Protein 3CQ9 (pdb70)

Sequence (820 aa):
TIVNLLVGGPTANYPADLTTIPGPWVGADRGALRLVKRGIQPVVVGDFTVKDALVGAIVVKPDQDHTDTQLAIKSIFEQLQPDEVHLYGATGGRLDHLLANWLVLDPVFRQWAPQIKLIDKQNSVRFFLPGDYQITKEADKRYLAFVPLPHLTLPDEKYQLDAAYNAYPISWASNEFSGNTGHFSFDAGVLAVIQSRDTIVNLLVGGPTANYPADLTTIPGPWVGADRGALRLVKRGIQPVVVGDFDSIDAAELQTVKDALVGAIVVKPDQDHTDTQLAIKSIFEQLQPDEVHLYGATGGRLDHLLANWLVLDPVFRQWAPQIKLIDKQNSVRFFLPGDYQITKEADKRYLAFVPLPHLTLPDEKYQLDAAYNAYPISWASNEFSGNTGHFSFDAGVLAVIQSRDDSADALEATIVNLLVGGPTANYPADLTTIPGPWVGADRGALRLVKRGIQPVVVGDFDSIDAAELQTVKDALVGAIVVKPDQDHTDTQLAIKSIFEQLQPDEVHLYGATGGRLDHLLANWLVLDPVFRQWAPQIKLIDKQNSVRFFLPGDYQITKEADKRYLAFVPLPHLTLPDEKYQLDAAYNAYPISWASNEFSGNTGHFSFDAGVLAVIQSRDDATIVNLLVGGPTANYPADLTTIPGPWVGADRGALRLVKRGIQPVVVGDFVKDALVGAIVVKPDQDHTDTQLAIKSIFEQLQPDEVHLYGATGGRLDHLLANWLVLDPVFRQWAPQIKLIDKQNSVRFFLPGDYQITKEADKRYLAFVPLPHLTLPDEKYQLDAAYNAYPISWASNEFSGNTGHFSFDAGVLAVIQSRDD

Organism: Lactiplantibacillus plantarum (strain ATCC BAA-793 / NCIMB 8826 / WCFS1) (NCBI:txid220668)

Foldseek 3Di:
DEEEEEEAADPVFAQDLVVPDDHAYEYEDVGLVVCCVSVHQHCYFEDDVSVVSPVNHDYHYDDDPDDRVLVRLVCCCVPVNDQAYEYENQDDDDVVSNVCVVVLQPPVNVVCQQRYWYDTNWKIKGKDFADKDKDFADVQFFWKKKWQCFQKFWPAWQDTHDGDTDPHTDIRIGIGGPPGMTMMGHGHGMMMMMTGDD/DEEEEEEAADPVFAQDDVVVDDHAYEYEDVRLVVCLVSVHQHLYFEDLPPDDPVCNVSSVVSCVNHDYHYDDDPDDRVLVSLVVCVVPVVDPAYEYENQDDDDPVSNVCVVVLQPPVNVVCQQRYWYDTNFKIKGKDFFDKDKDFADPQFFWKKKWACFFKFWDAWQDTHDGDGDPHIDIRIGIGHDPGMTMMGDGGGMMMMMTGHDPVVVVVD/DAEEEEEEAADPVWAQDDVVPDDHAYEYEVVRLVVCLVSVRQHLYFEDLCPDDPVCNVSSVVSCVNHDYHYDDDPDDRVLVSLVCCCVPVVGQAYEYENQDDDDPVSVVCCVVLQPPVNVVCQQHYWYDTNWKIKGKDFFDKDKDFADPQFFFKKKWACFFKFWDAWQDTHDGDTDPHIDIRTGIGHDPTMTMMGDDGGMMMMMTGDDD/DAEEEEEEAADPVFAQDLVVPDDHAYEYEVVRLVVCVVSVHQHCYFEPDVVVRCVNHDYHYDDDPDDRVLVVLVCCCVPVVGQAYEYESQDDDDPVSVVCVVVLQPPVNVVCQQRYWYDTNWKIKGKDFFDKDKAWADPPFFWKKKWQCFQKFWPFWQDTHGGHTDPHIDIRIGIGGPPTMTMMGDGGGMMMMMTGHDD

Radius of gyration: 37.03 Å; Cα contacts (8 Å, |Δi|>4): 1961; chains: 4; bounding box: 56×106×87 Å

InterPro domains:
  IPR006282 Thiamin pyrophosphokinase [TIGR01378] (6-209)
  IPR006282 Thiamin pyrophosphokinase [cd07995] (5-211)
  IPR007371 Thiamin pyrophosphokinase, catalytic domain [PF04263] (27-121)
  IPR007373 Thiamin pyrophosphokinase, thiamin-binding domain [PF04265] (146-206)
  IPR007373 Thiamin pyrophosphokinase, thiamin-binding domain [SM00983] (144-207)
  IPR036759 Thiamin pyrophosphokinase, catalytic domain superfamily [G3DSA:3.40.50.10240] (1-219)
  IPR036759 Thiamin pyrophosphokinase, catalytic domain superfamily [SSF63999] (3-133)
  IPR053149 Thiamine pyrophosphokinase [PTHR41299] (4-213)

Solvent-accessible surface area: 34630 Å² total

Structure (mmCIF, N/CA/C/O backbone):
data_3CQ9
#
_entry.id   3CQ9
#
_cell.length_a   50.784
_cell.length_b   194.031
_cell.length_c   52.093
_cell.angle_alpha   90.00
_cell.angle_beta   115.34
_cell.angle_gamma   90.00
#
_symmetry.space_group_name_H-M   'P 1 21 1'
#
loop_
_entity.id
_entity.type
_entity.pdbx_description
1 polymer 'Uncharacterized protein lp_1622'
2 non-polymer 'SULFATE ION'
3 water water
#
loop_
_atom_site.group_PDB
_atom_site.id
_atom_site.type_symbol
_atom_site.label_atom_id
_atom_site.label_alt_id
_atom_site.label_comp_id
_atom_site.label_asym_id
_atom_site.label_entity_id
_atom_site.label_seq_id
_atom_site.pdbx_PDB_ins_code
_atom_site.Cartn_x
_atom_site.Cartn_y
_atom_site.Cartn_z
_atom_site.occupancy
_atom_site.B_iso_or_equiv
_atom_site.auth_seq_id
_atom_site.auth_comp_id
_atom_site.auth_asym_id
_atom_site.auth_atom_id
_atom_site.pdbx_PDB_model_num
ATOM 1 N N . THR A 1 3 ? 66.088 118.173 11.947 1.00 21.35 3 THR A N 1
ATOM 2 C CA . THR A 1 3 ? 64.601 118.065 12.027 1.00 23.32 3 THR A CA 1
ATOM 3 C C . THR A 1 3 ? 64.196 116.629 12.334 1.00 23.26 3 THR A C 1
ATOM 4 O O . THR A 1 3 ? 64.898 115.681 11.987 1.00 23.84 3 THR A O 1
ATOM 8 N N . ILE A 1 4 ? 63.051 116.479 12.982 1.00 24.00 4 ILE A N 1
ATOM 9 C CA . ILE A 1 4 ? 62.542 115.170 13.356 1.00 25.03 4 ILE A CA 1
ATOM 10 C C . ILE A 1 4 ? 61.102 114.988 12.901 1.00 23.85 4 ILE A C 1
ATOM 11 O O . ILE A 1 4 ? 60.262 115.860 13.112 1.00 24.73 4 ILE A O 1
ATOM 16 N N . VAL A 1 5 ? 60.824 113.860 12.259 1.00 21.93 5 VAL A N 1
ATOM 17 C CA . VAL A 1 5 ? 59.464 113.559 11.840 1.00 18.72 5 VAL A CA 1
ATOM 18 C C . VAL A 1 5 ? 58.967 112.425 12.724 1.00 18.79 5 VAL A C 1
ATOM 19 O O . VAL A 1 5 ? 59.669 111.424 12.921 1.00 15.00 5 VAL A O 1
ATOM 23 N N . ASN A 1 6 ? 57.765 112.588 13.266 1.00 17.82 6 ASN A N 1
ATOM 24 C CA . ASN A 1 6 ? 57.187 111.561 14.115 1.00 17.06 6 ASN A CA 1
ATOM 25 C C . ASN A 1 6 ? 56.212 110.715 13.308 1.00 16.71 6 ASN A C 1
ATOM 26 O O . ASN A 1 6 ? 55.355 111.242 12.594 1.00 16.95 6 ASN A O 1
ATOM 31 N N . LEU A 1 7 ? 56.364 109.400 13.413 1.00 15.30 7 LEU A N 1
ATOM 32 C CA . LEU A 1 7 ? 55.495 108.466 12.710 1.00 16.77 7 LEU A CA 1
ATOM 33 C C . LEU A 1 7 ? 54.725 107.623 13.717 1.00 17.05 7 LEU A C 1
ATOM 34 O O . LEU A 1 7 ? 55.319 106.998 14.597 1.00 16.64 7 LEU A O 1
ATOM 39 N N . LEU A 1 8 ? 53.403 107.632 13.593 1.00 18.13 8 LEU A N 1
ATOM 40 C CA . LEU A 1 8 ? 52.535 106.869 14.474 1.00 17.78 8 LEU A CA 1
ATOM 41 C C . LEU A 1 8 ? 51.915 105.679 13.747 1.00 18.36 8 LEU A C 1
ATOM 42 O O . LEU A 1 8 ? 51.213 105.860 12.749 1.00 19.06 8 LEU A O 1
ATOM 47 N N . VAL A 1 9 ? 52.175 104.465 14.228 1.00 17.54 9 VAL A N 1
ATOM 48 C CA . VAL A 1 9 ? 51.580 103.285 13.608 1.00 16.23 9 VAL A CA 1
ATOM 49 C C . VAL A 1 9 ? 50.430 102.804 14.494 1.00 16.93 9 VAL A C 1
ATOM 50 O O . VAL A 1 9 ? 50.066 103.489 15.447 1.00 19.24 9 VAL A O 1
ATOM 54 N N . GLY A 1 10 ? 49.862 101.639 14.199 1.00 18.33 10 GLY A N 1
ATOM 55 C CA . GLY A 1 10 ? 48.697 101.183 14.948 1.00 18.27 10 GLY A CA 1
ATOM 56 C C . GLY A 1 10 ? 48.744 100.421 16.266 1.00 19.08 10 GLY A C 1
ATOM 57 O O . GLY A 1 10 ? 47.761 99.774 16.609 1.00 18.85 10 GLY A O 1
ATOM 58 N N . GLY A 1 11 ? 49.836 100.480 17.021 1.00 18.89 11 GLY A N 1
ATOM 59 C CA . GLY A 1 11 ? 49.872 99.745 18.280 1.00 18.42 11 GLY A CA 1
ATOM 60 C C . GLY A 1 11 ? 48.994 100.346 19.377 1.00 18.57 11 GLY A C 1
ATOM 61 O O . GLY A 1 11 ? 48.507 101.464 19.220 1.00 18.08 11 GLY A O 1
ATOM 62 N N . PRO A 1 12 ? 48.754 99.630 20.496 1.00 18.72 12 PRO A N 1
ATOM 63 C CA . PRO A 1 12 ? 47.923 100.150 21.593 1.00 19.38 12 PRO A CA 1
ATOM 64 C C . PRO A 1 12 ? 48.384 101.497 22.157 1.00 18.94 12 PRO A C 1
ATOM 65 O O . PRO A 1 12 ? 49.579 101.750 22.327 1.00 18.73 12 PRO A O 1
ATOM 69 N N . THR A 1 13 ? 47.416 102.355 22.457 1.00 18.60 13 THR A N 1
ATOM 70 C CA . THR A 1 13 ? 47.697 103.681 22.987 1.00 17.21 13 THR A CA 1
ATOM 71 C C . THR A 1 13 ? 48.297 103.615 24.387 1.00 17.68 13 THR A C 1
ATOM 72 O O . THR A 1 13 ? 49.032 104.519 24.805 1.00 17.03 13 THR A O 1
ATOM 76 N N . ALA A 1 14 ? 47.991 102.542 25.111 1.00 15.61 14 ALA A N 1
ATOM 77 C CA . ALA A 1 14 ? 48.512 102.390 26.463 1.00 17.35 14 ALA A CA 1
ATOM 78 C C . ALA A 1 14 ? 50.043 102.413 26.487 1.00 18.16 14 ALA A C 1
ATOM 79 O O . ALA A 1 14 ? 50.641 102.630 27.536 1.00 17.58 14 ALA A O 1
ATOM 81 N N . ASN A 1 15 ? 50.677 102.204 25.335 1.00 18.77 15 ASN A N 1
ATOM 82 C CA . ASN A 1 15 ? 52.141 102.207 25.277 1.00 18.18 15 ASN A CA 1
ATOM 83 C C . ASN A 1 15 ? 52.770 103.540 24.886 1.00 18.68 15 ASN A C 1
ATOM 84 O O . ASN A 1 15 ? 53.992 103.652 24.827 1.00 17.48 15 ASN A O 1
ATOM 89 N N . TYR A 1 16 ? 51.953 104.548 24.602 1.00 18.77 16 TYR A N 1
ATOM 90 C CA . TYR A 1 16 ? 52.512 105.845 24.239 1.00 19.51 16 TYR A CA 1
ATOM 91 C C . TYR A 1 16 ? 53.293 106.382 25.438 1.00 20.38 16 TYR A C 1
ATOM 92 O O . TYR A 1 16 ? 52.869 106.225 26.580 1.00 20.03 16 TYR A O 1
ATOM 101 N N . PRO A 1 17 ? 54.457 107.004 25.194 1.00 20.09 17 PRO A N 1
ATOM 102 C CA . PRO A 1 17 ? 55.265 107.546 26.290 1.00 20.89 17 PRO A CA 1
ATOM 103 C C . PRO A 1 17 ? 54.661 108.789 26.938 1.00 21.88 17 PRO A C 1
ATOM 104 O O . PRO A 1 17 ? 55.004 109.129 28.065 1.00 22.03 17 PRO A O 1
ATOM 108 N N . ALA A 1 18 ? 53.770 109.467 26.222 1.00 22.17 18 ALA A N 1
ATOM 109 C CA . ALA A 1 18 ? 53.131 110.671 26.745 1.00 23.16 18 ALA A CA 1
ATOM 110 C C . ALA A 1 18 ? 52.046 111.162 25.793 1.00 23.55 18 ALA A C 1
ATOM 111 O O . ALA A 1 18 ? 51.851 110.608 24.712 1.00 22.42 18 ALA A O 1
ATOM 113 N N . ASP A 1 19 ? 51.347 112.210 26.209 1.00 25.09 19 ASP A N 1
ATOM 114 C CA . ASP A 1 19 ? 50.304 112.824 25.396 1.00 25.90 19 ASP A CA 1
ATOM 115 C C . ASP A 1 19 ? 50.973 113.206 24.077 1.00 24.65 19 ASP A C 1
ATOM 116 O O . ASP A 1 19 ? 51.917 113.995 24.063 1.00 25.09 19 ASP A O 1
ATOM 121 N N . LEU A 1 20 ? 50.495 112.640 22.974 1.00 23.66 20 LEU A N 1
ATOM 122 C CA . LEU A 1 20 ? 51.091 112.906 21.666 1.00 23.86 20 LEU A CA 1
ATOM 123 C C . LEU A 1 20 ? 51.153 114.376 21.271 1.00 25.10 20 LEU A C 1
ATOM 124 O O . LEU A 1 20 ? 52.060 114.784 20.544 1.00 24.44 20 LEU A O 1
ATOM 129 N N . THR A 1 21 ? 50.187 115.165 21.732 1.00 26.10 21 THR A N 1
ATOM 130 C CA . THR A 1 21 ? 50.166 116.591 21.428 1.00 27.26 21 THR A CA 1
ATOM 131 C C . THR A 1 21 ? 51.348 117.251 22.132 1.00 29.01 21 THR A C 1
ATOM 132 O O . THR A 1 21 ? 51.707 118.394 21.847 1.00 29.61 21 THR A O 1
ATOM 136 N N . THR A 1 22 ? 51.962 116.507 23.045 1.00 29.59 22 THR A N 1
ATOM 137 C CA . THR A 1 22 ? 53.105 117.001 23.804 1.00 31.23 22 THR A CA 1
ATOM 138 C C . THR A 1 22 ? 54.423 116.778 23.070 1.00 30.21 22 THR A C 1
ATOM 139 O O . THR A 1 22 ? 55.419 117.451 23.338 1.00 30.89 22 THR A O 1
ATOM 143 N N . ILE A 1 23 ? 54.423 115.834 22.137 1.00 28.82 23 ILE A N 1
ATOM 144 C CA . ILE A 1 23 ? 55.626 115.514 21.379 1.00 27.08 23 ILE A CA 1
ATOM 145 C C . ILE A 1 23 ? 55.790 116.422 20.162 1.00 26.35 23 ILE A C 1
ATOM 146 O O . ILE A 1 23 ? 55.022 116.339 19.207 1.00 25.10 23 ILE A O 1
ATOM 151 N N . PRO A 1 24 ? 56.808 117.298 20.186 1.00 26.01 24 PRO A N 1
ATOM 152 C CA . PRO A 1 24 ? 57.095 118.238 19.099 1.00 25.43 24 PRO A CA 1
ATOM 153 C C . PRO A 1 24 ? 57.637 117.583 17.836 1.00 24.58 24 PRO A C 1
ATOM 154 O O . PRO A 1 24 ? 58.301 116.542 17.892 1.00 25.10 24 PRO A O 1
ATOM 158 N N . GLY A 1 25 ? 57.358 118.216 16.701 1.00 23.03 25 GLY A N 1
ATOM 159 C CA . GLY A 1 25 ? 57.814 117.710 15.423 1.00 19.83 25 GLY A CA 1
ATOM 160 C C . GLY A 1 25 ? 56.659 117.322 14.523 1.00 18.65 25 GLY A C 1
ATOM 161 O O . GLY A 1 25 ? 55.590 116.960 15.015 1.00 17.38 25 GLY A O 1
ATOM 162 N N . PRO A 1 26 ? 56.837 117.385 13.194 1.00 17.88 26 PRO A N 1
ATOM 163 C CA . PRO A 1 26 ? 55.761 117.022 12.267 1.00 16.77 26 PRO A CA 1
ATOM 164 C C . PRO A 1 26 ? 55.310 115.586 12.510 1.00 16.19 26 PRO A C 1
ATOM 165 O O . PRO A 1 26 ? 56.138 114.711 12.765 1.00 15.09 26 PRO A O 1
ATOM 169 N N . TRP A 1 27 ? 54.001 115.349 12.442 1.00 16.15 27 TRP A N 1
ATOM 170 C CA . TRP A 1 27 ? 53.470 114.006 12.647 1.00 15.95 27 TRP A CA 1
ATOM 171 C C . TRP A 1 27 ? 52.978 113.372 11.364 1.00 16.22 27 TRP A C 1
ATOM 172 O O . TRP A 1 27 ? 52.407 114.031 10.491 1.00 17.47 27 TRP A O 1
ATOM 183 N N . VAL A 1 28 ? 53.208 112.070 11.278 1.00 17.41 28 VAL A N 1
ATOM 184 C CA . VAL A 1 28 ? 52.785 111.265 10.153 1.00 17.64 28 VAL A CA 1
ATOM 185 C C . VAL A 1 28 ? 52.090 110.056 10.752 1.00 16.99 28 VAL A C 1
ATOM 186 O O . VAL A 1 28 ? 52.522 109.528 11.783 1.00 16.72 28 VAL A O 1
ATOM 190 N N . GLY A 1 29 ? 51.017 109.619 10.105 1.00 17.50 29 GLY A N 1
ATOM 191 C CA . GLY A 1 29 ? 50.288 108.472 10.603 1.00 18.21 29 GLY A CA 1
ATOM 192 C C . GLY A 1 29 ? 50.030 107.444 9.527 1.00 19.17 29 GLY A C 1
ATOM 193 O O . GLY A 1 29 ? 49.699 107.793 8.395 1.00 18.71 29 GLY A O 1
ATOM 194 N N . ALA A 1 30 ? 50.196 106.173 9.884 1.00 18.93 30 ALA A N 1
ATOM 195 C CA . ALA A 1 30 ? 49.969 105.073 8.964 1.00 19.52 30 ALA A CA 1
ATOM 196 C C . ALA A 1 30 ? 48.795 104.233 9.461 1.00 20.68 30 ALA A C 1
ATOM 197 O O . ALA A 1 30 ? 48.747 103.829 10.629 1.00 19.38 30 ALA A O 1
ATOM 199 N N . ASP A 1 31 ? 47.845 103.978 8.569 1.00 22.32 31 ASP A N 1
ATOM 200 C CA . ASP A 1 31 ? 46.670 103.188 8.914 1.00 23.60 31 ASP A CA 1
ATOM 201 C C . ASP A 1 31 ? 45.965 103.776 10.141 1.00 23.47 31 ASP A C 1
ATOM 202 O O . ASP A 1 31 ? 45.613 104.953 10.145 1.00 23.54 31 ASP A O 1
ATOM 207 N N . ARG A 1 32 ? 45.764 102.966 11.176 1.00 25.21 32 ARG A N 1
ATOM 208 C CA . ARG A 1 32 ? 45.089 103.430 12.388 1.00 26.58 32 ARG A CA 1
ATOM 209 C C . ARG A 1 32 ? 45.774 104.645 13.003 1.00 25.28 32 ARG A C 1
ATOM 210 O O . ARG A 1 32 ? 45.135 105.458 13.670 1.00 26.50 32 ARG A O 1
ATOM 218 N N . GLY A 1 33 ? 47.083 104.747 12.800 1.00 24.61 33 GLY A N 1
ATOM 219 C CA . GLY A 1 33 ? 47.834 105.861 13.349 1.00 22.80 33 GLY A CA 1
ATOM 220 C C . GLY A 1 33 ? 47.294 107.204 12.911 1.00 22.30 33 GLY A C 1
ATOM 221 O O . GLY A 1 33 ? 47.225 108.139 13.710 1.00 21.42 33 GLY A O 1
ATOM 222 N N . ALA A 1 34 ? 46.907 107.302 11.641 1.00 22.47 34 ALA A N 1
ATOM 223 C CA . ALA A 1 34 ? 46.373 108.548 11.097 1.00 22.31 34 ALA A CA 1
ATOM 224 C C . ALA A 1 34 ? 45.067 108.926 11.785 1.00 22.36 34 ALA A C 1
ATOM 225 O O . ALA A 1 34 ? 44.867 110.083 12.156 1.00 21.71 34 ALA A O 1
ATOM 227 N N . LEU A 1 35 ? 44.181 107.945 11.954 1.00 22.04 35 LEU A N 1
ATOM 228 C CA . LEU A 1 35 ? 42.892 108.191 12.591 1.00 21.83 35 LEU A CA 1
ATOM 229 C C . LEU A 1 35 ? 43.081 108.654 14.029 1.00 20.33 35 LEU A C 1
ATOM 230 O O . LEU A 1 35 ? 42.364 109.534 14.503 1.00 21.59 35 LEU A O 1
ATOM 235 N N . ARG A 1 36 ? 44.052 108.068 14.719 1.00 18.77 36 ARG A N 1
ATOM 236 C CA . ARG A 1 36 ? 44.314 108.443 16.099 1.00 19.70 36 ARG A CA 1
ATOM 237 C C . ARG A 1 36 ? 44.961 109.826 16.207 1.00 20.07 36 ARG A C 1
ATOM 238 O O . ARG A 1 36 ? 44.742 110.538 17.184 1.00 19.88 36 ARG A O 1
ATOM 246 N N . LEU A 1 37 ? 45.749 110.211 15.209 1.00 18.96 37 LEU A N 1
ATOM 247 C CA . LEU A 1 37 ? 46.355 111.537 15.222 1.00 19.98 37 LEU A CA 1
ATOM 248 C C . LEU A 1 37 ? 45.217 112.545 15.050 1.00 21.09 37 LEU A C 1
ATOM 249 O O . LEU A 1 37 ? 45.119 113.527 15.787 1.00 22.30 37 LEU A O 1
ATOM 254 N N . VAL A 1 38 ? 44.341 112.284 14.086 1.00 23.82 38 VAL A N 1
ATOM 255 C CA . VAL A 1 38 ? 43.212 113.169 13.837 1.00 26.99 38 VAL A CA 1
ATOM 256 C C . VAL A 1 38 ? 42.322 113.244 15.074 1.00 27.87 38 VAL A C 1
ATOM 257 O O . VAL A 1 38 ? 41.987 114.336 15.534 1.00 28.92 38 VAL A O 1
ATOM 261 N N . LYS A 1 39 ? 41.937 112.087 15.611 1.00 29.75 39 LYS A N 1
ATOM 262 C CA . LYS A 1 39 ? 41.095 112.054 16.803 1.00 31.01 39 LYS A CA 1
ATOM 263 C C . LYS A 1 39 ? 41.696 112.872 17.946 1.00 30.63 39 LYS A C 1
ATOM 264 O O . LYS A 1 39 ? 40.984 113.281 18.860 1.00 30.28 39 LYS A O 1
ATOM 270 N N . ARG A 1 40 ? 43.004 113.114 17.898 1.00 29.82 40 ARG A N 1
ATOM 271 C CA . ARG A 1 40 ? 43.664 113.907 18.937 1.00 29.00 40 ARG A CA 1
ATOM 272 C C . ARG A 1 40 ? 43.804 115.360 18.513 1.00 27.92 40 ARG A C 1
ATOM 273 O O . ARG A 1 40 ? 44.422 116.166 19.208 1.00 29.02 40 ARG A O 1
ATOM 281 N N . GLY A 1 41 ? 43.226 115.690 17.365 1.00 27.07 41 GLY A N 1
ATOM 282 C CA . GLY A 1 41 ? 43.293 117.052 16.874 1.00 26.35 41 GLY A CA 1
ATOM 283 C C . GLY A 1 41 ? 44.639 117.416 16.282 1.00 25.63 41 GLY A C 1
ATOM 284 O O . GLY A 1 41 ? 44.954 118.597 16.127 1.00 25.54 41 GLY A O 1
ATOM 285 N N . ILE A 1 42 ? 45.442 116.405 15.961 1.00 24.72 42 ILE A N 1
ATOM 286 C CA . ILE A 1 42 ? 46.757 116.636 15.371 1.00 21.61 42 ILE A CA 1
ATOM 287 C C . ILE A 1 42 ? 46.649 116.584 13.856 1.00 20.67 42 ILE A C 1
ATOM 288 O O . ILE A 1 42 ? 46.099 115.636 13.303 1.00 20.52 42 ILE A O 1
ATOM 293 N N . GLN A 1 43 ? 47.161 117.610 13.185 1.00 21.02 43 GLN A N 1
ATOM 294 C CA . GLN A 1 43 ? 47.136 117.639 11.726 1.00 20.08 43 GLN A CA 1
ATOM 295 C C . GLN A 1 43 ? 48.408 116.976 11.214 1.00 18.34 43 GLN A C 1
ATOM 296 O O . GLN A 1 43 ? 49.507 117.488 11.418 1.00 18.64 43 GLN A O 1
ATOM 302 N N . PRO A 1 44 ? 48.275 115.819 10.550 1.00 18.35 44 PRO A N 1
ATOM 303 C CA . PRO A 1 44 ? 49.436 115.100 10.018 1.00 18.01 44 PRO A CA 1
ATOM 304 C C . PRO A 1 44 ? 49.944 115.783 8.758 1.00 16.85 44 PRO A C 1
ATOM 305 O O . PRO A 1 44 ? 49.159 116.365 8.015 1.00 16.92 44 PRO A O 1
ATOM 309 N N . VAL A 1 45 ? 51.250 115.725 8.522 1.00 16.42 45 VAL A N 1
ATOM 310 C CA . VAL A 1 45 ? 51.816 116.320 7.318 1.00 15.09 45 VAL A CA 1
ATOM 311 C C . VAL A 1 45 ? 51.743 115.272 6.217 1.00 15.58 45 VAL A C 1
ATOM 312 O O . VAL A 1 45 ? 51.999 115.561 5.047 1.00 13.96 45 VAL A O 1
ATOM 324 N N . VAL A 1 47 ? 49.655 111.153 5.504 1.00 19.84 47 VAL A N 1
ATOM 325 C CA . VAL A 1 47 ? 48.912 109.980 5.959 1.00 21.47 47 VAL A CA 1
ATOM 326 C C . VAL A 1 47 ? 49.174 108.866 4.956 1.00 22.74 47 VAL A C 1
ATOM 327 O O . VAL A 1 47 ? 49.202 109.109 3.747 1.00 22.66 47 VAL A O 1
ATOM 331 N N . VAL A 1 48 ? 49.392 107.654 5.459 1.00 22.60 48 VAL A N 1
ATOM 332 C CA . VAL A 1 48 ? 49.665 106.508 4.600 1.00 22.77 48 VAL A CA 1
ATOM 333 C C . VAL A 1 48 ? 48.633 105.413 4.840 1.00 24.82 48 VAL A C 1
ATOM 334 O O . VAL A 1 48 ? 48.423 104.982 5.980 1.00 23.40 48 VAL A O 1
ATOM 338 N N . GLY A 1 49 ? 47.993 104.970 3.760 1.00 25.80 49 GLY A N 1
ATOM 339 C CA . GLY A 1 49 ? 46.983 103.933 3.862 1.00 28.43 49 GLY A CA 1
ATOM 340 C C . GLY A 1 49 ? 45.766 104.252 3.012 1.00 30.50 49 GLY A C 1
ATOM 341 O O . GLY A 1 49 ? 45.793 105.166 2.186 1.00 30.39 49 GLY A O 1
ATOM 342 N N . ASP A 1 50 ? 44.702 103.481 3.205 1.00 32.80 50 ASP A N 1
ATOM 343 C CA . ASP A 1 50 ? 43.453 103.671 2.474 1.00 35.32 50 ASP A CA 1
ATOM 344 C C . ASP A 1 50 ? 42.390 103.977 3.511 1.00 36.31 50 ASP A C 1
ATOM 345 O O . ASP A 1 50 ? 41.994 103.109 4.285 1.00 37.19 50 ASP A O 1
ATOM 350 N N . PHE A 1 51 ? 41.949 105.228 3.535 1.00 37.97 51 PHE A N 1
ATOM 351 C CA . PHE A 1 51 ? 40.958 105.672 4.504 1.00 39.64 51 PHE A CA 1
ATOM 352 C C . PHE A 1 51 ? 39.604 105.919 3.853 1.00 40.38 51 PHE A C 1
ATOM 353 O O . PHE A 1 51 ? 38.809 104.991 3.688 1.00 41.90 51 PHE A O 1
ATOM 361 N N . THR A 1 61 ? 35.867 113.901 8.793 1.00 39.90 61 THR A N 1
ATOM 362 C CA . THR A 1 61 ? 36.986 114.384 9.596 1.00 41.35 61 THR A CA 1
ATOM 363 C C . THR A 1 61 ? 38.305 113.888 9.016 1.00 40.80 61 THR A C 1
ATOM 364 O O . THR A 1 61 ? 39.338 114.549 9.138 1.00 39.71 61 THR A O 1
ATOM 366 N N . VAL A 1 62 ? 38.268 112.715 8.392 1.00 41.13 62 VAL A N 1
ATOM 367 C CA . VAL A 1 62 ? 39.465 112.156 7.780 1.00 41.26 62 VAL A CA 1
ATOM 368 C C . VAL A 1 62 ? 39.715 112.954 6.512 1.00 41.09 62 VAL A C 1
ATOM 369 O O . VAL A 1 62 ? 40.766 113.582 6.353 1.00 41.14 62 VAL A O 1
ATOM 371 N N . LYS A 1 63 ? 38.734 112.930 5.615 1.00 40.21 63 LYS A N 1
ATOM 372 C CA . LYS A 1 63 ? 38.829 113.664 4.363 1.00 40.25 63 LYS A CA 1
ATOM 373 C C . LYS A 1 63 ? 39.188 115.112 4.677 1.00 39.65 63 LYS A C 1
ATOM 374 O O . LYS A 1 63 ? 39.938 115.761 3.945 1.00 39.14 63 LYS A O 1
ATOM 376 N N . ASP A 1 64 ? 38.644 115.599 5.784 1.00 39.39 64 ASP A N 1
ATOM 377 C CA . ASP A 1 64 ? 38.86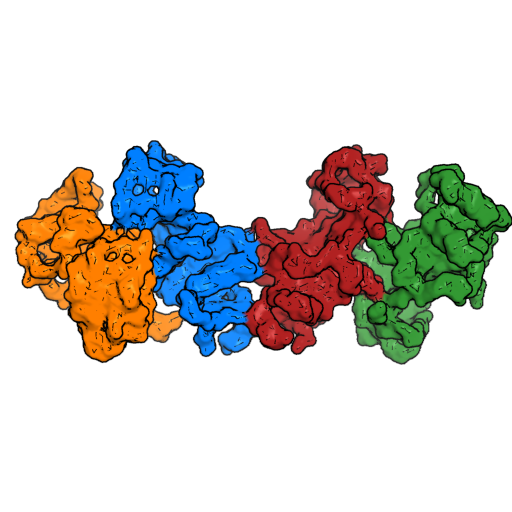5 116.962 6.235 1.00 38.67 64 ASP A CA 1
ATOM 378 C C . ASP A 1 64 ? 40.329 117.179 6.637 1.00 37.68 64 ASP A C 1
ATOM 379 O O . ASP A 1 64 ? 40.951 118.176 6.262 1.00 37.70 64 ASP A O 1
ATOM 384 N N . ALA A 1 65 ? 40.875 116.237 7.401 1.00 36.35 65 ALA A N 1
ATOM 385 C CA . ALA A 1 65 ? 42.258 116.326 7.853 1.00 34.62 65 ALA A CA 1
ATOM 386 C C . ALA A 1 65 ? 43.230 115.988 6.727 1.00 33.13 65 ALA A C 1
ATOM 387 O O . ALA A 1 65 ? 44.403 116.354 6.777 1.00 32.73 65 ALA A O 1
ATOM 389 N N . LEU A 1 66 ? 42.738 115.300 5.702 1.00 32.49 66 LEU A N 1
ATOM 390 C CA . LEU A 1 66 ? 43.590 114.911 4.585 1.00 31.20 66 LEU A CA 1
ATOM 391 C C . LEU A 1 66 ? 43.877 116.002 3.566 1.00 31.15 66 LEU A C 1
ATOM 392 O O . LEU A 1 66 ? 44.753 115.841 2.721 1.00 31.30 66 LEU A O 1
ATOM 397 N N . VAL A 1 67 ? 43.148 117.110 3.633 1.00 30.32 67 VAL A N 1
ATOM 398 C CA . VAL A 1 67 ? 43.396 118.201 2.696 1.00 29.51 67 VAL A CA 1
ATOM 399 C C . VAL A 1 67 ? 44.755 118.795 3.030 1.00 28.38 67 VAL A C 1
ATOM 400 O O . VAL A 1 67 ? 45.558 119.089 2.141 1.00 27.68 67 VAL A O 1
ATOM 404 N N . GLY A 1 68 ? 45.008 118.963 4.323 1.00 27.03 68 GLY A N 1
ATOM 405 C CA . GLY A 1 68 ? 46.273 119.522 4.764 1.00 26.57 68 GLY A CA 1
ATOM 406 C C . GLY A 1 68 ? 47.342 118.465 4.945 1.00 25.49 68 GLY A C 1
ATOM 407 O O . GLY A 1 68 ? 48.272 118.647 5.724 1.00 25.71 68 GLY A O 1
ATOM 408 N N . ALA A 1 69 ? 47.222 117.353 4.232 1.00 25.12 69 ALA A N 1
ATOM 409 C CA . ALA A 1 69 ? 48.220 116.300 4.362 1.00 24.00 69 ALA A CA 1
ATOM 410 C C . ALA A 1 69 ? 48.560 115.628 3.048 1.00 23.69 69 ALA A C 1
ATOM 411 O O . ALA A 1 69 ? 47.742 115.570 2.131 1.00 23.33 69 ALA A O 1
ATOM 413 N N . ILE A 1 70 ? 49.789 115.132 2.972 1.00 22.63 70 ILE A N 1
ATOM 414 C CA . ILE A 1 70 ? 50.261 114.402 1.811 1.00 22.14 70 ILE A CA 1
ATOM 415 C C . ILE A 1 70 ? 49.643 113.016 1.975 1.00 22.17 70 ILE A C 1
ATOM 416 O O . ILE A 1 70 ? 49.930 112.322 2.947 1.00 22.77 70 ILE A O 1
ATOM 421 N N . VAL A 1 71 ? 48.785 112.618 1.044 1.00 21.91 71 VAL A N 1
ATOM 422 C CA . VAL A 1 71 ? 48.150 111.309 1.136 1.00 22.45 71 VAL A CA 1
ATOM 423 C C . VAL A 1 71 ? 48.887 110.291 0.275 1.00 22.07 71 VAL A C 1
ATOM 424 O O . VAL A 1 71 ? 49.064 110.485 -0.926 1.00 21.02 71 VAL A O 1
ATOM 428 N N . VAL A 1 72 ? 49.324 109.208 0.909 1.00 21.86 72 VAL A N 1
ATOM 429 C CA . VAL A 1 72 ? 50.033 108.140 0.221 1.00 21.10 72 VAL A CA 1
ATOM 430 C C . VAL A 1 72 ? 49.196 106.867 0.302 1.00 23.11 72 VAL A C 1
ATOM 431 O O . VAL A 1 72 ? 48.942 106.345 1.391 1.00 21.93 72 VAL A O 1
ATOM 435 N N . LYS A 1 73 ? 48.763 106.374 -0.852 1.00 23.64 73 LYS A N 1
ATOM 436 C CA . LYS A 1 73 ? 47.952 105.163 -0.902 1.00 24.94 73 LYS A CA 1
ATOM 437 C C . LYS A 1 73 ? 48.848 103.933 -0.826 1.00 24.96 73 LYS A C 1
ATOM 438 O O . LYS A 1 73 ? 50.026 103.995 -1.164 1.00 25.54 73 LYS A O 1
ATOM 440 N N . PRO A 1 74 ? 48.296 102.794 -0.380 1.00 25.35 74 PRO A N 1
ATOM 441 C CA . PRO A 1 74 ? 49.099 101.573 -0.281 1.00 25.31 74 PRO A CA 1
ATOM 442 C C . PRO A 1 74 ? 49.570 101.159 -1.672 1.00 26.16 74 PRO A C 1
ATOM 443 O O . PRO A 1 74 ? 48.913 101.461 -2.668 1.00 26.52 74 PRO A O 1
ATOM 447 N N . ASP A 1 75 ? 50.717 100.498 -1.750 1.00 26.70 75 ASP A N 1
ATOM 448 C CA . ASP A 1 75 ? 51.202 100.040 -3.044 1.00 27.59 75 ASP A CA 1
ATOM 449 C C . ASP A 1 75 ? 51.233 98.516 -3.042 1.00 28.09 75 ASP A C 1
ATOM 450 O O . ASP A 1 75 ? 50.582 97.884 -2.207 1.00 26.52 75 ASP A O 1
ATOM 455 N N . GLN A 1 76 ? 51.983 97.922 -3.962 1.00 29.64 76 GLN A N 1
ATOM 456 C CA . GLN A 1 76 ? 52.039 96.468 -4.043 1.00 31.13 76 GLN A CA 1
ATOM 457 C C . GLN A 1 76 ? 53.167 95.795 -3.255 1.00 31.27 76 GLN A C 1
ATOM 458 O O . GLN A 1 76 ? 52.942 94.768 -2.612 1.00 33.08 76 GLN A O 1
ATOM 460 N N . ASP A 1 77 ? 54.367 96.371 -3.292 1.00 30.87 77 ASP A N 1
ATOM 461 C CA . ASP A 1 77 ? 55.523 95.776 -2.609 1.00 29.29 77 ASP A CA 1
ATOM 462 C C . ASP A 1 77 ? 55.762 96.128 -1.135 1.00 27.76 77 ASP A C 1
ATOM 463 O O . ASP A 1 77 ? 56.506 95.432 -0.452 1.00 27.98 77 ASP A O 1
ATOM 465 N N . HIS A 1 78 ? 55.145 97.184 -0.623 1.00 25.04 78 HIS A N 1
ATOM 466 C CA . HIS A 1 78 ? 55.409 97.538 0.769 1.00 23.57 78 HIS A CA 1
ATOM 467 C C . HIS A 1 78 ? 54.256 97.460 1.761 1.00 22.73 78 HIS A C 1
ATOM 468 O O . HIS A 1 78 ? 53.082 97.602 1.407 1.00 22.99 78 HIS A O 1
ATOM 475 N N . THR A 1 79 ? 54.613 97.228 3.022 1.00 19.22 79 THR A N 1
ATOM 476 C CA . THR A 1 79 ? 53.625 97.239 4.085 1.00 18.75 79 THR A CA 1
ATOM 477 C C . THR A 1 79 ? 53.405 98.747 4.210 1.00 18.64 79 THR A C 1
ATOM 478 O O . THR A 1 79 ? 54.251 99.527 3.770 1.00 18.61 79 THR A O 1
ATOM 482 N N . ASP A 1 80 ? 52.289 99.178 4.782 1.00 18.62 80 ASP A N 1
ATOM 483 C CA . ASP A 1 80 ? 52.066 100.611 4.907 1.00 18.78 80 ASP A CA 1
ATOM 484 C C . ASP A 1 80 ? 53.098 101.275 5.806 1.00 18.81 80 ASP A C 1
ATOM 485 O O . ASP A 1 80 ? 53.437 102.442 5.608 1.00 18.97 80 ASP A O 1
ATOM 490 N N . THR A 1 81 ? 53.605 100.537 6.787 1.00 17.70 81 THR A N 1
ATOM 491 C CA . THR A 1 81 ? 54.614 101.092 7.678 1.00 18.01 81 THR A CA 1
ATOM 492 C C . THR A 1 81 ? 55.912 101.283 6.905 1.00 16.56 81 THR A C 1
ATOM 493 O O . THR A 1 81 ? 56.564 102.320 7.026 1.00 16.37 81 THR A O 1
ATOM 497 N N . GLN A 1 82 ? 56.292 100.289 6.109 1.00 16.08 82 GLN A N 1
ATOM 498 C CA . GLN A 1 82 ? 57.506 100.410 5.311 1.00 16.15 82 GLN A CA 1
ATOM 499 C C . GLN A 1 82 ? 57.328 101.578 4.342 1.00 16.56 82 GLN A C 1
ATOM 500 O O . GLN A 1 82 ? 58.246 102.377 4.140 1.00 17.43 82 GLN A O 1
ATOM 506 N N . LEU A 1 83 ? 56.140 101.673 3.745 1.00 15.40 83 LEU A N 1
ATOM 507 C CA . LEU A 1 83 ? 55.862 102.737 2.781 1.00 16.49 83 LEU A CA 1
ATOM 508 C C . LEU A 1 83 ? 55.954 104.106 3.437 1.00 16.28 83 LEU A C 1
ATOM 509 O O . LEU A 1 83 ? 56.505 105.042 2.854 1.00 16.93 83 LEU A O 1
ATOM 514 N N . ALA A 1 84 ? 55.419 104.220 4.648 1.00 15.39 84 ALA A N 1
ATOM 515 C CA . ALA A 1 84 ? 55.459 105.482 5.376 1.00 16.72 84 ALA A CA 1
ATOM 516 C C . ALA A 1 84 ? 56.905 105.905 5.627 1.00 17.09 84 ALA A C 1
ATOM 517 O O . ALA A 1 84 ? 57.266 107.068 5.426 1.00 18.77 84 ALA A O 1
ATOM 519 N N . ILE A 1 85 ? 57.728 104.959 6.065 1.00 18.16 85 ILE A N 1
ATOM 520 C CA . ILE A 1 85 ? 59.139 105.232 6.328 1.00 17.93 85 ILE A CA 1
ATOM 521 C C . ILE A 1 85 ? 59.846 105.673 5.048 1.00 17.68 85 ILE A C 1
ATOM 522 O O . ILE A 1 85 ? 60.556 106.678 5.027 1.00 17.37 85 ILE A O 1
ATOM 527 N N . LYS A 1 86 ? 59.663 104.902 3.984 1.00 19.05 86 LYS A N 1
ATOM 528 C CA . LYS A 1 86 ? 60.283 105.211 2.706 1.00 18.86 86 LYS A CA 1
ATOM 529 C C . LYS A 1 86 ? 59.813 106.576 2.205 1.00 18.91 86 LYS A C 1
ATOM 530 O O . LYS A 1 86 ? 60.617 107.379 1.730 1.00 18.90 86 LYS A O 1
ATOM 536 N N . SER A 1 87 ? 58.514 106.841 2.330 1.00 17.90 87 SER A N 1
ATOM 537 C CA . SER A 1 87 ? 57.937 108.111 1.886 1.00 17.96 87 SER A CA 1
ATOM 538 C C . SER A 1 87 ? 58.439 109.308 2.692 1.00 17.16 87 SER A C 1
ATOM 539 O O . SER A 1 87 ? 58.683 110.377 2.131 1.00 16.63 87 SER A O 1
ATOM 542 N N . ILE A 1 88 ? 58.577 109.133 4.004 1.00 17.21 88 ILE A N 1
ATOM 543 C CA . ILE A 1 88 ? 59.063 110.205 4.872 1.00 16.67 88 ILE A CA 1
ATOM 544 C C . ILE A 1 88 ? 60.471 110.646 4.480 1.00 16.63 88 ILE A C 1
ATOM 545 O O . ILE A 1 88 ? 60.718 111.831 4.252 1.00 16.56 88 ILE A O 1
ATOM 550 N N . PHE A 1 89 ? 61.393 109.692 4.405 1.00 15.72 89 PHE A N 1
ATOM 551 C CA . PHE A 1 89 ? 62.769 110.013 4.054 1.00 15.12 89 PHE A CA 1
ATOM 552 C C . PHE A 1 89 ? 62.941 110.546 2.636 1.00 16.46 89 PHE A C 1
ATOM 553 O O . PHE A 1 89 ? 63.743 111.450 2.405 1.00 16.30 89 PHE A O 1
ATOM 561 N N . GLU A 1 90 ? 62.193 109.996 1.684 1.00 17.13 90 GLU A N 1
ATOM 562 C CA . GLU A 1 90 ? 62.313 110.458 0.305 1.00 17.49 90 GLU A CA 1
ATOM 563 C C . GLU A 1 90 ? 61.600 111.798 0.044 1.00 17.70 90 GLU A C 1
ATOM 564 O O . GLU A 1 90 ? 62.107 112.636 -0.700 1.00 18.19 90 GLU A O 1
ATOM 570 N N . GLN A 1 91 ? 60.445 112.017 0.664 1.00 17.49 91 GLN A N 1
ATOM 571 C CA . GLN A 1 91 ? 59.710 113.257 0.423 1.00 17.49 91 GLN A CA 1
ATOM 572 C C . GLN A 1 91 ? 59.928 114.378 1.437 1.00 18.17 91 GLN A C 1
ATOM 573 O O . GLN A 1 91 ? 60.154 115.524 1.047 1.00 19.17 91 GLN A O 1
ATOM 579 N N . LEU A 1 92 ? 59.865 114.060 2.728 1.00 17.61 92 LEU A N 1
ATOM 580 C CA . LEU A 1 92 ? 60.045 115.067 3.780 1.00 17.41 92 LEU A CA 1
ATOM 581 C C . LEU A 1 92 ? 61.517 115.246 4.163 1.00 18.47 92 LEU A C 1
ATOM 582 O O . LEU A 1 92 ? 61.921 116.299 4.663 1.00 16.02 92 LEU A O 1
ATOM 587 N N . GLN A 1 93 ? 62.302 114.197 3.930 1.00 17.86 93 GLN A N 1
ATOM 588 C CA . GLN A 1 93 ? 63.742 114.181 4.179 1.00 18.70 93 GLN A CA 1
ATOM 589 C C . GLN A 1 93 ? 64.236 114.775 5.506 1.00 19.82 93 GLN A C 1
ATOM 590 O O . GLN A 1 93 ? 65.060 115.681 5.520 1.00 19.23 93 GLN A O 1
ATOM 596 N N . PRO A 1 94 ? 63.755 114.251 6.643 1.00 20.69 94 PRO A N 1
ATOM 597 C CA . PRO A 1 94 ? 64.173 114.752 7.957 1.00 20.20 94 PRO A CA 1
ATOM 598 C C . PRO A 1 94 ? 65.509 114.123 8.350 1.00 20.77 94 PRO A C 1
ATOM 599 O O . PRO A 1 94 ? 66.007 113.238 7.653 1.00 20.36 94 PRO A O 1
ATOM 603 N N . ASP A 1 95 ? 66.085 114.560 9.465 1.00 20.33 95 ASP A N 1
ATOM 604 C CA . ASP A 1 95 ? 67.340 113.960 9.913 1.00 21.31 95 ASP A CA 1
ATOM 605 C C . ASP A 1 95 ? 67.036 112.662 10.656 1.00 20.33 95 ASP A C 1
ATOM 606 O O . ASP A 1 95 ? 67.839 111.728 10.659 1.00 19.86 95 ASP A O 1
ATOM 611 N N . GLU A 1 96 ? 65.868 112.616 11.285 1.00 18.82 96 GLU A N 1
ATOM 612 C CA . GLU A 1 96 ? 65.466 111.447 12.053 1.00 19.57 96 GLU A CA 1
ATOM 613 C C . GLU A 1 96 ? 63.972 111.215 12.008 1.00 18.34 96 GLU A C 1
ATOM 614 O O . GLU A 1 96 ? 63.187 112.134 11.768 1.00 18.32 96 GLU A O 1
ATOM 620 N N . VAL A 1 97 ? 63.597 109.970 12.258 1.00 17.57 97 VAL A N 1
ATOM 621 C CA . VAL A 1 97 ? 62.203 109.568 12.303 1.00 18.00 97 VAL A CA 1
ATOM 622 C C . VAL A 1 97 ? 62.027 108.822 13.618 1.00 17.64 97 VAL A C 1
ATOM 623 O O . VAL A 1 97 ? 62.748 107.862 13.896 1.00 17.90 97 VAL A O 1
ATOM 627 N N . HIS A 1 98 ? 61.091 109.282 14.436 1.00 16.46 98 HIS A N 1
ATOM 628 C CA . HIS A 1 98 ? 60.812 108.626 15.697 1.00 15.37 98 HIS A CA 1
ATOM 629 C C . HIS A 1 98 ? 59.506 107.861 15.515 1.00 16.04 98 HIS A C 1
ATOM 630 O O . HIS A 1 98 ? 58.469 108.442 15.195 1.00 14.63 98 HIS A O 1
ATOM 637 N N . LEU A 1 99 ? 59.579 106.546 15.705 1.00 17.33 99 LEU A N 1
ATOM 638 C CA . LEU A 1 99 ? 58.432 105.662 15.538 1.00 17.21 99 LEU A CA 1
ATOM 639 C C . LEU A 1 99 ? 57.677 105.419 16.838 1.00 16.29 99 LEU A C 1
ATOM 640 O O . LEU A 1 99 ? 58.215 104.837 17.773 1.00 16.12 99 LEU A O 1
ATOM 645 N N . TYR A 1 100 ? 56.424 105.858 16.883 1.00 15.26 100 TYR A N 1
ATOM 646 C CA . TYR A 1 100 ? 55.584 105.678 18.055 1.00 13.88 100 TYR A CA 1
ATOM 647 C C . TYR A 1 100 ? 54.461 104.703 17.696 1.00 13.79 100 TYR A C 1
ATOM 648 O O . TYR A 1 100 ? 54.148 104.519 16.517 1.00 12.96 100 TYR A O 1
ATOM 657 N N . GLY A 1 101 ? 53.858 104.092 18.714 1.00 13.12 101 GLY A N 1
ATOM 658 C CA . GLY A 1 101 ? 52.788 103.132 18.489 1.00 13.39 101 GLY A CA 1
ATOM 659 C C . GLY A 1 101 ? 53.278 101.845 17.837 1.00 13.99 101 GLY A C 1
ATOM 660 O O . GLY A 1 101 ? 52.484 101.061 17.316 1.00 14.73 101 GLY A O 1
ATOM 661 N N . ALA A 1 102 ? 54.587 101.614 17.879 1.00 13.53 102 ALA A N 1
ATOM 662 C CA . ALA A 1 102 ? 55.176 100.432 17.260 1.00 14.50 102 ALA A CA 1
ATOM 663 C C . ALA A 1 102 ? 55.326 99.215 18.174 1.00 16.66 102 ALA A C 1
ATOM 664 O O . ALA A 1 102 ? 55.770 98.159 17.722 1.00 15.51 102 ALA A O 1
ATOM 666 N N . THR A 1 103 ? 54.951 99.346 19.444 1.00 16.00 103 THR A N 1
ATOM 667 C CA . THR A 1 103 ? 55.082 98.227 20.374 1.00 18.23 103 THR A CA 1
ATOM 668 C C . THR A 1 103 ? 53.751 97.794 20.975 1.00 18.49 103 THR A C 1
ATOM 669 O O . THR A 1 103 ? 52.732 98.469 20.806 1.00 18.93 103 THR A O 1
ATOM 673 N N . GLY A 1 104 ? 53.771 96.664 21.680 1.00 18.89 104 GLY A N 1
ATOM 674 C CA . GLY A 1 104 ? 52.562 96.147 22.301 1.00 16.55 104 GLY A CA 1
ATOM 675 C C . GLY A 1 104 ? 51.634 95.495 21.293 1.00 17.42 104 GLY A C 1
ATOM 676 O O . GLY A 1 104 ? 51.962 95.408 20.107 1.00 17.96 104 GLY A O 1
ATOM 677 N N . GLY A 1 105 ? 50.489 95.010 21.773 1.00 15.03 105 GLY A N 1
ATOM 678 C CA . GLY A 1 105 ? 49.505 94.385 20.907 1.00 15.43 105 GLY A CA 1
ATOM 679 C C . GLY A 1 105 ? 49.981 93.187 20.100 1.00 16.42 105 GLY A C 1
ATOM 680 O O . GLY A 1 105 ? 50.669 92.295 20.618 1.00 14.91 105 GLY A O 1
ATOM 681 N N . ARG A 1 106 ? 49.600 93.172 18.824 1.00 15.37 106 ARG A N 1
ATOM 682 C CA . ARG A 1 106 ? 49.969 92.101 17.907 1.00 16.07 106 ARG A CA 1
ATOM 683 C C . ARG A 1 106 ? 51.481 92.013 17.781 1.00 15.47 106 ARG A C 1
ATOM 684 O O . ARG A 1 106 ? 52.150 92.994 17.438 1.00 15.93 106 ARG A O 1
ATOM 692 N N . LEU A 1 107 ? 52.013 90.829 18.062 1.00 15.44 107 LEU A N 1
ATOM 693 C CA . LEU A 1 107 ? 53.448 90.596 18.012 1.00 14.83 107 LEU A CA 1
ATOM 694 C C . LEU A 1 107 ? 54.041 90.597 16.621 1.00 14.26 107 LEU A C 1
ATOM 695 O O . LEU A 1 107 ? 55.209 90.944 16.452 1.00 13.41 107 LEU A O 1
ATOM 700 N N . ASP A 1 108 ? 53.261 90.200 15.620 1.00 13.17 108 ASP A N 1
ATOM 701 C CA . ASP A 1 108 ? 53.803 90.182 14.272 1.00 13.60 108 ASP A CA 1
ATOM 702 C C . ASP A 1 108 ? 54.102 91.604 13.813 1.00 13.58 108 ASP A C 1
ATOM 703 O O . ASP A 1 108 ? 55.106 91.841 13.147 1.00 13.28 108 ASP A O 1
ATOM 708 N N . HIS A 1 109 ? 53.257 92.556 14.200 1.00 14.57 109 HIS A N 1
ATOM 709 C CA . HIS A 1 109 ? 53.495 93.954 13.846 1.00 14.53 109 HIS A CA 1
ATOM 710 C C . HIS A 1 109 ? 54.724 94.439 14.617 1.00 15.72 109 HIS A C 1
ATOM 711 O O . HIS A 1 109 ? 55.595 95.112 14.062 1.00 16.58 109 HIS A O 1
ATOM 718 N N . LEU A 1 110 ? 54.790 94.094 15.900 1.00 14.74 110 LEU A N 1
ATOM 719 C CA . LEU A 1 110 ? 55.910 94.515 16.733 1.00 15.45 110 LEU A CA 1
ATOM 720 C C . LEU A 1 110 ? 57.240 94.080 16.129 1.00 15.65 110 LEU A C 1
ATOM 721 O O . LEU A 1 110 ? 58.145 94.901 15.952 1.00 16.60 110 LEU A O 1
ATOM 726 N N . LEU A 1 111 ? 57.361 92.794 15.806 1.00 14.78 111 LEU A N 1
ATOM 727 C CA . LEU A 1 111 ? 58.607 92.290 15.243 1.00 14.28 111 LEU A CA 1
ATOM 728 C C . LEU A 1 111 ? 58.919 92.881 13.876 1.00 14.38 111 LEU A C 1
ATOM 729 O O . LEU A 1 111 ? 60.085 93.106 13.547 1.00 14.94 111 LEU A O 1
ATOM 734 N N . ALA A 1 112 ? 57.886 93.129 13.074 1.00 12.37 112 ALA A N 1
ATOM 735 C CA . ALA A 1 112 ? 58.097 93.714 11.758 1.00 12.56 112 ALA A CA 1
ATOM 736 C C . ALA A 1 112 ? 58.701 95.111 11.929 1.00 13.35 112 ALA A C 1
ATOM 737 O O . ALA A 1 112 ? 59.551 95.537 11.145 1.00 13.99 112 ALA A O 1
ATOM 739 N N . ASN A 1 113 ? 58.254 95.813 12.968 1.00 13.89 113 ASN A N 1
ATOM 740 C CA . ASN A 1 113 ? 58.726 97.161 13.273 1.00 15.40 113 ASN A CA 1
ATOM 741 C C . ASN A 1 113 ? 60.173 97.138 13.741 1.00 15.93 113 ASN A C 1
ATOM 742 O O . ASN A 1 113 ? 60.973 98.005 13.385 1.00 15.34 113 ASN A O 1
ATOM 755 N N . TRP A 1 115 ? 62.435 94.730 13.080 1.00 19.66 115 TRP A N 1
ATOM 756 C CA . TRP A 1 115 ? 63.358 94.223 12.069 1.00 20.68 115 TRP A CA 1
ATOM 757 C C . TRP A 1 115 ? 63.185 94.896 10.718 1.00 20.19 115 TRP A C 1
ATOM 758 O O . TRP A 1 115 ? 63.750 94.452 9.722 1.00 20.39 115 TRP A O 1
ATOM 769 N N . LEU A 1 116 ? 62.415 95.979 10.697 1.00 20.09 116 LEU A N 1
ATOM 770 C CA . LEU A 1 116 ? 62.159 96.704 9.459 1.00 19.66 116 LEU A CA 1
ATOM 771 C C . LEU A 1 116 ? 63.426 97.165 8.741 1.00 18.87 116 LEU A C 1
ATOM 772 O O . LEU A 1 116 ? 63.527 97.029 7.522 1.00 18.84 116 LEU A O 1
ATOM 777 N N . VAL A 1 117 ? 64.397 97.689 9.486 1.00 17.06 117 VAL A N 1
ATOM 778 C CA . VAL A 1 117 ? 65.631 98.182 8.875 1.00 15.69 117 VAL A CA 1
ATOM 779 C C . VAL A 1 117 ? 66.606 97.114 8.375 1.00 16.76 117 VAL A C 1
ATOM 780 O O . VAL A 1 117 ? 67.665 97.451 7.847 1.00 15.65 117 VAL A O 1
ATOM 784 N N . LEU A 1 118 ? 66.264 95.837 8.531 1.00 16.32 118 LEU A N 1
ATOM 785 C CA . LEU A 1 118 ? 67.146 94.778 8.047 1.00 17.12 118 LEU A CA 1
ATOM 786 C C . LEU A 1 118 ? 67.097 94.707 6.517 1.00 18.09 118 LEU A C 1
ATOM 787 O O . LEU A 1 118 ? 68.093 94.374 5.872 1.00 20.35 118 LEU A O 1
ATOM 792 N N . ASP A 1 119 ? 65.946 95.036 5.935 1.00 18.65 119 ASP A N 1
ATOM 793 C CA . ASP A 1 119 ? 65.806 95.007 4.475 1.00 20.14 119 ASP A CA 1
ATOM 794 C C . ASP A 1 119 ? 66.802 95.998 3.884 1.00 19.43 119 ASP A C 1
ATOM 795 O O . ASP A 1 119 ? 66.759 97.187 4.189 1.00 18.81 119 ASP A O 1
ATOM 800 N N . PRO A 1 120 ? 67.720 95.515 3.033 1.00 21.34 120 PRO A N 1
ATOM 801 C CA . PRO A 1 120 ? 68.752 96.330 2.383 1.00 21.54 120 PRO A CA 1
ATOM 802 C C . PRO A 1 120 ? 68.323 97.710 1.893 1.00 22.14 120 PRO A C 1
ATOM 803 O O . PRO A 1 120 ? 69.131 98.637 1.878 1.00 21.79 120 PRO A O 1
ATOM 807 N N . VAL A 1 121 ? 67.056 97.845 1.505 1.00 21.79 121 VAL A N 1
ATOM 808 C CA . VAL A 1 121 ? 66.534 99.116 1.020 1.00 23.42 121 VAL A CA 1
ATOM 809 C C . VAL A 1 121 ? 66.246 100.108 2.146 1.00 22.86 121 VAL A C 1
ATOM 810 O O . VAL A 1 121 ? 66.254 101.322 1.928 1.00 24.34 121 VAL A O 1
ATOM 814 N N . PHE A 1 122 ? 65.991 99.597 3.345 1.00 20.74 122 PHE A N 1
ATOM 815 C CA . PHE A 1 122 ? 65.710 100.463 4.481 1.00 19.20 122 PHE A CA 1
ATOM 816 C C . PHE A 1 122 ? 66.884 100.545 5.447 1.00 18.23 122 PHE A C 1
ATOM 817 O O . PHE A 1 122 ? 66.901 101.390 6.343 1.00 18.83 122 PHE A O 1
ATOM 825 N N . ARG A 1 123 ? 67.866 99.670 5.262 1.00 18.18 123 ARG A N 1
ATOM 826 C CA . ARG A 1 123 ? 69.012 99.639 6.154 1.00 19.02 123 ARG A CA 1
ATOM 827 C C . ARG A 1 123 ? 69.833 100.920 6.135 1.00 19.10 123 ARG A C 1
ATOM 828 O O . ARG A 1 123 ? 70.435 101.296 7.143 1.00 18.16 123 ARG A O 1
ATOM 836 N N . GLN A 1 124 ? 69.858 101.586 4.988 1.00 19.52 124 GLN A N 1
ATOM 837 C CA . GLN A 1 124 ? 70.606 102.827 4.847 1.00 20.25 124 GLN A CA 1
ATOM 838 C C . GLN A 1 124 ? 70.116 103.849 5.868 1.00 19.53 124 GLN A C 1
ATOM 839 O O . GLN A 1 124 ? 70.868 104.725 6.283 1.00 22.73 124 GLN A O 1
ATOM 845 N N . TRP A 1 125 ? 68.852 103.727 6.269 1.00 17.34 125 TRP A N 1
ATOM 846 C CA . TRP A 1 125 ? 68.252 104.649 7.236 1.00 16.46 125 TRP A CA 1
ATOM 847 C C . TRP A 1 125 ? 68.280 104.150 8.685 1.00 16.56 125 TRP A C 1
ATOM 848 O O . TRP A 1 125 ? 67.821 104.847 9.595 1.00 15.87 125 TRP A O 1
ATOM 859 N N . ALA A 1 126 ? 68.811 102.951 8.903 1.00 15.38 126 ALA A N 1
ATOM 860 C CA . ALA A 1 126 ? 68.870 102.387 10.253 1.00 15.76 126 ALA A CA 1
ATOM 861 C C . ALA A 1 126 ? 69.342 103.390 11.316 1.00 15.61 126 ALA A C 1
ATOM 862 O O . ALA A 1 126 ? 68.711 103.539 12.363 1.00 15.53 126 ALA A O 1
ATOM 864 N N . PRO A 1 127 ? 70.453 104.094 11.054 1.00 15.56 127 PRO A N 1
ATOM 865 C CA . PRO A 1 127 ? 70.999 105.077 11.998 1.00 16.40 127 PRO A CA 1
ATOM 866 C C . PRO A 1 127 ? 70.055 106.243 12.297 1.00 16.47 127 PRO A C 1
ATOM 867 O O . PRO A 1 127 ? 70.175 106.892 13.332 1.00 15.93 127 PRO A O 1
ATOM 871 N N . GLN A 1 128 ? 69.116 106.492 11.389 1.00 16.10 128 GLN A N 1
ATOM 872 C CA . GLN A 1 128 ? 68.176 107.601 11.526 1.00 17.14 128 GLN A CA 1
ATOM 873 C C . GLN A 1 128 ? 66.781 107.219 12.012 1.00 17.20 128 GLN A C 1
ATOM 874 O O . GLN A 1 128 ? 65.864 108.037 11.955 1.00 17.56 128 GLN A O 1
ATOM 880 N N . ILE A 1 129 ? 66.611 105.987 12.478 1.00 18.01 129 ILE A N 1
ATOM 881 C CA . ILE A 1 129 ? 65.303 105.537 12.948 1.00 18.62 129 ILE A CA 1
ATOM 882 C C . ILE A 1 129 ? 65.350 105.078 14.398 1.00 19.50 129 ILE A C 1
ATOM 883 O O . ILE A 1 129 ? 66.246 104.338 14.797 1.00 18.97 129 ILE A O 1
ATOM 888 N N . LYS A 1 130 ? 64.375 105.523 15.184 1.00 20.85 130 LYS A N 1
ATOM 889 C CA . LYS A 1 130 ? 64.302 105.151 16.591 1.00 21.54 130 LYS A CA 1
ATOM 890 C C . LYS A 1 130 ? 62.877 104.804 17.008 1.00 21.04 130 LYS A C 1
ATOM 891 O O . LYS A 1 130 ? 61.934 105.514 16.659 1.00 23.29 130 LYS A O 1
ATOM 897 N N . LEU A 1 131 ? 62.724 103.700 17.735 1.00 19.73 131 LEU A N 1
ATOM 898 C CA . LEU A 1 131 ? 61.411 103.285 18.218 1.00 19.93 131 LEU A CA 1
ATOM 899 C C . LEU A 1 131 ? 61.315 103.777 19.648 1.00 18.60 131 LEU A C 1
ATOM 900 O O . LEU A 1 131 ? 62.273 103.664 20.412 1.00 18.71 131 LEU A O 1
ATOM 905 N N . ILE A 1 132 ? 60.159 104.320 20.011 1.00 18.22 132 ILE A N 1
ATOM 906 C CA . ILE A 1 132 ? 59.961 104.851 21.351 1.00 15.79 132 ILE A CA 1
ATOM 907 C C . ILE A 1 132 ? 58.585 104.517 21.918 1.00 17.20 132 ILE A C 1
ATOM 908 O O . ILE A 1 132 ? 57.568 104.667 21.232 1.00 16.23 132 ILE A O 1
ATOM 913 N N . ASP A 1 133 ? 58.559 104.048 23.165 1.00 16.70 133 ASP A N 1
ATOM 914 C CA . ASP A 1 133 ? 57.308 103.761 23.857 1.00 17.66 133 ASP A CA 1
ATOM 915 C C . ASP A 1 133 ? 57.565 104.088 25.331 1.00 18.27 133 ASP A C 1
ATOM 916 O O . ASP A 1 133 ? 58.676 104.496 25.672 1.00 17.58 133 ASP A O 1
ATOM 921 N N . LYS A 1 134 ? 56.575 103.950 26.205 1.00 19.60 134 LYS A N 1
ATOM 922 C CA . LYS A 1 134 ? 56.804 104.357 27.590 1.00 21.47 134 LYS A CA 1
ATOM 923 C C . LYS A 1 134 ? 57.935 103.703 28.374 1.00 20.56 134 LYS A C 1
ATOM 924 O O . LYS A 1 134 ? 58.493 104.328 29.266 1.00 21.14 134 LYS A O 1
ATOM 930 N N . GLN A 1 135 ? 58.300 102.468 28.049 1.00 21.38 135 GLN A N 1
ATOM 931 C CA . GLN A 1 135 ? 59.381 101.816 28.786 1.00 19.40 135 GLN A CA 1
ATOM 932 C C . GLN A 1 135 ? 60.660 101.589 27.978 1.00 19.06 135 GLN A C 1
ATOM 933 O O . GLN A 1 135 ? 61.692 101.213 28.540 1.00 18.23 135 GLN A O 1
ATOM 939 N N . ASN A 1 136 ? 60.611 101.844 26.673 1.00 17.24 136 ASN A N 1
ATOM 940 C CA . ASN A 1 136 ? 61.779 101.606 25.827 1.00 16.07 136 ASN A CA 1
ATOM 941 C C . ASN A 1 136 ? 62.125 102.686 24.794 1.00 16.81 136 ASN A C 1
ATOM 942 O O . ASN A 1 136 ? 61.284 103.481 24.362 1.00 15.87 136 ASN A O 1
ATOM 947 N N . SER A 1 137 ? 63.394 102.673 24.405 1.00 15.87 137 SER A N 1
ATOM 948 C CA . SER A 1 137 ? 63.933 103.547 23.384 1.00 17.97 137 SER A CA 1
ATOM 949 C C . SER A 1 137 ? 64.775 102.553 22.589 1.00 18.15 137 SER A C 1
ATOM 950 O O . SER A 1 137 ? 65.547 101.792 23.169 1.00 17.95 137 SER A O 1
ATOM 953 N N . VAL A 1 138 ? 64.599 102.520 21.273 1.00 18.76 138 VAL A N 1
ATOM 954 C CA . VAL A 1 138 ? 65.350 101.577 20.452 1.00 16.34 138 VAL A CA 1
ATOM 955 C C . VAL A 1 138 ? 66.057 102.264 19.292 1.00 16.87 138 VAL A C 1
ATOM 956 O O . VAL A 1 138 ? 65.427 102.940 18.477 1.00 16.56 138 VAL A O 1
ATOM 960 N N . ARG A 1 139 ? 67.372 102.082 19.221 1.00 15.20 139 ARG A N 1
ATOM 961 C CA . ARG A 1 139 ? 68.173 102.668 18.154 1.00 15.04 139 ARG A CA 1
ATOM 962 C C . ARG A 1 139 ? 68.846 101.545 17.379 1.00 14.17 139 ARG A C 1
ATOM 963 O O . ARG A 1 139 ? 69.018 100.449 17.909 1.00 14.97 139 ARG A O 1
ATOM 971 N N . PHE A 1 140 ? 69.216 101.814 16.128 1.00 14.41 140 PHE A N 1
ATOM 972 C CA . PHE A 1 140 ? 69.868 100.812 15.288 1.00 13.99 140 PHE A CA 1
ATOM 973 C C . PHE A 1 140 ? 71.193 101.337 14.769 1.00 14.91 140 PHE A C 1
ATOM 974 O O . PHE A 1 140 ? 71.318 102.518 14.450 1.00 13.35 140 PHE A O 1
ATOM 982 N N . PHE A 1 141 ? 72.181 100.453 14.678 1.00 15.81 141 PHE A N 1
ATOM 983 C CA . PHE A 1 141 ? 73.497 100.853 14.209 1.00 15.57 141 PHE A CA 1
ATOM 984 C C . PHE A 1 141 ? 74.061 99.970 13.104 1.00 16.20 141 PHE A C 1
ATOM 985 O O . PHE A 1 141 ? 73.753 98.777 13.011 1.00 16.70 141 PHE A O 1
ATOM 993 N N . LEU A 1 142 ? 74.891 100.580 12.266 1.00 16.10 142 LEU A N 1
ATOM 994 C CA . LEU A 1 142 ? 75.567 99.883 11.185 1.00 17.12 142 LEU A CA 1
ATOM 995 C C . LEU A 1 142 ? 76.979 99.643 11.712 1.00 17.58 142 LEU A C 1
ATOM 996 O O . LEU A 1 142 ? 77.435 100.347 12.613 1.00 17.09 142 LEU A O 1
ATOM 1001 N N . PRO A 1 143 ? 77.684 98.636 11.177 1.00 17.74 143 PRO A N 1
ATOM 1002 C CA . PRO A 1 143 ? 79.043 98.347 11.641 1.00 18.86 143 PRO A CA 1
ATOM 1003 C C . PRO A 1 143 ? 79.912 99.581 11.868 1.00 19.43 143 PRO A C 1
ATOM 1004 O O . PRO A 1 143 ? 79.931 100.506 11.051 1.00 19.68 143 PRO A O 1
ATOM 1008 N N . GLY A 1 144 ? 80.619 99.588 12.996 1.00 20.03 144 GLY A N 1
ATOM 1009 C CA . GLY A 1 144 ? 81.484 100.704 13.330 1.00 18.86 144 GLY A CA 1
ATOM 1010 C C . GLY A 1 144 ? 81.770 100.757 14.820 1.00 19.41 144 GLY A C 1
ATOM 1011 O O . GLY A 1 144 ? 81.518 99.793 15.542 1.00 17.98 144 GLY A O 1
ATOM 1012 N N . ASP A 1 145 ? 82.293 101.888 15.280 1.00 19.95 145 ASP A N 1
ATOM 1013 C CA . ASP A 1 145 ? 82.618 102.081 16.688 1.00 21.01 145 ASP A CA 1
ATOM 1014 C C . ASP A 1 145 ? 81.732 103.217 17.160 1.00 21.00 145 ASP A C 1
ATOM 1015 O O . ASP A 1 145 ? 81.612 104.230 16.474 1.00 22.00 145 ASP A O 1
ATOM 1020 N N . TYR A 1 146 ? 81.106 103.057 18.321 1.00 21.10 146 TYR A N 1
ATOM 1021 C CA . TYR A 1 146 ? 80.212 104.097 18.814 1.00 20.74 146 TYR A CA 1
ATOM 1022 C C . TYR A 1 146 ? 80.260 104.369 20.302 1.00 20.68 146 TYR A C 1
ATOM 1023 O O . TYR A 1 146 ? 80.755 103.561 21.093 1.00 19.71 146 TYR A O 1
ATOM 1032 N N . GLN A 1 147 ? 79.712 105.525 20.663 1.00 21.93 147 GLN A N 1
ATOM 1033 C CA . GLN A 1 147 ? 79.623 105.961 22.047 1.00 23.53 147 GLN A CA 1
ATOM 1034 C C . GLN A 1 147 ? 78.202 106.443 22.284 1.00 22.25 147 GLN A C 1
ATOM 1035 O O . GLN A 1 147 ? 77.704 107.299 21.561 1.00 21.82 147 GLN A O 1
ATOM 1041 N N . ILE A 1 148 ? 77.540 105.889 23.289 1.00 21.79 148 ILE A N 1
ATOM 1042 C CA . ILE A 1 148 ? 76.186 106.310 23.590 1.00 21.16 148 ILE A CA 1
ATOM 1043 C C . ILE A 1 148 ? 76.101 106.802 25.023 1.00 22.04 148 ILE A C 1
ATOM 1044 O O . ILE A 1 148 ? 76.933 106.457 25.864 1.00 21.30 148 ILE A O 1
ATOM 1049 N N . THR A 1 149 ? 75.082 107.605 25.295 1.00 22.38 149 THR A N 1
ATOM 1050 C CA . THR A 1 149 ? 74.890 108.169 26.617 1.00 23.85 149 THR A CA 1
ATOM 1051 C C . THR A 1 149 ? 73.639 107.602 27.260 1.00 23.72 149 THR A C 1
ATOM 1052 O O . THR A 1 149 ? 72.635 107.362 26.587 1.00 24.15 149 THR A O 1
ATOM 1056 N N . LYS A 1 150 ? 73.707 107.384 28.568 1.00 23.19 150 LYS A N 1
ATOM 1057 C CA . LYS A 1 150 ? 72.576 106.844 29.303 1.00 23.27 150 LYS A CA 1
ATOM 1058 C C . LYS A 1 150 ? 71.394 107.808 29.319 1.00 23.68 150 LYS A C 1
ATOM 1059 O O . LYS A 1 150 ? 71.566 109.022 29.427 1.00 22.98 150 LYS A O 1
ATOM 1065 N N . GLU A 1 151 ? 70.192 107.256 29.191 1.00 25.36 151 GLU A N 1
ATOM 1066 C CA . GLU A 1 151 ? 68.979 108.062 29.237 1.00 26.31 151 GLU A CA 1
ATOM 1067 C C . GLU A 1 151 ? 68.605 108.129 30.709 1.00 26.96 151 GLU A C 1
ATOM 1068 O O . GLU A 1 151 ? 68.376 107.101 31.344 1.00 27.94 151 GLU A O 1
ATOM 1074 N N . ALA A 1 152 ? 68.561 109.344 31.244 1.00 27.91 152 ALA A N 1
ATOM 1075 C CA . ALA A 1 152 ? 68.261 109.572 32.655 1.00 28.36 152 ALA A CA 1
ATOM 1076 C C . ALA A 1 152 ? 67.133 108.732 33.247 1.00 27.60 152 ALA A C 1
ATOM 1077 O O . ALA A 1 152 ? 67.243 108.256 34.373 1.00 26.67 152 ALA A O 1
ATOM 1079 N N . ASP A 1 153 ? 66.054 108.542 32.498 1.00 27.07 153 ASP A N 1
ATOM 1080 C CA . ASP A 1 153 ? 64.914 107.781 33.004 1.00 27.28 153 ASP A CA 1
ATOM 1081 C C . ASP A 1 153 ? 65.006 106.274 32.788 1.00 26.76 153 ASP A C 1
ATOM 1082 O O . ASP A 1 153 ? 64.101 105.535 33.175 1.00 26.34 153 ASP A O 1
ATOM 1087 N N . LYS A 1 154 ? 66.086 105.813 32.166 1.00 25.16 154 LYS A N 1
ATOM 1088 C CA . LYS A 1 154 ? 66.249 104.382 31.924 1.00 25.24 154 LYS A CA 1
ATOM 1089 C C . LYS A 1 154 ? 67.259 103.761 32.890 1.00 25.14 154 LYS A C 1
ATOM 1090 O O . LYS A 1 154 ? 68.254 104.392 33.257 1.00 26.70 154 LYS A O 1
ATOM 1096 N N . ARG A 1 155 ? 66.993 102.521 33.290 1.00 25.60 155 ARG A N 1
ATOM 1097 C CA . ARG A 1 155 ? 67.856 101.775 34.207 1.00 26.64 155 ARG A CA 1
ATOM 1098 C C . ARG A 1 155 ? 68.651 100.694 33.490 1.00 26.07 155 ARG A C 1
ATOM 1099 O O . ARG A 1 155 ? 69.804 100.429 33.828 1.00 26.05 155 ARG A O 1
ATOM 1107 N N . TYR A 1 156 ? 68.021 100.063 32.506 1.00 23.36 156 TYR A N 1
ATOM 1108 C CA . TYR A 1 156 ? 68.649 98.969 31.785 1.00 23.44 156 TYR A CA 1
ATOM 1109 C C . TYR A 1 156 ? 69.183 99.318 30.398 1.00 21.98 156 TYR A C 1
ATOM 1110 O O . TYR A 1 156 ? 68.691 100.225 29.725 1.00 22.04 156 TYR A O 1
ATOM 1119 N N . LEU A 1 157 ? 70.207 98.581 29.991 1.00 20.74 157 LEU A N 1
ATOM 1120 C CA . LEU A 1 157 ? 70.839 98.758 28.693 1.00 17.47 157 LEU A CA 1
ATOM 1121 C C . LEU A 1 157 ? 70.932 97.374 28.085 1.00 17.33 157 LEU A C 1
ATOM 1122 O O . LEU A 1 157 ? 71.255 96.412 28.774 1.00 17.40 157 LEU A O 1
ATOM 1127 N N . ALA A 1 158 ? 70.637 97.267 26.797 1.00 16.65 158 ALA A N 1
ATOM 1128 C CA . ALA A 1 158 ? 70.698 95.982 26.130 1.00 15.95 158 ALA A CA 1
ATOM 1129 C C . ALA A 1 158 ? 71.239 96.100 24.716 1.00 16.00 158 ALA A C 1
ATOM 1130 O O . ALA A 1 158 ? 70.911 97.032 23.980 1.00 14.23 158 ALA A O 1
ATOM 1132 N N . PHE A 1 159 ? 72.094 95.153 24.354 1.00 15.33 159 PHE A N 1
ATOM 1133 C CA . PHE A 1 159 ? 72.660 95.108 23.019 1.00 15.20 159 PHE A CA 1
ATOM 1134 C C . PHE A 1 159 ? 71.980 93.917 22.360 1.00 14.04 159 PHE A C 1
ATOM 1135 O O . PHE A 1 159 ? 71.926 92.829 22.932 1.00 14.50 159 PHE A O 1
ATOM 1143 N N . VAL A 1 160 ? 71.439 94.139 21.167 1.00 14.84 160 VAL A N 1
ATOM 1144 C CA . VAL A 1 160 ? 70.682 93.109 20.460 1.00 13.21 160 VAL A CA 1
ATOM 1145 C C . VAL A 1 160 ? 71.118 92.906 19.013 1.00 15.22 160 VAL A C 1
ATOM 1146 O O . VAL A 1 160 ? 70.654 93.608 18.109 1.00 16.06 160 VAL A O 1
ATOM 1150 N N . PRO A 1 161 ? 72.024 91.947 18.776 1.00 15.55 161 PRO A N 1
ATOM 1151 C CA . PRO A 1 161 ? 72.499 91.670 17.420 1.00 14.92 161 PRO A CA 1
ATOM 1152 C C . PRO A 1 161 ? 71.356 91.070 16.606 1.00 15.26 161 PRO A C 1
ATOM 1153 O O . PRO A 1 161 ? 70.856 90.000 16.939 1.00 14.80 161 PRO A O 1
ATOM 1157 N N . LEU A 1 162 ? 70.932 91.759 15.551 1.00 14.35 162 LEU A N 1
ATOM 1158 C CA . LEU A 1 162 ? 69.839 91.245 14.730 1.00 14.53 162 LEU A CA 1
ATOM 1159 C C . LEU A 1 162 ? 70.362 90.282 13.667 1.00 14.84 162 LEU A C 1
ATOM 1160 O O . LEU A 1 162 ? 69.590 89.574 13.024 1.00 15.70 162 LEU A O 1
ATOM 1173 N N . PRO A 1 164 ? 74.345 87.991 12.536 1.00 18.66 164 PRO A N 1
ATOM 1174 C CA . PRO A 1 164 ? 75.659 87.572 13.044 1.00 17.84 164 PRO A CA 1
ATOM 1175 C C . PRO A 1 164 ? 76.692 88.706 13.003 1.00 17.72 164 PRO A C 1
ATOM 1176 O O . PRO A 1 164 ? 76.708 89.508 12.065 1.00 17.52 164 PRO A O 1
ATOM 1188 N N . HIS A 1 166 ? 80.596 90.222 15.373 1.00 18.00 166 HIS A N 1
ATOM 1189 C CA . HIS A 1 166 ? 81.515 90.124 16.494 1.00 18.34 166 HIS A CA 1
ATOM 1190 C C . HIS A 1 166 ? 81.229 91.406 17.260 1.00 18.21 166 HIS A C 1
ATOM 1191 O O . HIS A 1 166 ? 81.444 92.500 16.739 1.00 19.08 166 HIS A O 1
ATOM 1198 N N . LEU A 1 167 ? 80.736 91.271 18.485 1.00 17.84 167 LEU A N 1
ATOM 1199 C CA . LEU A 1 167 ? 80.400 92.432 19.298 1.00 16.92 167 LEU A CA 1
ATOM 1200 C C . LEU A 1 167 ? 81.343 92.641 20.477 1.00 15.80 167 LEU A C 1
ATOM 1201 O O . LEU A 1 167 ? 81.678 91.706 21.194 1.00 13.87 167 LEU A O 1
ATOM 1206 N N . THR A 1 168 ? 81.754 93.887 20.679 1.00 17.03 168 THR A N 1
ATOM 1207 C CA . THR A 1 168 ? 82.642 94.236 21.776 1.00 16.63 168 THR A CA 1
ATOM 1208 C C . THR A 1 168 ? 82.004 95.331 22.629 1.00 17.40 168 THR A C 1
ATOM 1209 O O . THR A 1 168 ? 81.603 96.386 22.119 1.00 18.46 168 THR A O 1
ATOM 1213 N N . LEU A 1 169 ? 81.888 95.045 23.924 1.00 16.99 169 LEU A N 1
ATOM 1214 C CA . LEU A 1 169 ? 81.327 95.969 24.909 1.00 19.45 169 LEU A CA 1
ATOM 1215 C C . LEU A 1 169 ? 82.446 96.064 25.953 1.00 19.96 169 LEU A C 1
ATOM 1216 O O . LEU A 1 169 ? 82.514 95.255 26.880 1.00 19.28 169 LEU A O 1
ATOM 1221 N N . PRO A 1 170 ? 83.340 97.056 25.805 1.00 21.10 170 PRO A N 1
ATOM 1222 C CA . PRO A 1 170 ? 84.483 97.287 26.692 1.00 22.93 170 PRO A CA 1
ATOM 1223 C C . PRO A 1 170 ? 84.256 97.993 28.025 1.00 24.40 170 PRO A C 1
ATOM 1224 O O . PRO A 1 170 ? 85.044 97.817 28.950 1.00 24.71 170 PRO A O 1
ATOM 1228 N N . ASP A 1 171 ? 83.197 98.787 28.141 1.00 25.28 171 ASP A N 1
ATOM 1229 C CA . ASP A 1 171 ? 82.990 99.523 29.387 1.00 25.32 171 ASP A CA 1
ATOM 1230 C C . ASP A 1 171 ? 81.603 99.514 30.015 1.00 25.36 171 ASP A C 1
ATOM 1231 O O . ASP A 1 171 ? 81.206 100.497 30.646 1.00 26.25 171 ASP A O 1
ATOM 1236 N N . GLU A 1 172 ? 80.864 98.422 29.858 1.00 24.89 172 GLU A N 1
ATOM 1237 C CA . GLU A 1 172 ? 79.535 98.329 30.457 1.00 24.21 172 GLU A CA 1
ATOM 1238 C C . GLU A 1 172 ? 79.616 97.404 31.670 1.00 25.05 172 GLU A C 1
ATOM 1239 O O . GLU A 1 172 ? 80.643 96.762 31.893 1.00 24.07 172 GLU A O 1
ATOM 1245 N N . LYS A 1 173 ? 78.542 97.342 32.454 1.00 25.71 173 LYS A N 1
ATOM 1246 C CA . LYS A 1 173 ? 78.516 96.489 33.638 1.00 27.30 173 LYS A CA 1
ATOM 1247 C C . LYS A 1 173 ? 78.960 95.074 33.284 1.00 27.85 173 LYS A C 1
ATOM 1248 O O . LYS A 1 173 ? 79.720 94.447 34.027 1.00 27.68 173 LYS A O 1
ATOM 1254 N N . TYR A 1 174 ? 78.467 94.580 32.152 1.00 28.37 174 TYR A N 1
ATOM 1255 C CA . TYR A 1 174 ? 78.810 93.254 31.653 1.00 28.65 174 TYR A CA 1
ATOM 1256 C C . TYR A 1 174 ? 79.483 93.506 30.310 1.00 28.98 174 TYR A C 1
ATOM 1257 O O . TYR A 1 174 ? 79.002 94.310 29.512 1.00 29.14 174 TYR A O 1
ATOM 1266 N N . GLN A 1 175 ? 80.596 92.832 30.058 1.00 28.17 175 GLN A N 1
ATOM 1267 C CA . GLN A 1 175 ? 81.325 93.070 28.826 1.00 27.76 175 GLN A CA 1
ATOM 1268 C C . GLN A 1 175 ? 81.399 91.896 27.865 1.00 26.62 175 GLN A C 1
ATOM 1269 O O . GLN A 1 175 ? 81.030 90.770 28.201 1.00 26.78 175 GLN A O 1
ATOM 1275 N N . LEU A 1 176 ? 81.889 92.182 26.664 1.00 25.04 176 LEU A N 1
ATOM 1276 C CA . LEU A 1 176 ? 82.045 91.188 25.616 1.00 24.25 176 LEU A CA 1
ATOM 1277 C C . LEU A 1 176 ? 83.293 91.515 24.805 1.00 24.10 176 LEU A C 1
ATOM 1278 O O . LEU A 1 176 ? 83.545 92.675 24.467 1.00 23.04 176 LEU A O 1
ATOM 1283 N N . ASP A 1 177 ? 84.065 90.484 24.484 1.00 24.52 177 ASP A N 1
ATOM 1284 C CA . ASP A 1 177 ? 85.291 90.658 23.724 1.00 25.00 177 ASP A CA 1
ATOM 1285 C C . ASP A 1 177 ? 85.143 90.045 22.338 1.00 24.27 177 ASP A C 1
ATOM 1286 O O . ASP A 1 177 ? 85.382 88.854 22.159 1.00 24.31 177 ASP A O 1
ATOM 1291 N N . ALA A 1 178 ? 84.752 90.859 21.361 1.00 23.85 178 ALA A N 1
ATOM 1292 C CA . ALA A 1 178 ? 84.581 90.377 19.993 1.00 23.80 178 ALA A CA 1
ATOM 1293 C C . ALA A 1 178 ? 83.773 89.081 19.969 1.00 23.91 178 ALA A C 1
ATOM 1294 O O . ALA A 1 178 ? 84.100 88.150 19.226 1.00 23.30 178 ALA A O 1
ATOM 1296 N N . ALA A 1 179 ? 82.724 89.031 20.786 1.00 23.29 179 ALA A N 1
ATOM 1297 C CA . ALA A 1 179 ? 81.862 87.856 20.876 1.00 24.19 179 ALA A CA 1
ATOM 1298 C C . ALA A 1 179 ? 81.020 87.672 19.619 1.00 23.80 179 ALA A C 1
ATOM 1299 O O . ALA A 1 179 ? 80.377 88.605 19.143 1.00 23.68 179 ALA A O 1
ATOM 1301 N N . TYR A 1 180 ? 81.029 86.453 19.090 1.00 24.33 180 TYR A N 1
ATOM 1302 C CA . TYR A 1 180 ? 80.274 86.124 17.886 1.00 22.78 180 TYR A CA 1
ATOM 1303 C C . TYR A 1 180 ? 78.915 85.508 18.206 1.00 21.46 180 TYR A C 1
ATOM 1304 O O . TYR A 1 180 ? 78.797 84.692 19.116 1.00 21.40 180 TYR A O 1
ATOM 1313 N N . ASN A 1 181 ? 77.891 85.909 17.457 1.00 20.35 181 ASN A N 1
ATOM 1314 C CA . ASN A 1 181 ? 76.554 85.348 17.626 1.00 19.26 181 ASN A CA 1
ATOM 1315 C C . ASN A 1 181 ? 76.185 84.763 16.259 1.00 19.21 181 ASN A C 1
ATOM 1316 O O . ASN A 1 181 ? 76.235 85.454 15.246 1.00 18.01 181 ASN A O 1
ATOM 1321 N N . ALA A 1 182 ? 75.847 83.479 16.229 1.00 20.32 182 ALA A N 1
ATOM 1322 C CA . ALA A 1 182 ? 75.509 82.813 14.974 1.00 21.12 182 ALA A CA 1
ATOM 1323 C C . ALA A 1 182 ? 74.050 83.004 14.585 1.00 21.29 182 ALA A C 1
ATOM 1324 O O . ALA A 1 182 ? 73.607 82.519 13.542 1.00 22.69 182 ALA A O 1
ATOM 1326 N N . TYR A 1 183 ? 73.310 83.722 15.420 1.00 19.71 183 TYR A N 1
ATOM 1327 C CA . TYR A 1 183 ? 71.895 83.967 15.173 1.00 19.09 183 TYR A CA 1
ATOM 1328 C C . TYR A 1 183 ? 71.449 85.104 16.080 1.00 17.67 183 TYR A C 1
ATOM 1329 O O . TYR A 1 183 ? 72.186 85.506 16.978 1.00 18.70 183 TYR A O 1
ATOM 1338 N N . PRO A 1 184 ? 70.241 85.643 15.854 1.00 16.41 184 PRO A N 1
ATOM 1339 C CA . PRO A 1 184 ? 69.727 86.745 16.676 1.00 16.59 184 PRO A CA 1
ATOM 1340 C C . PRO A 1 184 ? 69.768 86.418 18.164 1.00 18.47 184 PRO A C 1
ATOM 1341 O O . PRO A 1 184 ? 69.394 85.318 18.581 1.00 17.96 184 PRO A O 1
ATOM 1345 N N . ILE A 1 185 ? 70.238 87.374 18.959 1.00 18.89 185 ILE A N 1
ATOM 1346 C CA . ILE A 1 185 ? 70.315 87.193 20.397 1.00 20.27 185 ILE A CA 1
ATOM 1347 C C . ILE A 1 185 ? 70.107 88.515 21.104 1.00 19.32 185 ILE A C 1
ATOM 1348 O O . ILE A 1 185 ? 70.518 89.566 20.612 1.00 19.15 185 ILE A O 1
ATOM 1353 N N . SER A 1 186 ? 69.453 88.455 22.256 1.00 18.75 186 SER A N 1
ATOM 1354 C CA . SER A 1 186 ? 69.197 89.654 23.036 1.00 19.37 186 SER A CA 1
ATOM 1355 C C . SER A 1 186 ? 69.948 89.610 24.362 1.00 20.66 186 SER A C 1
ATOM 1356 O O . SER A 1 186 ? 69.590 88.855 25.263 1.00 20.72 186 SER A O 1
ATOM 1359 N N . TRP A 1 187 ? 71.006 90.406 24.466 1.00 22.02 187 TRP A N 1
ATOM 1360 C CA . TRP A 1 187 ? 71.783 90.468 25.697 1.00 23.51 187 TRP A CA 1
ATOM 1361 C C . TRP A 1 187 ? 71.108 91.518 26.571 1.00 24.10 187 TRP A C 1
ATOM 1362 O O . TRP A 1 187 ? 71.586 92.647 26.687 1.00 25.42 187 TRP A O 1
ATOM 1373 N N . ALA A 1 188 ? 69.989 91.136 27.174 1.00 24.88 188 ALA A N 1
ATOM 1374 C CA . ALA A 1 188 ? 69.222 92.033 28.021 1.00 25.29 188 ALA A CA 1
ATOM 1375 C C . ALA A 1 188 ? 69.809 92.258 29.406 1.00 26.24 188 ALA A C 1
ATOM 1376 O O . ALA A 1 188 ? 70.698 91.535 29.862 1.00 24.56 188 ALA A O 1
ATOM 1378 N N . SER A 1 189 ? 69.296 93.296 30.055 1.00 26.45 189 SER A N 1
ATOM 1379 C CA . SER A 1 189 ? 69.681 93.656 31.409 1.00 27.02 189 SER A CA 1
ATOM 1380 C C . SER A 1 189 ? 71.137 94.042 31.668 1.00 26.87 189 SER A C 1
ATOM 1381 O O . SER A 1 189 ? 71.707 93.654 32.688 1.00 25.86 189 SER A O 1
ATOM 1384 N N . ASN A 1 190 ? 71.749 94.783 30.753 1.00 24.99 190 ASN A N 1
ATOM 1385 C CA . ASN A 1 190 ? 73.114 95.232 30.987 1.00 23.80 190 ASN A CA 1
ATOM 1386 C C . ASN A 1 190 ? 72.924 96.619 31.597 1.00 22.21 190 ASN A C 1
ATOM 1387 O O . ASN A 1 190 ? 71.791 97.038 31.838 1.00 21.17 190 ASN A O 1
ATOM 1392 N N . GLU A 1 191 ? 74.013 97.329 31.859 1.00 22.02 191 GLU A N 1
ATOM 1393 C CA . GLU A 1 191 ? 73.890 98.657 32.441 1.00 22.60 191 GLU A CA 1
ATOM 1394 C C . GLU A 1 191 ? 75.116 99.507 32.176 1.00 22.69 191 GLU A C 1
ATOM 1395 O O . GLU A 1 191 ? 76.216 98.994 31.976 1.00 22.13 191 GLU A O 1
ATOM 1397 N N . PHE A 1 192 ? 74.908 100.817 32.164 1.00 23.03 192 PHE A N 1
ATOM 1398 C CA . PHE A 1 192 ? 75.999 101.750 31.949 1.00 23.93 192 PHE A CA 1
ATOM 1399 C C . PHE A 1 192 ? 76.813 101.878 33.225 1.00 25.46 192 PHE A C 1
ATOM 1400 O O . PHE A 1 192 ? 76.267 101.849 34.331 1.00 25.49 192 PHE A O 1
ATOM 1408 N N . SER A 1 193 ? 78.122 102.011 33.057 1.00 27.20 193 SER A N 1
ATOM 1409 C CA . SER A 1 193 ? 79.026 102.242 34.174 1.00 28.36 193 SER A CA 1
ATOM 1410 C C . SER A 1 193 ? 79.273 103.713 33.910 1.00 28.69 193 SER A C 1
ATOM 1411 O O . SER A 1 193 ? 80.005 104.064 32.991 1.00 29.88 193 SER A O 1
ATOM 1414 N N . GLY A 1 194 ? 78.627 104.576 34.679 1.00 29.26 194 GLY A N 1
ATOM 1415 C CA . GLY A 1 194 ? 78.795 105.992 34.441 1.00 29.36 194 GLY A CA 1
ATOM 1416 C C . GLY A 1 194 ? 77.680 106.455 33.525 1.00 30.30 194 GLY A C 1
ATOM 1417 O O . GLY A 1 194 ? 76.643 105.798 33.417 1.00 30.51 194 GLY A O 1
ATOM 1418 N N . ASN A 1 195 ? 77.895 107.576 32.850 1.00 30.69 195 ASN A N 1
ATOM 1419 C CA . ASN A 1 195 ? 76.887 108.136 31.966 1.00 31.73 195 ASN A CA 1
ATOM 1420 C C . ASN A 1 195 ? 77.074 107.742 30.498 1.00 30.74 195 ASN A C 1
ATOM 1421 O O . ASN A 1 195 ? 76.181 107.953 29.685 1.00 29.62 195 ASN A O 1
ATOM 1426 N N . THR A 1 196 ? 78.226 107.171 30.153 1.00 29.42 196 THR A N 1
ATOM 1427 C CA . THR A 1 196 ? 78.470 106.780 28.765 1.00 29.15 196 THR A CA 1
ATOM 1428 C C . THR A 1 196 ? 78.973 105.348 28.614 1.00 28.25 196 THR A C 1
ATOM 1429 O O . THR A 1 196 ? 79.332 104.691 29.594 1.00 27.98 196 THR A O 1
ATOM 1433 N N . GLY A 1 197 ? 78.995 104.872 27.372 1.00 26.96 197 GLY A N 1
ATOM 1434 C CA . GLY A 1 197 ? 79.453 103.522 27.098 1.00 25.08 197 GLY A CA 1
ATOM 1435 C C . GLY A 1 197 ? 79.821 103.366 25.638 1.00 23.53 197 GLY A C 1
ATOM 1436 O O . GLY A 1 197 ? 79.250 104.033 24.778 1.00 23.33 197 GLY A O 1
ATOM 1437 N N . HIS A 1 198 ? 80.772 102.484 25.353 1.00 23.91 198 HIS A N 1
ATOM 1438 C CA . HIS A 1 198 ? 81.211 102.259 23.980 1.00 22.31 198 HIS A CA 1
ATOM 1439 C C . HIS A 1 198 ? 80.854 100.853 23.519 1.00 21.55 198 HIS A C 1
ATOM 1440 O O . HIS A 1 198 ? 80.542 99.979 24.326 1.00 22.31 198 HIS A O 1
ATOM 1447 N N . PHE A 1 199 ? 80.903 100.649 22.210 1.00 19.79 199 PHE A N 1
ATOM 1448 C CA . PHE A 1 199 ? 80.634 99.352 21.625 1.00 18.54 199 PHE A CA 1
ATOM 1449 C C . PHE A 1 199 ? 81.106 99.366 20.185 1.00 18.09 199 PHE A C 1
ATOM 1450 O O . PHE A 1 199 ? 81.107 100.403 19.523 1.00 16.04 199 PHE A O 1
ATOM 1458 N N . SER A 1 200 ? 81.541 98.205 19.721 1.00 18.32 200 SER A N 1
ATOM 1459 C CA . SER A 1 200 ? 82.049 98.064 18.373 1.00 18.33 200 SER A CA 1
ATOM 1460 C C . SER A 1 200 ? 81.627 96.708 17.815 1.00 17.85 200 SER A C 1
ATOM 1461 O O . SER A 1 200 ? 81.607 95.719 18.542 1.00 17.07 200 SER A O 1
ATOM 1464 N N . PHE A 1 201 ? 81.258 96.673 16.536 1.00 18.96 201 PHE A N 1
ATOM 1465 C CA . PHE A 1 201 ? 80.861 95.429 15.883 1.00 18.28 201 PHE A CA 1
ATOM 1466 C C . PHE A 1 201 ? 81.202 95.528 14.400 1.00 19.60 201 PHE A C 1
ATOM 1467 O O . PHE A 1 201 ? 81.251 96.625 13.837 1.00 20.50 201 PHE A O 1
ATOM 1475 N N . ASP A 1 202 ? 81.441 94.379 13.772 1.00 19.80 202 ASP A N 1
ATOM 1476 C CA . ASP A 1 202 ? 81.866 94.342 12.374 1.00 20.66 202 ASP A CA 1
ATOM 1477 C C . ASP A 1 202 ? 80.875 93.903 11.294 1.00 20.05 202 ASP A C 1
ATOM 1478 O O . ASP A 1 202 ? 81.269 93.769 10.137 1.00 21.23 202 ASP A O 1
ATOM 1483 N N . ALA A 1 203 ? 79.617 93.654 11.633 1.00 19.81 203 ALA A N 1
ATOM 1484 C CA . ALA A 1 203 ? 78.679 93.213 10.602 1.00 19.39 203 ALA A CA 1
ATOM 1485 C C . ALA A 1 203 ? 77.221 93.278 11.030 1.00 18.84 203 ALA A C 1
ATOM 1486 O O . ALA A 1 203 ? 76.916 93.561 12.182 1.00 17.61 203 ALA A O 1
ATOM 1488 N N . GLY A 1 204 ? 76.328 93.019 10.078 1.00 20.05 204 GLY A N 1
ATOM 1489 C CA . GLY A 1 204 ? 74.904 93.037 10.358 1.00 18.10 204 GLY A CA 1
ATOM 1490 C C . GLY A 1 204 ? 74.364 94.370 10.837 1.00 19.30 204 GLY A C 1
ATOM 1491 O O . GLY A 1 204 ? 74.857 95.434 10.458 1.00 19.57 204 GLY A O 1
ATOM 1492 N N . VAL A 1 205 ? 73.322 94.299 11.659 1.00 17.35 205 VAL A N 1
ATOM 1493 C CA . VAL A 1 205 ? 72.677 95.479 12.222 1.00 15.82 205 VAL A CA 1
ATOM 1494 C C . VAL A 1 205 ? 72.527 95.246 13.720 1.00 15.56 205 VAL A C 1
ATOM 1495 O O . VAL A 1 205 ? 72.126 94.167 14.149 1.00 14.04 205 VAL A O 1
ATOM 1499 N N . LEU A 1 206 ? 72.852 96.260 14.510 1.00 15.12 206 LEU A N 1
ATOM 1500 C CA . LEU A 1 206 ? 72.757 96.147 15.956 1.00 15.98 206 LEU A CA 1
ATOM 1501 C C . LEU A 1 206 ? 71.689 97.069 16.518 1.00 15.55 206 LEU A C 1
ATOM 1502 O O . LEU A 1 206 ? 71.641 98.251 16.191 1.00 15.80 206 LEU A O 1
ATOM 1507 N N . ALA A 1 207 ? 70.833 96.516 17.368 1.00 15.71 207 ALA A N 1
ATOM 1508 C CA . ALA A 1 207 ? 69.787 97.302 18.003 1.00 16.07 207 ALA A CA 1
ATOM 1509 C C . ALA A 1 207 ? 70.221 97.520 19.441 1.00 15.41 207 ALA A C 1
ATOM 1510 O O . ALA A 1 207 ? 70.691 96.590 20.103 1.00 15.99 207 ALA A O 1
ATOM 1512 N N . VAL A 1 208 ? 70.087 98.752 19.916 1.00 15.20 208 VAL A N 1
ATOM 1513 C CA . VAL A 1 208 ? 70.454 99.080 21.284 1.00 15.48 208 VAL A CA 1
ATOM 1514 C C . VAL A 1 208 ? 69.206 99.546 22.013 1.00 15.19 208 VAL A C 1
ATOM 1515 O O . VAL A 1 208 ? 68.559 100.514 21.619 1.00 15.72 208 VAL A O 1
ATOM 1519 N N . ILE A 1 209 ? 68.863 98.842 23.080 1.00 15.83 209 ILE A N 1
ATOM 1520 C CA . ILE A 1 209 ? 67.664 99.162 23.834 1.00 16.55 209 ILE A CA 1
ATOM 1521 C C . ILE A 1 209 ? 67.896 99.601 25.266 1.00 17.10 209 ILE A C 1
ATOM 1522 O O . ILE A 1 209 ? 68.510 98.881 26.052 1.00 15.97 209 ILE A O 1
ATOM 1527 N N . GLN A 1 210 ? 67.397 100.789 25.596 1.00 17.37 210 GLN A N 1
ATOM 1528 C CA . GLN A 1 210 ? 67.483 101.302 26.955 1.00 16.93 210 GLN A CA 1
ATOM 1529 C C . GLN A 1 210 ? 66.055 101.188 27.477 1.00 17.24 210 GLN A C 1
ATOM 1530 O O . GLN A 1 210 ? 65.110 101.670 26.842 1.00 16.92 210 GLN A O 1
ATOM 1536 N N . SER A 1 211 ? 65.884 100.522 28.613 1.00 18.09 211 SER A N 1
ATOM 1537 C CA . SER A 1 211 ? 64.546 100.347 29.160 1.00 20.07 211 SER A CA 1
ATOM 1538 C C . SER A 1 211 ? 64.410 100.655 30.646 1.00 22.20 211 SER A C 1
ATOM 1539 O O . SER A 1 211 ? 65.397 100.887 31.349 1.00 21.52 211 SER A O 1
ATOM 1542 N N . ARG A 1 212 ? 63.165 100.648 31.108 1.00 24.38 212 ARG A N 1
ATOM 1543 C CA . ARG A 1 212 ? 62.835 100.921 32.499 1.00 26.86 212 ARG A CA 1
ATOM 1544 C C . ARG A 1 212 ? 61.643 100.063 32.908 1.00 28.00 212 ARG A C 1
ATOM 1545 O O . ARG A 1 212 ? 60.972 99.467 32.064 1.00 27.82 212 ARG A O 1
ATOM 1553 N N . ASP A 1 213 ? 61.387 99.999 34.209 1.00 30.32 213 ASP A N 1
ATOM 1554 C CA . ASP A 1 213 ? 60.254 99.246 34.728 1.00 32.38 213 ASP A CA 1
ATOM 1555 C C . ASP A 1 213 ? 59.046 100.176 34.766 1.00 32.87 213 ASP A C 1
ATOM 1556 O O . ASP A 1 213 ? 57.904 99.676 34.693 1.00 34.99 213 ASP A O 1
ATOM 1561 N N . THR B 1 3 ? 50.637 66.418 29.519 1.00 25.30 3 THR B N 1
ATOM 1562 C CA . THR B 1 3 ? 51.152 67.242 30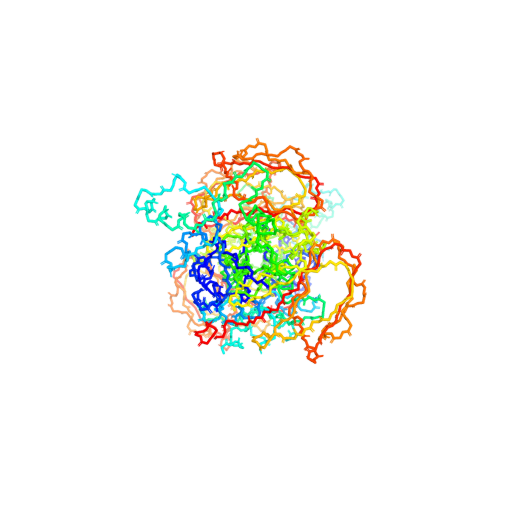.648 1.00 25.69 3 THR B CA 1
ATOM 1563 C C . THR B 1 3 ? 51.568 68.626 30.164 1.00 24.14 3 THR B C 1
ATOM 1564 O O . THR B 1 3 ? 52.602 68.787 29.510 1.00 24.21 3 THR B O 1
ATOM 1568 N N . ILE B 1 4 ? 50.745 69.618 30.479 1.00 22.76 4 ILE B N 1
ATOM 1569 C CA . ILE B 1 4 ? 51.022 70.995 30.102 1.00 20.73 4 ILE B CA 1
ATOM 1570 C C . ILE B 1 4 ? 51.617 71.703 31.307 1.00 20.22 4 ILE B C 1
ATOM 1571 O O . ILE B 1 4 ? 50.983 71.783 32.355 1.00 22.22 4 ILE B O 1
ATOM 1576 N N . VAL B 1 5 ? 52.838 72.203 31.171 1.00 17.67 5 VAL B N 1
ATOM 1577 C CA . VAL B 1 5 ? 53.461 72.928 32.266 1.00 15.82 5 VAL B CA 1
ATOM 1578 C C . VAL B 1 5 ? 53.440 74.403 31.924 1.00 15.01 5 VAL B C 1
ATOM 1579 O O . VAL B 1 5 ? 53.900 74.802 30.855 1.00 12.60 5 VAL B O 1
ATOM 1583 N N . ASN B 1 6 ? 52.894 75.212 32.826 1.00 14.66 6 ASN B N 1
ATOM 1584 C CA . ASN B 1 6 ? 52.815 76.649 32.594 1.00 13.33 6 ASN B CA 1
ATOM 1585 C C . ASN B 1 6 ? 53.954 77.379 33.280 1.00 13.14 6 ASN B C 1
ATOM 1586 O O . ASN B 1 6 ? 54.199 77.186 34.469 1.00 13.90 6 ASN B O 1
ATOM 1591 N N . LEU B 1 7 ? 54.639 78.223 32.516 1.00 11.61 7 LEU B N 1
ATOM 1592 C CA . LEU B 1 7 ? 55.753 78.999 33.023 1.00 11.52 7 LEU B CA 1
ATOM 1593 C C . LEU B 1 7 ? 55.409 80.478 32.964 1.00 11.91 7 LEU B C 1
ATOM 1594 O O . LEU B 1 7 ? 55.029 80.993 31.916 1.00 12.11 7 LEU B O 1
ATOM 1599 N N . LEU B 1 8 ? 55.540 81.157 34.095 1.00 11.67 8 LEU B N 1
ATOM 1600 C CA . LEU B 1 8 ? 55.257 82.581 34.163 1.00 11.78 8 LEU B CA 1
ATOM 1601 C C . LEU B 1 8 ? 56.542 83.374 34.381 1.00 12.12 8 LEU B C 1
ATOM 1602 O O . LEU B 1 8 ? 57.233 83.156 35.371 1.00 9.84 8 LEU B O 1
ATOM 1607 N N . VAL B 1 9 ? 56.872 84.284 33.467 1.00 13.95 9 VAL B N 1
ATOM 1608 C CA . VAL B 1 9 ? 58.063 85.097 33.658 1.00 14.33 9 VAL B CA 1
ATOM 1609 C C . VAL B 1 9 ? 57.650 86.494 34.133 1.00 15.86 9 VAL B C 1
ATOM 1610 O O . VAL B 1 9 ? 56.500 86.691 34.525 1.00 17.18 9 VAL B O 1
ATOM 1614 N N . GLY B 1 10 ? 58.562 87.461 34.088 1.00 16.57 10 GLY B N 1
ATOM 1615 C CA . GLY B 1 10 ? 58.260 88.788 34.609 1.00 17.39 10 GLY B CA 1
ATOM 1616 C C . GLY B 1 10 ? 57.461 89.854 33.866 1.00 18.71 10 GLY B C 1
ATOM 1617 O O . GLY B 1 10 ? 57.311 90.955 34.391 1.00 19.14 10 GLY B O 1
ATOM 1618 N N . GLY B 1 11 ? 56.933 89.558 32.681 1.00 18.20 11 GLY B N 1
ATOM 1619 C CA . GLY B 1 11 ? 56.179 90.563 31.939 1.00 18.69 11 GLY B CA 1
ATOM 1620 C C . GLY B 1 11 ? 54.985 91.199 32.650 1.00 19.06 11 GLY B C 1
ATOM 1621 O O . GLY B 1 11 ? 54.532 90.674 33.664 1.00 19.32 11 GLY B O 1
ATOM 1622 N N . PRO B 1 12 ? 54.446 92.326 32.132 1.00 18.08 12 PRO B N 1
ATOM 1623 C CA . PRO B 1 12 ? 53.301 93.049 32.706 1.00 16.69 12 PRO B CA 1
ATOM 1624 C C . PRO B 1 12 ? 52.045 92.187 32.775 1.00 15.57 12 PRO B C 1
ATOM 1625 O O . PRO B 1 12 ? 51.722 91.472 31.830 1.00 14.90 12 PRO B O 1
ATOM 1629 N N . THR B 1 13 ? 51.334 92.280 33.893 1.00 13.94 13 THR B N 1
ATOM 1630 C CA . THR B 1 13 ? 50.120 91.510 34.115 1.00 14.78 13 THR B CA 1
ATOM 1631 C C . THR B 1 13 ? 49.007 91.892 33.144 1.00 14.44 13 THR B C 1
ATOM 1632 O O . THR B 1 13 ? 48.097 91.108 32.899 1.00 14.53 13 THR B O 1
ATOM 1636 N N . ALA B 1 14 ? 49.081 93.102 32.598 1.00 14.64 14 ALA B N 1
ATOM 1637 C CA . ALA B 1 14 ? 48.079 93.573 31.649 1.00 14.91 14 ALA B CA 1
ATOM 1638 C C . ALA B 1 14 ? 48.017 92.701 30.394 1.00 15.79 14 ALA B C 1
ATOM 1639 O O . ALA B 1 14 ? 46.980 92.639 29.727 1.00 16.30 14 ALA B O 1
ATOM 1641 N N . ASN B 1 15 ? 49.121 92.028 30.073 1.00 15.66 15 ASN B N 1
ATOM 1642 C CA . ASN B 1 15 ? 49.171 91.172 28.887 1.00 16.40 15 ASN B CA 1
ATOM 1643 C C . ASN B 1 15 ? 48.708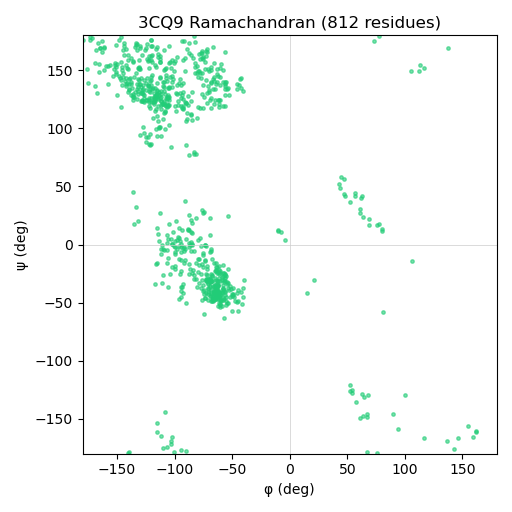 89.734 29.117 1.00 15.52 15 ASN B C 1
ATOM 1644 O O . ASN B 1 15 ? 48.669 88.938 28.178 1.00 14.26 15 ASN B O 1
ATOM 1649 N N . TYR B 1 16 ? 48.358 89.393 30.356 1.00 15.73 16 TYR B N 1
ATOM 1650 C CA . TYR B 1 16 ? 47.879 88.040 30.649 1.00 16.23 16 TYR B CA 1
ATOM 1651 C C . TYR B 1 16 ? 46.613 87.803 29.826 1.00 16.70 16 TYR B C 1
ATOM 1652 O O . TYR B 1 16 ? 45.821 88.717 29.631 1.00 18.81 16 TYR B O 1
ATOM 1661 N N . PRO B 1 17 ? 46.406 86.574 29.331 1.00 17.43 17 PRO B N 1
ATOM 1662 C CA . PRO B 1 17 ? 45.212 86.280 28.530 1.00 19.06 17 PRO B CA 1
ATOM 1663 C C . PRO B 1 17 ? 43.955 86.047 29.355 1.00 21.54 17 PRO B C 1
ATOM 1664 O O . PRO B 1 17 ? 42.849 86.015 28.813 1.00 21.56 17 PRO B O 1
ATOM 1668 N N . ALA B 1 18 ? 44.128 85.880 30.664 1.00 22.69 18 ALA B N 1
ATOM 1669 C CA . ALA B 1 18 ? 43.006 85.646 31.566 1.00 22.15 18 ALA B CA 1
ATOM 1670 C C . ALA B 1 18 ? 43.513 85.509 32.997 1.00 23.01 18 ALA B C 1
ATOM 1671 O O . ALA B 1 18 ? 44.721 85.532 33.243 1.00 22.29 18 ALA B O 1
ATOM 1673 N N . ASP B 1 19 ? 42.579 85.379 33.935 1.00 21.80 19 ASP B N 1
ATOM 1674 C CA . ASP B 1 19 ? 42.909 85.201 35.348 1.00 22.08 19 ASP B CA 1
ATOM 1675 C C . ASP B 1 19 ? 43.782 83.952 35.420 1.00 20.28 19 ASP B C 1
ATOM 1676 O O . ASP B 1 19 ? 43.341 82.866 35.044 1.00 20.73 19 ASP B O 1
ATOM 1681 N N . LEU B 1 20 ? 45.015 84.091 35.888 1.00 19.77 20 LEU B N 1
ATOM 1682 C CA . LEU B 1 20 ? 45.906 82.936 35.945 1.00 20.47 20 LEU B CA 1
ATOM 1683 C C . LEU B 1 20 ? 45.372 81.747 36.732 1.00 20.53 20 LEU B C 1
ATOM 1684 O O . LEU B 1 20 ? 45.771 80.618 36.477 1.00 20.93 20 LEU B O 1
ATOM 1689 N N . THR B 1 21 ? 44.472 81.992 37.678 1.00 21.65 21 THR B N 1
ATOM 1690 C CA . THR B 1 21 ? 43.923 80.905 38.480 1.00 23.90 21 THR B CA 1
ATOM 1691 C C . THR B 1 21 ? 42.902 80.063 37.716 1.00 24.69 21 THR B C 1
ATOM 1692 O O . THR B 1 21 ? 42.484 79.010 38.197 1.00 24.15 21 THR B O 1
ATOM 1696 N N . THR B 1 22 ? 42.505 80.522 36.529 1.00 24.35 22 THR B N 1
ATOM 1697 C CA . THR B 1 22 ? 41.540 79.789 35.713 1.00 24.41 22 THR B CA 1
ATOM 1698 C C . THR B 1 22 ? 42.253 78.889 34.709 1.00 24.76 22 THR B C 1
ATOM 1699 O O . THR B 1 22 ? 41.618 78.101 34.011 1.00 25.82 22 THR B O 1
ATOM 1703 N N . ILE B 1 23 ? 43.573 79.004 34.640 1.00 23.88 23 ILE B N 1
ATOM 1704 C CA . ILE B 1 23 ? 44.361 78.202 33.706 1.00 23.49 23 ILE B CA 1
ATOM 1705 C C . ILE B 1 23 ? 44.859 76.906 34.353 1.00 24.58 23 ILE B C 1
ATOM 1706 O O . ILE B 1 23 ? 45.601 76.939 35.337 1.00 24.24 23 ILE B O 1
ATOM 1711 N N . PRO B 1 24 ? 44.448 75.746 33.806 1.00 25.35 24 PRO B N 1
ATOM 1712 C CA . PRO B 1 24 ? 44.840 74.429 34.318 1.00 25.56 24 PRO B CA 1
ATOM 1713 C C . PRO B 1 24 ? 46.284 74.031 34.020 1.00 25.56 24 PRO B C 1
ATOM 1714 O O . PRO B 1 24 ? 46.899 74.526 33.071 1.00 25.89 24 PRO B O 1
ATOM 1718 N N . GLY B 1 25 ? 46.808 73.117 34.835 1.00 24.53 25 GLY B N 1
ATOM 1719 C CA . GLY B 1 25 ? 48.172 72.640 34.668 1.00 21.93 25 GLY B CA 1
ATOM 1720 C C . GLY B 1 25 ? 49.088 73.230 35.722 1.00 21.27 25 GLY B C 1
ATOM 1721 O O . GLY B 1 25 ? 48.848 74.350 36.171 1.00 22.22 25 GLY B O 1
ATOM 1722 N N . PRO B 1 26 ? 50.146 72.512 36.141 1.00 19.19 26 PRO B N 1
ATOM 1723 C CA . PRO B 1 26 ? 51.065 73.032 37.159 1.00 17.55 26 PRO B CA 1
ATOM 1724 C C . PRO B 1 26 ? 51.752 74.328 36.725 1.00 16.29 26 PRO B C 1
ATOM 1725 O O . PRO B 1 26 ? 51.964 74.561 35.531 1.00 14.80 26 PRO B O 1
ATOM 1729 N N . TRP B 1 27 ? 52.106 75.159 37.702 1.00 14.05 27 TRP B N 1
ATOM 1730 C CA . TRP B 1 27 ? 52.751 76.434 37.423 1.00 13.29 27 TRP B CA 1
ATOM 1731 C C . TRP B 1 27 ? 54.176 76.554 37.933 1.00 13.75 27 TRP B C 1
ATOM 1732 O O . TRP B 1 27 ? 54.502 76.139 39.055 1.00 13.83 27 TRP B O 1
ATOM 1743 N N . VAL B 1 28 ? 55.008 77.159 37.096 1.00 12.49 28 VAL B N 1
ATOM 1744 C CA . VAL B 1 28 ? 56.406 77.405 37.409 1.00 11.63 28 VAL B CA 1
ATOM 1745 C C . VAL B 1 28 ? 56.618 78.902 37.268 1.00 12.40 28 VAL B C 1
ATOM 1746 O O . VAL B 1 28 ? 56.115 79.519 36.327 1.00 12.12 28 VAL B O 1
ATOM 1750 N N . GLY B 1 29 ? 57.350 79.489 38.209 1.00 12.27 29 GLY B N 1
ATOM 1751 C CA . GLY B 1 29 ? 57.600 80.914 38.147 1.00 14.19 29 GLY B CA 1
ATOM 1752 C C . GLY B 1 29 ? 59.073 81.252 38.116 1.00 15.41 29 GLY B C 1
ATOM 1753 O O . GLY B 1 29 ? 59.867 80.681 38.865 1.00 16.27 29 GLY B O 1
ATOM 1754 N N . ALA B 1 30 ? 59.439 82.185 37.243 1.00 15.90 30 ALA B N 1
ATOM 1755 C CA . ALA B 1 30 ? 60.826 82.608 37.117 1.00 17.46 30 ALA B CA 1
ATOM 1756 C C . ALA B 1 30 ? 60.936 84.069 37.539 1.00 18.10 30 ALA B C 1
ATOM 1757 O O . ALA B 1 30 ? 60.185 84.923 37.061 1.00 16.59 30 ALA B O 1
ATOM 1759 N N . ASP B 1 31 ? 61.861 84.347 38.452 1.00 18.09 31 ASP B N 1
ATOM 1760 C CA . ASP B 1 31 ? 62.061 85.703 38.949 1.00 20.57 31 ASP B CA 1
ATOM 1761 C C . ASP B 1 31 ? 60.757 86.332 39.435 1.00 19.80 31 ASP B C 1
ATOM 1762 O O . ASP B 1 31 ? 60.112 85.796 40.335 1.00 18.40 31 ASP B O 1
ATOM 1767 N N . ARG B 1 32 ? 60.360 87.454 38.840 1.00 20.36 32 ARG B N 1
ATOM 1768 C CA . ARG B 1 32 ? 59.134 88.131 39.261 1.00 21.48 32 ARG B CA 1
ATOM 1769 C C . ARG B 1 32 ? 57.908 87.232 39.093 1.00 20.40 32 ARG B C 1
ATOM 1770 O O . ARG B 1 32 ? 56.956 87.327 39.860 1.00 19.30 32 ARG B O 1
ATOM 1778 N N . GLY B 1 33 ? 57.946 86.349 38.099 1.00 19.50 33 GLY B N 1
ATOM 1779 C CA . GLY B 1 33 ? 56.832 85.445 37.865 1.00 17.99 33 GLY B CA 1
ATOM 1780 C C . GLY B 1 33 ? 56.430 84.649 39.098 1.00 17.24 33 GLY B C 1
ATOM 1781 O O . GLY B 1 33 ? 55.242 84.415 39.339 1.00 17.61 33 GLY B O 1
ATOM 1782 N N . ALA B 1 34 ? 57.421 84.236 39.884 1.00 16.94 34 ALA B N 1
ATOM 1783 C CA . ALA B 1 34 ? 57.173 83.462 41.101 1.00 17.63 34 ALA B CA 1
ATOM 1784 C C . ALA B 1 34 ? 56.405 84.285 42.131 1.00 17.60 34 ALA B C 1
ATOM 1785 O O . ALA B 1 34 ? 55.503 83.777 42.807 1.00 17.22 34 ALA B O 1
ATOM 1787 N N . LEU B 1 35 ? 56.781 85.553 42.257 1.00 17.65 35 LEU B N 1
ATOM 1788 C CA . LEU B 1 35 ? 56.130 86.453 43.200 1.00 18.23 35 LEU B CA 1
ATOM 1789 C C . LEU B 1 35 ? 54.677 86.656 42.797 1.00 16.60 35 LEU B C 1
ATOM 1790 O O . LEU B 1 35 ? 53.791 86.708 43.644 1.00 16.36 35 LEU B O 1
ATOM 1795 N N . ARG B 1 36 ? 54.426 86.750 41.496 1.00 15.98 36 ARG B N 1
ATOM 1796 C CA . ARG B 1 36 ? 53.061 86.946 41.031 1.00 15.55 36 ARG B CA 1
ATOM 1797 C C . ARG B 1 36 ? 52.182 85.720 41.209 1.00 14.54 36 ARG B C 1
ATOM 1798 O O . ARG B 1 36 ? 50.974 85.847 41.414 1.00 14.60 36 ARG B O 1
ATOM 1806 N N . LEU B 1 37 ? 52.777 84.533 41.148 1.00 12.97 37 LEU B N 1
ATOM 1807 C CA . LEU B 1 37 ? 51.996 83.324 41.348 1.00 13.26 37 LEU B CA 1
ATOM 1808 C C . LEU B 1 37 ? 51.609 83.254 42.829 1.00 13.39 37 LEU B C 1
ATOM 1809 O O . LEU B 1 37 ? 50.451 83.025 43.168 1.00 12.95 37 LEU B O 1
ATOM 1814 N N . VAL B 1 38 ? 52.580 83.471 43.710 1.00 16.25 38 VAL B N 1
ATOM 1815 C CA . VAL B 1 38 ? 52.316 83.428 45.144 1.00 18.14 38 VAL B CA 1
ATOM 1816 C C . VAL B 1 38 ? 51.235 84.448 45.513 1.00 18.54 38 VAL B C 1
ATOM 1817 O O . VAL B 1 38 ? 50.301 84.135 46.242 1.00 19.78 38 VAL B O 1
ATOM 1821 N N . LYS B 1 39 ? 51.361 85.665 44.994 1.00 21.22 39 LYS B N 1
ATOM 1822 C CA . LYS B 1 39 ? 50.396 86.726 45.283 1.00 20.77 39 LYS B CA 1
ATOM 1823 C C . LYS B 1 39 ? 48.959 86.372 44.886 1.00 20.51 39 LYS B C 1
ATOM 1824 O O . LYS B 1 39 ? 47.996 86.907 45.447 1.00 19.69 39 LYS B O 1
ATOM 1830 N N . ARG B 1 40 ? 48.809 85.464 43.928 1.00 18.98 40 ARG B N 1
ATOM 1831 C CA . ARG B 1 40 ? 47.485 85.058 43.483 1.00 17.06 40 ARG B CA 1
ATOM 1832 C C . ARG B 1 40 ? 47.036 83.769 44.165 1.00 17.18 40 ARG B C 1
ATOM 1833 O O . ARG B 1 40 ? 45.989 83.210 43.836 1.00 16.28 40 ARG B O 1
ATOM 1841 N N . GLY B 1 41 ? 47.832 83.306 45.124 1.00 17.33 41 GLY B N 1
ATOM 1842 C CA . GLY B 1 41 ? 47.487 82.092 45.839 1.00 16.63 41 GLY B CA 1
ATOM 1843 C C . GLY B 1 41 ? 47.757 80.814 45.070 1.00 15.55 41 GLY B C 1
ATOM 1844 O O . GLY B 1 41 ? 47.219 79.766 45.409 1.00 16.02 41 GLY B O 1
ATOM 1845 N N . ILE B 1 42 ? 48.584 80.897 44.033 1.00 16.35 42 ILE B N 1
ATOM 1846 C CA . ILE B 1 42 ? 48.918 79.721 43.233 1.00 16.82 42 ILE B CA 1
ATOM 1847 C C . ILE B 1 42 ? 50.187 79.069 43.782 1.00 16.55 42 ILE B C 1
ATOM 1848 O O . ILE B 1 42 ? 51.218 79.728 43.921 1.00 16.82 42 ILE B O 1
ATOM 1853 N N . GLN B 1 43 ? 50.115 77.782 44.104 1.00 16.57 43 GLN B N 1
ATOM 1854 C CA . GLN B 1 43 ? 51.292 77.086 44.621 1.00 18.34 43 GLN B CA 1
ATOM 1855 C C . GLN B 1 43 ? 52.149 76.600 43.457 1.00 17.47 43 GLN B C 1
ATOM 1856 O O . GLN B 1 43 ? 51.781 75.668 42.750 1.00 18.95 43 GLN B O 1
ATOM 1862 N N . PRO B 1 44 ? 53.296 77.243 43.225 1.00 17.29 44 PRO B N 1
ATOM 1863 C CA . PRO B 1 44 ? 54.122 76.774 42.110 1.00 17.51 44 PRO B CA 1
ATOM 1864 C C . PRO B 1 44 ? 54.801 75.440 42.413 1.00 17.18 44 PRO B C 1
ATOM 1865 O O . PRO B 1 44 ? 55.234 75.205 43.540 1.00 17.81 44 PRO B O 1
ATOM 1869 N N . VAL B 1 45 ? 54.881 74.562 41.415 1.00 15.92 45 VAL B N 1
ATOM 1870 C CA . VAL B 1 45 ? 55.535 73.268 41.607 1.00 15.77 45 VAL B CA 1
ATOM 1871 C C . VAL B 1 45 ? 57.041 73.477 41.565 1.00 15.81 45 VAL B C 1
ATOM 1872 O O . VAL B 1 45 ? 57.817 72.650 42.039 1.00 16.22 45 VAL B O 1
ATOM 1884 N N . VAL B 1 47 ? 60.155 76.904 41.321 1.00 16.36 47 VAL B N 1
ATOM 1885 C CA . VAL B 1 47 ? 60.489 78.315 41.331 1.00 17.18 47 VAL B CA 1
ATOM 1886 C C . VAL B 1 47 ? 61.946 78.455 40.889 1.00 18.26 47 VAL B C 1
ATOM 1887 O O . VAL B 1 47 ? 62.808 77.682 41.311 1.00 18.76 47 VAL B O 1
ATOM 1891 N N . VAL B 1 48 ? 62.213 79.421 40.017 1.00 19.71 48 VAL B N 1
ATOM 1892 C CA . VAL B 1 48 ? 63.565 79.649 39.525 1.00 19.64 48 VAL B CA 1
ATOM 1893 C C . VAL B 1 48 ? 63.908 81.120 39.703 1.00 22.33 48 VAL B C 1
ATOM 1894 O O . VAL B 1 48 ? 63.141 81.999 39.306 1.00 20.92 48 VAL B O 1
ATOM 1898 N N . GLY B 1 49 ? 65.065 81.386 40.300 1.00 24.47 49 GLY B N 1
ATOM 1899 C CA . GLY B 1 49 ? 65.480 82.756 40.518 1.00 27.71 49 GLY B CA 1
ATOM 1900 C C . GLY B 1 49 ? 66.082 82.947 41.894 1.00 31.17 49 GLY B C 1
ATOM 1901 O O . GLY B 1 49 ? 66.004 82.062 42.747 1.00 30.89 49 GLY B O 1
ATOM 1902 N N . ASP B 1 50 ? 66.699 84.103 42.103 1.00 34.14 50 ASP B N 1
ATOM 1903 C CA . ASP B 1 50 ? 67.317 84.426 43.380 1.00 37.13 50 ASP B CA 1
ATOM 1904 C C . ASP B 1 50 ? 66.271 85.123 44.239 1.00 38.92 50 ASP B C 1
ATOM 1905 O O . ASP B 1 50 ? 65.928 86.282 44.001 1.00 39.09 50 ASP B O 1
ATOM 1910 N N . PHE B 1 51 ? 65.764 84.411 45.237 1.00 40.64 51 PHE B N 1
ATOM 1911 C CA . PHE B 1 51 ? 64.743 84.958 46.114 1.00 42.98 51 PHE B CA 1
ATOM 1912 C C . PHE B 1 51 ? 65.242 85.170 47.541 1.00 45.01 51 PHE B C 1
ATOM 1913 O O . PHE B 1 51 ? 64.455 85.134 48.487 1.00 45.22 51 PHE B O 1
ATOM 1921 N N . ASP B 1 52 ? 66.544 85.392 47.701 1.00 47.15 52 ASP B N 1
ATOM 1922 C CA . ASP B 1 52 ? 67.093 85.599 49.034 1.00 49.54 52 ASP B CA 1
ATOM 1923 C C . ASP B 1 52 ? 67.411 87.057 49.338 1.00 50.16 52 ASP B C 1
ATOM 1924 O O . ASP B 1 52 ? 67.431 87.460 50.500 1.00 50.72 52 ASP B O 1
ATOM 1929 N N . SER B 1 53 ? 67.656 87.850 48.300 1.00 50.36 53 SER B N 1
ATOM 1930 C CA . SER B 1 53 ? 67.965 89.260 48.504 1.00 50.74 53 SER B CA 1
ATOM 1931 C C . SER B 1 53 ? 66.726 90.114 48.285 1.00 50.57 53 SER B C 1
ATOM 1932 O O . SER B 1 53 ? 66.828 91.317 48.031 1.00 51.24 53 SER B O 1
ATOM 1935 N N . ILE B 1 54 ? 65.557 89.490 48.379 1.00 49.21 54 ILE B N 1
ATOM 1936 C CA . ILE B 1 54 ? 64.306 90.208 48.199 1.00 48.30 54 ILE B CA 1
ATOM 1937 C C . ILE B 1 54 ? 63.858 90.806 49.532 1.00 47.44 54 ILE B C 1
ATOM 1938 O O . ILE B 1 54 ? 64.340 90.429 50.602 1.00 46.67 54 ILE B O 1
ATOM 1943 N N . ASP B 1 55 ? 62.918 91.736 49.437 1.00 46.22 55 ASP B N 1
ATOM 1944 C CA . ASP B 1 55 ? 62.367 92.455 50.576 1.00 45.69 55 ASP B CA 1
ATOM 1945 C C . ASP B 1 55 ? 61.988 91.638 51.805 1.00 44.92 55 ASP B C 1
ATOM 1946 O O . ASP B 1 55 ? 61.394 90.570 51.694 1.00 43.79 55 ASP B O 1
ATOM 1951 N N . ALA B 1 56 ? 62.318 92.174 52.980 1.00 44.11 56 ALA B N 1
ATOM 1952 C CA . ALA B 1 56 ? 61.996 91.533 54.252 1.00 44.03 56 ALA B CA 1
ATOM 1953 C C . ALA B 1 56 ? 60.480 91.430 54.372 1.00 44.06 56 ALA B C 1
ATOM 1954 O O . ALA B 1 56 ? 59.939 90.419 54.832 1.00 43.94 56 ALA B O 1
ATOM 1956 N N . ALA B 1 57 ? 59.802 92.494 53.954 1.00 43.75 57 ALA B N 1
ATOM 1957 C CA . ALA B 1 57 ? 58.349 92.549 54.004 1.00 43.83 57 ALA B CA 1
ATOM 1958 C C . ALA B 1 57 ? 57.723 91.387 53.233 1.00 44.19 57 ALA B C 1
ATOM 1959 O O . ALA B 1 57 ? 56.656 90.894 53.600 1.00 44.39 57 ALA B O 1
ATOM 1961 N N . GLU B 1 58 ? 58.387 90.952 52.165 1.00 44.28 58 GLU B N 1
ATOM 1962 C CA . GLU B 1 58 ? 57.880 89.853 51.346 1.00 45.02 58 GLU B CA 1
ATOM 1963 C C . GLU B 1 58 ? 58.669 88.553 51.460 1.00 44.70 58 GLU B C 1
ATOM 1964 O O . GLU B 1 58 ? 58.279 87.528 50.900 1.00 43.25 58 GLU B O 1
ATOM 1970 N N . LEU B 1 59 ? 59.768 88.599 52.201 1.00 44.95 59 LEU B N 1
ATOM 1971 C CA . LEU B 1 59 ? 60.628 87.438 52.375 1.00 45.70 59 LEU B CA 1
ATOM 1972 C C . LEU B 1 59 ? 59.918 86.207 52.941 1.00 46.34 59 LEU B C 1
ATOM 1973 O O . LEU B 1 59 ? 59.827 85.180 52.272 1.00 46.91 59 LEU B O 1
ATOM 1978 N N . GLN B 1 60 ? 59.410 86.310 54.166 1.00 46.90 60 GLN B N 1
ATOM 1979 C CA . GLN B 1 60 ? 58.721 85.187 54.806 1.00 47.17 60 GLN B CA 1
ATOM 1980 C C . GLN B 1 60 ? 57.534 84.635 54.019 1.00 46.26 60 GLN B C 1
ATOM 1981 O O . GLN B 1 60 ? 57.402 83.421 53.862 1.00 45.59 60 GLN B O 1
ATOM 1987 N N . THR B 1 61 ? 56.668 85.517 53.532 1.00 45.39 61 THR B N 1
ATOM 1988 C CA . THR B 1 61 ? 55.502 85.081 52.769 1.00 45.37 61 THR B CA 1
ATOM 1989 C C . THR B 1 61 ? 55.873 84.265 51.526 1.00 44.91 61 THR B C 1
ATOM 1990 O O . THR B 1 61 ? 55.194 83.297 51.189 1.00 45.53 61 THR B O 1
ATOM 1994 N N . VAL B 1 62 ? 56.949 84.646 50.847 1.00 43.77 62 VAL B N 1
ATOM 1995 C CA . VAL B 1 62 ? 57.383 83.912 49.663 1.00 42.65 62 VAL B CA 1
ATOM 1996 C C . VAL B 1 62 ? 58.026 82.608 50.123 1.00 42.10 62 VAL B C 1
ATOM 1997 O O . VAL B 1 62 ? 57.849 81.556 49.505 1.00 41.56 62 VAL B O 1
ATOM 2001 N N . LYS B 1 63 ? 58.773 82.693 51.218 1.00 41.31 63 LYS B N 1
ATOM 2002 C CA . LYS B 1 63 ? 59.445 81.535 51.783 1.00 40.80 63 LYS B CA 1
ATOM 2003 C C . LYS B 1 63 ? 58.418 80.451 52.110 1.00 39.01 63 LYS B C 1
ATOM 2004 O O . LYS B 1 63 ? 58.679 79.262 51.924 1.00 38.62 63 LYS B O 1
ATOM 2010 N N . ASP B 1 64 ? 57.245 80.865 52.583 1.00 36.92 64 ASP B N 1
ATOM 2011 C CA . ASP B 1 64 ? 56.187 79.916 52.914 1.00 36.29 64 ASP B CA 1
ATOM 2012 C C . ASP B 1 64 ? 55.721 79.148 51.678 1.00 35.25 64 ASP B C 1
ATOM 2013 O O . ASP B 1 64 ? 55.511 77.936 51.734 1.00 35.34 64 ASP B O 1
ATOM 2018 N N . ALA B 1 65 ? 55.553 79.860 50.565 1.00 34.34 65 ALA B N 1
ATOM 2019 C CA . ALA B 1 65 ? 55.105 79.241 49.317 1.00 32.51 65 ALA B CA 1
ATOM 2020 C C . ALA B 1 65 ? 56.209 78.402 48.684 1.00 31.07 65 ALA B C 1
ATOM 2021 O O . ALA B 1 65 ? 55.936 77.416 47.998 1.00 31.87 65 ALA B O 1
ATOM 2023 N N . LEU B 1 66 ? 57.455 78.797 48.915 1.00 29.42 66 LEU B N 1
ATOM 2024 C CA . LEU B 1 66 ? 58.588 78.075 48.351 1.00 29.43 66 LEU B CA 1
ATOM 2025 C C . LEU B 1 66 ? 58.870 76.729 49.021 1.00 27.51 66 LEU B C 1
ATOM 2026 O O . LEU B 1 66 ? 59.626 75.921 48.493 1.00 26.69 66 LEU B O 1
ATOM 2031 N N . VAL B 1 67 ? 58.261 76.483 50.177 1.00 26.24 67 VAL B N 1
ATOM 2032 C CA . VAL B 1 67 ? 58.465 75.216 50.880 1.00 25.93 67 VAL B CA 1
ATOM 2033 C C . VAL B 1 67 ? 57.979 74.039 50.042 1.00 24.91 67 VAL B C 1
ATOM 2034 O O . VAL B 1 67 ? 58.675 73.035 49.904 1.00 25.73 67 VAL B O 1
ATOM 2038 N N . GLY B 1 68 ? 56.779 74.175 49.485 1.00 23.32 68 GLY B N 1
ATOM 2039 C CA . GLY B 1 68 ? 56.207 73.113 48.677 1.00 21.96 68 GLY B CA 1
ATOM 2040 C C . GLY B 1 68 ? 56.578 73.178 47.210 1.00 21.10 68 GLY B C 1
ATOM 2041 O O . GLY B 1 68 ? 55.992 72.484 46.384 1.00 19.91 68 GLY B O 1
ATOM 2042 N N . ALA B 1 69 ? 57.551 74.011 46.874 1.00 20.76 69 ALA B N 1
ATOM 2043 C CA . ALA B 1 69 ? 57.975 74.128 45.486 1.00 22.08 69 ALA B CA 1
ATOM 2044 C C . ALA B 1 69 ? 59.422 73.689 45.308 1.00 23.04 69 ALA B C 1
ATOM 2045 O O . ALA B 1 69 ? 60.216 73.737 46.246 1.00 24.18 69 ALA B O 1
ATOM 2047 N N . ILE B 1 70 ? 59.752 73.250 44.098 1.00 23.40 70 ILE B N 1
ATOM 2048 C CA . ILE B 1 70 ? 61.114 72.859 43.781 1.00 22.18 70 ILE B CA 1
ATOM 2049 C C . ILE B 1 70 ? 61.823 74.187 43.541 1.00 21.25 70 ILE B C 1
ATOM 2050 O O . ILE B 1 70 ? 61.450 74.936 42.642 1.00 21.26 70 ILE B O 1
ATOM 2055 N N . VAL B 1 71 ? 62.835 74.487 44.343 1.00 20.61 71 VAL B N 1
ATOM 2056 C CA . VAL B 1 71 ? 63.543 75.746 44.189 1.00 20.18 71 VAL B CA 1
ATOM 2057 C C . VAL B 1 71 ? 64.847 75.616 43.415 1.00 21.46 71 VAL B C 1
ATOM 2058 O O . VAL B 1 71 ? 65.802 74.979 43.862 1.00 21.77 71 VAL B O 1
ATOM 2062 N N . VAL B 1 72 ? 64.881 76.249 42.251 1.00 21.18 72 VAL B N 1
ATOM 2063 C CA . VAL B 1 72 ? 66.055 76.215 41.403 1.00 20.77 72 VAL B CA 1
ATOM 2064 C C . VAL B 1 72 ? 66.795 77.553 41.451 1.00 22.32 72 VAL B C 1
ATOM 2065 O O . VAL B 1 72 ? 66.238 78.607 41.114 1.00 20.74 72 VAL B O 1
ATOM 2069 N N . LYS B 1 73 ? 68.054 77.501 41.882 1.00 23.80 73 LYS B N 1
ATOM 2070 C CA . LYS B 1 73 ? 68.898 78.690 41.994 1.00 25.33 73 LYS B CA 1
ATOM 2071 C C . LYS B 1 73 ? 69.541 79.080 40.671 1.00 25.06 73 LYS B C 1
ATOM 2072 O O . LYS B 1 73 ? 69.876 78.223 39.853 1.00 23.43 73 LYS B O 1
ATOM 2078 N N . PRO B 1 74 ? 69.742 80.388 40.454 1.00 24.90 74 PRO B N 1
ATOM 2079 C CA . PRO B 1 74 ? 70.359 80.833 39.206 1.00 25.24 74 PRO B CA 1
ATOM 2080 C C . PRO B 1 74 ? 71.720 80.169 39.070 1.00 25.94 74 PRO B C 1
ATOM 2081 O O . PRO B 1 74 ? 72.355 79.838 40.073 1.00 25.54 74 PRO B O 1
ATOM 2085 N N . ASP B 1 75 ? 72.156 79.943 37.839 1.00 26.16 75 ASP B N 1
ATOM 2086 C CA . ASP B 1 75 ? 73.464 79.353 37.633 1.00 27.01 75 ASP B CA 1
ATOM 2087 C C . ASP B 1 75 ? 74.340 80.427 37.012 1.00 27.86 75 ASP B C 1
ATOM 2088 O O . ASP B 1 75 ? 73.989 81.606 37.030 1.00 27.58 75 ASP B O 1
ATOM 2093 N N . GLN B 1 76 ? 75.471 80.028 36.457 1.00 27.95 76 GLN B N 1
ATOM 2094 C CA . GLN B 1 76 ? 76.385 80.993 35.875 1.00 29.76 76 GLN B CA 1
ATOM 2095 C C . GLN B 1 76 ? 76.268 81.082 34.358 1.00 29.63 76 GLN B C 1
ATOM 2096 O O . GLN B 1 76 ? 76.645 82.088 33.759 1.00 29.55 76 GLN B O 1
ATOM 2102 N N . ASP B 1 77 ? 75.727 80.030 33.749 1.00 31.13 77 ASP B N 1
ATOM 2103 C CA . ASP B 1 77 ? 75.585 79.933 32.292 1.00 31.74 77 ASP B CA 1
ATOM 2104 C C . ASP B 1 77 ? 74.265 80.356 31.639 1.00 30.28 77 ASP B C 1
ATOM 2105 O O . ASP B 1 77 ? 74.243 80.662 30.447 1.00 30.66 77 ASP B O 1
ATOM 2110 N N . HIS B 1 78 ? 73.165 80.358 32.383 1.00 27.86 78 HIS B N 1
ATOM 2111 C CA . HIS B 1 78 ? 71.885 80.710 31.769 1.00 25.09 78 HIS B CA 1
ATOM 2112 C C . HIS B 1 78 ? 71.123 81.876 32.383 1.00 23.64 78 HIS B C 1
ATOM 2113 O O . HIS B 1 78 ? 71.379 82.289 33.521 1.00 23.21 78 HIS B O 1
ATOM 2120 N N . THR B 1 79 ? 70.173 82.404 31.613 1.00 20.66 79 THR B N 1
ATOM 2121 C CA . THR B 1 79 ? 69.305 83.455 32.125 1.00 19.29 79 THR B CA 1
ATOM 2122 C C . THR B 1 79 ? 68.376 82.618 32.990 1.00 18.25 79 THR B C 1
ATOM 2123 O O . THR B 1 79 ? 68.366 81.390 32.872 1.00 15.72 79 THR B O 1
ATOM 2127 N N . ASP B 1 80 ? 67.600 83.251 33.857 1.00 18.11 80 ASP B N 1
ATOM 2128 C CA . ASP B 1 80 ? 66.699 82.482 34.697 1.00 19.20 80 ASP B CA 1
ATOM 2129 C C . ASP B 1 80 ? 65.575 81.870 33.872 1.00 18.15 80 ASP B C 1
ATOM 2130 O O . ASP B 1 80 ? 65.080 80.796 34.205 1.00 17.45 80 ASP B O 1
ATOM 2135 N N . THR B 1 81 ? 65.176 82.544 32.796 1.00 19.81 81 THR B N 1
ATOM 2136 C CA . THR B 1 81 ? 64.112 82.009 31.945 1.00 19.75 81 THR B CA 1
ATOM 2137 C C . THR B 1 81 ? 64.616 80.755 31.231 1.00 18.33 81 THR B C 1
ATOM 2138 O O . THR B 1 81 ? 63.889 79.771 31.105 1.00 17.62 81 THR B O 1
ATOM 2142 N N . GLN B 1 82 ? 65.862 80.791 30.765 1.00 18.26 82 GLN B N 1
ATOM 2143 C CA . GLN B 1 82 ? 66.436 79.636 30.081 1.00 18.60 82 GLN B CA 1
ATOM 2144 C C . GLN B 1 82 ? 66.583 78.475 31.060 1.00 18.05 82 GLN B C 1
ATOM 2145 O O . GLN B 1 82 ? 66.307 77.319 30.717 1.00 16.51 82 GLN B O 1
ATOM 2151 N N . LEU B 1 83 ? 67.011 78.792 32.281 1.00 18.46 83 LEU B N 1
ATOM 2152 C CA . LEU B 1 83 ? 67.211 77.781 33.314 1.00 18.55 83 LEU B CA 1
ATOM 2153 C C . LEU B 1 83 ? 65.883 77.149 33.696 1.00 16.96 83 LEU B C 1
ATOM 2154 O O . LEU B 1 83 ? 65.807 75.950 33.967 1.00 16.73 83 LEU B O 1
ATOM 2159 N N . ALA B 1 84 ? 64.836 77.962 33.710 1.00 15.81 84 ALA B N 1
ATOM 2160 C CA . ALA B 1 84 ? 63.509 77.473 34.040 1.00 15.43 84 ALA B CA 1
ATOM 2161 C C . ALA B 1 84 ? 63.054 76.489 32.958 1.00 15.55 84 ALA B C 1
ATOM 2162 O O . ALA B 1 84 ? 62.496 75.439 33.265 1.00 15.91 84 ALA B O 1
ATOM 2164 N N . ILE B 1 85 ? 63.299 76.834 31.695 1.00 16.52 85 ILE B N 1
ATOM 2165 C CA . ILE B 1 85 ? 62.922 75.970 30.574 1.00 15.04 85 ILE B CA 1
ATOM 2166 C C . ILE B 1 85 ? 63.706 74.663 30.663 1.00 14.73 85 ILE B C 1
ATOM 2167 O O . ILE B 1 85 ? 63.148 73.575 30.526 1.00 14.86 85 ILE B O 1
ATOM 2172 N N . LYS B 1 86 ? 65.008 74.771 30.894 1.00 15.30 86 LYS B N 1
ATOM 2173 C CA . LYS B 1 86 ? 65.836 73.579 30.991 1.00 16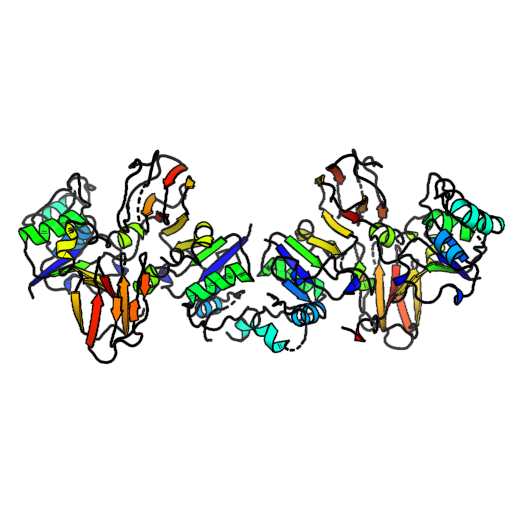.57 86 LYS B CA 1
ATOM 2174 C C . LYS B 1 86 ? 65.389 72.689 32.148 1.00 16.40 86 LYS B C 1
ATOM 2175 O O . LYS B 1 86 ? 65.261 71.478 31.995 1.00 17.37 86 LYS B O 1
ATOM 2181 N N . SER B 1 87 ? 65.139 73.299 33.302 1.00 16.45 87 SER B N 1
ATOM 2182 C CA . SER B 1 87 ? 64.722 72.555 34.484 1.00 15.28 87 SER B CA 1
ATOM 2183 C C . SER B 1 87 ? 63.365 71.881 34.305 1.00 14.35 87 SER B C 1
ATOM 2184 O O . SER B 1 87 ? 63.154 70.759 34.765 1.00 16.18 87 SER B O 1
ATOM 2187 N N . ILE B 1 88 ? 62.442 72.564 33.645 1.00 13.70 88 ILE B N 1
ATOM 2188 C CA . ILE B 1 88 ? 61.113 72.002 33.415 1.00 13.21 88 ILE B CA 1
ATOM 2189 C C . ILE B 1 88 ? 61.181 70.694 32.623 1.00 14.40 88 ILE B C 1
ATOM 2190 O O . ILE B 1 88 ? 60.566 69.695 33.002 1.00 13.25 88 ILE B O 1
ATOM 2195 N N . PHE B 1 89 ? 61.928 70.707 31.522 1.00 14.71 89 PHE B N 1
ATOM 2196 C CA . PHE B 1 89 ? 62.067 69.525 30.680 1.00 17.39 89 PHE B CA 1
ATOM 2197 C C . PHE B 1 89 ? 62.879 68.452 31.389 1.00 18.93 89 PHE B C 1
ATOM 2198 O O . PHE B 1 89 ? 62.681 67.256 31.175 1.00 20.36 89 PHE B O 1
ATOM 2206 N N . GLU B 1 90 ? 63.778 68.896 32.256 1.00 20.51 90 GLU B N 1
ATOM 2207 C CA . GLU B 1 90 ? 64.624 67.994 33.009 1.00 21.75 90 GLU B CA 1
ATOM 2208 C C . GLU B 1 90 ? 63.883 67.293 34.150 1.00 21.84 90 GLU B C 1
ATOM 2209 O O . GLU B 1 90 ? 64.081 66.096 34.374 1.00 20.15 90 GLU B O 1
ATOM 2215 N N . GLN B 1 91 ? 63.014 68.020 34.852 1.00 20.79 91 GLN B N 1
ATOM 2216 C CA . GLN B 1 91 ? 62.314 67.428 35.991 1.00 21.45 91 GLN B CA 1
ATOM 2217 C C . GLN B 1 91 ? 60.794 67.255 35.950 1.00 21.16 91 GLN B C 1
ATOM 2218 O O . GLN B 1 91 ? 60.254 66.504 36.758 1.00 21.31 91 GLN B O 1
ATOM 2224 N N . LEU B 1 92 ? 60.086 67.912 35.034 1.00 20.30 92 LEU B N 1
ATOM 2225 C CA . LEU B 1 92 ? 58.627 67.770 35.042 1.00 20.48 92 LEU B CA 1
ATOM 2226 C C . LEU B 1 92 ? 57.942 66.940 33.961 1.00 21.35 92 LEU B C 1
ATOM 2227 O O . LEU B 1 92 ? 56.713 66.939 33.864 1.00 20.92 92 LEU B O 1
ATOM 2232 N N . GLN B 1 93 ? 58.725 66.236 33.153 1.00 22.90 93 GLN B N 1
ATOM 2233 C CA . GLN B 1 93 ? 58.174 65.386 32.095 1.00 24.92 93 GLN B CA 1
ATOM 2234 C C . GLN B 1 93 ? 57.014 66.054 31.331 1.00 24.88 93 GLN B C 1
ATOM 2235 O O . GLN B 1 93 ? 55.945 65.463 31.176 1.00 26.70 93 GLN B O 1
ATOM 2241 N N . PRO B 1 94 ? 57.212 67.281 30.827 1.00 23.88 94 PRO B N 1
ATOM 2242 C CA . PRO B 1 94 ? 56.128 67.949 30.100 1.00 23.33 94 PRO B CA 1
ATOM 2243 C C . PRO B 1 94 ? 55.998 67.546 28.638 1.00 23.00 94 PRO B C 1
ATOM 2244 O O . PRO B 1 94 ? 56.976 67.164 27.997 1.00 22.86 94 PRO B O 1
ATOM 2248 N N . ASP B 1 95 ? 54.782 67.644 28.114 1.00 23.13 95 ASP B N 1
ATOM 2249 C CA . ASP B 1 95 ? 54.528 67.352 26.709 1.00 23.84 95 ASP B CA 1
ATOM 2250 C C . ASP B 1 95 ? 54.624 68.709 26.007 1.00 22.48 95 ASP B C 1
ATOM 2251 O O . ASP B 1 95 ? 55.137 68.822 24.892 1.00 22.84 95 ASP B O 1
ATOM 2256 N N . GLU B 1 96 ? 54.147 69.742 26.699 1.00 20.78 96 GLU B N 1
ATOM 2257 C CA . GLU B 1 96 ? 54.176 71.106 26.185 1.00 21.30 96 GLU B CA 1
ATOM 2258 C C . GLU B 1 96 ? 54.416 72.091 27.318 1.00 19.33 96 GLU B C 1
ATOM 2259 O O . GLU B 1 96 ? 53.983 71.879 28.455 1.00 18.18 96 GLU B O 1
ATOM 2265 N N . VAL B 1 97 ? 55.104 73.176 26.991 1.00 18.75 97 VAL B N 1
ATOM 2266 C CA . VAL B 1 97 ? 55.378 74.232 27.948 1.00 16.77 97 VAL B CA 1
ATOM 2267 C C . VAL B 1 97 ? 54.759 75.527 27.408 1.00 16.44 97 VAL B C 1
ATOM 2268 O O . VAL B 1 97 ? 55.063 75.955 26.290 1.00 15.27 97 VAL B O 1
ATOM 2272 N N . HIS B 1 98 ? 53.881 76.132 28.199 1.00 14.70 98 HIS B N 1
ATOM 2273 C CA . HIS B 1 98 ? 53.229 77.376 27.816 1.00 14.51 98 HIS B CA 1
ATOM 2274 C C . HIS B 1 98 ? 53.816 78.531 28.625 1.00 15.15 98 HIS B C 1
ATOM 2275 O O . HIS B 1 98 ? 53.735 78.559 29.854 1.00 14.27 98 HIS B O 1
ATOM 2282 N N . LEU B 1 99 ? 54.418 79.476 27.911 1.00 14.60 99 LEU B N 1
ATOM 2283 C CA . LEU B 1 99 ? 55.066 80.642 28.502 1.00 15.51 99 LEU B CA 1
ATOM 2284 C C . LEU B 1 99 ? 54.147 81.854 28.605 1.00 14.63 99 LEU B C 1
ATOM 2285 O O . LEU B 1 99 ? 53.690 82.374 27.587 1.00 14.59 99 LEU B O 1
ATOM 2290 N N . TYR B 1 100 ? 53.892 82.310 29.829 1.00 13.47 100 TYR B N 1
ATOM 2291 C CA . TYR B 1 100 ? 53.055 83.485 30.052 1.00 13.52 100 TYR B CA 1
ATOM 2292 C C . TYR B 1 100 ? 53.920 84.614 30.609 1.00 13.66 100 TYR B C 1
ATOM 2293 O O . TYR B 1 100 ? 54.980 84.366 31.187 1.00 12.75 100 TYR B O 1
ATOM 2302 N N . GLY B 1 101 ? 53.464 85.849 30.433 1.00 13.75 101 GLY B N 1
ATOM 2303 C CA . GLY B 1 101 ? 54.219 86.991 30.919 1.00 13.82 101 GLY B CA 1
ATOM 2304 C C . GLY B 1 101 ? 55.509 87.199 30.145 1.00 14.21 101 GLY B C 1
ATOM 2305 O O . GLY B 1 101 ? 56.437 87.842 30.634 1.00 12.38 101 GLY B O 1
ATOM 2306 N N . ALA B 1 102 ? 55.571 86.672 28.926 1.00 14.25 102 ALA B N 1
ATOM 2307 C CA . ALA B 1 102 ? 56.778 86.810 28.114 1.00 15.67 102 ALA B CA 1
ATOM 2308 C C . ALA B 1 102 ? 56.736 88.002 27.156 1.00 16.54 102 ALA B C 1
ATOM 2309 O O . ALA B 1 102 ? 57.689 88.231 26.405 1.00 14.80 102 ALA B O 1
ATOM 2311 N N . THR B 1 103 ? 55.642 88.761 27.184 1.00 17.03 103 THR B N 1
ATOM 2312 C CA . THR B 1 103 ? 55.502 89.920 26.305 1.00 17.55 103 THR B CA 1
ATOM 2313 C C . THR B 1 103 ? 55.220 91.215 27.064 1.00 17.21 103 THR B C 1
ATOM 2314 O O . THR B 1 103 ? 54.981 91.207 28.274 1.00 16.84 103 THR B O 1
ATOM 2318 N N . GLY B 1 104 ? 55.235 92.326 26.333 1.00 17.44 104 GLY B N 1
ATOM 2319 C CA . GLY B 1 104 ? 54.988 93.623 26.938 1.00 17.47 104 GLY B CA 1
ATOM 2320 C C . GLY B 1 104 ? 56.163 94.098 27.776 1.00 16.78 104 GLY B C 1
ATOM 2321 O O . GLY B 1 104 ? 57.140 93.372 27.954 1.00 18.87 104 GLY B O 1
ATOM 2322 N N . GLY B 1 105 ? 56.071 95.320 28.287 1.00 15.83 105 GLY B N 1
ATOM 2323 C CA . GLY B 1 105 ? 57.138 95.857 29.111 1.00 14.56 105 GLY B CA 1
ATOM 2324 C C . GLY B 1 105 ? 58.460 96.054 28.391 1.00 16.21 105 GLY B C 1
ATOM 2325 O O . GLY B 1 105 ? 58.513 96.635 27.308 1.00 14.90 105 GLY B O 1
ATOM 2326 N N . ARG B 1 106 ? 59.534 95.564 29.002 1.00 16.29 106 ARG B N 1
ATOM 2327 C CA . ARG B 1 106 ? 60.873 95.691 28.440 1.00 15.49 106 ARG B CA 1
ATOM 2328 C C . ARG B 1 106 ? 61.064 94.856 27.173 1.00 15.59 106 ARG B C 1
ATOM 2329 O O . ARG B 1 106 ? 60.811 93.646 27.154 1.00 14.67 106 ARG B O 1
ATOM 2337 N N . LEU B 1 107 ? 61.514 95.526 26.115 1.00 14.96 107 LEU B N 1
ATOM 2338 C CA . LEU B 1 107 ? 61.726 94.893 24.825 1.00 14.61 107 LEU B CA 1
ATOM 2339 C C . LEU B 1 107 ? 62.929 93.955 24.785 1.00 14.77 107 LEU B C 1
ATOM 2340 O O . LEU B 1 107 ? 62.954 93.034 23.977 1.00 16.92 107 LEU B O 1
ATOM 2345 N N . ASP B 1 108 ? 63.936 94.173 25.628 1.00 14.51 108 ASP B N 1
ATOM 2346 C CA . ASP B 1 108 ? 65.074 93.262 25.588 1.00 14.69 108 ASP B CA 1
ATOM 2347 C C . ASP B 1 108 ? 64.673 91.887 26.114 1.00 15.26 108 ASP B C 1
ATOM 2348 O O . ASP B 1 108 ? 65.136 90.869 25.610 1.00 15.39 108 ASP B O 1
ATOM 2353 N N . HIS B 1 109 ? 63.791 91.851 27.106 1.00 16.91 109 HIS B N 1
ATOM 2354 C CA . HIS B 1 109 ? 63.317 90.575 27.634 1.00 16.32 109 HIS B CA 1
ATOM 2355 C C . HIS B 1 109 ? 62.401 89.906 26.611 1.00 15.87 109 HIS B C 1
ATOM 2356 O O . HIS B 1 109 ? 62.420 88.683 26.440 1.00 14.49 109 HIS B O 1
ATOM 2363 N N . LEU B 1 110 ? 61.589 90.717 25.939 1.00 14.23 110 LEU B N 1
ATOM 2364 C CA . LEU B 1 110 ? 60.655 90.198 24.949 1.00 13.61 110 LEU B CA 1
ATOM 2365 C C . LEU B 1 110 ? 61.377 89.488 23.811 1.00 13.99 110 LEU B C 1
ATOM 2366 O O . LEU B 1 110 ? 60.994 88.384 23.421 1.00 14.37 110 LEU B O 1
ATOM 2371 N N . LEU B 1 111 ? 62.415 90.116 23.271 1.00 11.83 111 LEU B N 1
ATOM 2372 C CA . LEU B 1 111 ? 63.145 89.493 22.184 1.00 13.38 111 LEU B CA 1
ATOM 2373 C C . LEU B 1 111 ? 63.895 88.277 22.699 1.00 14.11 111 LEU B C 1
ATOM 2374 O O . LEU B 1 111 ? 64.069 87.300 21.973 1.00 14.49 111 LEU B O 1
ATOM 2379 N N . ALA B 1 112 ? 64.324 88.331 23.958 1.00 13.51 112 ALA B N 1
ATOM 2380 C CA . ALA B 1 112 ? 65.048 87.211 24.554 1.00 13.29 112 ALA B CA 1
ATOM 2381 C C . ALA B 1 112 ? 64.132 85.994 24.646 1.00 14.03 112 ALA B C 1
ATOM 2382 O O . ALA B 1 112 ? 64.582 84.858 24.490 1.00 13.76 112 ALA B O 1
ATOM 2384 N N . ASN B 1 113 ? 62.847 86.231 24.898 1.00 14.41 113 ASN B N 1
ATOM 2385 C CA . ASN B 1 113 ? 61.890 85.134 25.001 1.00 16.64 113 ASN B CA 1
ATOM 2386 C C . ASN B 1 113 ? 61.526 84.593 23.635 1.00 17.37 113 ASN B C 1
ATOM 2387 O O . ASN B 1 113 ? 61.245 83.408 23.477 1.00 19.27 113 ASN B O 1
ATOM 2400 N N . TRP B 1 115 ? 63.556 84.627 21.026 1.00 18.96 115 TRP B N 1
ATOM 2401 C CA . TRP B 1 115 ? 64.727 83.982 20.443 1.00 19.61 115 TRP B CA 1
ATOM 2402 C C . TRP B 1 115 ? 65.379 82.920 21.319 1.00 19.59 115 TRP B C 1
ATOM 2403 O O . TRP B 1 115 ? 66.408 82.347 20.957 1.00 19.52 115 TRP B O 1
ATOM 2414 N N . LEU B 1 116 ? 64.770 82.654 22.466 1.00 19.54 116 LEU B N 1
ATOM 2415 C CA . LEU B 1 116 ? 65.299 81.674 23.401 1.00 17.83 116 LEU B CA 1
ATOM 2416 C C . LEU B 1 116 ? 65.601 80.311 22.765 1.00 17.49 116 LEU B C 1
ATOM 2417 O O . LEU B 1 116 ? 66.670 79.738 22.993 1.00 15.81 116 LEU B O 1
ATOM 2422 N N . VAL B 1 117 ? 64.682 79.800 21.950 1.00 16.15 117 VAL B N 1
ATOM 2423 C CA . VAL B 1 117 ? 64.890 78.491 21.337 1.00 15.73 117 VAL B CA 1
ATOM 2424 C C . VAL B 1 117 ? 65.931 78.411 20.221 1.00 16.07 117 VAL B C 1
ATOM 2425 O O . VAL B 1 117 ? 66.176 77.330 19.682 1.00 15.15 117 VAL B O 1
ATOM 2429 N N . LEU B 1 118 ? 66.552 79.538 19.877 1.00 16.39 118 LEU B N 1
ATOM 2430 C CA . LEU B 1 118 ? 67.569 79.538 18.830 1.00 16.11 118 LEU B CA 1
ATOM 2431 C C . LEU B 1 118 ? 68.857 78.853 19.294 1.00 16.20 118 LEU B C 1
ATOM 2432 O O . LEU B 1 118 ? 69.598 78.285 18.486 1.00 15.24 118 LEU B O 1
ATOM 2437 N N . ASP B 1 119 ? 69.133 78.911 20.593 1.00 16.95 119 ASP B N 1
ATOM 2438 C CA . ASP B 1 119 ? 70.324 78.257 21.136 1.00 17.61 119 ASP B CA 1
ATOM 2439 C C . ASP B 1 119 ? 70.245 76.783 20.732 1.00 16.64 119 ASP B C 1
ATOM 2440 O O . ASP B 1 119 ? 69.229 76.131 20.942 1.00 14.78 119 ASP B O 1
ATOM 2445 N N . PRO B 1 120 ? 71.319 76.244 20.134 1.00 17.40 120 PRO B N 1
ATOM 2446 C CA . PRO B 1 120 ? 71.340 74.844 19.697 1.00 16.93 120 PRO B CA 1
ATOM 2447 C C . PRO B 1 120 ? 70.878 73.860 20.761 1.00 16.01 120 PRO B C 1
ATOM 2448 O O . PRO B 1 120 ? 70.207 72.879 20.459 1.00 15.13 120 PRO B O 1
ATOM 2452 N N . VAL B 1 121 ? 71.234 74.143 22.007 1.00 15.14 121 VAL B N 1
ATOM 2453 C CA . VAL B 1 121 ? 70.850 73.300 23.122 1.00 14.47 121 VAL B CA 1
ATOM 2454 C C . VAL B 1 121 ? 69.342 73.329 23.358 1.00 14.81 121 VAL B C 1
ATOM 2455 O O . VAL B 1 121 ? 68.713 72.283 23.528 1.00 11.68 121 VAL B O 1
ATOM 2459 N N . PHE B 1 122 ? 68.766 74.529 23.364 1.00 13.03 122 PHE B N 1
ATOM 2460 C CA . PHE B 1 122 ? 67.334 74.675 23.605 1.00 13.31 122 PHE B CA 1
ATOM 2461 C C . PHE B 1 122 ? 66.479 74.421 22.372 1.00 13.89 122 PHE B C 1
ATOM 2462 O O . PHE B 1 122 ? 65.270 74.212 22.481 1.00 14.38 122 PHE B O 1
ATOM 2470 N N . ARG B 1 123 ? 67.111 74.428 21.206 1.00 13.66 123 ARG B N 1
ATOM 2471 C CA . ARG B 1 123 ? 66.393 74.225 19.957 1.00 15.77 123 ARG B CA 1
ATOM 2472 C C . ARG B 1 123 ? 65.615 72.909 19.892 1.00 14.88 123 ARG B C 1
ATOM 2473 O O . ARG B 1 123 ? 64.581 72.848 19.236 1.00 14.89 123 ARG B O 1
ATOM 2481 N N . GLN B 1 124 ? 66.090 71.865 20.571 1.00 14.68 124 GLN B N 1
ATOM 2482 C CA . GLN B 1 124 ? 65.386 70.580 20.542 1.00 14.33 124 GLN B CA 1
ATOM 2483 C C . GLN B 1 124 ? 63.993 70.670 21.165 1.00 14.09 124 GLN B C 1
ATOM 2484 O O . GLN B 1 124 ? 63.147 69.815 20.917 1.00 14.99 124 GLN B O 1
ATOM 2490 N N . TRP B 1 125 ? 63.758 71.702 21.973 1.00 14.14 125 TRP B N 1
ATOM 2491 C CA . TRP B 1 125 ? 62.465 71.883 22.634 1.00 14.78 125 TRP B CA 1
ATOM 2492 C C . TRP B 1 125 ? 61.553 72.913 21.965 1.00 14.90 125 TRP B C 1
ATOM 2493 O O . TRP B 1 125 ? 60.435 73.137 22.417 1.00 16.25 125 TRP B O 1
ATOM 2504 N N . ALA B 1 126 ? 62.028 73.545 20.898 1.00 16.28 126 ALA B N 1
ATOM 2505 C CA . ALA B 1 126 ? 61.227 74.545 20.191 1.00 15.45 126 ALA B CA 1
ATOM 2506 C C . ALA B 1 126 ? 59.815 74.050 19.856 1.00 15.35 126 ALA B C 1
ATOM 2507 O O . ALA B 1 126 ? 58.832 74.773 20.048 1.00 14.26 126 ALA B O 1
ATOM 2509 N N . PRO B 1 127 ? 59.692 72.809 19.359 1.00 14.39 127 PRO B N 1
ATOM 2510 C CA . PRO B 1 127 ? 58.377 72.261 19.011 1.00 14.33 127 PRO B CA 1
ATOM 2511 C C . PRO B 1 127 ? 57.407 72.141 20.185 1.00 14.22 127 PRO B C 1
ATOM 2512 O O . PRO B 1 127 ? 56.198 72.039 19.990 1.00 14.57 127 PRO B O 1
ATOM 2516 N N . GLN B 1 128 ? 57.932 72.174 21.404 1.00 13.72 128 GLN B N 1
ATOM 2517 C CA . GLN B 1 128 ? 57.090 72.023 22.586 1.00 15.05 128 GLN B CA 1
ATOM 2518 C C . GLN B 1 128 ? 56.857 73.294 23.396 1.00 15.32 128 GLN B C 1
ATOM 2519 O O . GLN B 1 128 ? 56.183 73.262 24.426 1.00 13.49 128 GLN B O 1
ATOM 2525 N N . ILE B 1 129 ? 57.409 74.411 22.937 1.00 15.69 129 ILE B N 1
ATOM 2526 C CA . ILE B 1 129 ? 57.247 75.670 23.656 1.00 16.96 129 ILE B CA 1
ATOM 2527 C C . ILE B 1 129 ? 56.278 76.629 22.980 1.00 18.23 129 ILE B C 1
ATOM 2528 O O . ILE B 1 129 ? 56.498 77.050 21.844 1.00 18.97 129 ILE B O 1
ATOM 2533 N N . LYS B 1 130 ? 55.213 76.976 23.696 1.00 18.04 130 LYS B N 1
ATOM 2534 C CA . LYS B 1 130 ? 54.198 77.880 23.180 1.00 19.15 130 LYS B CA 1
ATOM 2535 C C . LYS B 1 130 ? 54.103 79.144 24.033 1.00 21.06 130 LYS B C 1
ATOM 2536 O O . LYS B 1 130 ? 53.897 79.077 25.248 1.00 21.26 130 LYS B O 1
ATOM 2542 N N . LEU B 1 131 ? 54.247 80.292 23.378 1.00 19.18 131 LEU B N 1
ATOM 2543 C CA . LEU B 1 131 ? 54.182 81.588 24.035 1.00 18.23 131 LEU B CA 1
ATOM 2544 C C . LEU B 1 131 ? 52.737 82.095 23.947 1.00 17.76 131 LEU B C 1
ATOM 2545 O O . LEU B 1 131 ? 52.140 82.089 22.868 1.00 15.54 131 LEU B O 1
ATOM 2550 N N . ILE B 1 132 ? 52.180 82.543 25.071 1.00 14.57 132 ILE B N 1
ATOM 2551 C CA . ILE B 1 132 ? 50.792 82.992 25.089 1.00 14.83 132 ILE B CA 1
ATOM 2552 C C . ILE B 1 132 ? 50.492 84.299 25.820 1.00 15.24 132 ILE B C 1
ATOM 2553 O O . ILE B 1 132 ? 50.847 84.457 26.988 1.00 15.28 132 ILE B O 1
ATOM 2558 N N . ASP B 1 133 ? 49.833 85.234 25.144 1.00 14.47 133 ASP B N 1
ATOM 2559 C CA . ASP B 1 133 ? 49.424 86.458 25.819 1.00 15.02 133 ASP B CA 1
ATOM 2560 C C . ASP B 1 133 ? 48.029 86.842 25.353 1.00 14.80 133 ASP B C 1
ATOM 2561 O O . ASP B 1 133 ? 47.424 86.123 24.565 1.00 14.63 133 ASP B O 1
ATOM 2566 N N . LYS B 1 134 ? 47.510 87.956 25.853 1.00 16.01 134 LYS B N 1
ATOM 2567 C CA . LYS B 1 134 ? 46.157 88.384 25.518 1.00 17.56 134 LYS B CA 1
ATOM 2568 C C . LYS B 1 134 ? 45.783 88.397 24.029 1.00 17.16 134 LYS B C 1
ATOM 2569 O O . LYS B 1 134 ? 44.699 87.944 23.664 1.00 15.70 134 LYS B O 1
ATOM 2575 N N . GLN B 1 135 ? 46.672 88.898 23.173 1.00 18.15 135 GLN B N 1
ATOM 2576 C CA . GLN B 1 135 ? 46.389 88.977 21.736 1.00 17.90 135 GLN B CA 1
ATOM 2577 C C . GLN B 1 135 ? 47.211 88.036 20.858 1.00 17.84 135 GLN B C 1
ATOM 2578 O O . GLN B 1 135 ? 47.031 88.015 19.640 1.00 18.28 135 GLN B O 1
ATOM 2584 N N . ASN B 1 136 ? 48.102 87.255 21.458 1.00 16.49 136 ASN B N 1
ATOM 2585 C CA . ASN B 1 136 ? 48.957 86.376 20.665 1.00 14.65 136 ASN B CA 1
ATOM 2586 C C . ASN B 1 136 ? 49.176 84.970 21.217 1.00 14.99 136 ASN B C 1
ATOM 2587 O O . ASN B 1 136 ? 48.991 84.701 22.403 1.00 13.23 136 ASN B O 1
ATOM 2592 N N . SER B 1 137 ? 49.594 84.087 20.317 1.00 16.16 137 SER B N 1
ATOM 2593 C CA . SER B 1 137 ? 49.936 82.708 20.636 1.00 17.97 137 SER B CA 1
ATOM 2594 C C . SER B 1 137 ? 51.060 82.434 19.650 1.00 17.02 137 SER B C 1
ATOM 2595 O O . SER B 1 137 ? 50.874 82.526 18.437 1.00 20.13 137 SER B O 1
ATOM 2598 N N . VAL B 1 138 ? 52.240 82.142 20.177 1.00 16.22 138 VAL B N 1
ATOM 2599 C CA . VAL B 1 138 ? 53.403 81.887 19.342 1.00 14.38 138 VAL B CA 1
ATOM 2600 C C . VAL B 1 138 ? 53.846 80.431 19.426 1.00 15.68 138 VAL B C 1
ATOM 2601 O O . VAL B 1 138 ? 53.965 79.873 20.516 1.00 14.35 138 VAL B O 1
ATOM 2605 N N . ARG B 1 139 ? 54.076 79.819 18.269 1.00 14.91 139 ARG B N 1
ATOM 2606 C CA . ARG B 1 139 ? 54.551 78.439 18.216 1.00 15.58 139 ARG B CA 1
ATOM 2607 C C . ARG B 1 139 ? 55.859 78.448 17.433 1.00 15.42 139 ARG B C 1
ATOM 2608 O O . ARG B 1 139 ? 56.080 79.329 16.593 1.00 16.12 139 ARG B O 1
ATOM 2616 N N . PHE B 1 140 ? 56.730 77.486 17.726 1.00 14.54 140 PHE B N 1
ATOM 2617 C CA . PHE B 1 140 ? 58.015 77.384 17.050 1.00 12.58 140 PHE B CA 1
ATOM 2618 C C . PHE B 1 140 ? 58.137 76.042 16.341 1.00 12.40 140 PHE B C 1
ATOM 2619 O O . PHE B 1 140 ? 57.664 75.020 16.843 1.00 9.91 140 PHE B O 1
ATOM 2627 N N . PHE B 1 141 ? 58.790 76.056 15.182 1.00 10.85 141 PHE B N 1
ATOM 2628 C CA . PHE B 1 141 ? 58.959 74.854 14.381 1.00 11.59 141 PHE B CA 1
ATOM 2629 C C . PHE B 1 141 ? 60.388 74.646 13.916 1.00 12.64 141 PHE B C 1
ATOM 2630 O O . PHE B 1 141 ? 61.145 75.602 13.731 1.00 12.16 141 PHE B O 1
ATOM 2638 N N . LEU B 1 142 ? 60.734 73.3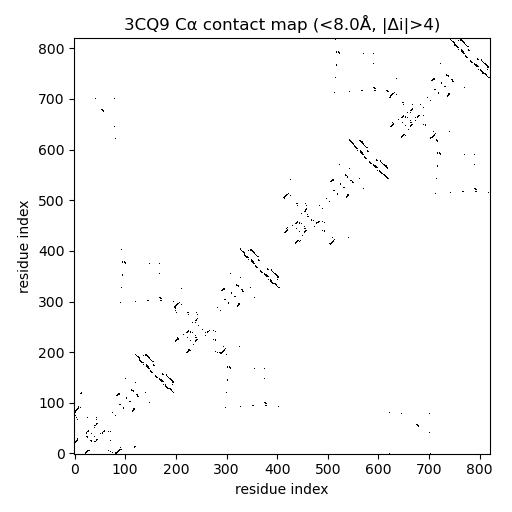77 13.725 1.00 14.10 142 LEU B N 1
ATOM 2639 C CA . LEU B 1 142 ? 62.038 72.962 13.232 1.00 13.82 142 LEU B CA 1
ATOM 2640 C C . LEU B 1 142 ? 61.756 72.584 11.776 1.00 14.52 142 LEU B C 1
ATOM 2641 O O . LEU B 1 142 ? 60.616 72.286 11.428 1.00 15.22 142 LEU B O 1
ATOM 2646 N N . PRO B 1 143 ? 62.777 72.598 10.905 1.00 14.37 143 PRO B N 1
ATOM 2647 C CA . PRO B 1 143 ? 62.570 72.259 9.492 1.00 14.13 143 PRO B CA 1
ATOM 2648 C C . PRO B 1 143 ? 61.698 71.038 9.175 1.00 14.29 143 PRO B C 1
ATOM 2649 O O . PRO B 1 143 ? 61.800 69.992 9.820 1.00 14.14 143 PRO B O 1
ATOM 2653 N N . GLY B 1 144 ? 60.837 71.193 8.170 1.00 12.64 144 GLY B N 1
ATOM 2654 C CA . GLY B 1 144 ? 59.957 70.111 7.757 1.00 12.63 144 GLY B CA 1
ATOM 2655 C C . GLY B 1 144 ? 58.710 70.641 7.074 1.00 13.03 144 GLY B C 1
ATOM 2656 O O . GLY B 1 144 ? 58.718 71.754 6.537 1.00 11.02 144 GLY B O 1
ATOM 2657 N N . ASP B 1 145 ? 57.642 69.846 7.084 1.00 13.90 145 ASP B N 1
ATOM 2658 C CA . ASP B 1 145 ? 56.371 70.249 6.485 1.00 14.66 145 ASP B CA 1
ATOM 2659 C C . ASP B 1 145 ? 55.348 70.187 7.599 1.00 15.19 145 ASP B C 1
ATOM 2660 O O . ASP B 1 145 ? 55.384 69.276 8.424 1.00 15.05 145 ASP B O 1
ATOM 2665 N N . TYR B 1 146 ? 54.435 71.148 7.644 1.00 14.38 146 TYR B N 1
ATOM 2666 C CA . TYR B 1 146 ? 53.446 71.135 8.710 1.00 14.04 146 TYR B CA 1
ATOM 2667 C C . TYR B 1 146 ? 52.055 71.580 8.301 1.00 15.17 146 TYR B C 1
ATOM 2668 O O . TYR B 1 146 ? 51.845 72.122 7.210 1.00 14.41 146 TYR B O 1
ATOM 2677 N N . GLN B 1 147 ? 51.113 71.336 9.208 1.00 16.73 147 GLN B N 1
ATOM 2678 C CA . GLN B 1 147 ? 49.719 71.717 9.034 1.00 18.50 147 GLN B CA 1
ATOM 2679 C C . GLN B 1 147 ? 49.246 72.346 10.332 1.00 19.53 147 GLN B C 1
ATOM 2680 O O . GLN B 1 147 ? 49.461 71.788 11.406 1.00 20.64 147 GLN B O 1
ATOM 2686 N N . ILE B 1 148 ? 48.610 73.508 10.241 1.00 19.32 148 ILE B N 1
ATOM 2687 C CA . ILE B 1 148 ? 48.090 74.171 11.427 1.00 18.80 148 ILE B CA 1
ATOM 2688 C C . ILE B 1 148 ? 46.650 74.583 11.174 1.00 19.36 148 ILE B C 1
ATOM 2689 O O . ILE B 1 148 ? 46.222 74.688 10.023 1.00 20.27 148 ILE B O 1
ATOM 2694 N N . THR B 1 149 ? 45.897 74.796 12.245 1.00 19.83 149 THR B N 1
ATOM 2695 C CA . THR B 1 149 ? 44.512 75.212 12.104 1.00 21.49 149 THR B CA 1
ATOM 2696 C C . THR B 1 149 ? 44.352 76.556 12.797 1.00 21.33 149 THR B C 1
ATOM 2697 O O . THR B 1 149 ? 45.160 76.930 13.647 1.00 20.50 149 THR B O 1
ATOM 2701 N N . LYS B 1 150 ? 43.312 77.285 12.424 1.00 21.27 150 LYS B N 1
ATOM 2702 C CA . LYS B 1 150 ? 43.069 78.595 12.998 1.00 22.33 150 LYS B CA 1
ATOM 2703 C C . LYS B 1 150 ? 42.491 78.559 14.405 1.00 23.08 150 LYS B C 1
ATOM 2704 O O . LYS B 1 150 ? 41.506 77.867 14.665 1.00 21.42 150 LYS B O 1
ATOM 2710 N N . GLU B 1 151 ? 43.112 79.314 15.309 1.00 23.84 151 GLU B N 1
ATOM 2711 C CA . GLU B 1 151 ? 42.631 79.411 16.682 1.00 26.03 151 GLU B CA 1
ATOM 2712 C C . GLU B 1 151 ? 41.329 80.200 16.618 1.00 26.51 151 GLU B C 1
ATOM 2713 O O . GLU B 1 151 ? 41.264 81.245 15.966 1.00 26.95 151 GLU B O 1
ATOM 2719 N N . ALA B 1 152 ? 40.305 79.695 17.296 1.00 26.49 152 ALA B N 1
ATOM 2720 C CA . ALA B 1 152 ? 38.983 80.312 17.300 1.00 27.08 152 ALA B CA 1
ATOM 2721 C C . ALA B 1 152 ? 38.951 81.820 17.514 1.00 27.12 152 ALA B C 1
ATOM 2722 O O . ALA B 1 152 ? 38.300 82.539 16.759 1.00 29.39 152 ALA B O 1
ATOM 2724 N N . ASP B 1 153 ? 39.647 82.308 18.532 1.00 25.99 153 ASP B N 1
ATOM 2725 C CA . ASP B 1 153 ? 39.637 83.738 18.817 1.00 24.83 153 ASP B CA 1
ATOM 2726 C C . ASP B 1 153 ? 40.622 84.568 17.996 1.00 23.48 153 ASP B C 1
ATOM 2727 O O . ASP B 1 153 ? 40.612 85.795 18.084 1.00 22.38 153 ASP B O 1
ATOM 2732 N N . LYS B 1 154 ? 41.459 83.917 17.193 1.00 21.39 154 LYS B N 1
ATOM 2733 C CA . LYS B 1 154 ? 42.446 84.646 16.398 1.00 20.36 154 LYS B CA 1
ATOM 2734 C C . LYS B 1 154 ? 41.964 85.043 15.000 1.00 21.30 154 LYS B C 1
ATOM 2735 O O . LYS B 1 154 ? 41.151 84.348 14.381 1.00 21.01 154 LYS B O 1
ATOM 2741 N N . ARG B 1 155 ? 42.484 86.166 14.509 1.00 20.84 155 ARG B N 1
ATOM 2742 C CA . ARG B 1 155 ? 42.113 86.699 13.197 1.00 21.88 155 ARG B CA 1
ATOM 2743 C C . ARG B 1 155 ? 43.291 86.752 12.228 1.00 19.06 155 ARG B C 1
ATOM 2744 O O . ARG B 1 155 ? 43.127 86.568 11.023 1.00 17.30 155 ARG B O 1
ATOM 2752 N N . TYR B 1 156 ? 44.479 87.010 12.758 1.00 17.40 156 TYR B N 1
ATOM 2753 C CA . TYR B 1 156 ? 45.667 87.131 11.926 1.00 17.02 156 TYR B CA 1
ATOM 2754 C C . TYR B 1 156 ? 46.642 85.971 12.058 1.00 16.79 156 TYR B C 1
ATOM 2755 O O . TYR B 1 156 ? 46.740 85.331 13.111 1.00 15.58 156 TYR B O 1
ATOM 2764 N N . LEU B 1 157 ? 47.365 85.722 10.970 1.00 15.97 157 LEU B N 1
ATOM 2765 C CA . LEU B 1 157 ? 48.336 84.642 10.891 1.00 15.23 157 LEU B CA 1
ATOM 2766 C C . LEU B 1 157 ? 49.661 85.227 10.401 1.00 14.59 157 LEU B C 1
ATOM 2767 O O . LEU B 1 157 ? 49.684 85.975 9.424 1.00 15.23 157 LEU B O 1
ATOM 2772 N N . ALA B 1 158 ? 50.766 84.889 11.058 1.00 12.48 158 ALA B N 1
ATOM 2773 C CA . ALA B 1 158 ? 52.049 85.416 10.621 1.00 13.22 158 ALA B CA 1
ATOM 2774 C C . ALA B 1 158 ? 53.175 84.402 10.685 1.00 13.47 158 ALA B C 1
ATOM 2775 O O . ALA B 1 158 ? 53.302 83.642 11.644 1.00 16.09 158 ALA B O 1
ATOM 2777 N N . PHE B 1 159 ? 54.001 84.400 9.649 1.00 11.45 159 PHE B N 1
ATOM 2778 C CA . PHE B 1 159 ? 55.124 83.493 9.602 1.00 10.35 159 PHE B CA 1
ATOM 2779 C C . PHE B 1 159 ? 56.368 84.313 9.839 1.00 9.98 159 PHE B C 1
ATOM 2780 O O . PHE B 1 159 ? 56.623 85.297 9.143 1.00 7.87 159 PHE B O 1
ATOM 2788 N N . VAL B 1 160 ? 57.137 83.897 10.836 1.00 9.58 160 VAL B N 1
ATOM 2789 C CA . VAL B 1 160 ? 58.326 84.638 11.228 1.00 10.11 160 VAL B CA 1
ATOM 2790 C C . VAL B 1 160 ? 59.632 83.857 11.207 1.00 11.75 160 VAL B C 1
ATOM 2791 O O . VAL B 1 160 ? 59.992 83.220 12.193 1.00 13.71 160 VAL B O 1
ATOM 2795 N N . PRO B 1 161 ? 60.360 83.897 10.084 1.00 13.01 161 PRO B N 1
ATOM 2796 C CA . PRO B 1 161 ? 61.630 83.171 10.020 1.00 13.22 161 PRO B CA 1
ATOM 2797 C C . PRO B 1 161 ? 62.633 83.872 10.940 1.00 12.89 161 PRO B C 1
ATOM 2798 O O . PRO B 1 161 ? 62.878 85.067 10.800 1.00 11.65 161 PRO B O 1
ATOM 2802 N N . LEU B 1 162 ? 63.202 83.130 11.882 1.00 13.14 162 LEU B N 1
ATOM 2803 C CA . LEU B 1 162 ? 64.151 83.703 12.832 1.00 14.56 162 LEU B CA 1
ATOM 2804 C C . LEU B 1 162 ? 65.581 83.553 12.368 1.00 14.77 162 LEU B C 1
ATOM 2805 O O . LEU B 1 162 ? 66.485 84.205 12.890 1.00 16.87 162 LEU B O 1
ATOM 2818 N N . PRO B 1 164 ? 67.946 82.384 8.526 1.00 18.01 164 PRO B N 1
ATOM 2819 C CA . PRO B 1 164 ? 67.878 82.200 7.074 1.00 17.36 164 PRO B CA 1
ATOM 2820 C C . PRO B 1 164 ? 67.246 80.865 6.696 1.00 16.26 164 PRO B C 1
ATOM 2821 O O . PRO B 1 164 ? 67.548 79.831 7.298 1.00 15.43 164 PRO B O 1
ATOM 2833 N N . HIS B 1 166 ? 64.407 78.864 3.401 1.00 13.79 166 HIS B N 1
ATOM 2834 C CA . HIS B 1 166 ? 63.535 78.967 2.242 1.00 15.17 166 HIS B CA 1
ATOM 2835 C C . HIS B 1 166 ? 62.204 78.589 2.860 1.00 14.71 166 HIS B C 1
ATOM 2836 O O . HIS B 1 166 ? 62.084 77.550 3.512 1.00 16.44 166 HIS B O 1
ATOM 2843 N N . LEU B 1 167 ? 61.217 79.451 2.681 1.00 14.76 167 LEU B N 1
ATOM 2844 C CA . LEU B 1 167 ? 59.907 79.234 3.258 1.00 14.67 167 LEU B CA 1
ATOM 2845 C C . LEU B 1 167 ? 58.848 79.140 2.181 1.00 14.45 167 LEU B C 1
ATOM 2846 O O . LEU B 1 167 ? 58.810 79.958 1.265 1.00 15.49 167 LEU B O 1
ATOM 2851 N N . THR B 1 168 ? 57.984 78.139 2.292 1.00 15.93 168 THR B N 1
ATOM 2852 C CA . THR B 1 168 ? 56.907 77.961 1.327 1.00 16.26 168 THR B CA 1
ATOM 2853 C C . THR B 1 168 ? 55.556 77.973 2.026 1.00 16.72 168 THR B C 1
ATOM 2854 O O . THR B 1 168 ? 55.311 77.193 2.950 1.00 18.35 168 THR B O 1
ATOM 2858 N N . LEU B 1 169 ? 54.702 78.893 1.589 1.00 18.00 169 LEU B N 1
ATOM 2859 C CA . LEU B 1 169 ? 53.348 79.076 2.108 1.00 18.77 169 LEU B CA 1
ATOM 2860 C C . LEU B 1 169 ? 52.440 78.892 0.894 1.00 19.50 169 LEU B C 1
ATOM 2861 O O . LEU B 1 169 ? 52.171 79.847 0.163 1.00 19.55 169 LEU B O 1
ATOM 2866 N N . PRO B 1 170 ? 51.923 77.668 0.689 1.00 20.49 170 PRO B N 1
ATOM 2867 C CA . PRO B 1 170 ? 51.053 77.325 -0.440 1.00 21.39 170 PRO B CA 1
ATOM 2868 C C . PRO B 1 170 ? 49.544 77.583 -0.400 1.00 21.29 170 PRO B C 1
ATOM 2869 O O . PRO B 1 170 ? 48.920 77.655 -1.453 1.00 21.91 170 PRO B O 1
ATOM 2873 N N . ASP B 1 171 ? 48.941 77.714 0.777 1.00 20.87 171 ASP B N 1
ATOM 2874 C CA . ASP B 1 171 ? 47.490 77.896 0.818 1.00 20.61 171 ASP B CA 1
ATOM 2875 C C . ASP B 1 171 ? 46.932 78.970 1.743 1.00 20.45 171 ASP B C 1
ATOM 2876 O O . ASP B 1 171 ? 45.744 78.958 2.061 1.00 19.90 171 ASP B O 1
ATOM 2881 N N . GLU B 1 172 ? 47.773 79.899 2.175 1.00 21.78 172 GLU B N 1
ATOM 2882 C CA . GLU B 1 172 ? 47.316 80.968 3.055 1.00 20.89 172 GLU B CA 1
ATOM 2883 C C . GLU B 1 172 ? 46.795 82.134 2.206 1.00 21.45 172 GLU B C 1
ATOM 2884 O O . GLU B 1 172 ? 46.919 82.119 0.981 1.00 20.17 172 GLU B O 1
ATOM 2890 N N . LYS B 1 173 ? 46.211 83.140 2.851 1.00 22.05 173 LYS B N 1
ATOM 2891 C CA . LYS B 1 173 ? 45.706 84.307 2.129 1.00 22.54 173 LYS B CA 1
ATOM 2892 C C . LYS B 1 173 ? 46.782 84.789 1.159 1.00 22.95 173 LYS B C 1
ATOM 2893 O O . LYS B 1 173 ? 46.509 85.028 -0.021 1.00 21.98 173 LYS B O 1
ATOM 2895 N N . TYR B 1 174 ? 48.004 84.925 1.671 1.00 23.24 174 TYR B N 1
ATOM 2896 C CA . TYR B 1 174 ? 49.154 85.347 0.874 1.00 23.69 174 TYR B CA 1
ATOM 2897 C C . TYR B 1 174 ? 50.089 84.150 0.803 1.00 23.73 174 TYR B C 1
ATOM 2898 O O . TYR B 1 174 ? 50.216 83.407 1.773 1.00 23.65 174 TYR B O 1
ATOM 2907 N N . GLN B 1 175 ? 50.752 83.964 -0.332 1.00 23.61 175 GLN B N 1
ATOM 2908 C CA . GLN B 1 175 ? 51.632 82.819 -0.487 1.00 24.11 175 GLN B CA 1
ATOM 2909 C C . GLN B 1 175 ? 53.096 83.145 -0.752 1.00 23.87 175 GLN B C 1
ATOM 2910 O O . GLN B 1 175 ? 53.451 84.268 -1.116 1.00 24.50 175 GLN B O 1
ATOM 2916 N N . LEU B 1 176 ? 53.938 82.139 -0.551 1.00 22.52 176 LEU B N 1
ATOM 2917 C CA . LEU B 1 176 ? 55.373 82.250 -0.760 1.00 21.77 176 LEU B CA 1
ATOM 2918 C C . LEU B 1 176 ? 55.858 80.947 -1.375 1.00 21.68 176 LEU B C 1
ATOM 2919 O O . LEU B 1 176 ? 55.424 79.862 -0.980 1.00 21.62 176 LEU B O 1
ATOM 2924 N N . ASP B 1 177 ? 56.760 81.063 -2.339 1.00 22.58 177 ASP B N 1
ATOM 2925 C CA . ASP B 1 177 ? 57.323 79.904 -3.016 1.00 23.25 177 ASP B CA 1
ATOM 2926 C C . ASP B 1 177 ? 58.817 79.853 -2.723 1.00 21.84 177 ASP B C 1
ATOM 2927 O O . ASP B 1 177 ? 59.601 80.566 -3.342 1.00 22.47 177 ASP B O 1
ATOM 2932 N N . ALA B 1 178 ? 59.205 79.018 -1.769 1.00 20.38 178 ALA B N 1
ATOM 2933 C CA . ALA B 1 178 ? 60.609 78.889 -1.398 1.00 19.97 178 ALA B CA 1
ATOM 2934 C C . ALA B 1 178 ? 61.266 80.258 -1.217 1.00 19.40 178 ALA B C 1
ATOM 2935 O O . ALA B 1 178 ? 62.377 80.486 -1.682 1.00 19.30 178 ALA B O 1
ATOM 2937 N N . ALA B 1 179 ? 60.568 81.170 -0.547 1.00 19.25 179 ALA B N 1
ATOM 2938 C CA . ALA B 1 179 ? 61.100 82.507 -0.311 1.00 18.15 179 ALA B CA 1
ATOM 2939 C C . ALA B 1 179 ? 62.305 82.436 0.625 1.00 17.35 179 ALA B C 1
ATOM 2940 O O . ALA B 1 179 ? 62.264 81.761 1.656 1.00 15.83 179 ALA B O 1
ATOM 2942 N N . TYR B 1 180 ? 63.374 83.135 0.257 1.00 16.78 180 TYR B N 1
ATOM 2943 C CA . TYR B 1 180 ? 64.595 83.156 1.053 1.00 16.95 180 TYR B CA 1
ATOM 2944 C C . TYR B 1 180 ? 64.725 84.434 1.871 1.00 18.26 180 TYR B C 1
ATOM 2945 O O . TYR B 1 180 ? 64.410 85.525 1.395 1.00 18.99 180 TYR B O 1
ATOM 2954 N N . ASN B 1 181 ? 65.195 84.292 3.106 1.00 17.99 181 ASN B N 1
ATOM 2955 C CA . ASN B 1 181 ? 65.408 85.443 3.974 1.00 16.99 181 ASN B CA 1
ATOM 2956 C C . ASN B 1 181 ? 66.842 85.349 4.483 1.00 17.03 181 ASN B C 1
ATOM 2957 O O . ASN B 1 181 ? 67.287 84.275 4.879 1.00 17.96 181 ASN B O 1
ATOM 2962 N N . ALA B 1 182 ? 67.574 86.460 4.442 1.00 17.24 182 ALA B N 1
ATOM 2963 C CA . ALA B 1 182 ? 68.959 86.479 4.906 1.00 16.80 182 ALA B CA 1
ATOM 2964 C C . ALA B 1 182 ? 69.036 87.012 6.324 1.00 18.19 182 ALA B C 1
ATOM 2965 O O . ALA B 1 182 ? 70.123 87.165 6.884 1.00 20.07 182 ALA B O 1
ATOM 2967 N N . TYR B 1 183 ? 67.875 87.288 6.906 1.00 17.57 183 TYR B N 1
ATOM 2968 C CA . TYR B 1 183 ? 67.805 87.830 8.256 1.00 16.43 183 TYR B CA 1
ATOM 2969 C C . TYR B 1 183 ? 66.394 87.638 8.794 1.00 15.20 183 TYR B C 1
ATOM 2970 O O . TYR B 1 183 ? 65.466 87.351 8.040 1.00 15.76 183 TYR B O 1
ATOM 2979 N N . PRO B 1 184 ? 66.208 87.792 10.109 1.00 16.24 184 PRO B N 1
ATOM 2980 C CA . PRO B 1 184 ? 64.848 87.610 10.626 1.00 17.34 184 PRO B CA 1
ATOM 2981 C C . PRO B 1 184 ? 63.835 88.532 9.947 1.00 17.82 184 PRO B C 1
ATOM 2982 O O . PRO B 1 184 ? 64.114 89.708 9.685 1.00 18.14 184 PRO B O 1
ATOM 2986 N N . ILE B 1 185 ? 62.667 87.974 9.643 1.00 17.25 185 ILE B N 1
ATOM 2987 C CA . ILE B 1 185 ? 61.591 88.713 8.992 1.00 17.20 185 ILE B CA 1
ATOM 2988 C C . ILE B 1 185 ? 60.254 88.331 9.602 1.00 16.60 185 ILE B C 1
ATOM 2989 O O . ILE B 1 185 ? 60.020 87.164 9.934 1.00 17.10 185 ILE B O 1
ATOM 2994 N N . SER B 1 186 ? 59.371 89.310 9.745 1.00 16.20 186 SER B N 1
ATOM 2995 C CA . SER B 1 186 ? 58.046 89.035 10.278 1.00 16.14 186 SER B CA 1
ATOM 2996 C C . SER B 1 186 ? 57.018 89.270 9.172 1.00 15.61 186 SER B C 1
ATOM 2997 O O . SER B 1 186 ? 56.687 90.410 8.852 1.00 14.75 186 SER B O 1
ATOM 3000 N N . TRP B 1 187 ? 56.548 88.186 8.561 1.00 15.80 187 TRP B N 1
ATOM 3001 C CA . TRP B 1 187 ? 55.541 88.287 7.506 1.00 17.41 187 TRP B CA 1
ATOM 3002 C C . TRP B 1 187 ? 54.183 88.397 8.202 1.00 16.70 187 TRP B C 1
ATOM 3003 O O . TRP B 1 187 ? 53.424 87.431 8.286 1.00 17.82 187 TRP B O 1
ATOM 3014 N N . ALA B 1 188 ? 53.897 89.592 8.702 1.00 16.77 188 ALA B N 1
ATOM 3015 C CA . ALA B 1 188 ? 52.671 89.863 9.433 1.00 17.77 188 ALA B CA 1
ATOM 3016 C C . ALA B 1 188 ? 51.399 89.991 8.604 1.00 19.39 188 ALA B C 1
ATOM 3017 O O . ALA B 1 188 ? 51.429 90.208 7.392 1.00 18.75 188 ALA B O 1
ATOM 3019 N N . SER B 1 189 ? 50.280 89.843 9.303 1.00 20.94 189 SER B N 1
ATOM 3020 C CA . SER B 1 189 ? 48.938 89.967 8.737 1.00 22.79 189 SER B CA 1
ATOM 3021 C C . SER B 1 189 ? 48.506 89.026 7.621 1.00 22.29 189 SER B C 1
ATOM 3022 O O . SER B 1 189 ? 47.717 89.417 6.757 1.00 22.89 189 SER B O 1
ATOM 3025 N N . ASN B 1 190 ? 49.037 87.809 7.607 1.00 20.79 190 ASN B N 1
ATOM 3026 C CA . ASN B 1 190 ? 48.594 86.850 6.612 1.00 20.21 190 ASN B CA 1
ATOM 3027 C C . ASN B 1 190 ? 47.338 86.297 7.278 1.00 19.93 190 ASN B C 1
ATOM 3028 O O . ASN B 1 190 ? 46.975 86.725 8.375 1.00 18.90 190 ASN B O 1
ATOM 3033 N N . GLU B 1 191 ? 46.650 85.371 6.629 1.00 20.52 191 GLU B N 1
ATOM 3034 C CA . GLU B 1 191 ? 45.451 84.827 7.245 1.00 18.82 191 GLU B CA 1
ATOM 3035 C C . GLU B 1 191 ? 45.156 83.455 6.699 1.00 18.84 191 GLU B C 1
ATOM 3036 O O . GLU B 1 191 ? 45.570 83.118 5.594 1.00 18.96 191 GLU B O 1
ATOM 3038 N N . PHE B 1 192 ? 44.456 82.662 7.499 1.00 19.09 192 PHE B N 1
ATOM 3039 C CA . PHE B 1 192 ? 44.065 81.323 7.099 1.00 19.86 192 PHE B CA 1
ATOM 3040 C C . PHE B 1 192 ? 43.028 81.431 5.987 1.00 20.41 192 PHE B C 1
ATOM 3041 O O . PHE B 1 192 ? 42.152 82.297 6.022 1.00 20.79 192 PHE B O 1
ATOM 3049 N N . SER B 1 193 ? 43.150 80.559 4.996 1.00 21.88 193 SER B N 1
ATOM 3050 C CA . SER B 1 193 ? 42.208 80.510 3.890 1.00 23.34 193 SER B CA 1
ATOM 3051 C C . SER B 1 193 ? 41.657 79.094 3.984 1.00 23.99 193 SER B C 1
ATOM 3052 O O . SER B 1 193 ? 42.169 78.174 3.350 1.00 25.79 193 SER B O 1
ATOM 3055 N N . GLY B 1 194 ? 40.624 78.930 4.802 1.00 23.93 194 GLY B N 1
ATOM 3056 C CA . GLY B 1 194 ? 40.043 77.622 5.032 1.00 24.22 194 GLY B CA 1
ATOM 3057 C C . GLY B 1 194 ? 40.268 77.322 6.503 1.00 24.64 194 GLY B C 1
ATOM 3058 O O . GLY B 1 194 ? 40.622 78.226 7.270 1.00 25.46 194 GLY B O 1
ATOM 3059 N N . ASN B 1 195 ? 40.075 76.077 6.921 1.00 24.70 195 ASN B N 1
ATOM 3060 C CA . ASN B 1 195 ? 40.279 75.755 8.330 1.00 24.55 195 ASN B CA 1
ATOM 3061 C C . ASN B 1 195 ? 41.732 75.496 8.669 1.00 23.14 195 ASN B C 1
ATOM 3062 O O . ASN B 1 195 ? 42.150 75.685 9.809 1.00 22.27 195 ASN B O 1
ATOM 3067 N N . THR B 1 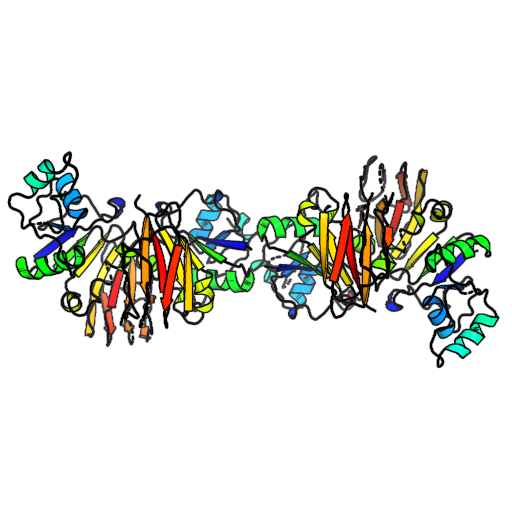196 ? 42.503 75.059 7.681 1.00 21.94 196 THR B N 1
ATOM 3068 C CA . THR B 1 196 ? 43.902 74.755 7.922 1.00 21.25 196 THR B CA 1
ATOM 3069 C C . THR B 1 196 ? 44.830 75.513 6.991 1.00 20.39 196 THR B C 1
ATOM 3070 O O . THR B 1 196 ? 44.402 76.124 6.011 1.00 20.08 196 THR B O 1
ATOM 3074 N N . GLY B 1 197 ? 46.114 75.460 7.311 1.00 18.98 197 GLY B N 1
ATOM 3075 C CA . GLY B 1 197 ? 47.110 76.108 6.492 1.00 18.10 197 GLY B CA 1
ATOM 3076 C C . GLY B 1 197 ? 48.341 75.237 6.546 1.00 17.25 197 GLY B C 1
ATOM 3077 O O . GLY B 1 197 ? 48.546 74.518 7.524 1.00 16.32 197 GLY B O 1
ATOM 3078 N N . HIS B 1 198 ? 49.160 75.286 5.504 1.00 15.27 198 HIS B N 1
ATOM 3079 C CA . HIS B 1 198 ? 50.372 74.488 5.489 1.00 14.86 198 HIS B CA 1
ATOM 3080 C C . HIS B 1 198 ? 51.593 75.343 5.225 1.00 15.11 198 HIS B C 1
ATOM 3081 O O . HIS B 1 198 ? 51.491 76.512 4.845 1.00 15.68 198 HIS B O 1
ATOM 3088 N N . PHE B 1 199 ? 52.760 74.757 5.448 1.00 14.16 199 PHE B N 1
ATOM 3089 C CA . PHE B 1 199 ? 53.998 75.467 5.217 1.00 13.97 199 PHE B CA 1
ATOM 3090 C C . PHE B 1 199 ? 55.164 74.507 5.282 1.00 15.19 199 PHE B C 1
ATOM 3091 O O . PHE B 1 199 ? 55.070 73.442 5.893 1.00 17.66 199 PHE B O 1
ATOM 3099 N N . SER B 1 200 ? 56.253 74.882 4.625 1.00 14.33 200 SER B N 1
ATOM 3100 C CA . SER B 1 200 ? 57.449 74.063 4.602 1.00 15.02 200 SER B CA 1
ATOM 3101 C C . SER B 1 200 ? 58.673 74.962 4.594 1.00 14.26 200 SER B C 1
ATOM 3102 O O . SER B 1 200 ? 58.658 76.033 3.992 1.00 13.77 200 SER B O 1
ATOM 3105 N N . PHE B 1 201 ? 59.724 74.529 5.276 1.00 14.51 201 PHE B N 1
ATOM 3106 C CA . PHE B 1 201 ? 60.973 75.273 5.290 1.00 15.34 201 PHE B CA 1
ATOM 3107 C C . PHE B 1 201 ? 62.110 74.291 5.498 1.00 14.95 201 PHE B C 1
ATOM 3108 O O . PHE B 1 201 ? 61.913 73.201 6.034 1.00 14.24 201 PHE B O 1
ATOM 3116 N N . ASP B 1 202 ? 63.300 74.680 5.062 1.00 14.93 202 ASP B N 1
ATOM 3117 C CA . ASP B 1 202 ? 64.457 73.800 5.114 1.00 14.59 202 ASP B CA 1
ATOM 3118 C C . ASP B 1 202 ? 65.537 74.069 6.157 1.00 14.08 202 ASP B C 1
ATOM 3119 O O . ASP B 1 202 ? 66.477 73.293 6.262 1.00 14.67 202 ASP B O 1
ATOM 3124 N N . ALA B 1 203 ? 65.438 75.151 6.919 1.00 13.48 203 ALA B N 1
ATOM 3125 C CA . ALA B 1 203 ? 66.482 75.415 7.901 1.00 12.47 203 ALA B CA 1
ATOM 3126 C C . ALA B 1 203 ? 66.088 76.416 8.967 1.00 11.57 203 ALA B C 1
ATOM 3127 O O . ALA B 1 203 ? 65.001 76.997 8.926 1.00 11.59 203 ALA B O 1
ATOM 3129 N N . GLY B 1 204 ? 66.991 76.600 9.927 1.00 11.38 204 GLY B N 1
ATOM 3130 C CA . GLY B 1 204 ? 66.772 77.528 11.018 1.00 11.65 204 GLY B CA 1
ATOM 3131 C C . GLY B 1 204 ? 65.604 77.157 11.906 1.00 11.61 204 GLY B C 1
ATOM 3132 O O . GLY B 1 204 ? 65.318 75.982 12.114 1.00 12.01 204 GLY B O 1
ATOM 3133 N N . VAL B 1 205 ? 64.942 78.177 12.442 1.00 10.93 205 VAL B N 1
ATOM 3134 C CA . VAL B 1 205 ? 63.779 78.006 13.307 1.00 9.85 205 VAL B CA 1
ATOM 3135 C C . VAL B 1 205 ? 62.719 78.973 12.797 1.00 10.12 205 VAL B C 1
ATOM 3136 O O . VAL B 1 205 ? 63.024 80.124 12.465 1.00 10.28 205 VAL B O 1
ATOM 3140 N N . LEU B 1 206 ? 61.478 78.507 12.742 1.00 10.18 206 LEU B N 1
ATOM 3141 C CA . LEU B 1 206 ? 60.372 79.319 12.256 1.00 10.55 206 LEU B CA 1
ATOM 3142 C C . LEU B 1 206 ? 59.385 79.566 13.389 1.00 11.00 206 LEU B C 1
ATOM 3143 O O . LEU B 1 206 ? 58.977 78.630 14.070 1.00 11.96 206 LEU B O 1
ATOM 3148 N N . ALA B 1 207 ? 59.012 80.825 13.602 1.00 11.78 207 ALA B N 1
ATOM 3149 C CA . ALA B 1 207 ? 58.017 81.144 14.620 1.00 11.19 207 ALA B CA 1
ATOM 3150 C C . ALA B 1 207 ? 56.737 81.395 13.829 1.00 12.08 207 ALA B C 1
ATOM 3151 O O . ALA B 1 207 ? 56.784 81.900 12.703 1.00 13.80 207 ALA B O 1
ATOM 3153 N N . VAL B 1 208 ? 55.601 81.007 14.397 1.00 14.30 208 VAL B N 1
ATOM 3154 C CA . VAL B 1 208 ? 54.303 81.195 13.757 1.00 13.26 208 VAL B CA 1
ATOM 3155 C C . VAL B 1 208 ? 53.422 81.888 14.782 1.00 13.91 208 VAL B C 1
ATOM 3156 O O . VAL B 1 208 ? 53.235 81.394 15.891 1.00 14.14 208 VAL B O 1
ATOM 3160 N N . ILE B 1 209 ? 52.871 83.033 14.404 1.00 13.15 209 ILE B N 1
ATOM 3161 C CA . ILE B 1 209 ? 52.059 83.798 15.333 1.00 13.57 209 ILE B CA 1
ATOM 3162 C C . ILE B 1 209 ? 50.612 84.009 14.927 1.00 13.25 209 ILE B C 1
ATOM 3163 O O . ILE B 1 209 ? 50.328 84.541 13.858 1.00 12.52 209 ILE B O 1
ATOM 3168 N N . GLN B 1 210 ? 49.698 83.582 15.786 1.00 12.49 210 GLN B N 1
ATOM 3169 C CA . GLN B 1 210 ? 48.286 83.809 15.532 1.00 13.61 210 GLN B CA 1
ATOM 3170 C C . GLN B 1 210 ? 47.929 84.937 16.492 1.00 12.19 210 GLN B C 1
ATOM 3171 O O . GLN B 1 210 ? 48.193 84.850 17.690 1.00 12.42 210 GLN B O 1
ATOM 3177 N N . SER B 1 211 ? 47.382 86.021 15.956 1.00 14.14 211 SER B N 1
ATOM 3178 C CA . SER B 1 211 ? 47.033 87.164 16.785 1.00 14.13 211 SER B CA 1
ATOM 3179 C C . SER B 1 211 ? 45.640 87.710 16.510 1.00 14.27 211 SER B C 1
ATOM 3180 O O . SER B 1 211 ? 44.972 87.311 15.555 1.00 14.09 211 SER B O 1
ATOM 3183 N N . ARG B 1 212 ? 45.216 88.633 17.363 1.00 15.07 212 ARG B N 1
ATOM 3184 C CA . ARG B 1 212 ? 43.905 89.258 17.253 1.00 15.85 212 ARG B CA 1
ATOM 3185 C C . ARG B 1 212 ? 44.040 90.711 17.665 1.00 17.04 212 ARG B C 1
ATOM 3186 O O . ARG B 1 212 ? 45.095 91.138 18.130 1.00 16.72 212 ARG B O 1
ATOM 3194 N N . ASP B 1 213 ? 42.967 91.472 17.493 1.00 18.92 213 ASP B N 1
ATOM 3195 C CA . ASP B 1 213 ? 42.975 92.867 17.902 1.00 19.93 213 ASP B CA 1
ATOM 3196 C C . ASP B 1 213 ? 42.460 92.891 19.330 1.00 19.70 213 ASP B C 1
ATOM 3197 O O . ASP B 1 213 ? 41.830 91.935 19.784 1.00 19.03 213 ASP B O 1
ATOM 3202 N N . ASP B 1 214 ? 42.745 93.969 20.048 1.00 20.65 214 ASP B N 1
ATOM 3203 C CA . ASP B 1 214 ? 42.241 94.100 21.403 1.00 23.03 214 ASP B CA 1
ATOM 3204 C C . ASP B 1 214 ? 40.903 94.796 21.188 1.00 22.42 214 ASP B C 1
ATOM 3205 O O . ASP B 1 214 ? 40.817 96.024 21.227 1.00 21.41 214 ASP B O 1
ATOM 3210 N N . SER B 1 215 ? 39.867 94.006 20.923 1.00 23.60 215 SER B N 1
ATOM 3211 C CA . SER B 1 215 ? 38.535 94.549 20.660 1.00 24.38 215 SER B CA 1
ATOM 3212 C C . SER B 1 215 ? 38.035 95.483 21.750 1.00 25.07 215 SER B C 1
ATOM 3213 O O . SER B 1 215 ? 37.478 96.538 21.458 1.00 24.57 215 SER B O 1
ATOM 3224 N N . ALA B 1 217 ? 39.717 97.373 24.045 1.00 29.80 217 ALA B N 1
ATOM 3225 C CA . ALA B 1 217 ? 40.416 98.656 23.988 1.00 30.10 217 ALA B CA 1
ATOM 3226 C C . ALA B 1 217 ? 40.069 99.435 22.722 1.00 30.24 217 ALA B C 1
ATOM 3227 O O . ALA B 1 217 ? 39.877 100.649 22.772 1.00 29.79 217 ALA B O 1
ATOM 3229 N N . ASP B 1 218 ? 39.989 98.742 21.589 1.00 30.63 218 ASP B N 1
ATOM 3230 C CA . ASP B 1 218 ? 39.650 99.408 20.335 1.00 31.10 218 ASP B CA 1
ATOM 3231 C C . ASP B 1 218 ? 38.250 100.024 20.406 1.00 31.84 218 ASP B C 1
ATOM 3232 O O . ASP B 1 218 ? 38.003 101.083 19.828 1.00 31.48 218 ASP B O 1
ATOM 3237 N N . ALA B 1 219 ? 37.340 99.358 21.112 1.00 32.19 219 ALA B N 1
ATOM 3238 C CA . ALA B 1 219 ? 35.970 99.841 21.246 1.00 34.10 219 ALA B CA 1
ATOM 3239 C C . ALA B 1 219 ? 35.887 101.115 22.084 1.00 35.50 219 ALA B C 1
ATOM 3240 O O . ALA B 1 219 ? 34.814 101.700 22.233 1.00 36.90 219 ALA B O 1
ATOM 3242 N N . LEU B 1 220 ? 37.016 101.532 22.647 1.00 35.21 220 LEU B N 1
ATOM 3243 C CA . LEU B 1 220 ? 37.056 102.752 23.447 1.00 34.57 220 LEU B CA 1
ATOM 3244 C C . LEU B 1 220 ? 37.773 103.810 22.607 1.00 35.85 220 LEU B C 1
ATOM 3245 O O . LEU B 1 220 ? 37.687 105.010 22.882 1.00 36.81 220 LEU B O 1
ATOM 3250 N N . GLU B 1 221 ? 38.460 103.315 21.572 1.00 35.77 221 GLU B N 1
ATOM 3251 C CA . GLU B 1 221 ? 39.212 104.084 20.568 1.00 34.66 221 GLU B CA 1
ATOM 3252 C C . GLU B 1 221 ? 40.709 103.768 20.484 1.00 34.41 221 GLU B C 1
ATOM 3253 O O . GLU B 1 221 ? 41.402 104.483 19.720 1.00 33.76 221 GLU B O 1
ATOM 3255 N N . ALA C 1 2 ? 55.958 168.045 -21.206 1.00 30.22 2 ALA C N 1
ATOM 3256 C CA . ALA C 1 2 ? 57.048 168.233 -20.211 1.00 29.53 2 ALA C CA 1
ATOM 3257 C C . ALA C 1 2 ? 58.411 167.938 -20.830 1.00 29.83 2 ALA C C 1
ATOM 3258 O O . ALA C 1 2 ? 58.519 167.205 -21.811 1.00 29.43 2 ALA C O 1
ATOM 3260 N N . THR C 1 3 ? 59.452 168.524 -20.252 1.00 28.95 3 THR C N 1
ATOM 3261 C CA . THR C 1 3 ? 60.804 168.304 -20.734 1.00 27.34 3 THR C CA 1
ATOM 3262 C C . THR C 1 3 ? 61.395 167.151 -19.928 1.00 25.80 3 THR C C 1
ATOM 3263 O O . THR C 1 3 ? 61.177 167.057 -18.719 1.00 25.40 3 THR C O 1
ATOM 3267 N N . ILE C 1 4 ? 62.120 166.255 -20.585 1.00 22.46 4 ILE C N 1
ATOM 3268 C CA . ILE C 1 4 ? 62.691 165.140 -19.850 1.00 21.43 4 ILE C CA 1
ATOM 3269 C C . ILE C 1 4 ? 64.099 164.774 -20.296 1.00 17.79 4 ILE C C 1
ATOM 3270 O O . ILE C 1 4 ? 64.531 165.105 -21.400 1.00 17.39 4 ILE C O 1
ATOM 3275 N N . VAL C 1 5 ? 64.818 164.102 -19.407 1.00 15.98 5 VAL C N 1
ATOM 3276 C CA . VAL C 1 5 ? 66.163 163.624 -19.696 1.00 12.78 5 VAL C CA 1
ATOM 3277 C C . VAL C 1 5 ? 66.168 162.144 -19.356 1.00 11.98 5 VAL C C 1
ATOM 3278 O O . VAL C 1 5 ? 65.717 161.757 -18.277 1.00 10.73 5 VAL C O 1
ATOM 3282 N N . ASN C 1 6 ? 66.643 161.318 -20.285 1.00 11.09 6 ASN C N 1
ATOM 3283 C CA . ASN C 1 6 ? 66.713 159.878 -20.059 1.00 13.10 6 ASN C CA 1
ATOM 3284 C C . ASN C 1 6 ? 68.097 159.490 -19.550 1.00 11.58 6 ASN C C 1
ATOM 3285 O O . ASN C 1 6 ? 69.110 159.815 -20.161 1.00 12.50 6 ASN C O 1
ATOM 3290 N N . LEU C 1 7 ? 68.127 158.803 -18.418 1.00 11.38 7 LEU C N 1
ATOM 3291 C CA . LEU C 1 7 ? 69.373 158.358 -17.818 1.00 10.56 7 LEU C CA 1
ATOM 3292 C C . LEU C 1 7 ? 69.453 156.845 -17.893 1.00 10.83 7 LEU C C 1
ATOM 3293 O O . LEU C 1 7 ? 68.561 156.153 -17.419 1.00 12.54 7 LEU C O 1
ATOM 3298 N N . LEU C 1 8 ? 70.516 156.330 -18.500 1.00 11.83 8 LEU C N 1
ATOM 3299 C CA . LEU C 1 8 ? 70.689 154.887 -18.603 1.00 11.13 8 LEU C CA 1
ATOM 3300 C C . LEU C 1 8 ? 71.837 154.403 -17.723 1.00 11.47 8 LEU C C 1
ATOM 3301 O O . LEU C 1 8 ? 72.975 154.848 -17.891 1.00 10.50 8 LEU C O 1
ATOM 3306 N N . VAL C 1 9 ? 71.546 153.501 -16.787 1.00 12.08 9 VAL C N 1
ATOM 3307 C CA . VAL C 1 9 ? 72.597 152.951 -15.941 1.00 11.86 9 VAL C CA 1
ATOM 3308 C C . VAL C 1 9 ? 72.926 151.542 -16.443 1.00 13.34 9 VAL C C 1
ATOM 3309 O O . VAL C 1 9 ? 72.459 151.149 -17.517 1.00 14.48 9 VAL C O 1
ATOM 3313 N N . GLY C 1 10 ? 73.700 150.775 -15.683 1.00 14.01 10 GLY C N 1
ATOM 3314 C CA . GLY C 1 10 ? 74.129 149.468 -16.162 1.00 16.25 10 GLY C CA 1
ATOM 3315 C C . GLY C 1 10 ? 73.344 148.168 -16.055 1.00 16.48 10 GLY C C 1
ATOM 3316 O O . GLY C 1 10 ? 73.943 147.107 -16.190 1.00 18.08 10 GLY C O 1
ATOM 3317 N N . GLY C 1 11 ? 72.036 148.214 -15.832 1.00 18.11 11 GLY C N 1
ATOM 3318 C CA . GLY C 1 11 ? 71.267 146.979 -15.724 1.00 16.10 11 GLY C CA 1
ATOM 3319 C C . GLY C 1 11 ? 71.181 146.166 -17.015 1.00 16.64 11 GLY C C 1
ATOM 3320 O O . GLY C 1 11 ? 71.575 146.655 -18.079 1.00 16.26 11 GLY C O 1
ATOM 3321 N N . PRO C 1 12 ? 70.670 144.918 -16.962 1.00 16.65 12 PRO C N 1
ATOM 3322 C CA . PRO C 1 12 ? 70.541 144.046 -18.138 1.00 15.18 12 PRO C CA 1
ATOM 3323 C C . PRO C 1 12 ? 69.578 144.606 -19.188 1.00 14.56 12 PRO C C 1
ATOM 3324 O O . PRO C 1 12 ? 68.501 145.106 -18.860 1.00 12.86 12 PRO C O 1
ATOM 3328 N N . THR C 1 13 ? 69.967 144.500 -20.453 1.00 13.73 13 THR C N 1
ATOM 3329 C CA . THR C 1 13 ? 69.152 145.000 -21.556 1.00 13.61 13 THR C CA 1
ATOM 3330 C C . THR C 1 13 ? 67.784 144.317 -21.639 1.00 14.75 13 THR C C 1
ATOM 3331 O O . THR C 1 13 ? 66.833 144.887 -22.166 1.00 14.43 13 THR C O 1
ATOM 3335 N N . ALA C 1 14 ? 67.683 143.097 -21.116 1.00 17.43 14 ALA C N 1
ATOM 3336 C CA . ALA C 1 14 ? 66.420 142.356 -21.160 1.00 17.10 14 ALA C CA 1
ATOM 3337 C C . ALA C 1 14 ? 65.269 143.118 -20.506 1.00 16.65 14 ALA C C 1
ATOM 3338 O O . ALA C 1 14 ? 64.097 142.905 -20.834 1.00 16.07 14 ALA C O 1
ATOM 3340 N N . ASN C 1 15 ? 65.600 144.019 -19.588 1.00 17.02 15 ASN C N 1
ATOM 3341 C CA . ASN C 1 15 ? 64.574 144.779 -18.889 1.00 16.20 15 ASN C CA 1
ATOM 3342 C C . ASN C 1 15 ? 64.183 146.101 -19.543 1.00 15.51 15 ASN C C 1
ATOM 3343 O O . ASN C 1 15 ? 63.272 146.781 -19.071 1.00 13.16 15 ASN C O 1
ATOM 3348 N N . TYR C 1 16 ? 64.862 146.468 -20.627 1.00 15.57 16 TYR C N 1
ATOM 3349 C CA . TYR C 1 16 ? 64.508 147.698 -21.329 1.00 17.32 16 TYR C CA 1
ATOM 3350 C C . TYR C 1 16 ? 63.079 147.487 -21.830 1.00 17.15 16 TYR C C 1
ATOM 3351 O O . TYR C 1 16 ? 62.710 146.376 -22.202 1.00 18.32 16 TYR C O 1
ATOM 3360 N N . PRO C 1 17 ? 62.259 148.546 -21.845 1.00 17.71 17 PRO C N 1
ATOM 3361 C CA . PRO C 1 17 ? 60.869 148.456 -22.301 1.00 18.30 17 PRO C CA 1
ATOM 3362 C C . PRO C 1 17 ? 60.750 148.452 -23.824 1.00 19.35 17 PRO C C 1
ATOM 3363 O O . PRO C 1 17 ? 59.710 148.079 -24.373 1.00 18.86 17 PRO C O 1
ATOM 3367 N N . ALA C 1 18 ? 61.808 148.883 -24.500 1.00 19.30 18 ALA C N 1
ATOM 3368 C CA . ALA C 1 18 ? 61.801 148.941 -25.956 1.00 20.42 18 ALA C CA 1
ATOM 3369 C C . ALA C 1 18 ? 63.185 149.267 -26.488 1.00 20.65 18 ALA C C 1
ATOM 3370 O O . ALA C 1 18 ? 64.123 149.472 -25.719 1.00 21.17 18 ALA C O 1
ATOM 3372 N N . ASP C 1 19 ? 63.300 149.304 -27.813 1.00 19.64 19 ASP C N 1
ATOM 3373 C CA . ASP C 1 19 ? 64.552 149.649 -28.477 1.00 19.66 19 ASP C CA 1
ATOM 3374 C C . ASP C 1 19 ? 64.842 151.077 -28.013 1.00 17.49 19 ASP C C 1
ATOM 3375 O O . ASP C 1 19 ? 64.048 151.982 -28.264 1.00 17.22 19 ASP C O 1
ATOM 3380 N N . LEU C 1 20 ? 65.963 151.278 -27.326 1.00 16.01 20 LEU C N 1
ATOM 3381 C CA . LEU C 1 20 ? 66.288 152.605 -26.809 1.00 16.79 20 LEU C CA 1
ATOM 3382 C C . LEU C 1 20 ? 66.290 153.700 -27.866 1.00 16.70 20 LEU C C 1
ATOM 3383 O O . LEU C 1 20 ? 65.930 154.836 -27.576 1.00 15.84 20 LEU C O 1
ATOM 3388 N N . THR C 1 21 ? 66.690 153.362 -29.087 1.00 17.28 21 THR C N 1
ATOM 3389 C CA . THR C 1 21 ? 66.727 154.343 -30.166 1.00 19.90 21 THR C CA 1
ATOM 3390 C C . THR C 1 21 ? 65.316 154.766 -30.545 1.00 22.28 21 THR C C 1
ATOM 3391 O O . THR C 1 21 ? 65.123 155.644 -31.383 1.00 23.14 21 THR C O 1
ATOM 3395 N N . THR C 1 22 ? 64.333 154.129 -29.915 1.00 23.42 22 THR C N 1
ATOM 3396 C CA . THR C 1 22 ? 62.921 154.405 -30.157 1.00 23.66 22 THR C CA 1
ATOM 3397 C C . THR C 1 22 ? 62.390 155.413 -29.138 1.00 24.03 22 THR C C 1
ATOM 3398 O O . THR C 1 22 ? 61.310 155.987 -29.312 1.00 23.71 22 THR C O 1
ATOM 3402 N N . ILE C 1 23 ? 63.163 155.639 -28.082 1.00 23.29 23 ILE C N 1
ATOM 3403 C CA . ILE C 1 23 ? 62.751 156.554 -27.029 1.00 24.51 23 ILE C CA 1
ATOM 3404 C C . ILE C 1 23 ? 63.276 157.976 -27.210 1.00 25.61 23 ILE C C 1
ATOM 3405 O O . ILE C 1 23 ? 64.485 158.216 -27.251 1.00 23.81 23 ILE C O 1
ATOM 3410 N N . PRO C 1 24 ? 62.354 158.938 -27.331 1.00 26.67 24 PRO C N 1
ATOM 3411 C CA . PRO C 1 24 ? 62.658 160.356 -27.513 1.00 27.16 24 PRO C CA 1
ATOM 3412 C C . PRO C 1 24 ? 63.179 161.063 -26.266 1.00 27.26 24 PRO C C 1
ATOM 3413 O O . PRO C 1 24 ? 62.837 160.704 -25.135 1.00 26.35 24 PRO C O 1
ATOM 3417 N N . GLY C 1 25 ? 63.992 162.091 -26.498 1.00 27.21 25 GLY C N 1
ATOM 3418 C CA . GLY C 1 25 ? 64.562 162.868 -25.411 1.00 25.48 25 GLY C CA 1
ATOM 3419 C C . GLY C 1 25 ? 66.060 162.664 -25.317 1.00 23.10 25 GLY C C 1
ATOM 3420 O O . GLY C 1 25 ? 66.554 161.596 -25.673 1.00 23.47 25 GLY C O 1
ATOM 3421 N N . PRO C 1 26 ? 66.818 163.668 -24.858 1.00 20.52 26 PRO C N 1
ATOM 3422 C CA . PRO C 1 26 ? 68.270 163.467 -24.763 1.00 19.31 26 PRO C CA 1
ATOM 3423 C C . PRO C 1 26 ? 68.627 162.308 -23.828 1.00 17.24 26 PRO C C 1
ATOM 3424 O O . PRO C 1 26 ? 67.847 161.958 -22.945 1.00 18.17 26 PRO C O 1
ATOM 3428 N N . TRP C 1 27 ? 69.798 161.714 -24.036 1.00 14.33 27 TRP C N 1
ATOM 3429 C CA . TRP C 1 27 ? 70.251 160.595 -23.216 1.00 11.34 27 TRP C CA 1
ATOM 3430 C C . TRP C 1 27 ? 71.569 160.863 -22.485 1.00 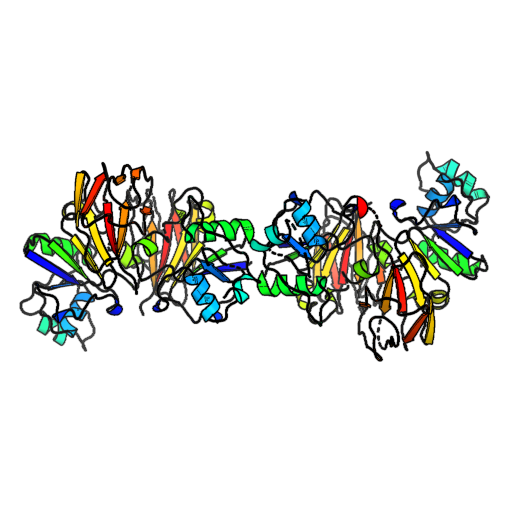11.35 27 TRP C C 1
ATOM 3431 O O . TRP C 1 27 ? 72.499 161.485 -23.023 1.00 8.85 27 TRP C O 1
ATOM 3442 N N . VAL C 1 28 ? 71.629 160.374 -21.255 1.00 10.19 28 VAL C N 1
ATOM 3443 C CA . VAL C 1 28 ? 72.808 160.484 -20.413 1.00 10.29 28 VAL C CA 1
ATOM 3444 C C . VAL C 1 28 ? 73.126 159.045 -20.012 1.00 10.80 28 VAL C C 1
ATOM 3445 O O . VAL C 1 28 ? 72.218 158.254 -19.743 1.00 10.53 28 VAL C O 1
ATOM 3449 N N . GLY C 1 29 ? 74.406 158.698 -19.999 1.00 10.02 29 GLY C N 1
ATOM 3450 C CA . GLY C 1 29 ? 74.787 157.355 -19.618 1.00 11.75 29 GLY C CA 1
ATOM 3451 C C . GLY C 1 29 ? 75.753 157.392 -18.451 1.00 13.91 29 GLY C C 1
ATOM 3452 O O . GLY C 1 29 ? 76.659 158.220 -18.429 1.00 12.40 29 GLY C O 1
ATOM 3453 N N . ALA C 1 30 ? 75.530 156.518 -17.471 1.00 12.17 30 ALA C N 1
ATOM 3454 C CA . ALA C 1 30 ? 76.393 156.420 -16.302 1.00 13.77 30 ALA C CA 1
ATOM 3455 C C . ALA C 1 30 ? 77.063 155.056 -16.330 1.00 14.53 30 ALA C C 1
ATOM 3456 O O . ALA C 1 30 ? 76.393 154.020 -16.409 1.00 14.79 30 ALA C O 1
ATOM 3458 N N . ASP C 1 31 ? 78.388 155.059 -16.275 1.00 14.75 31 ASP C N 1
ATOM 3459 C CA . ASP C 1 31 ? 79.151 153.823 -16.312 1.00 14.77 31 ASP C CA 1
ATOM 3460 C C . ASP C 1 31 ? 78.778 152.969 -17.530 1.00 14.46 31 ASP C C 1
ATOM 3461 O O . ASP C 1 31 ? 78.784 153.458 -18.665 1.00 12.78 31 ASP C O 1
ATOM 3466 N N . ARG C 1 32 ? 78.448 151.705 -17.291 1.00 14.56 32 ARG C N 1
ATOM 3467 C CA . ARG C 1 32 ? 78.108 150.787 -18.367 1.00 16.27 32 ARG C CA 1
ATOM 3468 C C . ARG C 1 32 ? 76.951 151.271 -19.250 1.00 13.97 32 ARG C C 1
ATOM 3469 O O . ARG C 1 32 ? 76.854 150.892 -20.409 1.00 13.58 32 ARG C O 1
ATOM 3477 N N . GLY C 1 33 ? 76.074 152.101 -18.698 1.00 12.81 33 GLY C N 1
ATOM 3478 C CA . GLY C 1 33 ? 74.966 152.626 -19.478 1.00 12.70 33 GLY C CA 1
ATOM 3479 C C . GLY C 1 33 ? 75.511 153.467 -20.622 1.00 12.92 33 GLY C C 1
ATOM 3480 O O . GLY C 1 33 ? 74.956 153.483 -21.724 1.00 11.69 33 GLY C O 1
ATOM 3481 N N . ALA C 1 34 ? 76.609 154.171 -20.359 1.00 11.73 34 ALA C N 1
ATOM 3482 C CA . ALA C 1 34 ? 77.239 155.002 -21.376 1.00 12.91 34 ALA C CA 1
ATOM 3483 C C . ALA C 1 34 ? 77.729 154.118 -22.521 1.00 13.31 34 ALA C C 1
ATOM 3484 O O . ALA C 1 34 ? 77.541 154.443 -23.695 1.00 13.69 34 ALA C O 1
ATOM 3486 N N . LEU C 1 35 ? 78.365 153.003 -22.173 1.00 13.84 35 LEU C N 1
ATOM 3487 C CA . LEU C 1 35 ? 78.871 152.073 -23.175 1.00 15.45 35 LEU C CA 1
ATOM 3488 C C . LEU C 1 35 ? 77.700 151.491 -23.972 1.00 15.92 35 LEU C C 1
ATOM 3489 O O . LEU C 1 35 ? 77.821 151.224 -25.167 1.00 16.69 35 LEU C O 1
ATOM 3494 N N . ARG C 1 36 ? 76.569 151.308 -23.299 1.00 14.45 36 ARG C N 1
ATOM 3495 C CA . ARG C 1 36 ? 75.367 150.783 -23.934 1.00 14.43 36 ARG C CA 1
ATOM 3496 C C . ARG C 1 36 ? 74.857 151.785 -24.978 1.00 14.15 36 ARG C C 1
ATOM 3497 O O . ARG C 1 36 ? 74.501 151.408 -26.096 1.00 12.12 36 ARG C O 1
ATOM 3505 N N . LEU C 1 37 ? 74.836 153.063 -24.615 1.00 14.62 37 LEU C N 1
ATOM 3506 C CA . LEU C 1 37 ? 74.383 154.105 -25.529 1.00 15.45 37 LEU C CA 1
ATOM 3507 C C . LEU C 1 37 ? 75.295 154.182 -26.750 1.00 17.56 37 LEU C C 1
ATOM 3508 O O . LEU C 1 37 ? 74.827 154.299 -27.886 1.00 17.11 37 LEU C O 1
ATOM 3513 N N . VAL C 1 38 ? 76.599 154.110 -26.507 1.00 18.60 38 VAL C N 1
ATOM 3514 C CA . VAL C 1 38 ? 77.584 154.166 -27.574 1.00 19.40 38 VAL C CA 1
ATOM 3515 C C . VAL C 1 38 ? 77.405 152.983 -28.524 1.00 19.77 38 VAL C C 1
ATOM 3516 O O . VAL C 1 38 ? 77.522 153.121 -29.738 1.00 18.99 38 VAL C O 1
ATOM 3520 N N . LYS C 1 39 ? 77.115 151.820 -27.956 1.00 19.91 39 LYS C N 1
ATOM 3521 C CA . LYS C 1 39 ? 76.919 150.605 -28.737 1.00 20.39 39 LYS C CA 1
ATOM 3522 C C . LYS C 1 39 ? 75.732 150.749 -29.697 1.00 19.45 39 LYS C C 1
ATOM 3523 O O . LYS C 1 39 ? 75.809 150.309 -30.840 1.00 19.73 39 LYS C O 1
ATOM 3529 N N . ARG C 1 40 ? 74.644 151.363 -29.230 1.00 18.51 40 ARG C N 1
ATOM 3530 C CA . ARG C 1 40 ? 73.444 151.546 -30.051 1.00 17.09 40 ARG C CA 1
ATOM 3531 C C . ARG C 1 40 ? 73.481 152.775 -30.952 1.00 17.68 40 ARG C C 1
ATOM 3532 O O . ARG C 1 40 ? 72.519 153.054 -31.672 1.00 18.50 40 ARG C O 1
ATOM 3540 N N . GLY C 1 41 ? 74.574 153.523 -30.904 1.00 16.34 41 GLY C N 1
ATOM 3541 C CA . GLY C 1 41 ? 74.674 154.695 -31.751 1.00 17.33 41 GLY C CA 1
ATOM 3542 C C . GLY C 1 41 ? 73.938 155.917 -31.239 1.00 16.93 41 GLY C C 1
ATOM 3543 O O . GLY C 1 41 ? 73.742 156.874 -31.986 1.00 16.83 41 GLY C O 1
ATOM 3544 N N . ILE C 1 42 ? 73.512 155.888 -29.979 1.00 15.36 42 ILE C N 1
ATOM 3545 C CA . ILE C 1 42 ? 72.822 157.029 -29.399 1.00 14.52 42 ILE C CA 1
ATOM 3546 C C . ILE C 1 42 ? 73.894 157.983 -28.875 1.00 15.43 42 ILE C C 1
ATOM 3547 O O . ILE C 1 42 ? 74.742 157.591 -28.066 1.00 16.22 42 ILE C O 1
ATOM 3552 N N . GLN C 1 43 ? 73.864 159.226 -29.348 1.00 15.99 43 GLN C N 1
ATOM 3553 C CA . GLN C 1 43 ? 74.840 160.227 -28.930 1.00 17.23 43 GLN C CA 1
ATOM 3554 C C . GLN C 1 43 ? 74.437 160.806 -27.581 1.00 15.98 43 GLN C C 1
ATOM 3555 O O . GLN C 1 43 ? 73.472 161.557 -27.486 1.00 17.96 43 GLN C O 1
ATOM 3561 N N . PRO C 1 44 ? 75.175 160.471 -26.515 1.00 15.46 44 PRO C N 1
ATOM 3562 C CA . PRO C 1 44 ? 74.798 161.021 -25.211 1.00 15.87 44 PRO C CA 1
ATOM 3563 C C . PRO C 1 44 ? 75.190 162.488 -25.070 1.00 15.97 44 PRO C C 1
ATOM 3564 O O . PRO C 1 44 ? 76.286 162.879 -25.465 1.00 15.31 44 PRO C O 1
ATOM 3568 N N . VAL C 1 45 ? 74.293 163.295 -24.508 1.00 16.00 45 VAL C N 1
ATOM 3569 C CA . VAL C 1 45 ? 74.577 164.705 -24.279 1.00 15.80 45 VAL C CA 1
ATOM 3570 C C . VAL C 1 45 ? 75.550 164.792 -23.100 1.00 14.69 45 VAL C C 1
ATOM 3571 O O . VAL C 1 45 ? 76.357 165.719 -23.009 1.00 15.20 45 VAL C O 1
ATOM 3583 N N . VAL C 1 47 ? 77.824 162.106 -20.087 1.00 13.80 47 VAL C N 1
ATOM 3584 C CA . VAL C 1 47 ? 78.288 160.793 -19.675 1.00 14.29 47 VAL C CA 1
ATOM 3585 C C . VAL C 1 47 ? 78.968 160.922 -18.307 1.00 14.43 47 VAL C C 1
ATOM 3586 O O . VAL C 1 47 ? 79.699 161.885 -18.046 1.00 9.77 47 VAL C O 1
ATOM 3590 N N . VAL C 1 48 ? 78.711 159.954 -17.432 1.00 14.60 48 VAL C N 1
ATOM 3591 C CA . VAL C 1 48 ? 79.267 159.974 -16.089 1.00 15.64 48 VAL C CA 1
ATOM 3592 C C . VAL C 1 48 ? 80.003 158.683 -15.770 1.00 16.22 48 VAL C C 1
ATOM 3593 O O . VAL C 1 48 ? 79.429 157.597 -15.839 1.00 16.81 48 VAL C O 1
ATOM 3597 N N . GLY C 1 49 ? 81.281 158.810 -15.426 1.00 16.88 49 GLY C N 1
ATOM 3598 C CA . GLY C 1 49 ? 82.089 157.644 -15.103 1.00 18.56 49 GLY C CA 1
ATOM 3599 C C . GLY C 1 49 ? 83.504 157.798 -15.625 1.00 19.61 49 GLY C C 1
ATOM 3600 O O . GLY C 1 49 ? 83.860 158.851 -16.154 1.00 19.14 49 GLY C O 1
ATOM 3601 N N . ASP C 1 50 ? 84.324 156.768 -15.468 1.00 21.70 50 ASP C N 1
ATOM 3602 C CA . ASP C 1 50 ? 85.690 156.844 -15.965 1.00 25.74 50 ASP C CA 1
ATOM 3603 C C . ASP C 1 50 ? 85.844 155.931 -17.171 1.00 25.04 50 ASP C C 1
ATOM 3604 O O . ASP C 1 50 ? 85.766 154.706 -17.061 1.00 25.42 50 ASP C O 1
ATOM 3609 N N . PHE C 1 51 ? 86.065 156.540 -18.327 1.00 24.87 51 PHE C N 1
ATOM 3610 C CA . PHE C 1 51 ? 86.206 155.793 -19.562 1.00 24.52 51 PHE C CA 1
ATOM 3611 C C . PHE C 1 51 ? 87.602 155.919 -20.160 1.00 24.79 51 PHE C C 1
ATOM 3612 O O . PHE C 1 51 ? 87.822 155.567 -21.319 1.00 24.75 51 PHE C O 1
ATOM 3620 N N . ASP C 1 52 ? 88.549 156.414 -19.367 1.00 25.55 52 ASP C N 1
ATOM 3621 C CA . ASP C 1 52 ? 89.920 156.556 -19.848 1.00 25.95 52 ASP C CA 1
ATOM 3622 C C . ASP C 1 52 ? 90.738 155.314 -19.533 1.00 25.38 52 ASP C C 1
ATOM 3623 O O . ASP C 1 52 ? 91.808 155.112 -20.101 1.00 24.98 52 ASP C O 1
ATOM 3628 N N . SER C 1 53 ? 90.236 154.476 -18.635 1.00 25.40 53 SER C N 1
ATOM 3629 C CA . SER C 1 53 ? 90.977 153.278 -18.240 1.00 26.44 53 SER C CA 1
ATOM 3630 C C . SER C 1 53 ? 90.525 151.984 -18.906 1.00 26.06 53 SER C C 1
ATOM 3631 O O . SER C 1 53 ? 91.161 150.948 -18.735 1.00 27.14 53 SER C O 1
ATOM 3634 N N . ILE C 1 54 ? 89.438 152.033 -19.664 1.00 26.58 54 ILE C N 1
ATOM 3635 C CA . ILE C 1 54 ? 88.936 150.828 -20.314 1.00 26.41 54 ILE C CA 1
ATOM 3636 C C . ILE C 1 54 ? 89.886 150.272 -21.374 1.00 25.91 54 ILE C C 1
ATOM 3637 O O . ILE C 1 54 ? 90.712 151.002 -21.928 1.00 24.58 54 ILE C O 1
ATOM 3642 N N . ASP C 1 55 ? 89.760 148.972 -21.642 1.00 26.47 55 ASP C N 1
ATOM 3643 C CA . ASP C 1 55 ? 90.596 148.277 -22.626 1.00 26.05 55 ASP C CA 1
ATOM 3644 C C . ASP C 1 55 ? 90.799 149.080 -23.908 1.00 26.20 55 ASP C C 1
ATOM 3645 O O . ASP C 1 55 ? 89.886 149.760 -24.377 1.00 24.81 55 ASP C O 1
ATOM 3647 N N . ALA C 1 56 ? 91.999 148.979 -24.478 1.00 26.04 56 ALA C N 1
ATOM 3648 C CA . ALA C 1 56 ? 92.341 149.703 -25.700 1.00 27.24 56 ALA C CA 1
ATOM 3649 C C . ALA C 1 56 ? 91.427 149.358 -26.875 1.00 27.74 56 ALA C C 1
ATOM 3650 O O . ALA C 1 56 ? 91.193 150.187 -27.749 1.00 27.75 56 ALA C O 1
ATOM 3652 N N . ALA C 1 57 ? 90.916 148.132 -26.900 1.00 28.42 57 ALA C N 1
ATOM 3653 C CA . ALA C 1 57 ? 90.034 147.713 -27.983 1.00 29.61 57 ALA C CA 1
ATOM 3654 C C . ALA C 1 57 ? 88.778 148.586 -28.040 1.00 29.64 57 ALA C C 1
ATOM 3655 O O . ALA C 1 57 ? 88.144 148.712 -29.089 1.00 29.27 57 ALA C O 1
ATOM 3657 N N . GLU C 1 58 ? 88.443 149.208 -26.911 1.00 29.75 58 GLU C N 1
ATOM 3658 C CA . GLU C 1 58 ? 87.249 150.047 -26.805 1.00 30.23 58 GLU C CA 1
ATOM 3659 C C . GLU C 1 58 ? 87.514 151.531 -26.513 1.00 29.36 58 GLU C C 1
ATOM 3660 O O . GLU C 1 58 ? 86.635 152.373 -26.698 1.00 27.86 58 GLU C O 1
ATOM 3666 N N . LEU C 1 59 ? 88.720 151.849 -26.054 1.00 28.19 59 LEU C N 1
ATOM 3667 C CA . LEU C 1 59 ? 89.074 153.218 -25.693 1.00 26.85 59 LEU C CA 1
ATOM 3668 C C . LEU C 1 59 ? 88.762 154.302 -26.722 1.00 26.38 59 LEU C C 1
ATOM 3669 O O . LEU C 1 59 ? 88.037 155.254 -26.429 1.00 25.63 59 LEU C O 1
ATOM 3674 N N . GLN C 1 60 ? 89.305 154.164 -27.925 1.00 25.54 60 GLN C N 1
ATOM 3675 C CA . GLN C 1 60 ? 89.082 155.164 -28.964 1.00 25.80 60 GLN C CA 1
ATOM 3676 C C . GLN C 1 60 ? 87.630 155.242 -29.440 1.00 25.37 60 GLN C C 1
ATOM 3677 O O . GLN C 1 60 ? 87.082 156.333 -29.596 1.00 24.89 60 GLN C O 1
ATOM 3683 N N . THR C 1 61 ? 87.002 154.096 -29.671 1.00 25.02 61 THR C N 1
ATOM 3684 C CA . THR C 1 61 ? 85.613 154.103 -30.112 1.00 25.80 61 THR C CA 1
ATOM 3685 C C . THR C 1 61 ? 84.733 154.869 -29.120 1.00 23.85 61 THR C C 1
ATOM 3686 O O . THR C 1 61 ? 83.849 155.620 -29.523 1.00 24.22 61 THR C O 1
ATOM 3690 N N . VAL C 1 62 ? 84.987 154.704 -27.825 1.00 23.09 62 VAL C N 1
ATOM 3691 C CA . VAL C 1 62 ? 84.206 155.424 -26.819 1.00 21.93 62 VAL C CA 1
ATOM 3692 C C . VAL C 1 62 ? 84.639 156.892 -26.788 1.00 21.04 62 VAL C C 1
ATOM 3693 O O . VAL C 1 62 ? 83.804 157.794 -26.719 1.00 20.52 62 VAL C O 1
ATOM 3697 N N . LYS C 1 63 ? 85.945 157.134 -26.846 1.00 21.65 63 LYS C N 1
ATOM 3698 C CA . LYS C 1 63 ? 86.443 158.506 -26.841 1.00 23.17 63 LYS C CA 1
ATOM 3699 C C . LYS C 1 63 ? 85.867 159.283 -28.037 1.00 22.33 63 LYS C C 1
ATOM 3700 O O . LYS C 1 63 ? 85.492 160.445 -27.897 1.00 20.06 63 LYS C O 1
ATOM 3706 N N . ASP C 1 64 ? 85.800 158.648 -29.209 1.00 22.30 64 ASP C N 1
ATOM 3707 C CA . ASP C 1 64 ? 85.244 159.317 -30.391 1.00 23.66 64 ASP C CA 1
ATOM 3708 C C . ASP C 1 64 ? 83.801 159.735 -30.133 1.00 23.52 64 ASP C C 1
ATOM 3709 O O . ASP C 1 64 ? 83.412 160.873 -30.411 1.00 22.71 64 ASP C O 1
ATOM 3714 N N . ALA C 1 65 ? 83.014 158.800 -29.606 1.00 22.17 65 ALA C N 1
ATOM 3715 C CA . ALA C 1 65 ? 81.606 159.045 -29.311 1.00 23.18 65 ALA C CA 1
ATOM 3716 C C . ALA C 1 65 ? 81.388 160.126 -28.258 1.00 22.83 65 ALA C C 1
ATOM 3717 O O . ALA C 1 65 ? 80.334 160.757 -28.223 1.00 24.56 65 ALA C O 1
ATOM 3719 N N . LEU C 1 66 ? 82.380 160.339 -27.400 1.00 23.84 66 LEU C N 1
ATOM 3720 C CA . LEU C 1 66 ? 82.261 161.337 -26.343 1.00 23.46 66 LEU C CA 1
ATOM 3721 C C . LEU C 1 66 ? 82.667 162.765 -26.724 1.00 23.35 66 LEU C C 1
ATOM 3722 O O . LEU C 1 66 ? 82.626 163.670 -25.889 1.00 22.20 66 LEU C O 1
ATOM 3727 N N . VAL C 1 67 ? 83.058 162.972 -27.979 1.00 23.10 67 VAL C N 1
ATOM 3728 C CA . VAL C 1 67 ? 83.422 164.314 -28.429 1.00 23.26 67 VAL C CA 1
ATOM 3729 C C . VAL C 1 67 ? 82.119 165.085 -28.610 1.00 23.84 67 VAL C C 1
ATOM 3730 O O . VAL C 1 67 ? 81.273 164.711 -29.424 1.00 24.78 67 VAL C O 1
ATOM 3734 N N . GLY C 1 68 ? 81.945 166.154 -27.843 1.00 23.72 68 GLY C N 1
ATOM 3735 C CA . GLY C 1 68 ? 80.715 166.922 -27.946 1.00 22.52 68 GLY C CA 1
ATOM 3736 C C . GLY C 1 68 ? 79.830 166.676 -26.737 1.00 22.52 68 GLY C C 1
ATOM 3737 O O . GLY C 1 68 ? 78.872 167.413 -26.485 1.00 22.34 68 GLY C O 1
ATOM 3738 N N . ALA C 1 69 ? 80.158 165.633 -25.981 1.00 19.51 69 ALA C N 1
ATOM 3739 C CA . ALA C 1 69 ? 79.400 165.287 -24.786 1.00 18.76 69 ALA C CA 1
ATOM 3740 C C . ALA C 1 69 ? 79.993 165.937 -23.544 1.00 17.66 69 ALA C C 1
ATOM 3741 O O . ALA C 1 69 ? 81.161 166.319 -23.529 1.00 18.27 69 ALA C O 1
ATOM 3743 N N . ILE C 1 70 ? 79.169 166.065 -22.509 1.00 17.84 70 ILE C N 1
ATOM 3744 C CA . ILE C 1 70 ? 79.606 166.611 -21.231 1.00 14.67 70 ILE C CA 1
ATOM 3745 C C . ILE C 1 70 ? 80.095 165.397 -20.463 1.00 14.70 70 ILE C C 1
ATOM 3746 O O . ILE C 1 70 ? 79.293 164.569 -20.035 1.00 14.28 70 ILE C O 1
ATOM 3751 N N . VAL C 1 71 ? 81.409 165.286 -20.305 1.00 14.34 71 VAL C N 1
ATOM 3752 C CA . VAL C 1 71 ? 81.994 164.156 -19.611 1.00 14.90 71 VAL C CA 1
ATOM 3753 C C . VAL C 1 71 ? 82.295 164.493 -18.156 1.00 16.06 71 VAL C C 1
ATOM 3754 O O . VAL C 1 71 ? 83.065 165.406 -17.860 1.00 16.32 71 VAL C O 1
ATOM 3758 N N . VAL C 1 72 ? 81.682 163.742 -17.250 1.00 17.09 72 VAL C N 1
ATOM 3759 C CA . VAL C 1 72 ? 81.870 163.955 -15.824 1.00 17.09 72 VAL C CA 1
ATOM 3760 C C . VAL C 1 72 ? 82.572 162.756 -15.199 1.00 17.60 72 VAL C C 1
ATOM 3761 O O . VAL C 1 72 ? 82.059 161.635 -15.243 1.00 17.01 72 VAL C O 1
ATOM 3765 N N . LYS C 1 73 ? 83.749 162.996 -14.634 1.00 18.57 73 LYS C N 1
ATOM 3766 C CA . LYS C 1 73 ? 84.522 161.945 -13.978 1.00 20.91 73 LYS C CA 1
ATOM 3767 C C . LYS C 1 73 ? 83.914 161.637 -12.615 1.00 20.98 73 LYS C C 1
ATOM 3768 O O . LYS C 1 73 ? 83.172 162.447 -12.058 1.00 20.88 73 LYS C O 1
ATOM 3774 N N . PRO C 1 74 ? 84.223 160.455 -12.060 1.00 22.15 74 PRO C N 1
ATOM 3775 C CA . PRO C 1 74 ? 83.690 160.067 -10.751 1.00 22.24 74 PRO C CA 1
ATOM 3776 C C . PRO C 1 74 ? 84.298 160.944 -9.660 1.00 23.81 74 PRO C C 1
ATOM 3777 O O . PRO C 1 74 ? 85.424 161.424 -9.807 1.00 23.62 74 PRO C O 1
ATOM 3781 N N . ASP C 1 75 ? 83.555 161.182 -8.584 1.00 23.94 75 ASP C N 1
ATOM 3782 C CA . ASP C 1 75 ? 84.104 161.965 -7.487 1.00 24.84 75 ASP C CA 1
ATOM 3783 C C . ASP C 1 75 ? 84.324 161.022 -6.312 1.00 26.39 75 ASP C C 1
ATOM 3784 O O . ASP C 1 75 ? 84.129 159.811 -6.442 1.00 25.76 75 ASP C O 1
ATOM 3789 N N . GLN C 1 76 ? 84.737 161.556 -5.171 1.00 29.66 76 GLN C N 1
ATOM 3790 C CA . GLN C 1 76 ? 84.989 160.710 -4.010 1.00 31.89 76 GLN C CA 1
ATOM 3791 C C . GLN C 1 76 ? 83.749 160.360 -3.195 1.00 31.70 76 GLN C C 1
ATOM 3792 O O . GLN C 1 76 ? 83.693 159.296 -2.579 1.00 34.40 76 GLN C O 1
ATOM 3798 N N . ASP C 1 77 ? 82.754 161.241 -3.192 1.00 31.29 77 ASP C N 1
ATOM 3799 C CA . ASP C 1 77 ? 81.554 161.013 -2.385 1.00 30.80 77 ASP C CA 1
ATOM 3800 C C . ASP C 1 77 ? 80.324 160.324 -2.984 1.00 29.44 77 ASP C C 1
ATOM 3801 O O . ASP C 1 77 ? 79.620 159.607 -2.278 1.00 30.06 77 ASP C O 1
ATOM 3806 N N . HIS C 1 78 ? 80.049 160.531 -4.264 1.00 26.74 78 HIS C N 1
ATOM 3807 C CA . HIS C 1 78 ? 78.859 159.926 -4.850 1.00 24.38 78 HIS C CA 1
ATOM 3808 C C . HIS C 1 78 ? 79.075 158.692 -5.703 1.00 22.87 78 HIS C C 1
ATOM 3809 O O . HIS C 1 78 ? 80.172 158.439 -6.202 1.00 23.66 78 HIS C O 1
ATOM 3816 N N . THR C 1 79 ? 78.002 157.922 -5.862 1.00 21.00 79 THR C N 1
ATOM 3817 C CA . THR C 1 79 ? 78.021 156.766 -6.747 1.00 19.18 79 THR C CA 1
ATOM 3818 C C . THR C 1 79 ? 77.874 157.481 -8.090 1.00 18.19 79 THR C C 1
ATOM 3819 O O . THR C 1 79 ? 77.421 158.627 -8.131 1.00 16.36 79 THR C O 1
ATOM 3823 N N . ASP C 1 80 ? 78.242 156.836 -9.187 1.00 17.60 80 ASP C N 1
ATOM 3824 C CA . ASP C 1 80 ? 78.115 157.502 -10.475 1.00 16.67 80 ASP C CA 1
ATOM 3825 C C . ASP C 1 80 ? 76.666 157.784 -10.829 1.00 16.45 80 ASP C C 1
ATOM 3826 O O . ASP C 1 80 ? 76.370 158.751 -11.525 1.00 16.74 80 ASP C O 1
ATOM 3831 N N . THR C 1 81 ? 75.761 156.947 -10.336 1.00 15.70 81 THR C N 1
ATOM 3832 C CA . THR C 1 81 ? 74.349 157.146 -10.602 1.00 14.57 81 THR C CA 1
ATOM 3833 C C . THR C 1 81 ? 73.862 158.405 -9.886 1.00 13.73 81 THR C C 1
ATOM 3834 O O . THR C 1 81 ? 73.067 159.172 -10.433 1.00 14.85 81 THR C O 1
ATOM 3838 N N . GLN C 1 82 ? 74.349 158.627 -8.669 1.00 12.74 82 GLN C N 1
ATOM 3839 C CA . GLN C 1 82 ? 73.974 159.822 -7.908 1.00 13.18 82 GLN C CA 1
ATOM 3840 C C . GLN C 1 82 ? 74.505 161.072 -8.595 1.00 13.00 82 GLN C C 1
ATOM 3841 O O . GLN C 1 82 ? 73.781 162.056 -8.776 1.00 14.92 82 GLN C O 1
ATOM 3847 N N . LEU C 1 83 ? 75.782 161.026 -8.965 1.00 13.64 83 LEU C N 1
ATOM 3848 C CA . LEU C 1 83 ? 76.442 162.147 -9.614 1.00 13.45 83 LEU C CA 1
ATOM 3849 C C . LEU C 1 83 ? 75.795 162.475 -10.954 1.00 12.89 83 LEU C C 1
ATOM 3850 O O . LEU C 1 83 ? 75.782 163.633 -11.374 1.00 12.48 83 LEU C O 1
ATOM 3855 N N . ALA C 1 84 ? 75.265 161.454 -11.623 1.00 12.08 84 ALA C N 1
ATOM 3856 C CA . ALA C 1 84 ? 74.604 161.657 -12.910 1.00 13.27 84 ALA C CA 1
ATOM 3857 C C . ALA C 1 84 ? 73.290 162.388 -12.650 1.00 12.98 84 ALA C C 1
ATOM 3858 O O . ALA C 1 84 ? 72.920 163.308 -13.372 1.00 14.80 84 ALA C O 1
ATOM 3860 N N . ILE C 1 85 ? 72.584 161.960 -11.611 1.00 15.05 85 ILE C N 1
ATOM 3861 C CA . ILE C 1 85 ? 71.319 162.580 -11.256 1.00 16.16 85 ILE C CA 1
ATOM 3862 C C . ILE C 1 85 ? 71.581 164.043 -10.933 1.00 14.66 85 ILE C C 1
ATOM 3863 O O . ILE C 1 85 ? 70.949 164.934 -11.483 1.00 14.70 85 ILE C O 1
ATOM 3868 N N . LYS C 1 86 ? 72.543 164.272 -10.049 1.00 16.27 86 LYS C N 1
ATOM 3869 C CA . LYS C 1 86 ? 72.923 165.611 -9.617 1.00 15.63 86 LYS C CA 1
ATOM 3870 C C . LYS C 1 86 ? 73.389 166.509 -10.769 1.00 15.14 86 LYS C C 1
ATOM 3871 O O . LYS C 1 86 ? 73.028 167.685 -10.828 1.00 14.64 86 LYS C O 1
ATOM 3877 N N . SER C 1 87 ? 74.180 165.954 -11.687 1.00 14.83 87 SER C N 1
ATOM 3878 C CA . SER C 1 87 ? 74.690 166.723 -12.822 1.00 13.84 87 SER C CA 1
ATOM 3879 C C . SER C 1 87 ? 73.583 167.040 -13.817 1.00 13.40 87 SER C C 1
ATOM 3880 O O . SER C 1 87 ? 73.602 168.082 -14.470 1.00 13.39 87 SER C O 1
ATOM 3883 N N . ILE C 1 88 ? 72.620 166.133 -13.945 1.00 13.64 88 ILE C N 1
ATOM 3884 C CA . ILE C 1 88 ? 71.509 166.353 -14.862 1.00 12.29 88 ILE C CA 1
ATOM 3885 C C . ILE C 1 88 ? 70.636 167.518 -14.388 1.00 12.75 88 ILE C C 1
ATOM 3886 O O . ILE C 1 88 ? 70.310 168.407 -15.165 1.00 12.91 88 ILE C O 1
ATOM 3891 N N . PHE C 1 89 ? 70.257 167.509 -13.114 1.00 13.99 89 PHE C N 1
ATOM 3892 C CA . PHE C 1 89 ? 69.416 168.574 -12.577 1.00 17.16 89 PHE C CA 1
ATOM 3893 C C . PHE C 1 89 ? 70.138 169.912 -12.488 1.00 18.34 89 PHE C C 1
ATOM 3894 O O . PHE C 1 89 ? 69.529 170.966 -12.654 1.00 19.42 89 PHE C O 1
ATOM 3902 N N . GLU C 1 90 ? 71.437 169.873 -12.236 1.00 19.49 90 GLU C N 1
ATOM 3903 C CA . GLU C 1 90 ? 72.211 171.101 -12.156 1.00 22.67 90 GLU C CA 1
ATOM 3904 C C . GLU C 1 90 ? 72.430 171.720 -13.542 1.00 22.92 90 GLU C C 1
ATOM 3905 O O . GLU C 1 90 ? 72.233 172.924 -13.736 1.00 23.13 90 GLU C O 1
ATOM 3911 N N . GLN C 1 91 ? 72.810 170.885 -14.506 1.00 22.21 91 GLN C N 1
ATOM 3912 C CA . GLN C 1 91 ? 73.102 171.353 -15.857 1.00 21.61 91 GLN C CA 1
ATOM 3913 C C . GLN C 1 91 ? 72.009 171.309 -16.932 1.00 21.22 91 GLN C C 1
ATOM 3914 O O . GLN C 1 91 ? 71.946 172.195 -17.783 1.00 20.92 91 GLN C O 1
ATOM 3920 N N . LEU C 1 92 ? 71.158 170.289 -16.920 1.00 20.11 92 LEU C N 1
ATOM 3921 C CA . LEU C 1 92 ? 70.129 170.196 -17.955 1.00 19.20 92 LEU C CA 1
ATOM 3922 C C . LEU C 1 92 ? 68.750 170.685 -17.516 1.00 19.30 92 LEU C C 1
ATOM 3923 O O . LEU C 1 92 ? 67.890 170.965 -18.348 1.00 20.59 92 LEU C O 1
ATOM 3928 N N . GLN C 1 93 ? 68.545 170.772 -16.208 1.00 19.26 93 GLN C N 1
ATOM 3929 C CA . GLN C 1 93 ? 67.295 171.267 -15.632 1.00 20.48 93 GLN C CA 1
ATOM 3930 C C . GLN C 1 93 ? 65.984 170.779 -16.256 1.00 20.41 93 GLN C C 1
ATOM 3931 O O . GLN C 1 93 ? 65.088 171.578 -16.522 1.00 21.28 93 GLN C O 1
ATOM 3937 N N . PRO C 1 94 ? 65.837 169.461 -16.473 1.00 20.97 94 PRO C N 1
ATOM 3938 C CA . PRO C 1 94 ? 64.593 168.955 -17.069 1.00 19.11 94 PRO C CA 1
ATOM 3939 C C . PRO C 1 94 ? 63.460 168.876 -16.045 1.00 19.47 94 PRO C C 1
ATOM 3940 O O . PRO C 1 94 ? 63.703 168.932 -14.838 1.00 17.67 94 PRO C O 1
ATOM 3944 N N . ASP C 1 95 ? 62.224 168.746 -16.520 1.00 18.36 95 ASP C N 1
ATOM 3945 C CA . ASP C 1 95 ? 61.090 168.620 -15.607 1.00 17.15 95 ASP C CA 1
ATOM 3946 C C . ASP C 1 95 ? 61.154 167.246 -14.958 1.00 16.23 95 ASP C C 1
ATOM 3947 O O . ASP C 1 95 ? 60.824 167.072 -13.784 1.00 16.29 95 ASP C O 1
ATOM 3952 N N . GLU C 1 96 ? 61.568 166.268 -15.752 1.00 14.50 96 GLU C N 1
ATOM 3953 C CA . GLU C 1 96 ? 61.644 164.896 -15.298 1.00 15.92 96 GLU C CA 1
ATOM 3954 C C . GLU C 1 96 ? 62.870 164.176 -15.809 1.00 13.92 96 GLU C C 1
ATOM 3955 O O . GLU C 1 96 ? 63.394 164.471 -16.881 1.00 15.39 96 GLU C O 1
ATOM 3961 N N . VAL C 1 97 ? 63.311 163.216 -15.014 1.00 14.16 97 VAL C N 1
ATOM 3962 C CA . VAL C 1 97 ? 64.432 162.373 -15.360 1.00 13.14 97 VAL C CA 1
ATOM 3963 C C . VAL C 1 97 ? 63.833 160.972 -15.340 1.00 14.02 97 VAL C C 1
ATOM 3964 O O . VAL C 1 97 ? 63.188 160.569 -14.367 1.00 13.29 97 VAL C O 1
ATOM 3968 N N . HIS C 1 98 ? 64.013 160.252 -16.439 1.00 13.13 98 HIS C N 1
ATOM 3969 C CA . HIS C 1 98 ? 63.509 158.896 -16.561 1.00 13.43 98 HIS C CA 1
ATOM 3970 C C . HIS C 1 98 ? 64.716 157.972 -16.513 1.00 13.51 98 HIS C C 1
ATOM 3971 O O . HIS C 1 98 ? 65.568 158.003 -17.398 1.00 11.72 98 HIS C O 1
ATOM 3978 N N . LEU C 1 99 ? 64.785 157.163 -15.462 1.00 13.38 99 LEU C N 1
ATOM 3979 C CA . LEU C 1 99 ? 65.905 156.246 -15.268 1.00 15.44 99 LEU C CA 1
ATOM 3980 C C . LEU C 1 99 ? 65.646 154.887 -15.907 1.00 12.98 99 LEU C C 1
ATOM 3981 O O . LEU C 1 99 ? 64.679 154.221 -15.564 1.00 13.45 99 LEU C O 1
ATOM 3986 N N . TYR C 1 100 ? 66.525 154.479 -16.818 1.00 12.17 100 TYR C N 1
ATOM 3987 C CA . TYR C 1 100 ? 66.407 153.193 -17.495 1.00 11.89 100 TYR C CA 1
ATOM 3988 C C . TYR C 1 100 ? 67.559 152.276 -17.077 1.00 12.96 100 TYR C C 1
ATOM 3989 O O . TYR C 1 100 ? 68.581 152.742 -16.557 1.00 14.61 100 TYR C O 1
ATOM 3998 N N . GLY C 1 101 ? 67.390 150.975 -17.307 1.00 11.94 101 GLY C N 1
ATOM 3999 C CA . GLY C 1 101 ? 68.417 150.013 -16.953 1.00 12.92 101 GLY C CA 1
ATOM 4000 C C . GLY C 1 101 ? 68.734 149.968 -15.468 1.00 14.47 101 GLY C C 1
ATOM 4001 O O . GLY C 1 101 ? 69.846 149.601 -15.087 1.00 15.98 101 GLY C O 1
ATOM 4002 N N . ALA C 1 102 ? 67.756 150.319 -14.630 1.00 15.41 102 ALA C N 1
ATOM 4003 C CA . ALA C 1 102 ? 67.946 150.326 -13.177 1.00 16.47 102 ALA C CA 1
ATOM 4004 C C . ALA C 1 102 ? 67.423 149.066 -12.500 1.00 16.87 102 ALA C C 1
ATOM 4005 O O . ALA C 1 102 ? 67.576 148.904 -11.286 1.00 16.60 102 ALA C O 1
ATOM 4007 N N . THR C 1 103 ? 66.805 148.175 -13.270 1.00 16.36 103 THR C N 1
ATOM 4008 C CA . THR C 1 103 ? 66.268 146.945 -12.696 1.00 16.80 103 THR C CA 1
ATOM 4009 C C . THR C 1 103 ? 66.958 145.704 -13.247 1.00 16.66 103 THR C C 1
ATOM 4010 O O . THR C 1 103 ? 67.704 145.778 -14.226 1.00 17.02 103 THR C O 1
ATOM 4014 N N . GLY C 1 104 ? 66.697 144.565 -12.610 1.00 17.37 104 GLY C N 1
ATOM 4015 C CA . GLY C 1 104 ? 67.289 143.304 -13.030 1.00 17.60 104 GLY C CA 1
ATOM 4016 C C . GLY C 1 104 ? 68.730 143.154 -12.585 1.00 18.42 104 GLY C C 1
ATOM 4017 O O . GLY C 1 104 ? 69.278 144.036 -11.925 1.00 17.97 104 GLY C O 1
ATOM 4018 N N . GLY C 1 105 ? 69.333 142.018 -12.924 1.00 19.40 105 GLY C N 1
ATOM 4019 C CA . GLY C 1 105 ? 70.722 141.767 -12.584 1.00 19.91 105 GLY C CA 1
ATOM 4020 C C . GLY C 1 105 ? 71.052 141.707 -11.106 1.00 20.44 105 GLY C C 1
ATOM 4021 O O . GLY C 1 105 ? 70.412 140.995 -10.337 1.00 21.66 105 GLY C O 1
ATOM 4022 N N . ARG C 1 106 ? 72.063 142.466 -10.710 1.00 20.33 106 ARG C N 1
ATOM 4023 C CA . ARG C 1 106 ? 72.498 142.501 -9.321 1.00 20.21 106 ARG C CA 1
ATOM 4024 C C . ARG C 1 106 ? 71.495 143.233 -8.438 1.00 19.69 106 ARG C C 1
ATOM 4025 O O . ARG C 1 106 ? 71.184 144.401 -8.672 1.00 19.25 106 ARG C O 1
ATOM 4033 N N . LEU C 1 107 ? 70.995 142.530 -7.424 1.00 19.53 107 LEU C N 1
ATOM 4034 C CA . LEU C 1 107 ? 70.010 143.078 -6.501 1.00 18.76 107 LEU C CA 1
ATOM 4035 C C . LEU C 1 107 ? 70.497 144.282 -5.703 1.00 19.22 107 LEU C C 1
ATOM 4036 O O . LEU C 1 107 ? 69.715 145.179 -5.408 1.00 18.59 107 LEU C O 1
ATOM 4041 N N . ASP C 1 108 ? 71.774 144.307 -5.333 1.00 18.74 108 ASP C N 1
ATOM 4042 C CA . ASP C 1 108 ? 72.267 145.444 -4.571 1.00 19.07 108 ASP C CA 1
ATOM 4043 C C . ASP C 1 108 ? 72.153 146.728 -5.386 1.00 18.85 108 ASP C C 1
ATOM 4044 O O . ASP C 1 108 ? 71.844 147.781 -4.841 1.00 19.24 108 ASP C O 1
ATOM 4049 N N . HIS C 1 109 ? 72.370 146.641 -6.695 1.00 20.34 109 HIS C N 1
ATOM 4050 C CA . HIS C 1 109 ? 72.253 147.824 -7.543 1.00 20.44 109 HIS C CA 1
ATOM 4051 C C . HIS C 1 109 ? 70.790 148.236 -7.671 1.00 20.85 109 HIS C C 1
ATOM 4052 O O . HIS C 1 109 ? 70.456 149.420 -7.622 1.00 22.14 109 HIS C O 1
ATOM 4059 N N . LEU C 1 110 ? 69.916 147.248 -7.825 1.00 19.93 110 LEU C N 1
ATOM 4060 C CA . LEU C 1 110 ? 68.492 147.514 -7.957 1.00 19.31 110 LEU C CA 1
ATOM 4061 C C . LEU C 1 110 ? 67.976 148.281 -6.737 1.00 18.11 110 LEU C C 1
ATOM 4062 O O . LEU C 1 110 ? 67.292 149.299 -6.882 1.00 19.17 110 LEU C O 1
ATOM 4067 N N . LEU C 1 111 ? 68.321 147.816 -5.538 1.00 14.77 111 LEU C N 1
ATOM 4068 C CA . LEU C 1 111 ? 67.861 148.489 -4.323 1.00 14.11 111 LEU C CA 1
ATOM 4069 C C . LEU C 1 111 ? 68.479 149.877 -4.142 1.00 14.14 111 LEU C C 1
ATOM 4070 O O . LEU C 1 111 ? 67.852 150.762 -3.575 1.00 14.62 111 LEU C O 1
ATOM 4075 N N . ALA C 1 112 ? 69.707 150.069 -4.609 1.00 14.69 112 ALA C N 1
ATOM 4076 C CA . ALA C 1 112 ? 70.338 151.377 -4.495 1.00 16.77 112 ALA C CA 1
ATOM 4077 C C . ALA C 1 112 ? 69.576 152.340 -5.403 1.00 17.14 112 ALA C C 1
ATOM 4078 O O . ALA C 1 112 ? 69.477 153.536 -5.122 1.00 17.88 112 ALA C O 1
ATOM 4080 N N . ASN C 1 113 ? 69.041 151.807 -6.499 1.00 17.79 113 ASN C N 1
ATOM 4081 C CA . ASN C 1 113 ? 68.274 152.616 -7.433 1.00 17.22 113 ASN C CA 1
ATOM 4082 C C . ASN C 1 113 ? 66.905 152.908 -6.843 1.00 16.91 113 ASN C C 1
ATOM 4083 O O . ASN C 1 113 ? 66.425 154.037 -6.904 1.00 17.52 113 ASN C O 1
ATOM 4096 N N . TRP C 1 115 ? 66.148 153.050 -3.739 1.00 18.08 115 TRP C N 1
ATOM 4097 C CA . TRP C 1 115 ? 66.293 153.948 -2.592 1.00 19.42 115 TRP C CA 1
ATOM 4098 C C . TRP C 1 115 ? 67.180 155.166 -2.834 1.00 20.10 115 TRP C C 1
ATOM 4099 O O . TRP C 1 115 ? 67.533 155.876 -1.893 1.00 18.42 115 TRP C O 1
ATOM 4110 N N . LEU C 1 116 ? 67.543 155.405 -4.088 1.00 21.01 116 LEU C N 1
ATOM 4111 C CA . LEU C 1 116 ? 68.392 156.543 -4.433 1.00 22.37 116 LEU C CA 1
ATOM 4112 C C . LEU C 1 116 ? 67.923 157.811 -3.719 1.00 22.44 116 LEU C C 1
ATOM 4113 O O . LEU C 1 116 ? 68.684 158.447 -2.974 1.00 21.88 116 LEU C O 1
ATOM 4118 N N . VAL C 1 117 ? 66.661 158.161 -3.951 1.00 20.34 117 VAL C N 1
ATOM 4119 C CA . VAL C 1 117 ? 66.068 159.372 -3.397 1.00 18.62 117 VAL C CA 1
ATOM 4120 C C . VAL C 1 117 ? 65.829 159.418 -1.888 1.00 18.59 117 VAL C C 1
ATOM 4121 O O . VAL C 1 117 ? 65.201 160.352 -1.385 1.00 18.56 117 VAL C O 1
ATOM 4125 N N . LEU C 1 118 ? 66.327 158.421 -1.166 1.00 17.36 118 LEU C N 1
ATOM 4126 C CA . LEU C 1 118 ? 66.173 158.403 0.283 1.00 17.37 118 LEU C CA 1
ATOM 4127 C C . LEU C 1 118 ? 67.205 159.345 0.883 1.00 18.15 118 LEU C C 1
ATOM 4128 O O . LEU C 1 118 ? 66.956 159.984 1.905 1.00 18.65 118 LEU C O 1
ATOM 4133 N N . ASP C 1 119 ? 68.366 159.429 0.240 1.00 18.00 119 ASP C N 1
ATOM 4134 C CA . ASP C 1 119 ? 69.428 160.314 0.706 1.00 17.44 119 ASP C CA 1
ATOM 4135 C C . ASP C 1 119 ? 68.848 161.719 0.868 1.00 16.78 119 ASP C C 1
ATOM 4136 O O . ASP C 1 119 ? 68.223 162.251 -0.046 1.00 15.88 119 ASP C O 1
ATOM 4141 N N . PRO C 1 120 ? 69.059 162.339 2.040 1.00 18.67 120 PRO C N 1
ATOM 4142 C CA . PRO C 1 120 ? 68.559 163.684 2.351 1.00 19.72 120 PRO C CA 1
ATOM 4143 C C . PRO C 1 120 ? 68.746 164.724 1.247 1.00 19.73 120 PRO C C 1
ATOM 4144 O O . PRO C 1 120 ? 67.870 165.550 1.013 1.00 20.20 120 PRO C O 1
ATOM 4148 N N . VAL C 1 121 ? 69.880 164.678 0.562 1.00 21.11 121 VAL C N 1
ATOM 4149 C CA . VAL C 1 121 ? 70.139 165.626 -0.513 1.00 21.64 121 VAL C CA 1
ATOM 4150 C C . VAL C 1 121 ? 69.369 165.307 -1.793 1.00 21.41 121 VAL C C 1
ATOM 4151 O O . VAL C 1 121 ? 68.742 166.186 -2.390 1.00 23.29 121 VAL C O 1
ATOM 4155 N N . PHE C 1 122 ? 69.411 164.052 -2.220 1.00 19.01 122 PHE C N 1
ATOM 4156 C CA . PHE C 1 122 ? 68.717 163.673 -3.440 1.00 17.69 122 PHE C CA 1
ATOM 4157 C C . PHE C 1 122 ? 67.202 163.637 -3.292 1.00 17.22 122 PHE C C 1
ATOM 4158 O O . PHE C 1 122 ? 66.475 163.687 -4.283 1.00 16.22 122 PHE C O 1
ATOM 4166 N N . ARG C 1 123 ? 66.733 163.577 -2.049 1.00 18.07 123 ARG C N 1
ATOM 4167 C CA . ARG C 1 123 ? 65.306 163.527 -1.762 1.00 18.20 123 ARG C CA 1
ATOM 4168 C C . ARG C 1 123 ? 64.544 164.700 -2.385 1.00 18.32 123 ARG C C 1
ATOM 4169 O O . ARG C 1 123 ? 63.352 164.592 -2.680 1.00 18.08 123 ARG C O 1
ATOM 4177 N N . GLN C 1 124 ? 65.234 165.820 -2.579 1.00 17.17 124 GLN C N 1
ATOM 4178 C CA . GLN C 1 124 ? 64.632 167.007 -3.169 1.00 16.05 124 GLN C CA 1
ATOM 4179 C C . GLN C 1 124 ? 64.157 166.744 -4.598 1.00 15.74 124 GLN C C 1
ATOM 4180 O O . GLN C 1 124 ? 63.278 167.440 -5.105 1.00 16.14 124 GLN C O 1
ATOM 4186 N N . TRP C 1 125 ? 64.745 165.743 -5.245 1.00 14.80 125 TRP C N 1
ATOM 4187 C CA . TRP C 1 125 ? 64.385 165.408 -6.616 1.00 15.24 125 TRP C CA 1
ATOM 4188 C C . TRP C 1 125 ? 63.430 164.217 -6.721 1.00 16.28 125 TRP C C 1
ATOM 4189 O O . TRP C 1 125 ? 63.083 163.787 -7.820 1.00 14.71 125 TRP C O 1
ATOM 4200 N N . ALA C 1 126 ? 63.004 163.695 -5.577 1.00 15.62 126 ALA C N 1
ATOM 4201 C CA . ALA C 1 126 ? 62.094 162.559 -5.558 1.00 15.99 126 ALA C CA 1
ATOM 4202 C C . ALA C 1 126 ? 60.894 162.756 -6.491 1.00 15.99 126 ALA C C 1
ATOM 4203 O O . ALA C 1 126 ? 60.535 161.852 -7.247 1.00 14.66 126 ALA C O 1
ATOM 4205 N N . PRO C 1 127 ? 60.269 163.948 -6.456 1.00 15.45 127 PRO C N 1
ATOM 4206 C CA . PRO C 1 127 ? 59.104 164.279 -7.289 1.00 15.57 127 PRO C CA 1
ATOM 4207 C C . PRO C 1 127 ? 59.347 164.300 -8.795 1.00 14.64 127 PRO C C 1
ATOM 4208 O O . PRO C 1 127 ? 58.395 164.258 -9.581 1.00 14.52 127 PRO C O 1
ATOM 4212 N N . GLN C 1 128 ? 60.612 164.349 -9.195 1.00 12.43 128 GLN C N 1
ATOM 4213 C CA . GLN C 1 128 ? 60.955 164.421 -10.612 1.00 13.15 128 GLN C CA 1
ATOM 4214 C C . GLN C 1 128 ? 61.699 163.221 -11.192 1.00 12.71 128 GLN C C 1
ATOM 4215 O O . GLN C 1 128 ? 62.169 163.275 -12.330 1.00 14.54 128 GLN C O 1
ATOM 4221 N N . ILE C 1 129 ? 61.817 162.142 -10.428 1.00 13.10 129 ILE C N 1
ATOM 4222 C CA . ILE C 1 129 ? 62.523 160.969 -10.920 1.00 11.55 129 ILE C CA 1
ATOM 4223 C C . ILE C 1 129 ? 61.594 159.768 -11.071 1.00 14.00 129 ILE C C 1
ATOM 4224 O O . ILE C 1 129 ? 60.819 159.451 -10.165 1.00 14.04 129 ILE C O 1
ATOM 4229 N N . LYS C 1 130 ? 61.677 159.116 -12.231 1.00 13.57 130 LYS C N 1
ATOM 4230 C CA . LYS C 1 130 ? 60.860 157.946 -12.523 1.00 16.14 130 LYS C CA 1
ATOM 4231 C C . LYS C 1 130 ? 61.700 156.799 -13.087 1.00 15.46 130 LYS C C 1
ATOM 4232 O O . LYS C 1 130 ? 62.518 157.002 -13.983 1.00 15.89 130 LYS C O 1
ATOM 4238 N N . LEU C 1 131 ? 61.515 155.603 -12.539 1.00 13.54 131 LEU C N 1
ATOM 4239 C CA . LEU C 1 131 ? 62.221 154.429 -13.034 1.00 14.42 131 LEU C CA 1
ATOM 4240 C C . LEU C 1 131 ? 61.285 153.748 -14.020 1.00 13.59 131 LEU C C 1
ATOM 4241 O O . LEU C 1 131 ? 60.072 153.723 -13.820 1.00 12.84 131 LEU C O 1
ATOM 4246 N N . ILE C 1 132 ? 61.845 153.213 -15.095 1.00 13.52 132 ILE C N 1
ATOM 4247 C CA . ILE C 1 132 ? 61.028 152.552 -16.102 1.00 14.37 132 ILE C CA 1
ATOM 4248 C C . ILE C 1 132 ? 61.702 151.298 -16.613 1.00 14.60 132 ILE C C 1
ATOM 4249 O O . ILE C 1 132 ? 62.895 151.303 -16.900 1.00 13.67 132 ILE C O 1
ATOM 4254 N N . ASP C 1 133 ? 60.943 150.214 -16.702 1.00 16.29 133 ASP C N 1
ATOM 4255 C CA . ASP C 1 133 ? 61.478 148.991 -17.263 1.00 17.11 133 ASP C CA 1
ATOM 4256 C C . ASP C 1 133 ? 60.342 148.265 -17.959 1.00 18.40 133 ASP C C 1
ATOM 4257 O O . ASP C 1 133 ? 59.203 148.737 -17.947 1.00 20.85 133 ASP C O 1
ATOM 4262 N N . LYS C 1 134 ? 60.647 147.151 -18.605 1.00 18.61 134 LYS C N 1
ATOM 4263 C CA . LYS C 1 134 ? 59.643 146.413 -19.361 1.00 18.36 134 LYS C CA 1
ATOM 4264 C C . LYS C 1 134 ? 58.298 146.181 -18.669 1.00 17.55 134 LYS C C 1
ATOM 4265 O O . LYS C 1 134 ? 57.247 146.319 -19.293 1.00 17.53 134 LYS C O 1
ATOM 4271 N N . GLN C 1 135 ? 58.321 145.841 -17.385 1.00 16.93 135 GLN C N 1
ATOM 4272 C CA . GLN C 1 135 ? 57.080 145.565 -16.663 1.00 16.41 135 GLN C CA 1
ATOM 4273 C C . GLN C 1 135 ? 56.715 146.547 -15.561 1.00 15.31 135 GLN C C 1
ATOM 4274 O O . GLN C 1 135 ? 55.707 146.359 -14.883 1.00 16.18 135 GLN C O 1
ATOM 4280 N N . ASN C 1 136 ? 57.505 147.597 -15.372 1.00 13.82 136 ASN C N 1
ATOM 4281 C CA . ASN C 1 136 ? 57.201 148.527 -14.286 1.00 13.46 136 ASN C CA 1
ATOM 4282 C C . ASN C 1 136 ? 57.479 149.996 -14.552 1.00 12.96 136 ASN C C 1
ATOM 4283 O O . ASN C 1 136 ? 58.218 150.370 -15.462 1.00 13.39 136 ASN C O 1
ATOM 4288 N N . SER C 1 137 ? 56.872 150.817 -13.707 1.00 13.43 137 SER C N 1
ATOM 4289 C CA . SER C 1 137 ? 57.066 152.255 -13.709 1.00 15.97 137 SER C CA 1
ATOM 4290 C C . SER C 1 137 ? 57.085 152.525 -12.209 1.00 15.52 137 SER C C 1
ATOM 4291 O O . SER C 1 137 ? 56.235 152.023 -11.469 1.00 15.58 137 SER C O 1
ATOM 4294 N N . VAL C 1 138 ? 58.080 153.272 -11.758 1.00 13.39 138 VAL C N 1
ATOM 4295 C CA . VAL C 1 138 ? 58.201 153.592 -10.346 1.00 12.73 138 VAL C CA 1
ATOM 4296 C C . VAL C 1 138 ? 58.317 155.099 -10.177 1.00 11.74 138 VAL C C 1
ATOM 4297 O O . VAL C 1 138 ? 59.135 155.742 -10.827 1.00 9.52 138 VAL C O 1
ATOM 4301 N N . ARG C 1 139 ? 57.481 155.658 -9.311 1.00 9.91 139 ARG C N 1
ATOM 4302 C CA . ARG C 1 139 ? 57.515 157.086 -9.046 1.00 9.23 139 ARG C CA 1
ATOM 4303 C C . ARG C 1 139 ? 57.711 157.287 -7.551 1.00 9.05 139 ARG C C 1
ATOM 4304 O O . ARG C 1 139 ? 57.448 156.384 -6.759 1.00 9.18 139 ARG C O 1
ATOM 4312 N N . PHE C 1 140 ? 58.179 158.471 -7.170 1.00 9.50 140 PHE C N 1
ATOM 4313 C CA . PHE C 1 140 ? 58.446 158.768 -5.772 1.00 9.84 140 PHE C CA 1
ATOM 4314 C C . PHE C 1 140 ? 57.735 160.032 -5.355 1.00 10.60 140 PHE C C 1
ATOM 4315 O O . PHE C 1 140 ? 57.671 160.997 -6.111 1.00 10.76 140 PHE C O 1
ATOM 4323 N N . PHE C 1 141 ? 57.222 160.028 -4.133 1.00 9.95 141 PHE C N 1
ATOM 4324 C CA . PHE C 1 141 ? 56.493 161.172 -3.612 1.00 10.68 141 PHE C CA 1
ATOM 4325 C C . PHE C 1 141 ? 56.970 161.597 -2.227 1.00 11.59 141 PHE C C 1
ATOM 4326 O O . PHE C 1 141 ? 57.482 160.783 -1.446 1.00 10.68 141 PHE C O 1
ATOM 4334 N N . LEU C 1 142 ? 56.812 162.890 -1.947 1.00 12.81 142 LEU C N 1
ATOM 4335 C CA . LEU C 1 142 ? 57.154 163.470 -0.657 1.00 11.99 142 LEU C CA 1
ATOM 4336 C C . LEU C 1 142 ? 55.798 163.704 0.016 1.00 11.68 142 LEU C C 1
ATOM 4337 O O . LEU C 1 142 ? 54.783 163.832 -0.664 1.00 10.49 142 LEU C O 1
ATOM 4342 N N . PRO C 1 143 ? 55.757 163.761 1.360 1.00 11.95 143 PRO C N 1
ATOM 4343 C CA . PRO C 1 143 ? 54.500 163.967 2.096 1.00 11.81 143 PRO C CA 1
ATOM 4344 C C . PRO C 1 143 ? 53.515 164.986 1.515 1.00 13.38 143 PRO C C 1
ATOM 4345 O O . PRO C 1 143 ? 53.884 166.111 1.178 1.00 15.00 143 PRO C O 1
ATOM 4349 N N . GLY C 1 144 ? 52.252 164.585 1.415 1.00 14.23 144 GLY C N 1
ATOM 4350 C CA . GLY C 1 144 ? 51.235 165.474 0.884 1.00 13.13 144 GLY C CA 1
ATOM 4351 C C . GLY C 1 144 ? 50.001 164.712 0.448 1.00 14.80 144 GLY C C 1
ATOM 4352 O O . GLY C 1 144 ? 49.796 163.572 0.865 1.00 14.16 144 GLY C O 1
ATOM 4353 N N . ASP C 1 145 ? 49.175 165.346 -0.382 1.00 16.08 145 ASP C N 1
ATOM 4354 C CA . ASP C 1 145 ? 47.959 164.728 -0.899 1.00 16.96 145 ASP C CA 1
ATOM 4355 C C . ASP C 1 145 ? 48.144 164.632 -2.402 1.00 15.10 145 ASP C C 1
ATOM 4356 O O . ASP C 1 145 ? 48.459 165.626 -3.064 1.00 12.41 145 ASP C O 1
ATOM 4361 N N . TYR C 1 146 ? 47.956 163.432 -2.943 1.00 13.95 146 TYR C N 1
ATOM 4362 C CA . TYR C 1 146 ? 48.183 163.216 -4.362 1.00 12.84 146 TYR C CA 1
ATOM 4363 C C . TYR C 1 146 ? 47.069 162.526 -5.130 1.00 12.84 146 TYR C C 1
ATOM 4364 O O . TYR C 1 146 ? 46.121 161.994 -4.559 1.00 11.12 146 TYR C O 1
ATOM 4373 N N . GLN C 1 147 ? 47.230 162.529 -6.447 1.00 13.55 147 GLN C N 1
ATOM 4374 C CA . GLN C 1 147 ? 46.280 161.927 -7.364 1.00 15.35 147 GLN C CA 1
ATOM 4375 C C . GLN C 1 147 ? 47.072 161.459 -8.566 1.00 13.70 147 GLN C C 1
ATOM 4376 O O . GLN C 1 147 ? 47.836 162.226 -9.139 1.00 15.59 147 GLN C O 1
ATOM 4382 N N . ILE C 1 148 ? 46.901 160.202 -8.948 1.00 14.09 148 ILE C N 1
ATOM 4383 C CA . ILE C 1 148 ? 47.628 159.673 -10.087 1.00 12.38 148 ILE C CA 1
ATOM 4384 C C . ILE C 1 148 ? 46.694 159.011 -11.092 1.00 13.64 148 ILE C C 1
ATOM 4385 O O . ILE C 1 148 ? 45.555 158.676 -10.770 1.00 15.26 148 ILE C O 1
ATOM 4390 N N . THR C 1 149 ? 47.202 158.814 -12.303 1.00 14.08 149 THR C N 1
ATOM 4391 C CA . THR C 1 149 ? 46.438 158.228 -13.399 1.00 14.96 149 THR C CA 1
ATOM 4392 C C . THR C 1 149 ? 46.915 156.827 -13.779 1.00 14.54 149 THR C C 1
ATOM 4393 O O . THR C 1 149 ? 48.115 156.574 -13.882 1.00 14.79 149 THR C O 1
ATOM 4397 N N . LYS C 1 150 ? 45.967 155.922 -13.995 1.00 15.65 150 LYS C N 1
ATOM 4398 C CA . LYS C 1 150 ? 46.298 154.552 -14.379 1.00 16.24 150 LYS C CA 1
ATOM 4399 C C . LYS C 1 150 ? 46.976 154.513 -15.742 1.00 17.04 150 LYS C C 1
ATOM 4400 O O . LYS C 1 150 ? 46.523 155.165 -16.683 1.00 17.41 150 LYS C O 1
ATOM 4406 N N . GLU C 1 151 ? 48.062 153.752 -15.854 1.00 17.64 151 GLU C N 1
ATOM 4407 C CA . GLU C 1 151 ? 48.741 153.632 -17.138 1.00 18.19 151 GLU C CA 1
ATOM 4408 C C . GLU C 1 151 ? 48.018 152.521 -17.908 1.00 17.34 151 GLU C C 1
ATOM 4409 O O . GLU C 1 151 ? 47.768 151.440 -17.372 1.00 17.77 151 GLU C O 1
ATOM 4415 N N . ALA C 1 152 ? 47.680 152.799 -19.161 1.00 16.82 152 ALA C N 1
ATOM 4416 C CA . ALA C 1 152 ? 46.948 151.851 -19.996 1.00 16.40 152 ALA C CA 1
ATOM 4417 C C . ALA C 1 152 ? 47.516 150.434 -20.077 1.00 16.54 152 ALA C C 1
ATOM 4418 O O . ALA C 1 152 ? 46.754 149.467 -20.100 1.00 16.44 152 ALA C O 1
ATOM 4420 N N . ASP C 1 153 ? 48.840 150.304 -20.124 1.00 15.86 153 ASP C N 1
ATOM 4421 C CA . ASP C 1 153 ? 49.468 148.985 -20.227 1.00 17.75 153 ASP C CA 1
ATOM 4422 C C . ASP C 1 153 ? 49.788 148.333 -18.889 1.00 17.78 153 ASP C C 1
ATOM 4423 O O . ASP C 1 153 ? 50.407 147.272 -18.858 1.00 18.93 153 ASP C O 1
ATOM 4428 N N . LYS C 1 154 ? 49.391 148.963 -17.788 1.00 16.48 154 LYS C N 1
ATOM 4429 C CA . LYS C 1 154 ? 49.654 148.408 -16.465 1.00 15.65 154 LYS C CA 1
ATOM 4430 C C . LYS C 1 154 ? 48.348 147.944 -15.828 1.00 16.90 154 LYS C C 1
ATOM 4431 O O . LYS C 1 154 ? 47.314 148.611 -15.935 1.00 17.88 154 LYS C O 1
ATOM 4437 N N . ARG C 1 155 ? 48.403 146.808 -15.149 1.00 16.00 155 ARG C N 1
ATOM 4438 C CA . ARG C 1 155 ? 47.220 146.242 -14.512 1.00 18.26 155 ARG C CA 1
ATOM 4439 C C . ARG C 1 155 ? 47.272 146.312 -12.988 1.00 18.13 155 ARG C C 1
ATOM 4440 O O . ARG C 1 155 ? 46.235 146.343 -12.320 1.00 16.55 155 ARG C O 1
ATOM 4448 N N . TYR C 1 156 ? 48.481 146.338 -12.439 1.00 16.70 156 TYR C N 1
ATOM 4449 C CA . TYR C 1 156 ? 48.646 146.382 -10.994 1.00 15.09 156 TYR C CA 1
ATOM 4450 C C . TYR C 1 156 ? 49.161 147.728 -10.501 1.00 15.40 156 TYR C C 1
ATOM 4451 O O . TYR C 1 156 ? 49.891 148.436 -11.204 1.00 13.85 156 TYR C O 1
ATOM 4460 N N . LEU C 1 157 ? 48.762 148.064 -9.280 1.00 14.20 157 LEU C N 1
ATOM 4461 C CA . LEU C 1 157 ? 49.152 149.299 -8.625 1.00 12.88 157 LEU C CA 1
ATOM 4462 C C . LEU C 1 157 ? 49.685 148.939 -7.247 1.00 13.44 157 LEU C C 1
ATOM 4463 O O . LEU C 1 157 ? 49.086 148.131 -6.542 1.00 13.77 157 LEU C O 1
ATOM 4468 N N . ALA C 1 158 ? 50.801 149.541 -6.854 1.00 11.76 158 ALA C N 1
ATOM 4469 C CA . ALA C 1 158 ? 51.370 149.244 -5.546 1.00 10.42 158 ALA C CA 1
ATOM 4470 C C . ALA C 1 158 ? 51.953 150.475 -4.881 1.00 10.24 158 ALA C C 1
ATOM 4471 O O . ALA C 1 158 ? 52.634 151.277 -5.518 1.00 9.07 158 ALA C O 1
ATOM 4473 N N . PHE C 1 159 ? 51.667 150.608 -3.592 1.00 10.24 159 PHE C N 1
ATOM 4474 C CA . PHE C 1 159 ? 52.162 151.703 -2.781 1.00 11.65 159 PHE C CA 1
ATOM 4475 C C . PHE C 1 159 ? 53.257 151.100 -1.907 1.00 11.50 159 PHE C C 1
ATOM 4476 O O . PHE C 1 159 ? 53.043 150.092 -1.240 1.00 11.34 159 PHE C O 1
ATOM 4484 N N . VAL C 1 160 ? 54.434 151.719 -1.941 1.00 11.68 160 VAL C N 1
ATOM 4485 C CA . VAL C 1 160 ? 55.600 151.213 -1.227 1.00 11.30 160 VAL C CA 1
ATOM 4486 C C . VAL C 1 160 ? 56.247 152.216 -0.271 1.00 12.01 160 VAL C C 1
ATOM 4487 O O . VAL C 1 160 ? 57.151 152.952 -0.661 1.00 11.02 160 VAL C O 1
ATOM 4491 N N . PRO C 1 161 ? 55.781 152.267 0.987 1.00 12.51 161 PRO C N 1
ATOM 4492 C CA . PRO C 1 161 ? 56.361 153.201 1.963 1.00 13.10 161 PRO C CA 1
ATOM 4493 C C . PRO C 1 161 ? 57.815 152.795 2.209 1.00 12.99 161 PRO C C 1
ATOM 4494 O O . PRO C 1 161 ? 58.087 151.649 2.560 1.00 13.51 161 PRO C O 1
ATOM 4498 N N . LEU C 1 162 ? 58.743 153.724 2.014 1.00 13.48 162 LEU C N 1
ATOM 4499 C CA . LEU C 1 162 ? 60.162 153.426 2.200 1.00 12.71 162 LEU C CA 1
ATOM 4500 C C . LEU C 1 162 ? 60.677 153.836 3.578 1.00 14.00 162 LEU C C 1
ATOM 4501 O O . LEU C 1 162 ? 61.795 153.481 3.967 1.00 14.43 162 LEU C O 1
ATOM 4514 N N . PRO C 1 164 ? 58.969 155.115 7.763 1.00 15.59 164 PRO C N 1
ATOM 4515 C CA . PRO C 1 164 ? 57.728 155.130 8.549 1.00 14.75 164 PRO C CA 1
ATOM 4516 C C . PRO C 1 164 ? 56.797 156.279 8.140 1.00 13.33 164 PRO C C 1
ATOM 4517 O O . PRO C 1 164 ? 57.256 157.375 7.816 1.00 15.77 164 PRO C O 1
ATOM 4529 N N . HIS C 1 166 ? 52.136 157.381 7.895 1.00 11.18 166 HIS C N 1
ATOM 4530 C CA . HIS C 1 166 ? 50.735 156.996 7.966 1.00 13.11 166 HIS C CA 1
ATOM 4531 C C . HIS C 1 166 ? 50.299 157.156 6.506 1.00 13.83 166 HIS C C 1
ATOM 4532 O O . HIS C 1 166 ? 50.418 158.243 5.935 1.00 12.72 166 HIS C O 1
ATOM 4539 N N . LEU C 1 167 ? 49.831 156.070 5.902 1.00 13.33 167 LEU C N 1
ATOM 4540 C CA . LEU C 1 167 ? 49.411 156.090 4.509 1.00 12.81 167 LEU C CA 1
ATOM 4541 C C . LEU C 1 167 ? 47.914 155.910 4.366 1.00 14.22 167 LEU C C 1
ATOM 4542 O O . LEU C 1 167 ? 47.329 154.979 4.924 1.00 12.50 167 LEU C O 1
ATOM 4547 N N . THR C 1 168 ? 47.295 156.805 3.605 1.00 14.39 168 THR C N 1
ATOM 4548 C CA . THR C 1 168 ? 45.864 156.725 3.371 1.00 15.43 168 THR C CA 1
ATOM 4549 C C . THR C 1 168 ? 45.593 156.497 1.889 1.00 15.17 168 THR C C 1
ATOM 4550 O O . THR C 1 168 ? 46.120 157.213 1.030 1.00 15.06 168 THR C O 1
ATOM 4554 N N . LEU C 1 169 ? 44.793 155.470 1.613 1.00 14.16 169 LEU C N 1
ATOM 4555 C CA . LEU C 1 169 ? 44.393 155.092 0.261 1.00 14.79 169 LEU C CA 1
ATOM 4556 C C . LEU C 1 169 ? 42.866 155.039 0.338 1.00 15.98 169 LEU C C 1
ATOM 4557 O O . LEU C 1 169 ? 42.290 154.028 0.738 1.00 15.70 169 LEU C O 1
ATOM 4562 N N . PRO C 1 170 ? 42.190 156.132 -0.057 1.00 17.39 170 PRO C N 1
ATOM 4563 C CA . PRO C 1 170 ? 40.728 156.233 -0.022 1.00 18.12 170 PRO C CA 1
ATOM 4564 C C . PRO C 1 170 ? 39.886 155.695 -1.175 1.00 20.42 170 PRO C C 1
ATOM 4565 O O . PRO C 1 170 ? 38.715 155.384 -0.971 1.00 20.84 170 PRO C O 1
ATOM 4569 N N . ASP C 1 171 ? 40.443 155.588 -2.379 1.00 20.87 171 ASP C N 1
ATOM 4570 C CA . ASP C 1 171 ? 39.626 155.147 -3.507 1.00 21.18 171 ASP C CA 1
ATOM 4571 C C . ASP C 1 171 ? 40.166 154.054 -4.422 1.00 21.60 171 ASP C C 1
ATOM 4572 O O . ASP C 1 171 ? 39.700 153.916 -5.556 1.00 21.93 171 ASP C O 1
ATOM 4577 N N . GLU C 1 172 ? 41.133 153.279 -3.946 1.00 20.79 172 GLU C N 1
ATOM 4578 C CA . GLU C 1 172 ? 41.680 152.184 -4.743 1.00 21.46 172 GLU C CA 1
ATOM 4579 C C . GLU C 1 172 ? 40.920 150.901 -4.383 1.00 22.30 172 GLU C C 1
ATOM 4580 O O . GLU C 1 172 ? 40.077 150.911 -3.484 1.00 22.02 172 GLU C O 1
ATOM 4586 N N . LYS C 1 173 ? 41.215 149.806 -5.083 1.00 22.43 173 LYS C N 1
ATOM 4587 C CA . LYS C 1 173 ? 40.564 148.518 -4.825 1.00 23.67 173 LYS C CA 1
ATOM 4588 C C . LYS C 1 173 ? 40.713 148.125 -3.356 1.00 23.87 173 LYS C C 1
ATOM 4589 O O . LYS C 1 173 ? 39.734 147.770 -2.694 1.00 24.37 173 LYS C O 1
ATOM 4595 N N . TYR C 1 174 ? 41.946 148.173 -2.862 1.00 23.88 174 TYR C N 1
ATOM 4596 C CA . TYR C 1 174 ? 42.238 147.864 -1.467 1.00 24.61 174 TYR C CA 1
ATOM 4597 C C . TYR C 1 174 ? 42.572 149.196 -0.805 1.00 24.33 174 TYR C C 1
ATOM 4598 O O . TYR C 1 174 ? 43.521 149.874 -1.187 1.00 24.51 174 TYR C O 1
ATOM 4607 N N . GLN C 1 175 ? 41.782 149.570 0.189 1.00 23.40 175 GLN C N 1
ATOM 4608 C CA . GLN C 1 175 ? 41.976 150.839 0.864 1.00 22.27 175 GLN C CA 1
ATOM 4609 C C . GLN C 1 175 ? 42.711 150.755 2.192 1.00 21.65 175 GLN C C 1
ATOM 4610 O O . GLN C 1 175 ? 42.769 149.700 2.817 1.00 21.15 175 GLN C O 1
ATOM 4616 N N . LEU C 1 176 ? 43.289 151.881 2.598 1.00 20.00 176 LEU C N 1
ATOM 4617 C CA . LEU C 1 176 ? 44.022 151.989 3.851 1.00 20.25 176 LEU C CA 1
ATOM 4618 C C . LEU C 1 176 ? 43.586 153.284 4.510 1.00 20.60 176 LEU C C 1
ATOM 4619 O O . LEU C 1 176 ? 43.329 154.282 3.830 1.00 19.63 176 LEU C O 1
ATOM 4624 N N . ASP C 1 177 ? 43.503 153.259 5.835 1.00 22.00 177 ASP C N 1
ATOM 4625 C CA . ASP C 1 177 ? 43.071 154.414 6.609 1.00 24.48 177 ASP C CA 1
ATOM 4626 C C . ASP C 1 177 ? 44.161 154.816 7.605 1.00 23.18 177 ASP C C 1
ATOM 4627 O O . ASP C 1 177 ? 44.142 154.397 8.761 1.00 23.17 177 ASP C O 1
ATOM 4632 N N . ALA C 1 178 ? 45.114 155.619 7.143 1.00 22.39 178 ALA C N 1
ATOM 4633 C CA . ALA C 1 178 ? 46.223 156.072 7.977 1.00 20.89 178 ALA C CA 1
ATOM 4634 C C . ALA C 1 178 ? 46.992 154.894 8.554 1.00 21.86 178 ALA C C 1
ATOM 4635 O O . ALA C 1 178 ? 47.331 154.880 9.739 1.00 22.37 178 ALA C O 1
ATOM 4637 N N . ALA C 1 179 ? 47.264 153.900 7.714 1.00 20.71 179 ALA C N 1
ATOM 4638 C CA . ALA C 1 179 ? 48.006 152.727 8.153 1.00 19.58 179 ALA C CA 1
ATOM 4639 C C . ALA C 1 179 ? 49.453 153.126 8.450 1.00 18.72 179 ALA C C 1
ATOM 4640 O O . ALA C 1 179 ? 50.063 153.896 7.706 1.00 17.43 179 ALA C O 1
ATOM 4642 N N . TYR C 1 180 ? 50.000 152.588 9.535 1.00 17.51 180 TYR C N 1
ATOM 4643 C CA . TYR C 1 180 ? 51.368 152.901 9.930 1.00 17.48 180 TYR C CA 1
ATOM 4644 C C . TYR C 1 180 ? 52.345 151.773 9.633 1.00 17.36 180 TYR C C 1
ATOM 4645 O O . TYR C 1 180 ? 52.059 150.607 9.891 1.00 18.07 180 TYR C O 1
ATOM 4654 N N . ASN C 1 181 ? 53.504 152.129 9.090 1.00 17.41 181 ASN C N 1
ATOM 4655 C CA . ASN C 1 181 ? 54.544 151.145 8.810 1.00 17.30 181 ASN C CA 1
ATOM 4656 C C . ASN C 1 181 ? 55.760 151.579 9.615 1.00 16.34 181 ASN C C 1
ATOM 4657 O O . ASN C 1 181 ? 56.076 152.764 9.678 1.00 15.39 181 ASN C O 1
ATOM 4662 N N . ALA C 1 182 ? 56.424 150.620 10.248 1.00 17.96 182 ALA C N 1
ATOM 4663 C CA . ALA C 1 182 ? 57.603 150.906 11.064 1.00 17.68 182 ALA C CA 1
ATOM 4664 C C . ALA C 1 182 ? 58.869 150.546 10.307 1.00 17.61 182 ALA C C 1
ATOM 4665 O O . ALA C 1 182 ? 59.985 150.712 10.807 1.00 18.31 182 ALA C O 1
ATOM 4667 N N . TYR C 1 183 ? 58.681 150.058 9.087 1.00 16.87 183 TYR C N 1
ATOM 4668 C CA . TYR C 1 183 ? 59.782 149.644 8.232 1.00 16.28 183 TYR C CA 1
ATOM 4669 C C . TYR C 1 183 ? 59.253 149.586 6.804 1.00 15.97 183 TYR C C 1
ATOM 4670 O O . TYR C 1 183 ? 58.046 149.653 6.576 1.00 15.53 183 TYR C O 1
ATOM 4679 N N . PRO C 1 184 ? 60.149 149.450 5.823 1.00 15.16 184 PRO C N 1
ATOM 4680 C CA . PRO C 1 184 ? 59.714 149.388 4.428 1.00 16.39 184 PRO C CA 1
ATOM 4681 C C . PRO C 1 184 ? 58.707 148.271 4.173 1.00 16.65 184 PRO C C 1
ATOM 4682 O O . PRO C 1 184 ? 58.883 147.136 4.633 1.00 16.82 184 PRO C O 1
ATOM 4686 N N . ILE C 1 185 ? 57.638 148.611 3.462 1.00 17.54 185 ILE C N 1
ATOM 4687 C CA . ILE C 1 185 ? 56.611 147.641 3.113 1.00 18.14 185 ILE C CA 1
ATOM 4688 C C . ILE C 1 185 ? 56.173 147.857 1.670 1.00 17.91 185 ILE C C 1
ATOM 4689 O O . ILE C 1 185 ? 56.035 148.992 1.207 1.00 17.34 185 ILE C O 1
ATOM 4694 N N . SER C 1 186 ? 55.964 146.757 0.961 1.00 19.03 186 SER C N 1
ATOM 4695 C CA . SER C 1 186 ? 55.516 146.822 -0.420 1.00 18.02 186 SER C CA 1
ATOM 4696 C C . SER C 1 186 ? 54.100 146.268 -0.466 1.00 18.98 186 SER C C 1
ATOM 4697 O O . SER C 1 186 ? 53.906 145.054 -0.413 1.00 19.97 186 SER C O 1
ATOM 4700 N N . TRP C 1 187 ? 53.111 147.156 -0.528 1.00 19.43 187 TRP C N 1
ATOM 4701 C CA . TRP C 1 187 ? 51.717 146.724 -0.598 1.00 19.93 187 TRP C CA 1
ATOM 4702 C C . TRP C 1 187 ? 51.430 146.404 -2.062 1.00 20.02 187 TRP C C 1
ATOM 4703 O O . TRP C 1 187 ? 50.849 147.213 -2.793 1.00 20.25 187 TRP C O 1
ATOM 4714 N N . ALA C 1 188 ? 51.855 145.219 -2.484 1.00 20.13 188 ALA C N 1
ATOM 4715 C CA . ALA C 1 188 ? 51.687 144.782 -3.860 1.00 19.77 188 ALA C CA 1
ATOM 4716 C C . ALA C 1 188 ? 50.271 144.402 -4.273 1.00 20.22 188 ALA C C 1
ATOM 4717 O O . ALA C 1 188 ? 49.388 144.165 -3.443 1.00 17.87 188 ALA C O 1
ATOM 4719 N N . SER C 1 189 ? 50.086 144.368 -5.590 1.00 19.28 189 SER C N 1
ATOM 4720 C CA . SER C 1 189 ? 48.833 143.984 -6.227 1.00 19.70 189 SER C CA 1
ATOM 4721 C C . SER C 1 189 ? 47.562 144.747 -5.876 1.00 20.47 189 SER C C 1
ATOM 4722 O O . SER C 1 189 ? 46.508 144.142 -5.683 1.00 20.36 189 SER C O 1
ATOM 4725 N N . ASN C 1 190 ? 47.651 146.066 -5.773 1.00 18.21 190 ASN C N 1
ATOM 4726 C CA . ASN C 1 190 ? 46.451 146.841 -5.518 1.00 17.95 190 ASN C CA 1
ATOM 4727 C C . ASN C 1 190 ? 45.970 147.139 -6.938 1.00 17.57 190 ASN C C 1
ATOM 4728 O O . ASN C 1 190 ? 46.575 146.679 -7.907 1.00 16.86 190 ASN C O 1
ATOM 4733 N N . GLU C 1 191 ? 44.887 147.889 -7.072 1.00 17.33 191 GLU C N 1
ATOM 4734 C CA . GLU C 1 191 ? 44.375 148.209 -8.392 1.00 18.77 191 GLU C CA 1
ATOM 4735 C C . GLU C 1 191 ? 43.603 149.507 -8.384 1.00 19.09 191 GLU C C 1
ATOM 4736 O O . GLU C 1 191 ? 42.945 149.848 -7.403 1.00 18.94 191 GLU C O 1
ATOM 4742 N N . PHE C 1 192 ? 43.705 150.240 -9.482 1.00 18.07 192 PHE C N 1
ATOM 4743 C CA . PHE C 1 192 ? 42.963 151.478 -9.610 1.00 19.40 192 PHE C CA 1
ATOM 4744 C C . PHE C 1 192 ? 41.499 151.098 -9.749 1.00 21.04 192 PHE C C 1
ATOM 4745 O O . PHE C 1 192 ? 41.166 150.026 -10.267 1.00 22.20 192 PHE C O 1
ATOM 4753 N N . SER C 1 193 ? 40.630 151.971 -9.267 1.00 23.04 193 SER C N 1
ATOM 4754 C CA . SER C 1 193 ? 39.200 151.782 -9.427 1.00 25.43 193 SER C CA 1
ATOM 4755 C C . SER C 1 193 ? 38.953 152.911 -10.409 1.00 24.97 193 SER C C 1
ATOM 4756 O O . SER C 1 193 ? 39.043 154.074 -10.037 1.00 25.70 193 SER C O 1
ATOM 4759 N N . GLY C 1 194 ? 38.694 152.581 -11.668 1.00 24.52 194 GLY C N 1
ATOM 4760 C CA . GLY C 1 194 ? 38.505 153.627 -12.652 1.00 22.20 194 GLY C CA 1
ATOM 4761 C C . GLY C 1 194 ? 39.857 153.971 -13.259 1.00 22.79 194 GLY C C 1
ATOM 4762 O O . GLY C 1 194 ? 40.713 153.097 -13.398 1.00 21.53 194 GLY C O 1
ATOM 4763 N N . ASN C 1 195 ? 40.071 155.235 -13.608 1.00 21.15 195 ASN C N 1
ATOM 4764 C CA . ASN C 1 195 ? 41.335 155.625 -14.215 1.00 21.23 195 ASN C CA 1
ATOM 4765 C C . ASN C 1 195 ? 42.173 156.496 -13.276 1.00 19.77 195 ASN C C 1
ATOM 4766 O O . ASN C 1 195 ? 43.313 156.836 -13.590 1.00 18.62 195 ASN C O 1
ATOM 4771 N N . THR C 1 196 ? 41.615 156.834 -12.116 1.00 18.73 196 THR C N 1
ATOM 4772 C CA . THR C 1 196 ? 42.314 157.690 -11.159 1.00 18.36 196 THR C CA 1
ATOM 4773 C C . THR C 1 196 ? 42.326 157.171 -9.722 1.00 18.01 196 THR C C 1
ATOM 4774 O O . THR C 1 196 ? 41.412 156.475 -9.289 1.00 17.26 196 THR C O 1
ATOM 4778 N N . GLY C 1 197 ? 43.378 157.525 -8.989 1.00 18.40 197 GLY C N 1
ATOM 4779 C CA . GLY C 1 197 ? 43.502 157.111 -7.604 1.00 18.19 197 GLY C CA 1
ATOM 4780 C C . GLY C 1 197 ? 44.108 158.214 -6.752 1.00 17.75 197 GLY C C 1
ATOM 4781 O O . GLY C 1 197 ? 44.993 158.948 -7.200 1.00 15.97 197 GLY C O 1
ATOM 4782 N N . HIS C 1 198 ? 43.626 158.335 -5.521 1.00 16.84 198 HIS C N 1
ATOM 4783 C CA . HIS C 1 198 ? 44.121 159.349 -4.598 1.00 17.37 198 HIS C CA 1
ATOM 4784 C C . HIS C 1 198 ? 44.864 158.701 -3.440 1.00 16.20 198 HIS C C 1
ATOM 4785 O O . HIS C 1 198 ? 44.639 157.534 -3.122 1.00 16.06 198 HIS C O 1
ATOM 4792 N N . PHE C 1 199 ? 45.742 159.470 -2.808 1.00 16.19 199 PHE C N 1
ATOM 4793 C CA . PHE C 1 199 ? 46.483 158.984 -1.652 1.00 15.38 199 PHE C CA 1
ATOM 4794 C C . PHE C 1 199 ? 47.135 160.139 -0.910 1.00 16.29 199 PHE C C 1
ATOM 4795 O O . PHE C 1 199 ? 47.369 161.201 -1.483 1.00 13.93 199 PHE C O 1
ATOM 4803 N N . SER C 1 200 ? 47.396 159.937 0.375 1.00 16.41 200 SER C N 1
ATOM 4804 C CA . SER C 1 200 ? 48.027 160.960 1.197 1.00 17.96 200 SER C CA 1
ATOM 4805 C C . SER C 1 200 ? 48.846 160.319 2.312 1.00 17.76 200 SER C C 1
ATOM 4806 O O . SER C 1 200 ? 48.502 159.247 2.814 1.00 16.18 200 SER C O 1
ATOM 4809 N N . PHE C 1 201 ? 49.941 160.973 2.683 1.00 16.76 201 PHE C N 1
ATOM 4810 C CA . PHE C 1 201 ? 50.803 160.475 3.743 1.00 16.72 201 PHE C CA 1
ATOM 4811 C C . PHE C 1 201 ? 51.513 161.641 4.418 1.00 17.07 201 PHE C C 1
ATOM 4812 O O . PHE C 1 201 ? 51.721 162.695 3.809 1.00 15.52 201 PHE C O 1
ATOM 4820 N N . ASP C 1 202 ? 51.887 161.431 5.677 1.00 17.23 202 ASP C N 1
ATOM 4821 C CA . ASP C 1 202 ? 52.500 162.469 6.510 1.00 17.25 202 ASP C CA 1
ATOM 4822 C C . ASP C 1 202 ? 54.017 162.510 6.702 1.00 15.85 202 ASP C C 1
ATOM 4823 O O . ASP C 1 202 ? 54.511 163.449 7.304 1.00 18.01 202 ASP C O 1
ATOM 4828 N N . ALA C 1 203 ? 54.764 161.516 6.240 1.00 16.02 203 ALA C N 1
ATOM 4829 C CA . ALA C 1 203 ? 56.212 161.556 6.438 1.00 14.86 203 ALA C CA 1
ATOM 4830 C C . ALA C 1 203 ? 56.987 160.641 5.502 1.00 15.59 203 ALA C C 1
ATOM 4831 O O . ALA C 1 203 ? 56.408 159.818 4.792 1.00 16.16 203 ALA C O 1
ATOM 4833 N N . GLY C 1 204 ? 58.307 160.806 5.500 1.00 15.59 204 GLY C N 1
ATOM 4834 C CA . GLY C 1 204 ? 59.162 159.973 4.673 1.00 15.27 204 GLY C CA 1
ATOM 4835 C C . GLY C 1 204 ? 59.038 160.150 3.170 1.00 14.60 204 GLY C C 1
ATOM 4836 O O . GLY C 1 204 ? 58.755 161.243 2.672 1.00 13.68 204 GLY C O 1
ATOM 4837 N N . VAL C 1 205 ? 59.270 159.053 2.453 1.00 15.06 205 VAL C N 1
ATOM 4838 C CA . VAL C 1 205 ? 59.217 159.007 0.993 1.00 12.71 205 VAL C CA 1
ATOM 4839 C C . VAL C 1 205 ? 58.386 157.790 0.602 1.00 12.98 205 VAL C C 1
ATOM 4840 O O . VAL C 1 205 ? 58.568 156.698 1.152 1.00 12.33 205 VAL C O 1
ATOM 4844 N N . LEU C 1 206 ? 57.466 157.991 -0.337 1.00 11.40 206 LEU C N 1
ATOM 4845 C CA . LEU C 1 206 ? 56.572 156.936 -0.805 1.00 10.81 206 LEU C CA 1
ATOM 4846 C C . LEU C 1 206 ? 56.863 156.593 -2.272 1.00 10.62 206 LEU C C 1
ATOM 4847 O O . LEU C 1 206 ? 56.919 157.480 -3.131 1.00 7.57 206 LEU C O 1
ATOM 4852 N N . ALA C 1 207 ? 57.056 155.309 -2.552 1.00 9.87 207 ALA C N 1
ATOM 4853 C CA . ALA C 1 207 ? 57.274 154.863 -3.924 1.00 9.40 207 ALA C CA 1
ATOM 4854 C C . ALA C 1 207 ? 55.942 154.287 -4.406 1.00 9.14 207 ALA C C 1
ATOM 4855 O O . ALA C 1 207 ? 55.210 153.662 -3.633 1.00 7.14 207 ALA C O 1
ATOM 4857 N N . VAL C 1 208 ? 55.616 154.518 -5.675 1.00 9.06 208 VAL C N 1
ATOM 4858 C CA . VAL C 1 208 ? 54.376 154.007 -6.252 1.00 10.70 208 VAL C CA 1
ATOM 4859 C C . VAL C 1 208 ? 54.724 153.241 -7.521 1.00 10.79 208 VAL C C 1
ATOM 4860 O O . VAL C 1 208 ? 55.356 153.774 -8.442 1.00 10.95 208 VAL C O 1
ATOM 4864 N N . ILE C 1 209 ? 54.308 151.984 -7.568 1.00 11.12 209 ILE C N 1
ATOM 4865 C CA . ILE C 1 209 ? 54.622 151.152 -8.714 1.00 10.97 209 ILE C CA 1
ATOM 4866 C C . ILE C 1 209 ? 53.412 150.661 -9.498 1.00 11.82 209 ILE C C 1
ATOM 4867 O O . ILE C 1 209 ? 52.453 150.135 -8.929 1.00 12.74 209 ILE C O 1
ATOM 4872 N N . GLN C 1 210 ? 53.466 150.851 -10.810 1.00 11.10 210 GLN C N 1
ATOM 4873 C CA . GLN C 1 210 ? 52.419 150.352 -11.688 1.00 12.13 210 GLN C CA 1
ATOM 4874 C C . GLN C 1 210 ? 53.133 149.260 -12.473 1.00 13.18 210 GLN C C 1
ATOM 4875 O O . GLN C 1 210 ? 54.175 149.505 -13.079 1.00 13.49 210 GLN C O 1
ATOM 4881 N N . SER C 1 211 ? 52.610 148.041 -12.421 1.00 13.41 211 SER C N 1
ATOM 4882 C CA . SER C 1 211 ? 53.259 146.950 -13.129 1.00 14.97 211 SER C CA 1
ATOM 4883 C C . SER C 1 211 ? 52.302 146.074 -13.924 1.00 15.85 211 SER C C 1
ATOM 4884 O O . SER C 1 211 ? 51.084 146.198 -13.815 1.00 14.84 211 SER C O 1
ATOM 4887 N N . ARG C 1 212 ? 52.876 145.196 -14.738 1.00 17.12 212 ARG C N 1
ATOM 4888 C CA . ARG C 1 212 ? 52.098 144.286 -15.568 1.00 19.30 212 ARG C CA 1
ATOM 4889 C C . ARG C 1 212 ? 52.833 142.951 -15.641 1.00 20.05 212 ARG C C 1
ATOM 4890 O O . ARG C 1 212 ? 53.980 142.849 -15.212 1.00 17.33 212 ARG C O 1
ATOM 4898 N N . ASP C 1 213 ? 52.175 141.942 -16.202 1.00 24.11 213 ASP C N 1
ATOM 4899 C CA . ASP C 1 213 ? 52.760 140.609 -16.322 1.00 27.08 213 ASP C CA 1
ATOM 4900 C C . ASP C 1 213 ? 53.624 140.359 -17.548 1.00 29.89 213 ASP C C 1
ATOM 4901 O O . ASP C 1 213 ? 53.541 141.083 -18.545 1.00 28.98 213 ASP C O 1
ATOM 4906 N N . ASP C 1 214 ? 54.415 139.288 -17.443 1.00 33.87 214 ASP C N 1
ATOM 4907 C CA . ASP C 1 214 ? 55.337 138.784 -18.466 1.00 37.70 214 ASP C CA 1
ATOM 4908 C C . ASP C 1 214 ? 56.114 139.802 -19.281 1.00 39.50 214 ASP C C 1
ATOM 4909 O O . ASP C 1 214 ? 57.151 139.401 -19.861 1.00 40.31 214 ASP C O 1
ATOM 4911 N N . ALA D 1 2 ? 69.355 119.300 9.666 1.00 39.54 2 ALA D N 1
ATOM 4912 C CA . ALA D 1 2 ? 70.116 119.419 8.393 1.00 37.94 2 ALA D CA 1
ATOM 4913 C C . ALA D 1 2 ? 69.212 119.245 7.168 1.00 37.42 2 ALA D C 1
ATOM 4914 O O . ALA D 1 2 ? 69.492 118.421 6.297 1.00 37.29 2 ALA D O 1
ATOM 4916 N N . THR D 1 3 ? 68.135 120.023 7.091 1.00 35.67 3 THR D N 1
ATOM 4917 C CA . THR D 1 3 ? 67.225 119.913 5.954 1.00 34.92 3 THR D CA 1
ATOM 4918 C C . THR D 1 3 ? 66.729 121.266 5.440 1.00 33.07 3 THR D C 1
ATOM 4919 O O . THR D 1 3 ? 66.484 122.199 6.209 1.00 31.91 3 THR D O 1
ATOM 4923 N N . ILE D 1 4 ? 66.586 121.351 4.123 1.00 30.96 4 ILE D N 1
ATOM 4924 C CA . ILE D 1 4 ? 66.164 122.571 3.454 1.00 29.84 4 ILE D CA 1
ATOM 4925 C C . ILE D 1 4 ? 64.895 122.412 2.633 1.00 28.45 4 ILE D C 1
ATOM 4926 O O . ILE D 1 4 ? 64.775 121.476 1.843 1.00 30.44 4 ILE D O 1
ATOM 4931 N N . VAL D 1 5 ? 63.955 123.334 2.819 1.00 24.51 5 VAL D N 1
ATOM 4932 C CA . VAL D 1 5 ? 62.721 123.329 2.048 1.00 21.14 5 VAL D CA 1
ATOM 4933 C C . VAL D 1 5 ? 62.820 124.445 1.005 1.00 19.30 5 VAL D C 1
ATOM 4934 O O . VAL D 1 5 ? 63.113 125.597 1.340 1.00 18.33 5 VAL D O 1
ATOM 4938 N N . ASN D 1 6 ? 62.597 124.088 -0.257 1.00 17.37 6 ASN D N 1
ATOM 4939 C CA . ASN D 1 6 ? 62.655 125.040 -1.362 1.00 15.28 6 ASN D CA 1
ATOM 4940 C C . ASN D 1 6 ? 61.249 125.547 -1.657 1.00 14.72 6 ASN D C 1
ATOM 4941 O O . ASN D 1 6 ? 60.305 124.758 -1.771 1.00 14.23 6 ASN D O 1
ATOM 4946 N N . LEU D 1 7 ? 61.107 126.866 -1.751 1.00 13.43 7 LEU D N 1
ATOM 4947 C CA . LEU D 1 7 ? 59.813 127.483 -2.031 1.00 14.39 7 LEU D CA 1
ATOM 4948 C C . LEU D 1 7 ? 59.883 128.249 -3.339 1.00 14.24 7 LEU D C 1
ATOM 4949 O O . LEU D 1 7 ? 60.762 129.083 -3.523 1.00 15.33 7 LEU D O 1
ATOM 4954 N N . LEU D 1 8 ? 58.961 127.960 -4.249 1.00 14.96 8 LEU D N 1
ATOM 4955 C CA . LEU D 1 8 ? 58.937 128.647 -5.528 1.00 14.12 8 LEU D CA 1
ATOM 4956 C C . LEU D 1 8 ? 57.738 129.581 -5.597 1.00 14.56 8 LEU D C 1
ATOM 4957 O O . LEU D 1 8 ? 56.603 129.144 -5.405 1.00 13.78 8 LEU D O 1
ATOM 4962 N N . VAL D 1 9 ? 57.980 130.867 -5.848 1.00 14.95 9 VAL D N 1
ATOM 4963 C CA . VAL D 1 9 ? 56.876 131.813 -5.981 1.00 14.39 9 VAL D CA 1
ATOM 4964 C C . VAL D 1 9 ? 56.753 132.162 -7.467 1.00 15.42 9 VAL D C 1
ATOM 4965 O O . VAL D 1 9 ? 57.454 131.573 -8.288 1.00 15.16 9 VAL D O 1
ATOM 4969 N N . GLY D 1 10 ? 55.887 133.109 -7.817 1.00 17.08 10 GLY D N 1
ATOM 4970 C CA . GLY D 1 10 ? 55.648 133.408 -9.227 1.00 17.81 10 GLY D CA 1
ATOM 4971 C C . GLY D 1 10 ? 56.523 134.285 -10.109 1.00 19.81 10 GLY D C 1
ATOM 4972 O O . GLY D 1 10 ? 56.032 134.791 -11.118 1.00 21.05 10 GLY D O 1
ATOM 4973 N N . GLY D 1 11 ? 57.796 134.469 -9.779 1.00 20.04 11 GLY D N 1
ATOM 4974 C CA . GLY D 1 11 ? 58.643 135.316 -10.611 1.00 20.11 11 GLY D CA 1
ATOM 4975 C C . GLY D 1 11 ? 59.044 134.698 -11.951 1.00 21.05 11 GLY D C 1
ATOM 4976 O O . GLY D 1 11 ? 58.858 133.491 -12.148 1.00 21.03 11 GLY D O 1
ATOM 4977 N N . PRO D 1 12 ? 59.584 135.490 -12.905 1.00 19.96 12 PRO D N 1
ATOM 4978 C CA . PRO D 1 12 ? 60.002 134.971 -14.219 1.00 20.29 12 PRO D CA 1
ATOM 4979 C C . PRO D 1 12 ? 61.014 133.831 -14.136 1.00 19.91 12 PRO D C 1
ATOM 4980 O O . PRO D 1 12 ? 61.973 133.891 -13.363 1.00 19.30 12 PRO D O 1
ATOM 4984 N N . THR D 1 13 ? 60.791 132.798 -14.946 1.00 20.49 13 THR D N 1
ATOM 4985 C CA . THR D 1 13 ? 61.652 131.617 -14.983 1.00 21.18 13 THR D CA 1
ATOM 4986 C C . THR D 1 13 ? 63.074 131.924 -15.447 1.00 20.90 13 THR D C 1
ATOM 4987 O O . THR D 1 13 ? 64.004 131.168 -15.163 1.00 20.10 13 THR D O 1
ATOM 4991 N N . ALA D 1 14 ? 63.240 133.034 -16.159 1.00 20.76 14 ALA D N 1
ATOM 4992 C CA . ALA D 1 14 ? 64.552 133.419 -16.661 1.00 22.31 14 ALA D CA 1
ATOM 4993 C C . ALA D 1 14 ? 65.560 133.696 -15.545 1.00 23.25 14 ALA D C 1
ATOM 4994 O O . ALA D 1 14 ? 66.765 133.678 -15.783 1.00 23.06 14 ALA D O 1
ATOM 4996 N N . ASN D 1 15 ? 65.072 133.953 -14.332 1.00 24.00 15 ASN D N 1
ATOM 4997 C CA . ASN D 1 15 ? 65.967 134.227 -13.208 1.00 24.14 15 ASN D CA 1
ATOM 4998 C C . ASN D 1 15 ? 66.341 132.979 -12.409 1.00 23.44 15 ASN D C 1
ATOM 4999 O O . ASN D 1 15 ? 67.163 133.051 -11.494 1.00 23.98 15 ASN D O 1
ATOM 5004 N N . TYR D 1 16 ? 65.737 131.841 -12.734 1.00 22.55 16 TYR D N 1
ATOM 5005 C CA . TYR D 1 16 ? 66.059 130.609 -12.015 1.00 22.01 16 TYR D CA 1
ATOM 5006 C C . TYR D 1 16 ? 67.563 130.360 -12.112 1.00 22.49 16 TYR D C 1
ATOM 5007 O O . TYR D 1 16 ? 68.165 130.586 -13.155 1.00 21.06 16 TYR D O 1
ATOM 5016 N N . PRO D 1 17 ? 68.193 129.904 -11.017 1.00 23.08 17 PRO D N 1
ATOM 5017 C CA . PRO D 1 17 ? 69.635 129.640 -11.035 1.00 23.34 17 PRO D CA 1
ATOM 5018 C C . PRO D 1 17 ? 70.002 128.349 -11.766 1.00 24.92 17 PRO D C 1
ATOM 5019 O O . PRO D 1 17 ? 71.160 128.144 -12.130 1.00 24.53 17 PRO D O 1
ATOM 5023 N N . ALA D 1 18 ? 69.017 127.477 -11.970 1.00 26.12 18 ALA D N 1
ATOM 5024 C CA . ALA D 1 18 ? 69.253 126.209 -12.655 1.00 26.62 18 ALA D CA 1
ATOM 5025 C C . ALA D 1 18 ? 67.942 125.467 -12.899 1.00 27.19 18 ALA D C 1
ATOM 5026 O O . ALA D 1 18 ? 66.865 125.939 -12.523 1.00 26.21 18 ALA D O 1
ATOM 5028 N N . ASP D 1 19 ? 68.037 124.314 -13.552 1.00 27.04 19 ASP D N 1
ATOM 5029 C CA . ASP D 1 19 ? 66.858 123.494 -13.785 1.00 28.26 19 ASP D CA 1
ATOM 5030 C C . ASP D 1 19 ? 66.383 123.137 -12.380 1.00 27.31 19 ASP D C 1
ATOM 5031 O O . ASP D 1 19 ? 67.150 122.611 -11.577 1.00 27.51 19 ASP D O 1
ATOM 5036 N N . LEU D 1 20 ? 65.128 123.444 -12.074 1.00 26.76 20 LEU D N 1
ATOM 5037 C CA . LEU D 1 20 ? 64.610 123.191 -10.738 1.00 26.53 20 LEU D CA 1
ATOM 5038 C C . LEU D 1 20 ? 64.686 121.743 -10.267 1.00 26.87 20 LEU D C 1
ATOM 5039 O O . LEU D 1 20 ? 64.893 121.501 -9.082 1.00 27.14 20 LEU D O 1
ATOM 5044 N N . THR D 1 21 ? 64.520 120.785 -11.177 1.00 27.66 21 THR D N 1
ATOM 5045 C CA . THR D 1 21 ? 64.581 119.370 -10.798 1.00 28.97 21 THR D CA 1
ATOM 5046 C C . THR D 1 21 ? 66.014 118.997 -10.426 1.00 29.03 21 THR D C 1
ATOM 5047 O O . THR D 1 21 ? 66.283 117.892 -9.954 1.00 29.31 21 THR D O 1
ATOM 5051 N N . THR D 1 22 ? 66.925 119.941 -10.641 1.00 28.46 22 THR D N 1
ATOM 5052 C CA . THR D 1 22 ? 68.343 119.766 -10.353 1.00 29.19 22 THR D CA 1
ATOM 5053 C C . THR D 1 22 ? 68.679 120.217 -8.926 1.00 28.84 22 THR D C 1
ATOM 5054 O O . THR D 1 22 ? 69.755 119.921 -8.400 1.00 28.19 22 THR D O 1
ATOM 5058 N N . ILE D 1 23 ? 67.746 120.927 -8.303 1.00 27.01 23 ILE D N 1
ATOM 5059 C CA . ILE D 1 23 ? 67.939 121.429 -6.949 1.00 26.91 23 ILE D CA 1
ATOM 5060 C C . ILE D 1 23 ? 67.357 120.456 -5.917 1.00 27.19 23 ILE D C 1
ATOM 5061 O O . ILE D 1 23 ? 66.151 120.194 -5.902 1.00 26.87 23 ILE D O 1
ATOM 5066 N N . PRO D 1 24 ? 68.223 119.903 -5.049 1.00 26.97 24 PRO D N 1
ATOM 5067 C CA . PRO D 1 24 ? 67.906 118.946 -3.981 1.00 26.93 24 PRO D CA 1
ATOM 5068 C C . PRO D 1 24 ? 67.022 119.506 -2.871 1.00 25.95 24 PRO D C 1
ATOM 5069 O O . PRO D 1 24 ? 67.145 120.671 -2.492 1.00 25.87 24 PRO D O 1
ATOM 5073 N N . GLY D 1 25 ? 66.138 118.662 -2.344 1.00 25.98 25 GLY D N 1
ATOM 5074 C CA . GLY D 1 25 ? 65.258 119.092 -1.270 1.00 23.31 25 GLY D CA 1
ATOM 5075 C C . GLY D 1 25 ? 63.794 119.144 -1.661 1.00 21.81 25 GLY D C 1
ATOM 5076 O O . GLY D 1 25 ? 63.469 119.287 -2.841 1.00 21.16 25 GLY D O 1
ATOM 5077 N N . PRO D 1 26 ? 62.878 119.010 -0.689 1.00 20.30 26 PRO D N 1
ATOM 5078 C CA . PRO D 1 26 ? 61.444 119.052 -0.988 1.00 19.99 26 PRO D CA 1
ATOM 5079 C C . PRO D 1 26 ? 60.998 120.432 -1.474 1.00 19.48 26 PRO D C 1
ATOM 5080 O O . PRO D 1 26 ? 61.481 121.458 -0.988 1.00 19.80 26 PRO D O 1
ATOM 5084 N N . TRP D 1 27 ? 60.076 120.450 -2.433 1.00 18.00 27 TRP D N 1
ATOM 5085 C CA . TRP D 1 27 ? 59.573 121.699 -2.993 1.00 15.20 27 TRP D CA 1
ATOM 5086 C C . TRP D 1 27 ? 58.155 122.061 -2.582 1.00 15.30 27 TRP D C 1
ATOM 5087 O O . TRP D 1 27 ? 57.295 121.195 -2.410 1.00 15.36 27 TRP D O 1
ATOM 5098 N N . VAL D 1 28 ? 57.927 123.363 -2.445 1.00 13.08 28 VAL D N 1
ATOM 5099 C CA . VAL D 1 28 ? 56.620 123.905 -2.114 1.00 13.75 28 VAL D CA 1
ATOM 5100 C C . VAL D 1 28 ? 56.372 124.981 -3.167 1.00 15.57 28 VAL D C 1
ATOM 5101 O O . VAL D 1 28 ? 57.300 125.677 -3.586 1.00 13.85 28 VAL D O 1
ATOM 5105 N N . GLY D 1 29 ? 55.127 125.108 -3.606 1.00 15.79 29 GLY D N 1
ATOM 5106 C CA . GLY D 1 29 ? 54.815 126.117 -4.595 1.00 18.20 29 GLY D CA 1
ATOM 5107 C C . GLY D 1 29 ? 53.661 126.978 -4.140 1.00 19.71 29 GLY D C 1
ATOM 5108 O O . GLY D 1 29 ? 52.679 126.476 -3.588 1.00 20.09 29 GLY D O 1
ATOM 5109 N N . ALA D 1 30 ? 53.794 128.283 -4.354 1.00 19.87 30 ALA D N 1
ATOM 5110 C CA . ALA D 1 30 ? 52.748 129.229 -3.998 1.00 20.16 30 ALA D CA 1
ATOM 5111 C C . ALA D 1 30 ? 52.266 129.867 -5.302 1.00 21.42 30 ALA D C 1
ATOM 5112 O O . ALA D 1 30 ? 53.071 130.345 -6.108 1.00 20.74 30 ALA D O 1
ATOM 5114 N N . ASP D 1 31 ? 50.954 129.848 -5.512 1.00 23.09 31 ASP D N 1
ATOM 5115 C CA . ASP D 1 31 ? 50.348 130.412 -6.713 1.00 23.59 31 ASP D CA 1
ATOM 5116 C C . ASP D 1 31 ? 50.975 129.869 -7.997 1.00 24.43 31 ASP D C 1
ATOM 5117 O O . ASP D 1 31 ? 51.045 128.656 -8.195 1.00 25.00 31 ASP D O 1
ATOM 5122 N N . ARG D 1 32 ? 51.431 130.766 -8.865 1.00 24.83 32 ARG D N 1
ATOM 5123 C CA . ARG D 1 32 ? 52.036 130.369 -10.134 1.00 26.31 32 ARG D CA 1
ATOM 5124 C C . ARG D 1 32 ? 53.173 129.374 -9.922 1.00 23.88 32 ARG D C 1
ATOM 5125 O O . ARG D 1 32 ? 53.397 128.487 -10.749 1.00 23.75 32 ARG D O 1
ATOM 5133 N N . GLY D 1 33 ? 53.883 129.524 -8.807 1.00 21.69 33 GLY D N 1
ATOM 5134 C CA . GLY D 1 33 ? 54.981 128.624 -8.499 1.00 19.53 33 GLY D CA 1
ATOM 5135 C C . GLY D 1 33 ? 54.550 127.170 -8.421 1.00 17.90 33 GLY D C 1
ATOM 5136 O O . GLY D 1 33 ? 55.262 126.279 -8.881 1.00 17.18 33 GLY D O 1
ATOM 5137 N N . ALA D 1 34 ? 53.383 126.918 -7.839 1.00 18.56 34 ALA D N 1
ATOM 5138 C CA . ALA D 1 34 ? 52.887 125.547 -7.727 1.00 19.87 34 ALA D CA 1
ATOM 5139 C C . ALA D 1 34 ? 52.634 124.961 -9.118 1.00 20.52 34 ALA D C 1
ATOM 5140 O O . ALA D 1 34 ? 52.998 123.817 -9.396 1.00 21.61 34 ALA D O 1
ATOM 5142 N N . LEU D 1 35 ? 52.012 125.747 -9.991 1.00 21.96 35 LEU D N 1
ATOM 5143 C CA . LEU D 1 35 ? 51.729 125.287 -11.348 1.00 23.04 35 LEU D CA 1
ATOM 5144 C C . LEU D 1 35 ? 53.026 124.958 -12.087 1.00 21.85 35 LEU D C 1
ATOM 5145 O O . LEU D 1 35 ? 53.112 123.955 -12.796 1.00 21.71 35 LEU D O 1
ATOM 5150 N N . ARG D 1 36 ? 54.037 125.801 -11.914 1.00 21.51 36 ARG D N 1
ATOM 5151 C CA . ARG D 1 36 ? 55.317 125.588 -12.576 1.00 20.72 36 ARG D CA 1
ATOM 5152 C C . ARG D 1 36 ? 56.089 124.378 -12.049 1.00 21.25 36 ARG D C 1
ATOM 5153 O O . ARG D 1 36 ? 56.848 123.750 -12.794 1.00 19.75 36 ARG D O 1
ATOM 5161 N N . LEU D 1 37 ? 55.901 124.042 -10.775 1.00 20.40 37 LEU D N 1
ATOM 5162 C CA . LEU D 1 37 ? 56.575 122.871 -10.223 1.00 20.58 37 LEU D CA 1
ATOM 5163 C C . LEU D 1 37 ? 55.975 121.648 -10.907 1.00 21.45 37 LEU D C 1
ATOM 5164 O O . LEU D 1 37 ? 56.693 120.781 -11.407 1.00 21.35 37 LEU D O 1
ATOM 5169 N N . VAL D 1 38 ? 54.647 121.601 -10.936 1.00 23.65 38 VAL D N 1
ATOM 5170 C CA . VAL D 1 38 ? 53.927 120.497 -11.553 1.00 25.05 38 VAL D CA 1
ATOM 5171 C C . VAL D 1 38 ? 54.275 120.361 -13.033 1.00 25.40 38 VAL D C 1
ATOM 5172 O O . VAL D 1 38 ? 54.493 119.255 -13.518 1.00 26.24 38 VAL D O 1
ATOM 5176 N N . LYS D 1 39 ? 54.337 121.483 -13.748 1.00 26.75 39 LYS D N 1
ATOM 5177 C CA . LYS D 1 39 ? 54.649 121.439 -15.175 1.00 27.96 39 LYS D CA 1
ATOM 5178 C C . LYS D 1 39 ? 56.030 120.841 -15.407 1.00 27.27 39 LYS D C 1
ATOM 5179 O O . LYS D 1 39 ? 56.290 120.239 -16.449 1.00 27.46 39 LYS D O 1
ATOM 5185 N N . ARG D 1 40 ? 56.915 121.018 -14.433 1.00 27.00 40 ARG D N 1
ATOM 5186 C CA . ARG D 1 40 ? 58.268 120.494 -14.524 1.00 27.09 40 ARG D CA 1
ATOM 5187 C C . ARG D 1 40 ? 58.317 119.048 -14.031 1.00 26.94 40 ARG D C 1
ATOM 5188 O O . ARG D 1 40 ? 59.381 118.426 -13.996 1.00 26.94 40 ARG D O 1
ATOM 5196 N N . GLY D 1 41 ? 57.153 118.520 -13.658 1.00 26.65 41 GLY D N 1
ATOM 5197 C CA . GLY D 1 41 ? 57.071 117.149 -13.184 1.00 26.26 41 GLY D CA 1
ATOM 5198 C C . GLY D 1 41 ? 57.481 116.960 -11.734 1.00 26.13 41 GLY D C 1
ATOM 5199 O O . GLY D 1 41 ? 57.662 115.834 -11.274 1.00 25.49 41 GLY D O 1
ATOM 5200 N N . ILE D 1 42 ? 57.626 118.066 -11.013 1.00 25.75 42 ILE D N 1
ATOM 5201 C CA . ILE D 1 42 ? 58.022 118.027 -9.608 1.00 24.46 42 ILE D CA 1
ATOM 5202 C C . ILE D 1 42 ? 56.827 117.892 -8.674 1.00 23.59 42 ILE D C 1
ATOM 5203 O O . ILE D 1 42 ? 55.872 118.664 -8.760 1.00 24.32 42 ILE D O 1
ATOM 5208 N N . GLN D 1 43 ? 56.886 116.907 -7.783 1.00 22.45 43 GLN D N 1
ATOM 5209 C CA . GLN D 1 43 ? 55.824 116.681 -6.809 1.00 20.53 43 GLN D CA 1
ATOM 5210 C C . GLN D 1 43 ? 56.072 117.570 -5.598 1.00 19.80 43 GLN D C 1
ATOM 5211 O O . GLN D 1 43 ? 57.049 117.379 -4.867 1.00 19.56 43 GLN D O 1
ATOM 5217 N N . PRO D 1 44 ? 55.200 118.566 -5.375 1.00 19.66 44 PRO D N 1
ATOM 5218 C CA . PRO D 1 44 ? 55.368 119.466 -4.231 1.00 19.20 44 PRO D CA 1
ATOM 5219 C C . PRO D 1 44 ? 54.890 118.791 -2.952 1.00 18.58 44 PRO D C 1
ATOM 5220 O O . PRO D 1 44 ? 53.963 117.984 -2.985 1.00 18.56 44 PRO D O 1
ATOM 5224 N N . VAL D 1 45 ? 55.521 119.112 -1.831 1.00 17.25 45 VAL D N 1
ATOM 5225 C CA . VAL D 1 45 ? 55.106 118.532 -0.567 1.00 17.58 45 VAL D CA 1
ATOM 5226 C C . VAL D 1 45 ? 54.033 119.446 0.000 1.00 17.69 45 VAL D C 1
ATOM 5227 O O . VAL D 1 45 ? 53.303 119.074 0.917 1.00 18.24 45 VAL D O 1
ATOM 5239 N N . VAL D 1 47 ? 51.368 122.908 -1.435 1.00 18.88 47 VAL D N 1
ATOM 5240 C CA . VAL D 1 47 ? 50.896 123.822 -2.458 1.00 20.45 47 VAL D CA 1
ATOM 5241 C C . VAL D 1 47 ? 50.082 124.897 -1.733 1.00 20.57 47 VAL D C 1
ATOM 5242 O O . VAL D 1 47 ? 49.220 124.585 -0.914 1.00 19.55 47 VAL D O 1
ATOM 5246 N N . VAL D 1 48 ? 50.374 126.160 -2.020 1.00 20.85 48 VAL D N 1
ATOM 5247 C CA . VAL D 1 48 ? 49.692 127.274 -1.366 1.00 20.50 48 VAL D CA 1
ATOM 5248 C C . VAL D 1 48 ? 49.012 128.203 -2.365 1.00 22.36 48 VAL D C 1
ATOM 5249 O O . VAL D 1 48 ? 49.665 128.798 -3.230 1.00 18.96 48 VAL D O 1
ATOM 5253 N N . GLY D 1 49 ? 47.692 128.319 -2.233 1.00 23.24 49 GLY D N 1
ATOM 5254 C CA . GLY D 1 49 ? 46.917 129.169 -3.117 1.00 26.74 49 GLY D CA 1
ATOM 5255 C C . GLY D 1 49 ? 45.538 128.597 -3.391 1.00 29.64 49 GLY D C 1
ATOM 5256 O O . GLY D 1 49 ? 45.088 127.683 -2.698 1.00 30.14 49 GLY D O 1
ATOM 5257 N N . ASP D 1 50 ? 44.866 129.148 -4.396 1.00 31.61 50 ASP D N 1
ATOM 5258 C CA . ASP D 1 50 ? 43.530 128.706 -4.789 1.00 34.91 50 ASP D CA 1
ATOM 5259 C C . ASP D 1 50 ? 43.675 127.965 -6.115 1.00 35.55 50 ASP D C 1
ATOM 5260 O O . ASP D 1 50 ? 43.760 128.589 -7.169 1.00 35.16 50 ASP D O 1
ATOM 5265 N N . PHE D 1 51 ? 43.706 126.637 -6.063 1.00 37.02 51 PHE D N 1
ATOM 5266 C CA . PHE D 1 51 ? 43.871 125.833 -7.272 1.00 38.72 51 PHE D CA 1
ATOM 5267 C C . PHE D 1 51 ? 42.661 124.971 -7.585 1.00 39.30 51 PHE D C 1
ATOM 5268 O O . PHE D 1 51 ? 42.692 124.181 -8.529 1.00 40.14 51 PHE D O 1
ATOM 5276 N N . VAL D 1 62 ? 47.595 118.162 -12.401 1.00 38.29 62 VAL D N 1
ATOM 5277 C CA . VAL D 1 62 ? 47.627 119.099 -11.292 1.00 38.57 62 VAL D CA 1
ATOM 5278 C C . VAL D 1 62 ? 46.912 118.576 -10.042 1.00 39.52 62 VAL D C 1
ATOM 5279 O O . VAL D 1 62 ? 47.534 118.543 -8.985 1.00 40.08 62 VAL D O 1
ATOM 5283 N N . LYS D 1 63 ? 45.623 118.224 -10.119 1.00 39.47 63 LYS D N 1
ATOM 5284 C CA . LYS D 1 63 ? 44.926 117.709 -8.937 1.00 39.41 63 LYS D CA 1
ATOM 5285 C C . LYS D 1 63 ? 45.424 116.319 -8.688 1.00 38.51 63 LYS D C 1
ATOM 5286 O O . LYS D 1 63 ? 45.209 115.760 -7.606 1.00 39.21 63 LYS D O 1
ATOM 5292 N N . ASP D 1 64 ? 46.103 115.763 -9.694 1.00 36.98 64 ASP D N 1
ATOM 5293 C CA . ASP D 1 64 ? 46.724 114.452 -9.518 1.00 36.15 64 ASP D CA 1
ATOM 5294 C C . ASP D 1 64 ? 47.881 114.808 -8.555 1.00 35.71 64 ASP D C 1
ATOM 5295 O O . ASP D 1 64 ? 48.258 114.029 -7.654 1.00 36.45 64 ASP D O 1
ATOM 5300 N N . ALA D 1 65 ? 48.406 116.023 -8.735 1.00 33.81 65 ALA D N 1
ATOM 5301 C CA . ALA D 1 65 ? 49.512 116.531 -7.937 1.00 32.08 65 ALA D CA 1
ATOM 5302 C C . ALA D 1 65 ? 49.156 116.968 -6.519 1.00 31.21 65 ALA D C 1
ATOM 5303 O O . ALA D 1 65 ? 49.963 116.810 -5.609 1.00 31.90 65 ALA D O 1
ATOM 5305 N N . LEU D 1 66 ? 47.966 117.519 -6.317 1.00 28.92 66 LEU D N 1
ATOM 5306 C CA . LEU D 1 66 ? 47.580 117.970 -4.984 1.00 28.65 66 LEU D CA 1
ATOM 5307 C C . LEU D 1 66 ? 47.222 116.819 -4.060 1.00 27.60 66 LEU D C 1
ATOM 5308 O O . LEU D 1 66 ? 46.998 117.016 -2.872 1.00 27.16 66 LEU D O 1
ATOM 5313 N N . VAL D 1 67 ? 47.164 115.612 -4.610 1.00 26.38 67 VAL D N 1
ATOM 5314 C CA . VAL D 1 67 ? 46.873 114.438 -3.797 1.00 24.41 67 VAL D CA 1
ATOM 5315 C C . VAL D 1 67 ? 48.077 114.211 -2.884 1.00 22.94 67 VAL D C 1
ATOM 5316 O O . VAL D 1 67 ? 47.937 114.038 -1.675 1.00 21.76 67 VAL D O 1
ATOM 5320 N N . GLY D 1 68 ? 49.264 114.227 -3.480 1.00 22.65 68 GLY D N 1
ATOM 5321 C CA . GLY D 1 68 ? 50.478 114.015 -2.714 1.00 21.91 68 GLY D CA 1
ATOM 5322 C C . GLY D 1 68 ? 51.097 115.293 -2.181 1.00 21.09 68 GLY D C 1
ATOM 5323 O O . GLY D 1 68 ? 52.321 115.420 -2.137 1.00 21.59 68 GLY D O 1
ATOM 5324 N N . ALA D 1 69 ? 50.263 116.242 -1.770 1.00 20.72 69 ALA D N 1
ATOM 5325 C CA . ALA D 1 69 ? 50.779 117.497 -1.239 1.00 20.10 69 ALA D CA 1
ATOM 5326 C C . ALA D 1 69 ? 49.852 118.148 -0.223 1.00 20.72 69 ALA D C 1
ATOM 5327 O O . ALA D 1 69 ? 48.631 118.008 -0.298 1.00 21.96 69 ALA D O 1
ATOM 5329 N N . ILE D 1 70 ? 50.442 118.857 0.734 1.00 18.66 70 ILE D N 1
ATOM 5330 C CA . ILE D 1 70 ? 49.665 119.574 1.737 1.00 18.07 70 ILE D CA 1
ATOM 5331 C C . ILE D 1 70 ? 49.029 120.756 1.012 1.00 18.94 70 ILE D C 1
ATOM 5332 O O . ILE D 1 70 ? 49.712 121.492 0.302 1.00 18.88 70 ILE D O 1
ATOM 5337 N N . VAL D 1 71 ? 47.729 120.946 1.184 1.00 20.61 71 VAL D N 1
ATOM 5338 C CA . VAL D 1 71 ? 47.064 122.050 0.516 1.00 22.16 71 VAL D CA 1
ATOM 5339 C C . VAL D 1 71 ? 46.702 123.165 1.483 1.00 22.84 71 VAL D C 1
ATOM 5340 O O . VAL D 1 71 ? 45.970 122.947 2.444 1.00 22.99 71 VAL D O 1
ATOM 5344 N N . VAL D 1 72 ? 47.226 124.360 1.221 1.00 24.03 72 VAL D N 1
ATOM 5345 C CA . VAL D 1 72 ? 46.939 125.522 2.051 1.00 24.68 72 VAL D CA 1
ATOM 5346 C C . VAL D 1 72 ? 46.218 126.568 1.201 1.00 27.14 72 VAL D C 1
ATOM 5347 O O . VAL D 1 72 ? 46.787 127.103 0.247 1.00 26.73 72 VAL D O 1
ATOM 5351 N N . LYS D 1 73 ? 44.963 126.845 1.549 1.00 28.10 73 LYS D N 1
ATOM 5352 C CA . LYS D 1 73 ? 44.151 127.824 0.826 1.00 29.36 73 LYS D CA 1
ATOM 5353 C C . LYS D 1 73 ? 44.500 129.237 1.283 1.00 29.77 73 LYS D C 1
ATOM 5354 O O . LYS D 1 73 ? 44.944 129.438 2.414 1.00 28.50 73 LYS D O 1
ATOM 5360 N N . PRO D 1 74 ? 44.298 130.236 0.405 1.00 30.33 74 PRO D N 1
ATOM 5361 C CA . PRO D 1 74 ? 44.586 131.638 0.702 1.00 31.83 74 PRO D CA 1
ATOM 5362 C C . PRO D 1 74 ? 44.137 132.083 2.090 1.00 33.90 74 PRO D C 1
ATOM 5363 O O . PRO D 1 74 ? 43.088 131.673 2.590 1.00 33.71 74 PRO D O 1
ATOM 5367 N N . ASP D 1 75 ? 44.948 132.937 2.698 1.00 36.18 75 ASP D N 1
ATOM 5368 C CA . ASP D 1 75 ? 44.705 133.449 4.039 1.00 38.67 75 ASP D CA 1
ATOM 5369 C C . ASP D 1 75 ? 43.916 134.757 4.029 1.00 39.65 75 ASP D C 1
ATOM 5370 O O . ASP D 1 75 ? 43.640 135.317 2.969 1.00 39.13 75 ASP D O 1
ATOM 5375 N N . GLN D 1 76 ? 43.562 135.243 5.215 1.00 40.00 76 GLN D N 1
ATOM 5376 C CA . GLN D 1 76 ? 42.819 136.495 5.337 1.00 40.37 76 GLN D CA 1
ATOM 5377 C C . GLN D 1 76 ? 43.802 137.657 5.459 1.00 39.02 76 GLN D C 1
ATOM 5378 O O . GLN D 1 76 ? 43.711 138.650 4.735 1.00 39.38 76 GLN D O 1
ATOM 5384 N N . ASP D 1 77 ? 44.748 137.517 6.381 1.00 37.66 77 ASP D N 1
ATOM 5385 C CA . ASP D 1 77 ? 45.750 138.549 6.612 1.00 37.03 77 ASP D CA 1
ATOM 5386 C C . ASP D 1 77 ? 47.140 138.242 6.060 1.00 34.34 77 ASP D C 1
ATOM 5387 O O . ASP D 1 77 ? 48.120 138.869 6.461 1.00 34.14 77 ASP D O 1
ATOM 5392 N N . HIS D 1 78 ? 47.238 137.287 5.143 1.00 30.57 78 HIS D N 1
ATOM 5393 C CA . HIS D 1 78 ? 48.546 136.951 4.588 1.00 27.61 78 HIS D CA 1
ATOM 5394 C C . HIS D 1 78 ? 48.589 136.871 3.075 1.00 26.11 78 HIS D C 1
ATOM 5395 O O . HIS D 1 78 ? 47.639 136.413 2.441 1.00 24.25 78 HIS D O 1
ATOM 5402 N N . THR D 1 79 ? 49.693 137.328 2.488 1.00 24.44 79 THR D N 1
ATOM 5403 C CA . THR D 1 79 ? 49.853 137.191 1.046 1.00 21.75 79 THR D CA 1
ATOM 5404 C C . THR D 1 79 ? 50.098 135.686 0.934 1.00 19.87 79 THR D C 1
ATOM 5405 O O . THR D 1 79 ? 50.360 135.035 1.946 1.00 17.09 79 THR D O 1
ATOM 5409 N N . ASP D 1 80 ? 50.002 135.111 -0.258 1.00 19.65 80 ASP D N 1
ATOM 5410 C CA . ASP D 1 80 ? 50.231 133.676 -0.365 1.00 19.21 80 ASP D CA 1
ATOM 5411 C C . ASP D 1 80 ? 51.685 133.302 -0.115 1.00 18.08 80 ASP D C 1
ATOM 5412 O O . ASP D 1 80 ? 51.979 132.180 0.298 1.00 20.88 80 ASP D O 1
ATOM 5417 N N . THR D 1 81 ? 52.596 134.239 -0.352 1.00 17.50 81 THR D N 1
ATOM 5418 C CA . THR D 1 81 ? 54.013 133.978 -0.119 1.00 15.72 81 THR D CA 1
ATOM 5419 C C . THR D 1 81 ? 54.268 133.937 1.385 1.00 15.14 81 THR D C 1
ATOM 5420 O O . THR D 1 81 ? 55.017 133.091 1.871 1.00 14.32 81 THR D O 1
ATOM 5424 N N . GLN D 1 82 ? 53.647 134.862 2.114 1.00 15.10 82 GLN D N 1
ATOM 5425 C CA . GLN D 1 82 ? 53.790 134.913 3.561 1.00 14.59 82 GLN D CA 1
ATOM 5426 C C . GLN D 1 82 ? 53.179 133.641 4.156 1.00 15.06 82 GLN D C 1
ATOM 5427 O O . GLN D 1 82 ? 53.786 132.988 5.011 1.00 14.43 82 GLN D O 1
ATOM 5433 N N . LEU D 1 83 ? 51.978 133.293 3.696 1.00 14.93 83 LEU D N 1
ATOM 5434 C CA . LEU D 1 83 ? 51.281 132.105 4.181 1.00 15.65 83 LEU D CA 1
ATOM 5435 C C . LEU D 1 83 ? 52.186 130.887 4.008 1.00 16.01 83 LEU D C 1
ATOM 5436 O O . LEU D 1 83 ? 52.306 130.052 4.910 1.00 16.78 83 LEU D O 1
ATOM 5441 N N . ALA D 1 84 ? 52.807 130.790 2.836 1.00 15.52 84 ALA D N 1
ATOM 5442 C CA . ALA D 1 84 ? 53.700 129.684 2.533 1.00 15.79 84 ALA D CA 1
ATOM 5443 C C . ALA D 1 84 ? 54.856 129.621 3.528 1.00 14.93 84 ALA D C 1
ATOM 5444 O O . ALA D 1 84 ? 55.109 128.576 4.130 1.00 16.69 84 ALA D O 1
ATOM 5446 N N . ILE D 1 85 ? 55.557 130.738 3.696 1.00 15.36 85 ILE D N 1
ATOM 5447 C CA . ILE D 1 85 ? 56.684 130.797 4.622 1.00 15.00 85 ILE D CA 1
ATOM 5448 C C . ILE D 1 85 ? 56.252 130.314 6.009 1.00 14.67 85 ILE D C 1
ATOM 5449 O O . ILE D 1 85 ? 56.894 129.445 6.608 1.00 12.48 85 ILE D O 1
ATOM 5454 N N . LYS D 1 86 ? 55.154 130.878 6.502 1.00 14.30 86 LYS D N 1
ATOM 5455 C CA . LYS D 1 86 ? 54.619 130.534 7.815 1.00 16.20 86 LYS D CA 1
ATOM 5456 C C . LYS D 1 86 ? 54.222 129.062 7.911 1.00 15.01 86 LYS D C 1
ATOM 5457 O O . LYS D 1 86 ? 54.529 128.398 8.901 1.00 15.27 86 LYS D O 1
ATOM 5463 N N . SER D 1 87 ? 53.547 128.556 6.881 1.00 15.85 87 SER D N 1
ATOM 5464 C CA . SER D 1 87 ? 53.108 127.162 6.854 1.00 14.79 87 SER D CA 1
ATOM 5465 C C . SER D 1 87 ? 54.298 126.204 6.809 1.00 15.44 87 SER D C 1
ATOM 5466 O O . SER D 1 87 ? 54.292 125.165 7.464 1.00 16.35 87 SER D O 1
ATOM 5469 N N . ILE D 1 88 ? 55.318 126.547 6.032 1.00 15.45 88 ILE D N 1
ATOM 5470 C CA . ILE D 1 88 ? 56.504 125.698 5.943 1.00 14.48 88 ILE D CA 1
ATOM 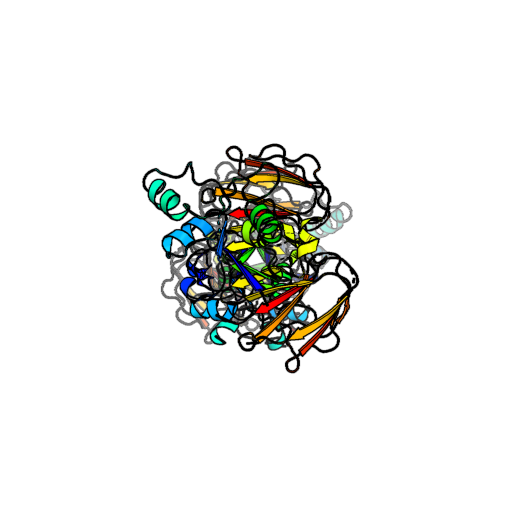5471 C C . ILE D 1 88 ? 57.200 125.579 7.305 1.00 17.03 88 ILE D C 1
ATOM 5472 O O . ILE D 1 88 ? 57.459 124.465 7.797 1.00 16.24 88 ILE D O 1
ATOM 5477 N N . PHE D 1 89 ? 57.497 126.722 7.918 1.00 14.29 89 PHE D N 1
ATOM 5478 C CA . PHE D 1 89 ? 58.170 126.705 9.211 1.00 16.69 89 PHE D CA 1
ATOM 5479 C C . PHE D 1 89 ? 57.352 126.074 10.321 1.00 16.64 89 PHE D C 1
ATOM 5480 O O . PHE D 1 89 ? 57.892 125.346 11.145 1.00 16.66 89 PHE D O 1
ATOM 5488 N N . GLU D 1 90 ? 56.051 126.330 10.345 1.00 18.07 90 GLU D N 1
ATOM 5489 C CA . GLU D 1 90 ? 55.222 125.757 11.398 1.00 19.52 90 GLU D CA 1
ATOM 5490 C C . GLU D 1 90 ? 54.825 124.296 11.158 1.00 20.17 90 GLU D C 1
ATOM 5491 O O . GLU D 1 90 ? 54.755 123.505 12.102 1.00 19.65 90 GLU D O 1
ATOM 5497 N N . GLN D 1 91 ? 54.573 123.929 9.904 1.00 19.01 91 GLN D N 1
ATOM 5498 C CA . GLN D 1 91 ? 54.151 122.561 9.599 1.00 20.05 91 GLN D CA 1
ATOM 5499 C C . GLN D 1 91 ? 55.268 121.598 9.212 1.00 18.37 91 GLN D C 1
ATOM 5500 O O . GLN D 1 91 ? 55.265 120.441 9.629 1.00 16.36 91 GLN D O 1
ATOM 5506 N N . LEU D 1 92 ? 56.223 122.075 8.424 1.00 19.02 92 LEU D N 1
ATOM 5507 C CA . LEU D 1 92 ? 57.334 121.241 7.973 1.00 18.11 92 LEU D CA 1
ATOM 5508 C C . LEU D 1 92 ? 58.574 121.397 8.856 1.00 18.01 92 LEU D C 1
ATOM 5509 O O . LEU D 1 92 ? 59.417 120.500 8.926 1.00 18.03 92 LEU D O 1
ATOM 5514 N N . GLN D 1 93 ? 58.680 122.546 9.516 1.00 17.27 93 GLN D N 1
ATOM 5515 C CA . GLN D 1 93 ? 59.780 122.833 10.436 1.00 18.03 93 GLN D CA 1
ATOM 5516 C C . GLN D 1 93 ? 61.190 122.508 9.924 1.00 17.96 93 GLN D C 1
ATOM 5517 O O . GLN D 1 93 ? 61.934 121.766 10.566 1.00 16.81 93 GLN D O 1
ATOM 5523 N N . PRO D 1 94 ? 61.581 123.071 8.771 1.00 18.54 94 PRO D N 1
ATOM 5524 C CA . PRO D 1 94 ? 62.909 122.820 8.203 1.00 19.40 94 PRO D CA 1
ATOM 5525 C C . PRO D 1 94 ? 63.948 123.752 8.818 1.00 20.16 94 PRO D C 1
ATOM 5526 O O . PRO D 1 94 ? 63.593 124.786 9.382 1.00 20.50 94 PRO D O 1
ATOM 5530 N N . ASP D 1 95 ? 65.226 123.398 8.706 1.00 20.92 95 ASP D N 1
ATOM 5531 C CA . ASP D 1 95 ? 66.280 124.253 9.243 1.00 20.52 95 ASP D CA 1
ATOM 5532 C C . ASP D 1 95 ? 66.374 125.531 8.424 1.00 20.58 95 ASP D C 1
ATOM 5533 O O . ASP D 1 95 ? 66.628 126.610 8.962 1.00 21.69 95 ASP D O 1
ATOM 5538 N N . GLU D 1 96 ? 66.161 125.397 7.119 1.00 19.35 96 GLU D N 1
ATOM 5539 C CA . GLU D 1 96 ? 66.236 126.525 6.205 1.00 21.05 96 GLU D CA 1
ATOM 5540 C C . GLU D 1 96 ? 65.188 126.486 5.102 1.00 20.41 96 GLU D C 1
ATOM 5541 O O . GLU D 1 96 ? 64.686 125.418 4.723 1.00 18.73 96 GLU D O 1
ATOM 5547 N N . VAL D 1 97 ? 64.872 127.675 4.596 1.00 18.54 97 VAL D N 1
ATOM 5548 C CA . VAL D 1 97 ? 63.942 127.832 3.495 1.00 17.04 97 VAL D CA 1
ATOM 5549 C C . VAL D 1 97 ? 64.680 128.613 2.424 1.00 17.21 97 VAL D C 1
ATOM 5550 O O . VAL D 1 97 ? 65.210 129.697 2.677 1.00 15.74 97 VAL D O 1
ATOM 5554 N N . HIS D 1 98 ? 64.737 128.041 1.230 1.00 16.27 98 HIS D N 1
ATOM 5555 C CA . HIS D 1 98 ? 65.391 128.691 0.118 1.00 15.71 98 HIS D CA 1
ATOM 5556 C C . HIS D 1 98 ? 64.296 129.129 -0.840 1.00 16.27 98 HIS D C 1
ATOM 5557 O O . HIS D 1 98 ? 63.592 128.307 -1.410 1.00 14.45 98 HIS D O 1
ATOM 5564 N N . LEU D 1 99 ? 64.153 130.444 -0.981 1.00 17.08 99 LEU D N 1
ATOM 5565 C CA . LEU D 1 99 ? 63.135 131.043 -1.829 1.00 17.91 99 LEU D CA 1
ATOM 5566 C C . LEU D 1 99 ? 63.599 131.276 -3.262 1.00 17.24 99 LEU D C 1
ATOM 5567 O O . LEU D 1 99 ? 64.588 131.968 -3.503 1.00 16.68 99 LEU D O 1
ATOM 5572 N N . TYR D 1 100 ? 62.877 130.684 -4.211 1.00 15.63 100 TYR D N 1
ATOM 5573 C CA . TYR D 1 100 ? 63.201 130.820 -5.624 1.00 15.57 100 TYR D CA 1
ATOM 5574 C C . TYR D 1 100 ? 62.077 131.571 -6.339 1.00 16.27 100 TYR D C 1
ATOM 5575 O O . TYR D 1 100 ? 60.960 131.670 -5.826 1.00 14.84 100 TYR D O 1
ATOM 5584 N N . GLY D 1 101 ? 62.380 132.104 -7.518 1.00 16.02 101 GLY D N 1
ATOM 5585 C CA . GLY D 1 101 ? 61.386 132.844 -8.271 1.00 16.12 101 GLY D CA 1
ATOM 5586 C C . GLY D 1 101 ? 60.926 134.093 -7.542 1.00 16.06 101 GLY D C 1
ATOM 5587 O O . GLY D 1 101 ? 59.826 134.592 -7.790 1.00 15.47 101 GLY D O 1
ATOM 5588 N N . ALA D 1 102 ? 61.765 134.606 -6.645 1.00 16.53 102 ALA D N 1
ATOM 5589 C CA . ALA D 1 102 ? 61.417 135.803 -5.880 1.00 16.36 102 ALA D CA 1
ATOM 5590 C C . ALA D 1 102 ? 61.898 137.100 -6.529 1.00 17.15 102 ALA D C 1
ATOM 5591 O O . ALA D 1 102 ? 61.627 138.187 -6.014 1.00 17.63 102 ALA D O 1
ATOM 5593 N N . THR D 1 103 ? 62.607 136.999 -7.650 1.00 17.38 103 THR D N 1
ATOM 5594 C CA . THR D 1 103 ? 63.115 138.196 -8.312 1.00 17.00 103 THR D CA 1
ATOM 5595 C C . THR D 1 103 ? 62.614 138.383 -9.743 1.00 17.64 103 THR D C 1
ATOM 5596 O O . THR D 1 103 ? 61.913 137.527 -10.293 1.00 17.27 103 THR D O 1
ATOM 5600 N N . GLY D 1 104 ? 63.001 139.510 -10.338 1.00 16.24 104 GLY D N 1
ATOM 5601 C CA . GLY D 1 104 ? 62.592 139.835 -11.690 1.00 16.45 104 GLY D CA 1
ATOM 5602 C C . GLY D 1 104 ? 61.102 140.095 -11.751 1.00 17.38 104 GLY D C 1
ATOM 5603 O O . GLY D 1 104 ? 60.416 140.062 -10.724 1.00 16.42 104 GLY D O 1
ATOM 5604 N N . GLY D 1 105 ? 60.605 140.382 -12.950 1.00 16.30 105 GLY D N 1
ATOM 5605 C CA . GLY D 1 105 ? 59.183 140.614 -13.131 1.00 16.01 105 GLY D CA 1
ATOM 5606 C C . GLY D 1 105 ? 58.629 141.867 -12.485 1.00 15.55 105 GLY D C 1
ATOM 5607 O O . GLY D 1 105 ? 59.154 142.962 -12.670 1.00 15.16 105 GLY D O 1
ATOM 5608 N N . ARG D 1 106 ? 57.550 141.703 -11.729 1.00 15.85 106 ARG D N 1
ATOM 5609 C CA . ARG D 1 106 ? 56.911 142.824 -11.051 1.00 17.01 106 ARG D CA 1
ATOM 5610 C C . ARG D 1 106 ? 57.724 143.274 -9.837 1.00 15.80 106 ARG D C 1
ATOM 5611 O O . ARG D 1 106 ? 58.070 142.464 -8.974 1.00 16.94 106 ARG D O 1
ATOM 5619 N N . LEU D 1 107 ? 58.038 144.566 -9.782 1.00 15.49 107 LEU D N 1
ATOM 5620 C CA . LEU D 1 107 ? 58.810 145.110 -8.673 1.00 13.76 107 LEU D CA 1
ATOM 5621 C C . LEU D 1 107 ? 58.093 145.108 -7.326 1.00 12.41 107 LEU D C 1
ATOM 5622 O O . LEU D 1 107 ? 58.744 145.064 -6.286 1.00 8.98 107 LEU D O 1
ATOM 5627 N N . ASP D 1 108 ? 56.766 145.170 -7.315 1.00 13.25 108 ASP D N 1
ATOM 5628 C CA . ASP D 1 108 ? 56.093 145.169 -6.023 1.00 16.39 108 ASP D CA 1
ATOM 5629 C C . ASP D 1 108 ? 56.219 143.809 -5.348 1.00 17.54 108 ASP D C 1
ATOM 5630 O O . ASP D 1 108 ? 56.274 143.725 -4.118 1.00 18.68 108 ASP D O 1
ATOM 5635 N N . HIS D 1 109 ? 56.290 142.752 -6.153 1.00 17.14 109 HIS D N 1
ATOM 5636 C CA . HIS D 1 109 ? 56.452 141.406 -5.618 1.00 17.26 109 HIS D CA 1
ATOM 5637 C C . HIS D 1 109 ? 57.884 141.241 -5.128 1.00 17.42 109 HIS D C 1
ATOM 5638 O O . HIS D 1 109 ? 58.125 140.724 -4.034 1.00 17.26 109 HIS D O 1
ATOM 5645 N N . LEU D 1 110 ? 58.831 141.684 -5.950 1.00 17.20 110 LEU D N 1
ATOM 5646 C CA . LEU D 1 110 ? 60.245 141.580 -5.609 1.00 17.86 110 LEU D CA 1
ATOM 5647 C C . LEU D 1 110 ? 60.545 142.243 -4.266 1.00 17.43 110 LEU D C 1
ATOM 5648 O O . LEU D 1 110 ? 61.205 141.652 -3.414 1.00 18.36 110 LEU D O 1
ATOM 5653 N N . LEU D 1 111 ? 60.058 143.464 -4.073 1.00 15.54 111 LEU D N 1
ATOM 5654 C CA . LEU D 1 111 ? 60.292 144.177 -2.825 1.00 14.28 111 LEU D CA 1
ATOM 5655 C C . LEU D 1 111 ? 59.529 143.532 -1.659 1.00 14.30 111 LEU D C 1
ATOM 5656 O O . LEU D 1 111 ? 59.992 143.550 -0.514 1.00 14.40 111 LEU D O 1
ATOM 5661 N N . ALA D 1 112 ? 58.364 142.961 -1.942 1.00 13.40 112 ALA D N 1
ATOM 5662 C CA . ALA D 1 112 ? 57.597 142.304 -0.890 1.00 13.11 112 ALA D CA 1
ATOM 5663 C C . ALA D 1 112 ? 58.368 141.073 -0.405 1.00 13.43 112 ALA D C 1
ATOM 5664 O O . ALA D 1 112 ? 58.339 140.743 0.780 1.00 14.34 112 ALA D O 1
ATOM 5666 N N . ASN D 1 113 ? 59.056 140.404 -1.327 1.00 13.35 113 ASN D N 1
ATOM 5667 C CA . ASN D 1 113 ? 59.830 139.216 -0.985 1.00 15.98 113 ASN D CA 1
ATOM 5668 C C . ASN D 1 113 ? 61.106 139.598 -0.238 1.00 16.71 113 ASN D C 1
ATOM 5669 O O . ASN D 1 113 ? 61.548 138.889 0.668 1.00 17.82 113 ASN D O 1
ATOM 5682 N N . TRP D 1 115 ? 61.497 142.320 1.659 1.00 18.85 115 TRP D N 1
ATOM 5683 C CA . TRP D 1 115 ? 61.174 142.866 2.976 1.00 18.27 115 TRP D CA 1
ATOM 5684 C C . TRP D 1 115 ? 60.170 142.041 3.766 1.00 17.03 115 TRP D C 1
ATOM 5685 O O . TRP D 1 115 ? 59.641 142.496 4.778 1.00 17.16 115 TRP D O 1
ATOM 5696 N N . LEU D 1 116 ? 59.910 140.824 3.313 1.00 17.52 116 LEU D N 1
ATOM 5697 C CA . LEU D 1 116 ? 58.954 139.970 3.993 1.00 17.36 116 LEU D CA 1
ATOM 5698 C C . LEU D 1 116 ? 59.303 139.702 5.465 1.00 17.80 116 LEU D C 1
ATOM 5699 O O . LEU D 1 116 ? 58.418 139.662 6.321 1.00 16.43 116 LEU D O 1
ATOM 5704 N N . VAL D 1 117 ? 60.589 139.537 5.762 1.00 17.55 117 VAL D N 1
ATOM 5705 C CA . VAL D 1 117 ? 61.016 139.238 7.125 1.00 16.06 117 VAL D CA 1
ATOM 5706 C C . VAL D 1 117 ? 61.036 140.416 8.097 1.00 17.30 117 VAL D C 1
ATOM 5707 O O . VAL D 1 117 ? 61.349 140.238 9.271 1.00 18.14 117 VAL D O 1
ATOM 5711 N N . LEU D 1 118 ? 60.699 141.613 7.630 1.00 17.11 118 LEU D N 1
ATOM 5712 C CA . LEU D 1 118 ? 60.701 142.766 8.521 1.00 16.19 118 LEU D CA 1
ATOM 5713 C C . LEU D 1 118 ? 59.531 142.716 9.488 1.00 16.87 118 LEU D C 1
ATOM 5714 O O . LEU D 1 118 ? 59.628 143.222 10.608 1.00 17.06 118 LEU D O 1
ATOM 5719 N N . ASP D 1 119 ? 58.427 142.113 9.053 1.00 16.70 119 ASP D N 1
ATOM 5720 C CA . ASP D 1 119 ? 57.238 141.972 9.893 1.00 18.37 119 ASP D CA 1
ATOM 5721 C C . ASP D 1 119 ? 57.604 141.136 11.127 1.00 17.62 119 ASP D C 1
ATOM 5722 O O . ASP D 1 119 ? 58.092 140.014 11.001 1.00 18.60 119 ASP D O 1
ATOM 5727 N N . PRO D 1 120 ? 57.363 141.672 12.335 1.00 18.94 120 PRO D N 1
ATOM 5728 C CA . PRO D 1 120 ? 57.665 141.002 13.606 1.00 20.03 120 PRO D CA 1
ATOM 5729 C C . PRO D 1 120 ? 57.359 139.506 13.697 1.00 21.10 120 PRO D C 1
ATOM 5730 O O . PRO D 1 120 ? 58.111 138.757 14.313 1.00 21.24 120 PRO D O 1
ATOM 5734 N N . VAL D 1 121 ? 56.261 139.076 13.090 1.00 23.19 121 VAL D N 1
ATOM 5735 C CA . VAL D 1 121 ? 55.880 137.670 13.119 1.00 25.65 121 VAL D CA 1
ATOM 5736 C C . VAL D 1 121 ? 56.768 136.801 12.231 1.00 24.41 121 VAL D C 1
ATOM 5737 O O . VAL D 1 121 ? 56.912 135.603 12.468 1.00 24.32 121 VAL D O 1
ATOM 5741 N N . PHE D 1 122 ? 57.363 137.400 11.206 1.00 22.92 122 PHE D N 1
ATOM 5742 C CA . PHE D 1 122 ? 58.219 136.640 10.309 1.00 18.77 122 PHE D CA 1
ATOM 5743 C C . PHE D 1 122 ? 59.692 136.868 10.593 1.00 17.64 122 PHE D C 1
ATOM 5744 O O . PHE D 1 122 ? 60.538 136.060 10.206 1.00 15.90 122 PHE D O 1
ATOM 5752 N N . ARG D 1 123 ? 59.994 137.959 11.287 1.00 17.01 123 ARG D N 1
ATOM 5753 C CA . ARG D 1 123 ? 61.381 138.304 11.577 1.00 17.64 123 ARG D CA 1
ATOM 5754 C C . ARG D 1 123 ? 62.203 137.222 12.274 1.00 16.20 123 ARG D C 1
ATOM 5755 O O . ARG D 1 123 ? 63.404 137.116 12.043 1.00 16.50 123 ARG D O 1
ATOM 5763 N N . GLN D 1 124 ? 61.573 136.416 13.120 1.00 16.81 124 GLN D N 1
ATOM 5764 C CA . GLN D 1 124 ? 62.313 135.373 13.824 1.00 17.68 124 GLN D CA 1
ATOM 5765 C C . GLN D 1 124 ? 62.853 134.296 12.898 1.00 17.38 124 GLN D C 1
ATOM 5766 O O . GLN D 1 124 ? 63.728 133.522 13.283 1.00 17.51 124 GLN D O 1
ATOM 5772 N N . TRP D 1 125 ? 62.331 134.254 11.677 1.00 16.85 125 TRP D N 1
ATOM 5773 C CA . TRP D 1 125 ? 62.764 133.273 10.694 1.00 16.13 125 TRP D CA 1
ATOM 5774 C C . TRP D 1 125 ? 63.753 133.881 9.709 1.00 17.85 125 TRP D C 1
ATOM 5775 O O . TRP D 1 125 ? 64.272 133.194 8.831 1.00 17.38 125 TRP D O 1
ATOM 5786 N N . ALA D 1 126 ? 64.021 135.175 9.861 1.00 17.86 126 ALA D N 1
ATOM 5787 C CA . ALA D 1 126 ? 64.956 135.867 8.977 1.00 17.22 126 ALA D CA 1
ATOM 5788 C C . ALA D 1 126 ? 66.285 135.123 8.816 1.00 17.04 126 ALA D C 1
ATOM 5789 O O . ALA D 1 126 ? 66.825 135.033 7.710 1.00 17.42 126 ALA D O 1
ATOM 5791 N N . PRO D 1 127 ? 66.834 134.589 9.920 1.00 16.89 127 PRO D N 1
ATOM 5792 C CA . PRO D 1 127 ? 68.107 133.856 9.884 1.00 17.61 127 PRO D CA 1
ATOM 5793 C C . PRO D 1 127 ? 68.059 132.570 9.055 1.00 18.41 127 PRO D C 1
ATOM 5794 O O . PRO D 1 127 ? 69.090 132.084 8.581 1.00 18.03 127 PRO D O 1
ATOM 5798 N N . GLN D 1 128 ? 66.856 132.033 8.884 1.00 18.29 128 GLN D N 1
ATOM 5799 C CA . GLN D 1 128 ? 66.666 130.784 8.154 1.00 18.85 128 GLN D CA 1
ATOM 5800 C C . GLN D 1 128 ? 66.126 130.932 6.726 1.00 19.61 128 GLN D C 1
ATOM 5801 O O . GLN D 1 128 ? 65.844 129.930 6.061 1.00 18.70 128 GLN D O 1
ATOM 5807 N N . ILE D 1 129 ? 65.978 132.167 6.254 1.00 19.20 129 ILE D N 1
ATOM 5808 C CA . ILE D 1 129 ? 65.454 132.396 4.912 1.00 18.92 129 ILE D CA 1
ATOM 5809 C C . ILE D 1 129 ? 66.489 132.961 3.943 1.00 18.93 129 ILE D C 1
ATOM 5810 O O . ILE D 1 129 ? 67.131 133.973 4.220 1.00 19.27 129 ILE D O 1
ATOM 5815 N N . LYS D 1 130 ? 66.643 132.307 2.798 1.00 20.41 130 LYS D N 1
ATOM 5816 C CA . LYS D 1 130 ? 67.596 132.766 1.796 1.00 20.89 130 LYS D CA 1
ATOM 5817 C C . LYS D 1 130 ? 66.940 132.882 0.422 1.00 20.96 130 LYS D C 1
ATOM 5818 O O . LYS D 1 130 ? 66.253 131.958 -0.016 1.00 22.83 130 LYS D O 1
ATOM 5824 N N . LEU D 1 131 ? 67.133 134.023 -0.243 1.00 19.61 131 LEU D N 1
ATOM 5825 C CA . LEU D 1 131 ? 66.586 134.228 -1.583 1.00 18.76 131 LEU D CA 1
ATOM 5826 C C . LEU D 1 131 ? 67.690 133.854 -2.563 1.00 17.03 131 LEU D C 1
ATOM 5827 O O . LEU D 1 131 ? 68.848 134.204 -2.359 1.00 15.08 131 LEU D O 1
ATOM 5832 N N . ILE D 1 132 ? 67.332 133.141 -3.624 1.00 16.76 132 ILE D N 1
ATOM 5833 C CA . ILE D 1 132 ? 68.319 132.712 -4.602 1.00 16.33 132 ILE D CA 1
ATOM 5834 C C . ILE D 1 132 ? 67.836 132.858 -6.035 1.00 16.22 132 ILE D C 1
ATOM 5835 O O . ILE D 1 132 ? 66.752 132.398 -6.384 1.00 15.52 132 ILE D O 1
ATOM 5840 N N . ASP D 1 133 ? 68.643 133.507 -6.861 1.00 16.97 133 ASP D N 1
ATOM 5841 C CA . ASP D 1 133 ? 68.306 133.664 -8.264 1.00 18.15 133 ASP D CA 1
ATOM 5842 C C . ASP D 1 133 ? 69.595 133.482 -9.053 1.00 18.91 133 ASP D C 1
ATOM 5843 O O . ASP D 1 133 ? 70.640 133.217 -8.462 1.00 19.21 133 ASP D O 1
ATOM 5848 N N . LYS D 1 134 ? 69.527 133.596 -10.373 1.00 21.05 134 LYS D N 1
ATOM 5849 C CA . LYS D 1 134 ? 70.703 133.379 -11.211 1.00 22.61 134 LYS D CA 1
ATOM 5850 C C . LYS D 1 134 ? 71.963 134.181 -10.859 1.00 22.25 134 LYS D C 1
ATOM 5851 O O . LYS D 1 134 ? 73.079 133.663 -10.944 1.00 20.68 134 LYS D O 1
ATOM 5857 N N . GLN D 1 135 ? 71.794 135.439 -10.470 1.00 21.52 135 GLN D N 1
ATOM 5858 C CA . GLN D 1 135 ? 72.940 136.291 -10.148 1.00 20.92 135 GLN D CA 1
ATOM 5859 C C . GLN D 1 135 ? 73.078 136.677 -8.672 1.00 20.30 135 GLN D C 1
ATOM 5860 O O . GLN D 1 135 ? 74.065 137.308 -8.282 1.00 19.94 135 GLN D O 1
ATOM 5866 N N . ASN D 1 136 ? 72.117 136.282 -7.845 1.00 18.85 136 ASN D N 1
ATOM 5867 C CA . ASN D 1 136 ? 72.154 136.668 -6.442 1.00 18.90 136 ASN D CA 1
ATOM 5868 C C . ASN D 1 136 ? 71.840 135.597 -5.404 1.00 19.60 136 ASN D C 1
ATOM 5869 O O . ASN D 1 136 ? 71.163 134.598 -5.674 1.00 19.55 136 ASN D O 1
ATOM 5874 N N . SER D 1 137 ? 72.335 135.864 -4.200 1.00 18.35 137 SER D N 1
ATOM 5875 C CA . SER D 1 137 ? 72.108 135.043 -3.021 1.00 20.48 137 SER D CA 1
ATOM 5876 C C . SER D 1 137 ? 71.818 136.105 -1.953 1.00 20.27 137 SER D C 1
ATOM 5877 O O . SER D 1 137 ? 72.586 137.054 -1.787 1.00 21.40 137 SER D O 1
ATOM 5880 N N . VAL D 1 138 ? 70.699 135.973 -1.256 1.00 19.49 138 VAL D N 1
ATOM 5881 C CA . VAL D 1 138 ? 70.351 136.946 -0.227 1.00 19.14 138 VAL D CA 1
ATOM 5882 C C . VAL D 1 138 ? 70.114 136.257 1.107 1.00 19.59 138 VAL D C 1
ATOM 5883 O O . VAL D 1 138 ? 69.413 135.249 1.182 1.00 20.36 138 VAL D O 1
ATOM 5887 N N . ARG D 1 139 ? 70.705 136.810 2.158 1.00 19.27 139 ARG D N 1
ATOM 5888 C CA . ARG D 1 139 ? 70.557 136.273 3.500 1.00 18.86 139 ARG D CA 1
ATOM 5889 C C . ARG D 1 139 ? 70.196 137.411 4.432 1.00 16.88 139 ARG D C 1
ATOM 5890 O O . ARG D 1 139 ? 70.545 138.564 4.181 1.00 15.24 139 ARG D O 1
ATOM 5898 N N . PHE D 1 140 ? 69.495 137.076 5.506 1.00 16.31 140 PHE D N 1
ATOM 5899 C CA . PHE D 1 140 ? 69.060 138.060 6.479 1.00 16.60 140 PHE D CA 1
ATOM 5900 C C . PHE D 1 140 ? 69.635 137.749 7.855 1.00 15.38 140 PHE D C 1
ATOM 5901 O O . PHE D 1 140 ? 69.801 136.588 8.223 1.00 16.33 140 PHE D O 1
ATOM 5909 N N . PHE D 1 141 ? 69.934 138.796 8.612 1.00 16.02 141 PHE D N 1
ATOM 5910 C CA . PHE D 1 141 ? 70.490 138.623 9.947 1.00 16.74 141 PHE D CA 1
ATOM 5911 C C . PHE D 1 141 ? 69.811 139.497 10.982 1.00 15.83 141 PHE D C 1
ATOM 5912 O O . PHE D 1 141 ? 69.345 140.600 10.684 1.00 14.61 141 PHE D O 1
ATOM 5920 N N . LEU D 1 142 ? 69.745 138.979 12.203 1.00 16.24 142 LEU D N 1
ATOM 5921 C CA . LEU D 1 142 ? 69.184 139.718 13.316 1.00 17.17 142 LEU D CA 1
ATOM 5922 C C . LEU D 1 142 ? 70.414 140.283 14.025 1.00 17.82 142 LEU D C 1
ATOM 5923 O O . LEU D 1 142 ? 71.530 139.818 13.790 1.00 16.72 142 LEU D O 1
ATOM 5928 N N . PRO D 1 143 ? 70.238 141.311 14.867 1.00 17.84 143 PRO D N 1
ATOM 5929 C CA . PRO D 1 143 ? 71.366 141.919 15.582 1.00 19.49 143 PRO D CA 1
ATOM 5930 C C . PRO D 1 143 ? 72.337 140.930 16.230 1.00 20.01 143 PRO D C 1
ATOM 5931 O O . PRO D 1 143 ? 71.926 139.960 16.877 1.00 18.84 143 PRO D O 1
ATOM 5935 N N . GLY D 1 144 ? 73.627 141.183 16.034 1.00 21.15 144 GLY D N 1
ATOM 5936 C CA . GLY D 1 144 ? 74.650 140.319 16.595 1.00 24.24 144 GLY D CA 1
ATOM 5937 C C . GLY D 1 144 ? 75.990 140.502 15.911 1.00 25.41 144 GLY D C 1
ATOM 5938 O O . GLY D 1 144 ? 76.230 141.522 15.265 1.00 25.11 144 GLY D O 1
ATOM 5939 N N . ASP D 1 145 ? 76.867 139.514 16.052 1.00 27.19 145 ASP D N 1
ATOM 5940 C CA . ASP D 1 145 ? 78.196 139.568 15.444 1.00 28.94 145 ASP D CA 1
ATOM 5941 C C . ASP D 1 145 ? 78.332 138.287 14.637 1.00 27.75 145 ASP D C 1
ATOM 5942 O O . ASP D 1 145 ? 78.139 137.193 15.165 1.00 26.44 145 ASP D O 1
ATOM 5947 N N . TYR D 1 146 ? 78.659 138.419 13.356 1.00 27.22 146 TYR D N 1
ATOM 5948 C CA . TYR D 1 146 ? 78.741 137.250 12.492 1.00 27.44 146 TYR D CA 1
ATOM 5949 C C . TYR D 1 146 ? 79.974 137.148 11.610 1.00 28.55 146 TYR D C 1
ATOM 5950 O O . TYR D 1 146 ? 80.729 138.106 11.431 1.00 28.45 146 TYR D O 1
ATOM 5959 N N . GLN D 1 147 ? 80.146 135.959 11.045 1.00 30.76 147 GLN D N 1
ATOM 5960 C CA . GLN D 1 147 ? 81.236 135.669 10.131 1.00 33.43 147 GLN D CA 1
ATOM 5961 C C . GLN D 1 147 ? 80.623 134.888 8.976 1.00 32.99 147 GLN D C 1
ATOM 5962 O O . GLN D 1 147 ? 79.968 133.865 9.188 1.00 32.99 147 GLN D O 1
ATOM 5968 N N . ILE D 1 148 ? 80.812 135.386 7.759 1.00 33.54 148 ILE D N 1
ATOM 5969 C CA . ILE D 1 148 ? 80.275 134.720 6.580 1.00 34.14 148 ILE D CA 1
ATOM 5970 C C . ILE D 1 148 ? 81.385 134.390 5.594 1.00 34.86 148 ILE D C 1
ATOM 5971 O O . ILE D 1 148 ? 82.450 135.010 5.606 1.00 34.55 148 ILE D O 1
ATOM 5976 N N . THR D 1 149 ? 81.125 133.412 4.734 1.00 35.67 149 THR D N 1
ATOM 5977 C CA . THR D 1 149 ? 82.106 132.994 3.745 1.00 36.42 149 THR D CA 1
ATOM 5978 C C . THR D 1 149 ? 81.701 133.398 2.335 1.00 35.23 149 THR D C 1
ATOM 5979 O O . THR D 1 149 ? 80.533 133.315 1.960 1.00 35.00 149 THR D O 1
ATOM 5983 N N . LYS D 1 150 ? 82.682 133.836 1.557 1.00 34.82 150 LYS D N 1
ATOM 5984 C CA . LYS D 1 150 ? 82.432 134.233 0.185 1.00 33.70 150 LYS D CA 1
ATOM 5985 C C . LYS D 1 150 ? 81.946 133.035 -0.621 1.00 34.28 150 LYS D C 1
ATOM 5986 O O . LYS D 1 150 ? 82.335 131.894 -0.359 1.00 32.76 150 LYS D O 1
ATOM 5992 N N . GLU D 1 151 ? 81.077 133.301 -1.591 1.00 34.61 151 GLU D N 1
ATOM 5993 C CA . GLU D 1 151 ? 80.560 132.253 -2.459 1.00 34.78 151 GLU D CA 1
ATOM 5994 C C . GLU D 1 151 ? 81.485 132.152 -3.664 1.00 35.15 151 GLU D C 1
ATOM 5995 O O . GLU D 1 151 ? 81.700 133.131 -4.381 1.00 34.92 151 GLU D O 1
ATOM 6001 N N . ALA D 1 152 ? 82.035 130.961 -3.871 1.00 35.43 152 ALA D N 1
ATOM 6002 C CA . ALA D 1 152 ? 82.961 130.700 -4.968 1.00 36.15 152 ALA D CA 1
ATOM 6003 C C . ALA D 1 152 ? 82.580 131.361 -6.297 1.00 35.44 152 ALA D C 1
ATOM 6004 O O . ALA D 1 152 ? 83.425 131.950 -6.971 1.00 35.93 152 ALA D O 1
ATOM 6006 N N . ASP D 1 153 ? 81.307 131.266 -6.662 1.00 34.95 153 ASP D N 1
ATOM 6007 C CA . ASP D 1 153 ? 80.814 131.820 -7.921 1.00 34.36 153 ASP D CA 1
ATOM 6008 C C . ASP D 1 153 ? 80.422 133.298 -7.891 1.00 32.90 153 ASP D C 1
ATOM 6009 O O . ASP D 1 153 ? 80.076 133.866 -8.922 1.00 32.13 153 ASP D O 1
ATOM 6014 N N . LYS D 1 154 ? 80.453 133.920 -6.720 1.00 32.19 154 LYS D N 1
ATOM 6015 C CA . LYS D 1 154 ? 80.077 135.324 -6.628 1.00 30.26 154 LYS D CA 1
ATOM 6016 C C . LYS D 1 154 ? 81.291 136.246 -6.573 1.00 30.66 154 LYS D C 1
ATOM 6017 O O . LYS D 1 154 ? 82.346 135.869 -6.061 1.00 32.01 154 LYS D O 1
ATOM 6023 N N . ARG D 1 155 ? 81.128 137.455 -7.100 1.00 30.91 155 ARG D N 1
ATOM 6024 C CA . ARG D 1 155 ? 82.203 138.446 -7.137 1.00 30.96 155 ARG D CA 1
ATOM 6025 C C . ARG D 1 155 ? 81.975 139.635 -6.213 1.00 29.33 155 ARG D C 1
ATOM 6026 O O . ARG D 1 155 ? 82.922 140.205 -5.681 1.00 28.76 155 ARG D O 1
ATOM 6034 N N . TYR D 1 156 ? 80.716 140.015 -6.034 1.00 28.46 156 TYR D N 1
ATOM 6035 C CA . TYR D 1 156 ? 80.384 141.174 -5.218 1.00 26.04 156 TYR D CA 1
ATOM 6036 C C . TYR D 1 156 ? 79.744 140.866 -3.869 1.00 25.84 156 TYR D C 1
ATOM 6037 O O . TYR D 1 156 ? 79.083 139.843 -3.692 1.00 24.50 156 TYR D O 1
ATOM 6046 N N . LEU D 1 157 ? 79.959 141.773 -2.920 1.00 25.39 157 LEU D N 1
ATOM 6047 C CA . LEU D 1 157 ? 79.431 141.648 -1.568 1.00 24.51 157 LEU D CA 1
ATOM 6048 C C . LEU D 1 157 ? 78.781 142.979 -1.221 1.00 24.15 157 LEU D C 1
ATOM 6049 O O . LEU D 1 157 ? 79.391 144.031 -1.381 1.00 24.41 157 LEU D O 1
ATOM 6054 N N . ALA D 1 158 ? 77.543 142.941 -0.749 1.00 21.62 158 ALA D N 1
ATOM 6055 C CA . ALA D 1 158 ? 76.867 144.175 -0.393 1.00 20.26 158 ALA D CA 1
ATOM 6056 C C . ALA D 1 158 ? 76.114 143.998 0.904 1.00 20.25 158 ALA D C 1
ATOM 6057 O O . ALA D 1 158 ? 75.497 142.961 1.136 1.00 21.25 158 ALA D O 1
ATOM 6059 N N . PHE D 1 159 ? 76.186 145.007 1.759 1.00 18.78 159 PHE D N 1
ATOM 6060 C CA . PHE D 1 159 ? 75.482 144.971 3.027 1.00 18.30 159 PHE D CA 1
ATOM 6061 C C . PHE D 1 159 ? 74.312 145.919 2.888 1.00 17.21 159 PHE D C 1
ATOM 6062 O O . PHE D 1 159 ? 74.476 147.081 2.517 1.00 16.58 159 PHE D O 1
ATOM 6070 N N . VAL D 1 160 ? 73.124 145.406 3.181 1.00 17.31 160 VAL D N 1
ATOM 6071 C CA . VAL D 1 160 ? 71.912 146.180 3.020 1.00 16.02 160 VAL D CA 1
ATOM 6072 C C . VAL D 1 160 ? 71.062 146.352 4.272 1.00 16.77 160 VAL D C 1
ATOM 6073 O O . VAL D 1 160 ? 70.161 145.567 4.534 1.00 16.76 160 VAL D O 1
ATOM 6077 N N . PRO D 1 161 ? 71.361 147.374 5.082 1.00 17.58 161 PRO D N 1
ATOM 6078 C CA . PRO D 1 161 ? 70.536 147.549 6.277 1.00 17.27 161 PRO D CA 1
ATOM 6079 C C . PRO D 1 161 ? 69.114 147.905 5.844 1.00 17.29 161 PRO D C 1
ATOM 6080 O O . PRO D 1 161 ? 68.904 148.887 5.138 1.00 16.94 161 PRO D O 1
ATOM 6084 N N . LEU D 1 162 ? 68.150 147.078 6.242 1.00 16.68 162 LEU D N 1
ATOM 6085 C CA . LEU D 1 162 ? 66.747 147.284 5.881 1.00 15.70 162 LEU D CA 1
ATOM 6086 C C . LEU D 1 162 ? 66.045 148.241 6.838 1.00 15.40 162 LEU D C 1
ATOM 6087 O O . LEU D 1 162 ? 64.969 148.763 6.541 1.00 14.66 162 LEU D O 1
ATOM 6100 N N . PRO D 1 164 ? 67.102 151.169 10.337 1.00 15.89 164 PRO D N 1
ATOM 6101 C CA . PRO D 1 164 ? 68.177 151.923 10.991 1.00 16.69 164 PRO D CA 1
ATOM 6102 C C . PRO D 1 164 ? 69.017 151.048 11.921 1.00 16.97 164 PRO D C 1
ATOM 6103 O O . PRO D 1 164 ? 68.476 150.221 12.654 1.00 18.16 164 PRO D O 1
ATOM 6115 N N . HIS D 1 166 ? 73.529 150.589 13.551 1.00 19.78 166 HIS D N 1
ATOM 6116 C CA . HIS D 1 166 ? 74.928 150.986 13.534 1.00 20.76 166 HIS D CA 1
ATOM 6117 C C . HIS D 1 166 ? 75.627 149.735 13.024 1.00 21.09 166 HIS D C 1
ATOM 6118 O O . HIS D 1 166 ? 75.661 148.709 13.705 1.00 21.02 166 HIS D O 1
ATOM 6125 N N . LEU D 1 167 ? 76.155 149.820 11.810 1.00 21.50 167 LEU D N 1
ATOM 6126 C CA . LEU D 1 167 ? 76.820 148.692 11.190 1.00 22.03 167 LEU D CA 1
ATOM 6127 C C . LEU D 1 167 ? 78.328 148.843 11.177 1.00 23.19 167 LEU D C 1
ATOM 6128 O O . LEU D 1 167 ? 78.862 149.902 10.843 1.00 22.89 167 LEU D O 1
ATOM 6133 N N . THR D 1 168 ? 79.009 147.764 11.544 1.00 23.90 168 THR D N 1
ATOM 6134 C CA . THR D 1 168 ? 80.462 147.744 11.569 1.00 25.39 168 THR D CA 1
ATOM 6135 C C . THR D 1 168 ? 80.980 146.651 10.645 1.00 26.14 168 THR D C 1
ATOM 6136 O O . THR D 1 168 ? 80.683 145.471 10.832 1.00 25.70 168 THR D O 1
ATOM 6140 N N . LEU D 1 169 ? 81.722 147.071 9.627 1.00 27.39 169 LEU D N 1
ATOM 6141 C CA . LEU D 1 169 ? 82.332 146.169 8.657 1.00 28.89 169 LEU D CA 1
ATOM 6142 C C . LEU D 1 169 ? 83.837 146.358 8.866 1.00 31.01 169 LEU D C 1
ATOM 6143 O O . LEU D 1 169 ? 84.447 147.256 8.283 1.00 30.12 169 LEU D O 1
ATOM 6148 N N . PRO D 1 170 ? 84.446 145.505 9.707 1.00 32.71 170 PRO D N 1
ATOM 6149 C CA . PRO D 1 170 ? 85.865 145.498 10.077 1.00 34.87 170 PRO D CA 1
ATOM 6150 C C . PRO D 1 170 ? 86.921 144.961 9.106 1.00 37.59 170 PRO D C 1
ATOM 6151 O O . PRO D 1 170 ? 88.062 145.421 9.137 1.00 37.69 170 PRO D O 1
ATOM 6155 N N . ASP D 1 171 ? 86.573 143.996 8.256 1.00 40.25 171 ASP D N 1
ATOM 6156 C CA . ASP D 1 171 ? 87.571 143.423 7.345 1.00 41.97 171 ASP D CA 1
ATOM 6157 C C . ASP D 1 171 ? 87.175 143.184 5.889 1.00 43.39 171 ASP D C 1
ATOM 6158 O O . ASP D 1 171 ? 87.476 142.125 5.331 1.00 44.36 171 ASP D O 1
ATOM 6163 N N . GLU D 1 172 ? 86.520 144.152 5.262 1.00 44.08 172 GLU D N 1
ATOM 6164 C CA . GLU D 1 172 ? 86.132 144.004 3.861 1.00 44.84 172 GLU D CA 1
ATOM 6165 C C . GLU D 1 172 ? 86.772 145.124 3.030 1.00 46.22 172 GLU D C 1
ATOM 6166 O O . GLU D 1 172 ? 87.352 146.056 3.585 1.00 46.90 172 GLU D O 1
ATOM 6172 N N . LYS D 1 173 ? 86.673 145.031 1.707 1.00 47.55 173 LYS D N 1
ATOM 6173 C CA . LYS D 1 173 ? 87.251 146.043 0.821 1.00 48.85 173 LYS D CA 1
ATOM 6174 C C . LYS D 1 173 ? 87.015 147.454 1.354 1.00 49.51 173 LYS D C 1
ATOM 6175 O O . LYS D 1 173 ? 87.942 148.259 1.454 1.00 49.68 173 LYS D O 1
ATOM 6177 N N . TYR D 1 174 ? 85.761 147.748 1.675 1.00 50.32 174 TYR D N 1
ATOM 6178 C CA . TYR D 1 174 ? 85.382 149.042 2.223 1.00 50.49 174 TYR D CA 1
ATOM 6179 C C . TYR D 1 174 ? 84.899 148.737 3.633 1.00 49.78 174 TYR D C 1
ATOM 6180 O O . TYR D 1 174 ? 84.133 147.794 3.841 1.00 49.20 174 TYR D O 1
ATOM 6189 N N . GLN D 1 175 ? 85.363 149.513 4.604 1.00 48.94 175 GLN D N 1
ATOM 6190 C CA . GLN D 1 175 ? 84.968 149.279 5.983 1.00 47.90 175 GLN D CA 1
ATOM 6191 C C . GLN D 1 175 ? 84.032 150.334 6.550 1.00 46.77 175 GLN D C 1
ATOM 6192 O O . GLN D 1 175 ? 83.842 151.407 5.971 1.00 46.55 175 GLN D O 1
ATOM 6198 N N . LEU D 1 176 ? 83.452 150.000 7.696 1.00 44.91 176 LEU D N 1
ATOM 6199 C CA . LEU D 1 176 ? 82.527 150.868 8.406 1.00 42.96 176 LEU D CA 1
ATOM 6200 C C . LEU D 1 176 ? 82.688 150.614 9.902 1.00 41.25 176 LEU D C 1
ATOM 6201 O O . LEU D 1 176 ? 82.924 149.481 10.331 1.00 40.69 176 LEU D O 1
ATOM 6206 N N . ASP D 1 177 ? 82.576 151.673 10.694 1.00 40.59 177 ASP D N 1
ATOM 6207 C CA . ASP D 1 177 ? 82.692 151.542 12.136 1.00 39.49 177 ASP D CA 1
ATOM 6208 C C . ASP D 1 177 ? 81.487 152.176 12.800 1.00 38.26 177 ASP D C 1
ATOM 6209 O O . ASP D 1 177 ? 81.406 153.395 12.926 1.00 38.66 177 ASP D O 1
ATOM 6214 N N . ALA D 1 178 ? 80.545 151.341 13.219 1.00 37.58 178 ALA D N 1
ATOM 6215 C CA . ALA D 1 178 ? 79.340 151.833 13.869 1.00 35.77 178 ALA D CA 1
ATOM 6216 C C . ALA D 1 178 ? 78.662 152.910 13.025 1.00 35.29 178 ALA D C 1
ATOM 6217 O O . ALA D 1 178 ? 78.122 153.878 13.560 1.00 35.12 178 ALA D O 1
ATOM 6219 N N . ALA D 1 179 ? 78.700 152.745 11.705 1.00 34.96 179 ALA D N 1
ATOM 6220 C CA . ALA D 1 179 ? 78.070 153.705 10.802 1.00 34.21 179 ALA D CA 1
ATOM 6221 C C . ALA D 1 179 ? 76.557 153.552 10.933 1.00 33.21 179 ALA D C 1
ATOM 6222 O O . ALA D 1 179 ? 76.040 152.438 10.970 1.00 32.85 179 ALA D O 1
ATOM 6224 N N . TYR D 1 180 ? 75.855 154.676 10.997 1.00 31.56 180 TYR D N 1
ATOM 6225 C CA . TYR D 1 180 ? 74.410 154.676 11.165 1.00 29.63 180 TYR D CA 1
ATOM 6226 C C . TYR D 1 180 ? 73.635 155.046 9.904 1.00 29.15 180 TYR D C 1
ATOM 6227 O O . TYR D 1 180 ? 74.034 155.934 9.152 1.00 28.80 180 TYR D O 1
ATOM 6236 N N . ASN D 1 181 ? 72.520 154.355 9.686 1.00 27.38 181 ASN D N 1
ATOM 6237 C CA . ASN D 1 181 ? 71.656 154.638 8.548 1.00 26.05 181 ASN D CA 1
ATOM 6238 C C . ASN D 1 181 ? 70.290 154.952 9.151 1.00 24.77 181 ASN D C 1
ATOM 6239 O O . ASN D 1 181 ? 69.818 154.242 10.039 1.00 24.59 181 ASN D O 1
ATOM 6244 N N . ALA D 1 182 ? 69.683 156.046 8.702 1.00 24.16 182 ALA D N 1
ATOM 6245 C CA . ALA D 1 182 ? 68.385 156.472 9.218 1.00 22.84 182 ALA D CA 1
ATOM 6246 C C . ALA D 1 182 ? 67.250 155.976 8.339 1.00 22.07 182 ALA D C 1
ATOM 6247 O O . ALA D 1 182 ? 66.081 156.278 8.581 1.00 21.29 182 ALA D O 1
ATOM 6249 N N . TYR D 1 183 ? 67.608 155.207 7.318 1.00 21.92 183 TYR D N 1
ATOM 6250 C CA . TYR D 1 183 ? 66.641 154.658 6.372 1.00 22.01 183 TYR D CA 1
ATOM 6251 C C . TYR D 1 183 ? 67.345 153.552 5.586 1.00 22.69 183 TYR D C 1
ATOM 6252 O O . TYR D 1 183 ? 68.566 153.402 5.673 1.00 24.02 183 TYR D O 1
ATOM 6261 N N . PRO D 1 184 ? 66.586 152.761 4.813 1.00 22.83 184 PRO D N 1
ATOM 6262 C CA . PRO D 1 184 ? 67.140 151.664 4.011 1.00 23.44 184 PRO D CA 1
ATOM 6263 C C . PRO D 1 184 ? 68.252 152.132 3.078 1.00 24.78 184 PRO D C 1
ATOM 6264 O O . PRO D 1 184 ? 68.116 153.156 2.406 1.00 24.97 184 PRO D O 1
ATOM 6268 N N . ILE D 1 185 ? 69.350 151.386 3.041 1.00 24.37 185 ILE D N 1
ATOM 6269 C CA . ILE D 1 185 ? 70.457 151.734 2.167 1.00 26.16 185 ILE D CA 1
ATOM 6270 C C . ILE D 1 185 ? 71.158 150.483 1.667 1.00 26.68 185 ILE D C 1
ATOM 6271 O O . ILE D 1 185 ? 71.302 149.491 2.391 1.00 27.17 185 ILE D O 1
ATOM 6276 N N . SER D 1 186 ? 71.571 150.528 0.408 1.00 26.02 186 SER D N 1
ATOM 6277 C CA . SER D 1 186 ? 72.254 149.401 -0.206 1.00 27.03 186 SER D CA 1
ATOM 6278 C C . SER D 1 186 ? 73.697 149.749 -0.539 1.00 28.55 186 SER D C 1
ATOM 6279 O O . SER D 1 186 ? 73.963 150.420 -1.533 1.00 27.84 186 SER D O 1
ATOM 6282 N N . TRP D 1 187 ? 74.622 149.307 0.309 1.00 30.36 187 TRP D N 1
ATOM 6283 C CA . TRP D 1 187 ? 76.038 149.550 0.075 1.00 32.57 187 TRP D CA 1
ATOM 6284 C C . TRP D 1 187 ? 76.501 148.498 -0.923 1.00 33.34 187 TRP D C 1
ATOM 6285 O O . TRP D 1 187 ? 77.132 147.506 -0.557 1.00 34.93 187 TRP D O 1
ATOM 6296 N N . ALA D 1 188 ? 76.173 148.710 -2.190 1.00 34.86 188 ALA D N 1
ATOM 6297 C CA . ALA D 1 188 ? 76.547 147.764 -3.231 1.00 35.92 188 ALA D CA 1
ATOM 6298 C C . ALA D 1 188 ? 78.019 147.843 -3.621 1.00 36.74 188 ALA D C 1
ATOM 6299 O O . ALA D 1 188 ? 78.729 148.795 -3.285 1.00 36.32 188 ALA D O 1
ATOM 6301 N N . SER D 1 189 ? 78.462 146.809 -4.328 1.00 37.69 189 SER D N 1
ATOM 6302 C CA . SER D 1 189 ? 79.826 146.706 -4.837 1.00 37.60 189 SER D CA 1
ATOM 6303 C C . SER D 1 189 ? 80.974 146.659 -3.840 1.00 38.39 189 SER D C 1
ATOM 6304 O O . SER D 1 189 ? 82.000 147.316 -4.037 1.00 39.29 189 SER D O 1
ATOM 6307 N N . ASN D 1 190 ? 80.802 145.906 -2.762 1.00 37.27 190 ASN D N 1
ATOM 6308 C CA . ASN D 1 190 ? 81.880 145.741 -1.799 1.00 36.82 190 ASN D CA 1
ATOM 6309 C C . ASN D 1 190 ? 82.428 144.374 -2.200 1.00 36.85 190 ASN D C 1
ATOM 6310 O O . ASN D 1 190 ? 81.953 143.774 -3.168 1.00 36.45 190 ASN D O 1
ATOM 6315 N N . GLU D 1 191 ? 83.431 143.881 -1.490 1.00 36.41 191 GLU D N 1
ATOM 6316 C CA . GLU D 1 191 ? 83.988 142.585 -1.834 1.00 37.06 191 GLU D CA 1
ATOM 6317 C C . GLU D 1 191 ? 84.718 142.026 -0.639 1.00 37.08 191 GLU D C 1
ATOM 6318 O O . GLU D 1 191 ? 85.190 142.776 0.210 1.00 36.68 191 GLU D O 1
ATOM 6320 N N . PHE D 1 192 ? 84.808 140.706 -0.569 1.00 37.91 192 PHE D N 1
ATOM 6321 C CA . PHE D 1 192 ? 85.506 140.089 0.540 1.00 39.04 192 PHE D CA 1
ATOM 6322 C C . PHE D 1 192 ? 86.995 140.380 0.448 1.00 40.18 192 PHE D C 1
ATOM 6323 O O . PHE D 1 192 ? 87.539 140.604 -0.639 1.00 39.64 192 PHE D O 1
ATOM 6331 N N . SER D 1 193 ? 87.642 140.394 1.606 1.00 41.46 193 SER D N 1
ATOM 6332 C CA . SER D 1 193 ? 89.076 140.589 1.682 1.00 42.85 193 SER D CA 1
ATOM 6333 C C . SER D 1 193 ? 89.567 139.180 1.939 1.00 44.00 193 SER D C 1
ATOM 6334 O O . SER D 1 193 ? 89.758 138.776 3.085 1.00 43.90 193 SER D O 1
ATOM 6337 N N . GLY D 1 194 ? 89.724 138.416 0.867 1.00 44.87 194 GLY D N 1
ATOM 6338 C CA . GLY D 1 194 ? 90.166 137.048 1.016 1.00 46.20 194 GLY D CA 1
ATOM 6339 C C . GLY D 1 194 ? 89.028 136.049 0.936 1.00 46.87 194 GLY D C 1
ATOM 6340 O O . GLY D 1 194 ? 88.202 136.080 0.020 1.00 47.19 194 GLY D O 1
ATOM 6341 N N . ASN D 1 195 ? 88.993 135.168 1.928 1.00 47.25 195 ASN D N 1
ATOM 6342 C CA . ASN D 1 195 ? 88.020 134.088 2.028 1.00 47.37 195 ASN D CA 1
ATOM 6343 C C . ASN D 1 195 ? 86.762 134.355 2.863 1.00 47.14 195 ASN D C 1
ATOM 6344 O O . ASN D 1 195 ? 85.653 134.021 2.448 1.00 48.39 195 ASN D O 1
ATOM 6349 N N . THR D 1 196 ? 86.934 134.938 4.043 1.00 45.29 196 THR D N 1
ATOM 6350 C CA . THR D 1 196 ? 85.807 135.204 4.933 1.00 42.87 196 THR D CA 1
ATOM 6351 C C . THR D 1 196 ? 85.612 136.680 5.274 1.00 41.66 196 THR D C 1
ATOM 6352 O O . THR D 1 196 ? 86.402 137.536 4.867 1.00 40.59 196 THR D O 1
ATOM 6356 N N . GLY D 1 197 ? 84.545 136.967 6.017 1.00 40.12 197 GLY D N 1
ATOM 6357 C CA . GLY D 1 197 ? 84.257 138.336 6.405 1.00 37.81 197 GLY D CA 1
ATOM 6358 C C . GLY D 1 197 ? 83.473 138.420 7.702 1.00 36.57 197 GLY D C 1
ATOM 6359 O O . GLY D 1 197 ? 82.705 137.515 8.038 1.00 36.24 197 GLY D O 1
ATOM 6360 N N . HIS D 1 198 ? 83.661 139.518 8.430 1.00 34.44 198 HIS D N 1
ATOM 6361 C CA . HIS D 1 198 ? 82.977 139.731 9.702 1.00 33.59 198 HIS D CA 1
ATOM 6362 C C . HIS D 1 198 ? 82.133 141.002 9.658 1.00 31.26 198 HIS D C 1
ATOM 6363 O O . HIS D 1 198 ? 82.319 141.862 8.797 1.00 30.63 198 HIS D O 1
ATOM 6370 N N . PHE D 1 199 ? 81.195 141.109 10.588 1.00 29.87 199 PHE D N 1
ATOM 6371 C CA . PHE D 1 199 ? 80.336 142.279 10.669 1.00 27.18 199 PHE D CA 1
ATOM 6372 C C . PHE D 1 199 ? 79.443 142.147 11.882 1.00 25.88 199 PHE D C 1
ATOM 6373 O O . PHE D 1 199 ? 79.126 141.042 12.319 1.00 26.62 199 PHE D O 1
ATOM 6381 N N . SER D 1 200 ? 79.057 143.280 12.443 1.00 24.31 200 SER D N 1
ATOM 6382 C CA . SER D 1 200 ? 78.191 143.272 13.602 1.00 23.76 200 SER D CA 1
ATOM 6383 C C . SER D 1 200 ? 77.280 144.478 13.512 1.00 22.02 200 SER D C 1
ATOM 6384 O O . SER D 1 200 ? 77.647 145.492 12.925 1.00 21.35 200 SER D O 1
ATOM 6387 N N . PHE D 1 201 ? 76.079 144.358 14.061 1.00 21.85 201 PHE D N 1
ATOM 6388 C CA . PHE D 1 201 ? 75.152 145.473 14.064 1.00 21.12 201 PHE D CA 1
ATOM 6389 C C . PHE D 1 201 ? 74.269 145.362 15.291 1.00 20.78 201 PHE D C 1
ATOM 6390 O O . PHE D 1 201 ? 74.074 144.271 15.827 1.00 20.80 201 PHE D O 1
ATOM 6398 N N . ASP D 1 202 ? 73.746 146.500 15.733 1.00 20.06 202 ASP D N 1
ATOM 6399 C CA . ASP D 1 202 ? 72.939 146.570 16.947 1.00 20.73 202 ASP D CA 1
ATOM 6400 C C . ASP D 1 202 ? 71.418 146.666 16.807 1.00 20.57 202 ASP D C 1
ATOM 6401 O O . ASP D 1 202 ? 70.728 146.766 17.819 1.00 21.14 202 ASP D O 1
ATOM 6406 N N . ALA D 1 203 ? 70.880 146.669 15.591 1.00 21.08 203 ALA D N 1
ATOM 6407 C CA . ALA D 1 203 ? 69.427 146.782 15.458 1.00 21.00 203 ALA D CA 1
ATOM 6408 C C . ALA D 1 203 ? 68.879 146.493 14.070 1.00 21.24 203 ALA D C 1
ATOM 6409 O O . ALA D 1 203 ? 69.626 146.403 13.094 1.00 22.29 203 ALA D O 1
ATOM 6411 N N . GLY D 1 204 ? 67.558 146.342 14.004 1.00 21.39 204 GLY D N 1
ATOM 6412 C CA . GLY D 1 204 ? 66.884 146.082 12.745 1.00 20.85 204 GLY D CA 1
ATOM 6413 C C . GLY D 1 204 ? 67.180 144.739 12.105 1.00 19.57 204 GLY D C 1
ATOM 6414 O O . GLY D 1 204 ? 67.362 143.731 12.789 1.00 20.27 204 GLY D O 1
ATOM 6415 N N . VAL D 1 205 ? 67.205 144.732 10.777 1.00 17.88 205 VAL D N 1
ATOM 6416 C CA . VAL D 1 205 ? 67.477 143.530 10.004 1.00 15.88 205 VAL D CA 1
ATOM 6417 C C . VAL D 1 205 ? 68.440 143.876 8.883 1.00 15.78 205 VAL D C 1
ATOM 6418 O O . VAL D 1 205 ? 68.212 144.812 8.110 1.00 14.04 205 VAL D O 1
ATOM 6422 N N . LEU D 1 206 ? 69.518 143.109 8.801 1.00 16.15 206 LEU D N 1
ATOM 6423 C CA . LEU D 1 206 ? 70.536 143.323 7.787 1.00 15.03 206 LEU D CA 1
ATOM 6424 C C . LEU D 1 206 ? 70.475 142.274 6.686 1.00 14.72 206 LEU D C 1
ATOM 6425 O O . LEU D 1 206 ? 70.453 141.072 6.951 1.00 13.78 206 LEU D O 1
ATOM 6430 N N . ALA D 1 207 ? 70.440 142.734 5.443 1.00 15.32 207 ALA D N 1
ATOM 6431 C CA . ALA D 1 207 ? 70.428 141.814 4.318 1.00 15.88 207 ALA D CA 1
ATOM 6432 C C . ALA D 1 207 ? 71.848 141.800 3.760 1.00 15.37 207 ALA D C 1
ATOM 6433 O O . ALA D 1 207 ? 72.487 142.849 3.631 1.00 14.56 207 ALA D O 1
ATOM 6435 N N . VAL D 1 208 ? 72.353 140.610 3.464 1.00 15.91 208 VAL D N 1
ATOM 6436 C CA . VAL D 1 208 ? 73.686 140.482 2.899 1.00 16.34 208 VAL D CA 1
ATOM 6437 C C . VAL D 1 208 ? 73.532 139.842 1.526 1.00 16.78 208 VAL D C 1
ATOM 6438 O O . VAL D 1 208 ? 72.973 138.754 1.387 1.00 15.19 208 VAL D O 1
ATOM 6442 N N . ILE D 1 209 ? 74.028 140.536 0.511 1.00 18.13 209 ILE D N 1
ATOM 6443 C CA . ILE D 1 209 ? 73.908 140.072 -0.859 1.00 19.71 209 ILE D CA 1
ATOM 6444 C C . ILE D 1 209 ? 75.220 139.799 -1.561 1.00 21.06 209 ILE D C 1
ATOM 6445 O O . ILE D 1 209 ? 76.078 140.674 -1.652 1.00 21.55 209 ILE D O 1
ATOM 6450 N N . GLN D 1 210 ? 75.366 138.574 -2.055 1.00 21.62 210 GLN D N 1
ATOM 6451 C CA . GLN D 1 210 ? 76.540 138.188 -2.821 1.00 21.31 210 GLN D CA 1
ATOM 6452 C C . GLN D 1 210 ? 75.998 138.041 -4.234 1.00 22.04 210 GLN D C 1
ATOM 6453 O O . GLN D 1 210 ? 75.057 137.282 -4.470 1.00 22.73 210 GLN D O 1
ATOM 6459 N N . SER D 1 211 ? 76.562 138.794 -5.169 1.00 22.15 211 SER D N 1
ATOM 6460 C CA . SER D 1 211 ? 76.077 138.740 -6.536 1.00 23.64 211 SER D CA 1
ATOM 6461 C C . SER D 1 211 ? 77.180 138.632 -7.569 1.00 24.82 211 SER D C 1
ATOM 6462 O O . SER D 1 211 ? 78.366 138.724 -7.252 1.00 23.54 211 SER D O 1
ATOM 6465 N N . ARG D 1 212 ? 76.765 138.447 -8.815 1.00 26.32 212 ARG D N 1
ATOM 6466 C CA . ARG D 1 212 ? 77.693 138.332 -9.927 1.00 28.91 212 ARG D CA 1
ATOM 6467 C C . ARG D 1 212 ? 77.014 138.850 -11.188 1.00 30.52 212 ARG D C 1
ATOM 6468 O O . ARG D 1 212 ? 75.813 139.137 -11.188 1.00 29.92 212 ARG D O 1
ATOM 6476 N N . ASP D 1 213 ? 77.791 138.977 -12.258 1.00 32.75 213 ASP D N 1
ATOM 6477 C CA . ASP D 1 213 ? 77.270 139.443 -13.536 1.00 35.77 213 ASP D CA 1
ATOM 6478 C C . ASP D 1 213 ? 76.777 138.237 -14.323 1.00 36.99 213 ASP D C 1
ATOM 6479 O O . ASP D 1 213 ? 77.054 137.101 -13.951 1.00 36.50 213 ASP D O 1
ATOM 6484 N N . ASP D 1 214 ? 76.044 138.478 -15.404 1.00 39.35 214 ASP D N 1
ATOM 6485 C CA . ASP D 1 214 ? 75.543 137.374 -16.215 1.00 41.79 214 ASP D CA 1
ATOM 6486 C C . ASP D 1 214 ? 75.985 137.520 -17.664 1.00 43.15 214 ASP D C 1
ATOM 6487 O O . ASP D 1 214 ? 77.065 136.987 -18.013 1.00 44.33 214 ASP D O 1
#

B-factor: mean 22.56, std 8.99, range [5.25, 61.97]

Nearest PDB structures (foldseek):
  3cq9-assembly2_C  TM=9.996E-01  e=1.139E-45  Lactiplantibacillus plantarum WCFS1
  3cq9-assembly1_A  TM=9.802E-01  e=5.413E-43  Lactiplantibacillus plantarum WCFS1
  3cq9-assembly2_D  TM=9.796E-01  e=3.729E-42  Lactiplantibacillus plantarum WCFS1
  3mel-assembly2_D  TM=8.879E-01  e=4.569E-25  Enterococcus faecalis
  3lm8-assembly5_C  TM=7.927E-01  e=5.877E-22  Bacillus subtilis

CATH classification: 3.40.50.10240

Secondary structure (DSSP, 8-state):
-EEEEE-SS-GGG-SS-GGGS-S-EEEBTHHHHHHHHTT-----BS---HHHHHHTS--B---SSS-HHHHHHHHIIIII--SEEEEES-SSS-HHHHHH--GGGSHHHHTTGGGEEEE-SSEEEEEE-SEEEEEE--TT--EEEEEE---EEESSBSS-EEEE--SS---EEEE-BSSSEEEEEE-SS-EEEEEE--/-EEEEE-SS-GGG-SS-GGGS-S-EEEBTHHHHHHHHTT-----BS--SSS-HHHHHHHHHHHTTS--B---SSS-HHHHHHHHHHHHS--SEEEEES-SSS-HHHHHH--GGGSHHHHTTGGGEEEE-SSEEEEEE-SEEEEEE--TT--EEEEEE---EEE-SSSS-EEEE--SS---EEEE--SSSEEEEEE-SS-EEEEEE-----GGG-/--EEEEE-SS-GGG-SS-GGGS-S-EEEBTHHHHHHHHTT-----BS--SSS-HHHHHHHHHHTTTS--B---SSS-HHHHHHHHHHHHT--SEEEEES-SSS-HHHHHH--GGGSTTGGGGGGGEEEEETTEEEEEE-SEEEEEE--TT--EEEEEE---EEESSSSS-EEEE--SS---EEEE--BTTEEEEEESSS-EEEEEE---/--EEEEE-SS-GGG-SS-GGGS-S-EEEBTHHHHHHHHTT-----BS---TTTTTTS--B---SSS-HHHHHHHHIIIII--SEEEEES-SSS-HHHHHH--GGGSHHHHTTGGGEEEE-SSEEEEEE-SEEEEEE--TT--EEEEEE---EEE-SBSS-EEEE--SS---EEEE-BSSSEEEEEESSS-EEEEEE---